Protein 4PY2 (pdb70)

Structure (mmCIF, N/CA/C/O backbone):
data_4PY2
#
_entry.id   4PY2
#
_cell.length_a   45.010
_cell.length_b   99.480
_cell.length_c   104.000
_cell.angle_alpha   110.470
_cell.angle_beta   87.240
_cell.angle_gamma   99.990
#
_symmetry.space_group_name_H-M   'P 1'
#
loop_
_entity.id
_entity.type
_entity.pdbx_description
1 polymer 'Methionine--tRNA ligase'
2 non-polymer 1-{3-[(3,5-dichlorobenzyl)amino]propyl}-3-thiophen-3-ylurea
3 non-polymer 1,2-ETHANEDIOL
4 water water
#
loop_
_atom_site.group_PDB
_atom_site.id
_atom_site.type_symbol
_atom_site.label_atom_id
_atom_site.label_alt_id
_atom_site.label_comp_id
_atom_site.label_asym_id
_atom_site.label_entity_id
_atom_site.label_seq_id
_atom_site.pdbx_PDB_ins_code
_atom_site.Cartn_x
_atom_site.Cartn_y
_atom_site.Cartn_z
_atom_site.occupancy
_atom_site.B_iso_or_equiv
_atom_site.auth_seq_id
_atom_site.auth_comp_id
_atom_site.auth_asym_id
_atom_site.auth_atom_id
_atom_site.pdbx_PDB_model_num
ATOM 1 N N . ARG A 1 24 ? 6.665 30.237 22.555 1.00 55.17 3 ARG A N 1
ATOM 2 C CA . ARG A 1 24 ? 5.934 30.116 21.260 1.00 55.27 3 ARG A CA 1
ATOM 3 C C . ARG A 1 24 ? 6.883 29.836 20.069 1.00 51.97 3 ARG A C 1
ATOM 4 O O . ARG A 1 24 ? 6.615 28.935 19.258 1.00 49.41 3 ARG A O 1
ATOM 12 N N . GLU A 1 25 ? 7.967 30.600 19.963 1.00 45.70 4 GLU A N 1
ATOM 13 C CA . GLU A 1 25 ? 8.962 30.381 18.908 1.00 44.21 4 GLU A CA 1
ATOM 14 C C . GLU A 1 25 ? 9.723 29.035 19.109 1.00 40.12 4 GLU A C 1
ATOM 15 O O . GLU A 1 25 ? 10.169 28.709 20.210 1.00 33.57 4 GLU A O 1
ATOM 21 N N . LYS A 1 26 ? 9.815 28.253 18.040 1.00 36.84 5 LYS A N 1
ATOM 22 C CA . LYS A 1 26 ? 10.362 26.902 18.093 1.00 37.05 5 LYS A CA 1
ATOM 23 C C . LYS A 1 26 ? 11.882 26.875 17.951 1.00 33.52 5 LYS A C 1
ATOM 24 O O . LYS A 1 26 ? 12.455 27.636 17.222 1.00 33.02 5 LYS A O 1
ATOM 30 N N . TYR A 1 27 ? 12.516 25.979 18.687 1.00 31.98 6 TYR A N 1
ATOM 31 C CA . TYR A 1 27 ? 13.973 25.855 18.713 1.00 30.96 6 TYR A CA 1
ATOM 32 C C . TYR A 1 27 ? 14.343 24.374 18.789 1.00 29.52 6 TYR A C 1
ATOM 33 O O . TYR A 1 27 ? 13.957 23.691 19.730 1.00 30.23 6 TYR A O 1
ATOM 42 N N . TYR A 1 28 ? 15.039 23.886 17.776 1.00 27.82 7 TYR A N 1
ATOM 43 C CA . TYR A 1 28 ? 15.388 22.473 17.673 1.00 27.22 7 TYR A CA 1
ATOM 44 C C . TYR A 1 28 ? 16.902 22.363 17.645 1.00 27.17 7 TYR A C 1
ATOM 45 O O . TYR A 1 28 ? 17.562 22.941 16.775 1.00 25.58 7 TYR A O 1
ATOM 54 N N . ILE A 1 29 ? 17.435 21.608 18.604 1.00 26.35 8 ILE A N 1
ATOM 55 C CA . ILE A 1 29 ? 18.847 21.405 18.740 1.00 26.30 8 ILE A CA 1
ATOM 56 C C . ILE A 1 29 ? 19.150 19.908 18.945 1.00 26.99 8 ILE A C 1
ATOM 57 O O . ILE A 1 29 ? 18.356 19.170 19.552 1.00 25.96 8 ILE A O 1
ATOM 62 N N . THR A 1 30 ? 20.290 19.468 18.413 1.00 26.78 9 THR A N 1
ATOM 63 C CA . THR A 1 30 ? 20.643 18.070 18.384 1.00 27.04 9 THR A CA 1
ATOM 64 C C . THR A 1 30 ? 22.098 17.890 18.742 1.00 26.72 9 THR A C 1
ATOM 65 O O . THR A 1 30 ? 22.893 18.798 18.520 1.00 26.36 9 THR A O 1
ATOM 69 N N . THR A 1 31 ? 22.448 16.695 19.247 1.00 26.46 10 THR A N 1
ATOM 70 C CA . THR A 1 31 ? 23.824 16.201 19.237 1.00 27.21 10 THR A CA 1
ATOM 71 C C . THR A 1 31 ? 23.984 15.222 18.104 1.00 28.60 10 THR A C 1
ATOM 72 O O . THR A 1 31 ? 23.021 14.648 17.630 1.00 30.22 10 THR A O 1
ATOM 76 N N . ALA A 1 32 ? 25.220 15.003 17.685 1.00 30.88 11 ALA A N 1
ATOM 77 C CA . ALA A 1 32 ? 25.515 13.872 16.833 1.00 31.55 11 ALA A CA 1
ATOM 78 C C . ALA A 1 32 ? 25.165 12.629 17.632 1.00 32.99 11 ALA A C 1
ATOM 79 O O . ALA A 1 32 ? 25.164 12.644 18.872 1.00 32.31 11 ALA A O 1
ATOM 81 N N . ILE A 1 33 ? 24.872 11.561 16.914 1.00 32.10 12 ILE A N 1
ATOM 82 C CA . ILE A 1 33 ? 24.577 10.286 17.539 1.00 34.41 12 ILE A CA 1
ATOM 83 C C . ILE A 1 33 ? 25.864 9.478 17.747 1.00 32.94 12 ILE A C 1
ATOM 84 O O . ILE A 1 33 ? 26.756 9.447 16.902 1.00 33.00 12 ILE A O 1
ATOM 89 N N . ALA A 1 34 ? 25.935 8.853 18.901 1.00 34.59 13 ALA A N 1
ATOM 90 C CA . ALA A 1 34 ? 27.122 8.132 19.353 1.00 35.97 13 ALA A CA 1
ATOM 91 C C . ALA A 1 34 ? 27.164 6.700 18.783 1.00 36.57 13 ALA A C 1
ATOM 92 O O . ALA A 1 34 ? 26.111 6.077 18.545 1.00 34.56 13 ALA A O 1
ATOM 94 N N . TYR A 1 35 ? 28.374 6.180 18.562 1.00 37.82 14 TYR A N 1
ATOM 95 C CA . TYR A 1 35 ? 28.564 4.801 18.092 1.00 36.20 14 TYR A CA 1
ATOM 96 C C . TYR A 1 35 ? 28.806 3.887 19.275 1.00 35.27 14 TYR A C 1
ATOM 97 O O . TYR A 1 35 ? 29.848 3.939 19.873 1.00 35.20 14 TYR A O 1
ATOM 106 N N . PRO A 1 36 ? 27.843 3.018 19.605 1.00 37.05 15 PRO A N 1
ATOM 107 C CA . PRO A 1 36 ? 27.956 2.236 20.835 1.00 39.97 15 PRO A CA 1
ATOM 108 C C . PRO A 1 36 ? 28.673 0.863 20.721 1.00 41.94 15 PRO A C 1
ATOM 109 O O . PRO A 1 36 ? 28.159 -0.174 21.220 1.00 40.50 15 PRO A O 1
ATOM 113 N N . ASN A 1 37 ? 29.822 0.845 20.046 1.00 44.01 16 ASN A N 1
ATOM 114 C CA . ASN A 1 37 ? 30.654 -0.359 20.020 1.00 49.73 16 ASN A CA 1
ATOM 115 C C . ASN A 1 37 ? 31.729 -0.251 21.106 1.00 50.27 16 ASN A C 1
ATOM 116 O O . ASN A 1 37 ? 32.841 -0.730 20.943 1.00 54.43 16 ASN A O 1
ATOM 121 N N . GLY A 1 38 ? 31.376 0.361 22.223 1.00 48.21 17 GLY A N 1
ATOM 122 C CA . GLY A 1 38 ? 32.271 0.490 23.353 1.00 46.11 17 GLY A CA 1
ATOM 123 C C . GLY A 1 38 ? 31.525 1.179 24.463 1.00 44.57 17 GLY A C 1
ATOM 124 O O . GLY A 1 38 ? 30.285 1.255 24.431 1.00 43.50 17 GLY A O 1
ATOM 125 N N . LYS A 1 39 ? 32.279 1.685 25.426 1.00 42.06 18 LYS A N 1
ATOM 126 C CA . LYS A 1 39 ? 31.726 2.396 26.572 1.00 43.79 18 LYS A CA 1
ATOM 127 C C . LYS A 1 39 ? 31.614 3.901 26.268 1.00 44.13 18 LYS A C 1
ATOM 128 O O . LYS A 1 39 ? 32.360 4.443 25.451 1.00 42.75 18 LYS A O 1
ATOM 130 N N . PRO A 1 40 ? 30.702 4.598 26.956 1.00 45.86 19 PRO A N 1
ATOM 131 C CA . PRO A 1 40 ? 30.718 6.037 26.853 1.00 46.14 19 PRO A CA 1
ATOM 132 C C . PRO A 1 40 ? 32.039 6.609 27.360 1.00 46.19 19 PRO A C 1
ATOM 133 O O . PRO A 1 40 ? 32.571 6.119 28.343 1.00 46.48 19 PRO A O 1
ATOM 137 N N A HIS A 1 41 ? 32.548 7.625 26.671 0.50 45.26 20 HIS A N 1
ATOM 138 N N B HIS A 1 41 ? 32.570 7.608 26.651 0.50 45.42 20 HIS A N 1
ATOM 139 C CA A HIS A 1 41 ? 33.753 8.332 27.045 0.50 43.16 20 HIS A CA 1
ATOM 140 C CA B HIS A 1 41 ? 33.771 8.334 27.057 0.50 43.32 20 HIS A CA 1
ATOM 141 C C A HIS A 1 41 ? 33.460 9.829 27.261 0.50 43.82 20 HIS A C 1
ATOM 142 C C B HIS A 1 41 ? 33.469 9.833 27.249 0.50 43.95 20 HIS A C 1
ATOM 143 O O A HIS A 1 41 ? 32.333 10.300 27.023 0.50 41.32 20 HIS A O 1
ATOM 144 O O B HIS A 1 41 ? 32.336 10.299 27.020 0.50 41.43 20 HIS A O 1
ATOM 157 N N . ILE A 1 42 ? 34.490 10.569 27.681 1.00 42.93 21 ILE A N 1
ATOM 158 C CA . ILE A 1 42 ? 34.355 11.974 28.075 1.00 43.19 21 ILE A CA 1
ATOM 159 C C . ILE A 1 42 ? 33.911 12.871 26.917 1.00 39.36 21 ILE A C 1
ATOM 160 O O . ILE A 1 42 ? 33.210 13.841 27.130 1.00 39.01 21 ILE A O 1
ATOM 165 N N . GLY A 1 43 ? 34.323 12.527 25.706 1.00 38.45 22 GLY A N 1
ATOM 166 C CA . GLY A 1 43 ? 33.868 13.205 24.479 1.00 37.16 22 GLY A CA 1
ATOM 167 C C . GLY A 1 43 ? 32.351 13.209 24.293 1.00 36.01 22 GLY A C 1
ATOM 168 O O . GLY A 1 43 ? 31.748 14.240 24.057 1.00 34.74 22 GLY A O 1
ATOM 169 N N . HIS A 1 44 ? 31.741 12.040 24.433 1.00 36.19 23 HIS A N 1
ATOM 170 C CA . HIS A 1 44 ? 30.283 11.922 24.416 1.00 35.86 23 HIS A CA 1
ATOM 171 C C . HIS A 1 44 ? 29.617 12.790 25.497 1.00 34.92 23 HIS A C 1
ATOM 172 O O . HIS A 1 44 ? 28.606 13.429 25.230 1.00 34.55 23 HIS A O 1
ATOM 179 N N . ALA A 1 45 ? 30.162 12.773 26.709 1.00 34.45 24 ALA A N 1
ATOM 180 C CA . ALA A 1 45 ? 29.569 13.512 27.819 1.00 34.91 24 ALA A CA 1
ATOM 181 C C . ALA A 1 45 ? 29.669 14.998 27.583 1.00 35.14 24 ALA A C 1
ATOM 182 O O . ALA A 1 45 ? 28.729 15.748 27.869 1.00 32.23 24 ALA A O 1
ATOM 184 N N . TYR A 1 46 ? 30.822 15.421 27.068 1.00 33.09 25 TYR A N 1
ATOM 185 C CA . TYR A 1 46 ? 31.078 16.839 26.833 1.00 32.77 25 TYR A CA 1
ATOM 186 C C . TYR A 1 46 ? 30.077 17.372 25.831 1.00 31.36 25 TYR A C 1
ATOM 187 O O . TYR A 1 46 ? 29.447 18.384 26.059 1.00 33.91 25 TYR A O 1
ATOM 196 N N . GLU A 1 47 ? 29.924 16.683 24.715 1.00 30.62 26 GLU A N 1
ATOM 197 C CA . GLU A 1 47 ? 28.973 17.099 23.692 1.00 30.82 26 GLU A CA 1
ATOM 198 C C . GLU A 1 47 ? 27.555 17.180 24.240 1.00 29.79 26 GLU A C 1
ATOM 199 O O . GLU A 1 47 ? 26.828 18.138 23.938 1.00 30.14 26 GLU A O 1
ATOM 205 N N . LEU A 1 48 ? 27.146 16.170 25.009 1.00 28.61 27 LEU A N 1
ATOM 206 C CA . LEU A 1 48 ? 25.782 16.138 25.547 1.00 28.80 27 LEU A CA 1
ATOM 207 C C . LEU A 1 48 ? 25.543 17.258 26.593 1.00 29.92 27 LEU A C 1
ATOM 208 O O . LEU A 1 48 ? 24.487 17.910 26.583 1.00 26.92 27 LEU A O 1
ATOM 213 N N . ILE A 1 49 ? 26.515 17.456 27.497 1.00 29.26 28 ILE A N 1
ATOM 214 C CA . ILE A 1 49 ? 26.442 18.534 28.501 1.00 29.41 28 ILE A CA 1
ATOM 215 C C . ILE A 1 49 ? 26.271 19.897 27.818 1.00 29.79 28 ILE A C 1
ATOM 216 O O . ILE A 1 49 ? 25.355 20.662 28.152 1.00 29.52 28 ILE A O 1
ATOM 221 N N . ALA A 1 50 ? 27.152 20.192 26.879 1.00 29.42 29 ALA A N 1
ATOM 222 C CA . ALA A 1 50 ? 27.112 21.460 26.177 1.00 29.32 29 ALA A CA 1
ATOM 223 C C . ALA A 1 50 ? 25.790 21.667 25.462 1.00 29.05 29 ALA A C 1
ATOM 224 O O . ALA A 1 50 ? 25.194 22.738 25.561 1.00 30.75 29 ALA A O 1
ATOM 226 N N . THR A 1 51 ? 25.319 20.649 24.758 1.00 28.19 30 THR A N 1
ATOM 227 C CA . THR A 1 51 ? 24.068 20.771 24.032 1.00 28.14 30 THR A CA 1
ATOM 228 C C . THR A 1 51 ? 22.880 20.874 25.019 1.00 28.58 30 THR A C 1
ATOM 229 O O . THR A 1 51 ? 21.930 21.622 24.753 1.00 28.78 30 THR A O 1
ATOM 233 N N . ASP A 1 52 ? 22.932 20.141 26.137 1.00 27.48 31 ASP A N 1
ATOM 234 C CA . ASP A 1 52 ? 21.909 20.242 27.181 1.00 27.80 31 ASP A CA 1
ATOM 235 C C . ASP A 1 52 ? 21.810 21.675 27.714 1.00 28.22 31 ASP A C 1
ATOM 236 O O . ASP A 1 52 ? 20.712 22.217 27.857 1.00 24.67 31 ASP A O 1
ATOM 241 N N . ALA A 1 53 ? 22.959 22.293 27.958 1.00 27.59 32 ALA A N 1
ATOM 242 C CA . ALA A 1 53 ? 22.960 23.652 28.481 1.00 27.93 32 ALA A CA 1
ATOM 243 C C . ALA A 1 53 ? 22.328 24.612 27.464 1.00 27.70 32 ALA A C 1
ATOM 244 O O . ALA A 1 53 ? 21.606 25.541 27.838 1.00 27.79 32 ALA A O 1
ATOM 246 N N . MET A 1 54 ? 22.576 24.372 26.181 1.00 27.39 33 MET A N 1
ATOM 247 C CA . MET A 1 54 ? 22.022 25.237 25.147 1.00 26.85 33 MET A CA 1
ATOM 248 C C . MET A 1 54 ? 20.490 25.077 25.045 1.00 26.49 33 MET A C 1
ATOM 249 O O . MET A 1 54 ? 19.770 26.080 24.915 1.00 25.28 33 MET A O 1
ATOM 254 N N . ALA A 1 55 ? 20.011 23.839 25.155 1.00 24.96 34 ALA A N 1
ATOM 255 C CA . ALA A 1 55 ? 18.604 23.541 25.152 1.00 25.58 34 ALA A CA 1
ATOM 256 C C . ALA A 1 55 ? 17.918 24.207 26.330 1.00 26.19 34 ALA A C 1
ATOM 257 O O . ALA A 1 55 ? 16.905 24.881 26.152 1.00 24.94 34 ALA A O 1
ATOM 259 N N . ARG A 1 56 ? 18.466 24.023 27.523 1.00 26.66 35 ARG A N 1
ATOM 260 C CA . ARG A 1 56 ? 17.847 24.580 28.758 1.00 26.56 35 ARG A CA 1
ATOM 261 C C . ARG A 1 56 ? 17.835 26.111 28.712 1.00 26.90 35 ARG A C 1
ATOM 262 O O . ARG A 1 56 ? 16.866 26.763 29.099 1.00 27.46 35 ARG A O 1
ATOM 270 N N . PHE A 1 57 ? 18.896 26.683 28.185 1.00 25.83 36 PHE A N 1
ATOM 271 C CA . PHE A 1 57 ? 18.958 28.112 28.047 1.00 27.00 36 PHE A CA 1
ATOM 272 C C . PHE A 1 57 ? 17.774 28.644 27.208 1.00 26.54 36 PHE A C 1
ATOM 273 O O . PHE A 1 57 ? 17.111 29.623 27.596 1.00 26.55 36 PHE A O 1
ATOM 281 N N . GLN A 1 58 ? 17.512 28.035 26.068 1.00 26.55 37 GLN A N 1
ATOM 282 C CA . GLN A 1 58 ? 16.416 28.495 25.225 1.00 27.70 37 GLN A CA 1
ATOM 283 C C . GLN A 1 58 ? 15.026 28.235 25.833 1.00 27.04 37 GLN A C 1
ATOM 284 O O . GLN A 1 58 ? 14.152 29.077 25.683 1.00 25.60 37 GLN A O 1
ATOM 290 N N . ARG A 1 59 ? 14.842 27.145 26.572 1.00 27.25 38 ARG A N 1
ATOM 291 C CA . ARG A 1 59 ? 13.583 26.963 27.324 1.00 27.35 38 ARG A CA 1
ATOM 292 C C . ARG A 1 59 ? 13.358 28.140 28.306 1.00 27.00 38 ARG A C 1
ATOM 293 O O . ARG A 1 59 ? 12.268 28.719 28.397 1.00 26.16 38 ARG A O 1
ATOM 301 N N . LEU A 1 60 ? 14.390 28.489 29.040 1.00 26.49 39 LEU A N 1
ATOM 302 C CA . LEU A 1 60 ? 14.297 29.537 30.047 1.00 27.79 39 LEU A CA 1
ATOM 303 C C . LEU A 1 60 ? 14.156 30.918 29.383 1.00 27.62 39 LEU A C 1
ATOM 304 O O . LEU A 1 60 ? 13.708 31.885 30.000 1.00 26.73 39 LEU A O 1
ATOM 309 N N . ASN A 1 61 ? 14.534 30.988 28.113 1.00 28.02 40 ASN A N 1
ATOM 310 C CA . ASN A 1 61 ? 14.466 32.216 27.345 1.00 28.81 40 ASN A CA 1
ATOM 311 C C . ASN A 1 61 ? 13.145 32.307 26.612 1.00 29.18 40 ASN A C 1
ATOM 312 O O . ASN A 1 61 ? 12.977 33.164 25.770 1.00 29.78 40 ASN A O 1
ATOM 317 N N . GLY A 1 62 ? 12.217 31.394 26.898 1.00 30.19 41 GLY A N 1
ATOM 318 C CA . GLY A 1 62 ? 10.852 31.493 26.396 1.00 31.51 41 GLY A CA 1
ATOM 319 C C . GLY A 1 62 ? 10.596 30.780 25.072 1.00 32.48 41 GLY A C 1
ATOM 320 O O . GLY A 1 62 ? 9.552 30.994 24.454 1.00 30.95 41 GLY A O 1
ATOM 321 N N . MET A 1 63 ? 11.505 29.899 24.653 1.00 33.37 42 MET A N 1
ATOM 322 C CA A MET A 1 63 ? 11.342 29.165 23.398 0.50 33.44 42 MET A CA 1
ATOM 323 C CA B MET A 1 63 ? 11.343 29.166 23.397 0.50 33.26 42 MET A CA 1
ATOM 324 C C . MET A 1 63 ? 10.693 27.814 23.627 1.00 32.54 42 MET A C 1
ATOM 325 O O . MET A 1 63 ? 10.776 27.251 24.705 1.00 32.95 42 MET A O 1
ATOM 334 N N . ASP A 1 64 ? 10.071 27.300 22.579 1.00 32.10 43 ASP A N 1
ATOM 335 C CA . ASP A 1 64 ? 9.499 25.975 22.547 1.00 32.26 43 ASP A CA 1
ATOM 336 C C . ASP A 1 64 ? 10.599 25.078 21.971 1.00 31.14 43 ASP A C 1
ATOM 337 O O . ASP A 1 64 ? 10.860 25.088 20.775 1.00 30.26 43 ASP A O 1
ATOM 342 N N . VAL A 1 65 ? 11.247 24.316 22.846 1.00 30.44 44 VAL A N 1
ATOM 343 C CA . VAL A 1 65 ? 12.482 23.607 22.533 1.00 29.66 44 VAL A CA 1
ATOM 344 C C . VAL A 1 65 ? 12.229 22.122 22.317 1.00 28.66 44 VAL A C 1
ATOM 345 O O . VAL A 1 65 ? 11.488 21.486 23.054 1.00 26.63 44 VAL A O 1
ATOM 349 N N . TYR A 1 66 ? 12.886 21.570 21.304 1.00 29.31 45 TYR A N 1
ATOM 350 C CA . TYR A 1 66 ? 13.008 20.114 21.163 1.00 28.75 45 TYR A CA 1
ATOM 351 C C . TYR A 1 66 ? 14.490 19.831 21.073 1.00 27.57 45 TYR A C 1
ATOM 352 O O . TYR A 1 66 ? 15.200 20.485 20.324 1.00 26.16 45 TYR A O 1
ATOM 361 N N . PHE A 1 67 ? 14.941 18.879 21.869 1.00 27.76 46 PHE A N 1
ATOM 362 C CA . PHE A 1 67 ? 16.357 18.563 22.030 1.00 27.35 46 PHE A CA 1
ATOM 363 C C . PHE A 1 67 ? 16.536 17.044 21.875 1.00 27.80 46 PHE A C 1
ATOM 364 O O . PHE A 1 67 ? 15.941 16.263 22.623 1.00 28.27 46 PHE A O 1
ATOM 372 N N . LEU A 1 68 ? 17.363 16.651 20.896 1.00 28.73 47 LEU A N 1
ATOM 373 C CA . LEU A 1 68 ? 17.618 15.251 20.550 1.00 28.59 47 LEU A CA 1
ATOM 374 C C . LEU A 1 68 ? 19.048 14.817 20.807 1.00 29.35 47 LEU A C 1
ATOM 375 O O . LEU A 1 68 ? 20.013 15.594 20.662 1.00 27.71 47 LEU A O 1
ATOM 380 N N . THR A 1 69 ? 19.170 13.552 21.181 1.00 29.21 48 THR A N 1
ATOM 381 C CA . THR A 1 69 ? 20.441 12.836 21.145 1.00 30.30 48 THR A CA 1
ATOM 382 C C . THR A 1 69 ? 20.159 11.355 20.852 1.00 30.68 48 THR A C 1
ATOM 383 O O . THR A 1 69 ? 18.991 10.964 20.774 1.00 31.68 48 THR A O 1
ATOM 387 N N . GLY A 1 70 ? 21.196 10.536 20.674 1.00 30.30 49 GLY A N 1
ATOM 388 C CA . GLY A 1 70 ? 20.947 9.117 20.383 1.00 31.35 49 GLY A CA 1
ATOM 389 C C . GLY A 1 70 ? 22.150 8.315 19.930 1.00 32.02 49 GLY A C 1
ATOM 390 O O . GLY A 1 70 ? 23.279 8.740 20.143 1.00 28.00 49 GLY A O 1
ATOM 391 N N . THR A 1 71 ? 21.891 7.153 19.307 1.00 31.87 50 THR A N 1
ATOM 392 C CA . THR A 1 71 ? 22.961 6.254 18.872 1.00 32.54 50 THR A CA 1
ATOM 393 C C . THR A 1 71 ? 22.815 5.725 17.443 1.00 32.86 50 THR A C 1
ATOM 394 O O . THR A 1 71 ? 21.703 5.471 16.942 1.00 32.18 50 THR A O 1
ATOM 398 N N . ASP A 1 72 ? 23.979 5.583 16.818 1.00 33.61 51 ASP A N 1
ATOM 399 C CA . ASP A 1 72 ? 24.195 5.086 15.466 1.00 33.78 51 ASP A CA 1
ATOM 400 C C . ASP A 1 72 ? 24.620 3.626 15.658 1.00 35.22 51 ASP A C 1
ATOM 401 O O . ASP A 1 72 ? 25.724 3.377 16.128 1.00 36.06 51 ASP A O 1
ATOM 406 N N . GLU A 1 73 ? 23.741 2.676 15.336 1.00 34.12 52 GLU A N 1
ATOM 407 C CA . GLU A 1 73 ? 23.907 1.273 15.753 1.00 35.02 52 GLU A CA 1
ATOM 408 C C . GLU A 1 73 ? 24.244 0.246 14.653 1.00 35.55 52 GLU A C 1
ATOM 409 O O . GLU A 1 73 ? 24.599 -0.876 14.979 1.00 35.84 52 GLU A O 1
ATOM 415 N N . HIS A 1 74 ? 24.165 0.627 13.379 1.00 33.70 53 HIS A N 1
ATOM 416 C CA . HIS A 1 74 ? 24.473 -0.289 12.282 1.00 35.91 53 HIS A CA 1
ATOM 417 C C . HIS A 1 74 ? 25.988 -0.362 11.959 1.00 36.78 53 HIS A C 1
ATOM 418 O O . HIS A 1 74 ? 26.796 0.341 12.562 1.00 35.83 53 HIS A O 1
ATOM 425 N N . GLY A 1 75 ? 26.341 -1.226 11.005 1.00 35.86 54 GLY A N 1
ATOM 426 C CA . GLY A 1 75 ? 27.680 -1.259 10.414 1.00 36.81 54 GLY A CA 1
ATOM 427 C C . GLY A 1 75 ? 28.456 -2.524 10.737 1.00 38.95 54 GLY A C 1
ATOM 428 O O . GLY A 1 75 ? 28.087 -3.300 11.629 1.00 37.06 54 GLY A O 1
ATOM 429 N N . ILE A 1 76 ? 29.533 -2.731 9.999 1.00 40.35 55 ILE A N 1
ATOM 430 C CA . ILE A 1 76 ? 30.301 -3.975 10.105 1.00 44.78 55 ILE A CA 1
ATOM 431 C C . ILE A 1 76 ? 30.998 -4.117 11.466 1.00 44.38 55 ILE A C 1
ATOM 432 O O . ILE A 1 76 ? 31.052 -5.208 12.020 1.00 46.54 55 ILE A O 1
ATOM 437 N N . LYS A 1 77 ? 31.494 -3.027 12.027 1.00 43.30 56 LYS A N 1
ATOM 438 C CA . LYS A 1 77 ? 32.089 -3.095 13.370 1.00 44.36 56 LYS A CA 1
ATOM 439 C C . LYS A 1 77 ? 31.085 -3.586 14.419 1.00 46.35 56 LYS A C 1
ATOM 440 O O . LYS A 1 77 ? 31.463 -4.368 15.282 1.00 46.04 56 LYS A O 1
ATOM 442 N N . MET A 1 78 ? 29.825 -3.130 14.376 1.00 43.31 57 MET A N 1
ATOM 443 C CA . MET A 1 78 ? 28.836 -3.631 15.343 1.00 42.82 57 MET A CA 1
ATOM 444 C C . MET A 1 78 ? 28.529 -5.128 15.103 1.00 42.14 57 MET A C 1
ATOM 445 O O . MET A 1 78 ? 28.404 -5.901 16.052 1.00 37.39 57 MET A O 1
ATOM 450 N N . LEU A 1 79 ? 28.411 -5.525 13.830 1.00 42.14 58 LEU A N 1
ATOM 451 C CA . LEU A 1 79 ? 28.239 -6.936 13.464 1.00 44.64 58 LEU A CA 1
ATOM 452 C C . LEU A 1 79 ? 29.413 -7.819 13.993 1.00 43.40 58 LEU A C 1
ATOM 453 O O . LEU A 1 79 ? 29.184 -8.874 14.569 1.00 42.30 58 LEU A O 1
ATOM 458 N N . GLN A 1 80 ? 30.647 -7.357 13.806 1.00 42.97 59 GLN A N 1
ATOM 459 C CA . GLN A 1 80 ? 31.831 -8.062 14.281 1.00 45.82 59 GLN A CA 1
ATOM 460 C C . GLN A 1 80 ? 31.851 -8.200 15.816 1.00 44.96 59 GLN A C 1
ATOM 461 O O . GLN A 1 80 ? 32.072 -9.316 16.323 1.00 44.45 59 GLN A O 1
ATOM 467 N N . SER A 1 81 ? 31.604 -7.107 16.552 1.00 40.51 60 SER A N 1
ATOM 468 C CA . SER A 1 81 ? 31.536 -7.198 18.004 1.00 42.24 60 SER A CA 1
ATOM 469 C C . SER A 1 81 ? 30.448 -8.191 18.436 1.00 45.26 60 SER A C 1
ATOM 470 O O . SER A 1 81 ? 30.654 -8.950 19.381 1.00 45.30 60 SER A O 1
ATOM 473 N N . ALA A 1 82 ? 29.300 -8.176 17.754 1.00 43.62 61 ALA A N 1
ATOM 474 C CA . ALA A 1 82 ? 28.183 -9.050 18.129 1.00 44.23 61 ALA A CA 1
ATOM 475 C C . ALA A 1 82 ? 28.542 -10.549 17.991 1.00 47.24 61 ALA A C 1
ATOM 476 O O . ALA A 1 82 ? 28.218 -11.344 18.874 1.00 43.26 61 ALA A O 1
ATOM 478 N N . ARG A 1 83 ? 29.247 -10.892 16.901 1.00 48.28 62 ARG A N 1
ATOM 479 C CA . ARG A 1 83 ? 29.739 -12.256 16.646 1.00 49.95 62 ARG A CA 1
ATOM 480 C C . ARG A 1 83 ? 30.765 -12.689 17.716 1.00 51.35 62 ARG A C 1
ATOM 481 O O . ARG A 1 83 ? 30.625 -13.768 18.295 1.00 53.94 62 ARG A O 1
ATOM 483 N N . LYS A 1 84 ? 31.749 -11.836 18.013 1.00 49.53 63 LYS A N 1
ATOM 484 C CA . LYS A 1 84 ? 32.705 -12.093 19.096 1.00 51.42 63 LYS A CA 1
ATOM 485 C C . LYS A 1 84 ? 32.015 -12.441 20.432 1.00 51.22 63 LYS A C 1
ATOM 486 O O . LYS A 1 84 ? 32.523 -13.264 21.210 1.00 51.09 63 LYS A O 1
ATOM 488 N N . GLU A 1 85 ? 30.884 -11.793 20.705 1.00 48.17 64 GLU A N 1
ATOM 489 C CA . GLU A 1 85 ? 30.147 -12.000 21.960 1.00 47.90 64 GLU A CA 1
ATOM 490 C C . GLU A 1 85 ? 29.058 -13.096 21.861 1.00 47.82 64 GLU A C 1
ATOM 491 O O . GLU A 1 85 ? 28.431 -13.388 22.869 1.00 49.64 64 GLU A O 1
ATOM 493 N N . GLY A 1 86 ? 28.830 -13.689 20.679 1.00 44.31 65 GLY A N 1
ATOM 494 C CA . GLY A 1 86 ? 27.845 -14.760 20.521 1.00 43.92 65 GLY A CA 1
ATOM 495 C C . GLY A 1 86 ? 26.378 -14.339 20.660 1.00 45.42 65 GLY A C 1
ATOM 496 O O . GLY A 1 86 ? 25.541 -15.149 21.138 1.00 42.76 65 GLY A O 1
ATOM 497 N N . ILE A 1 87 ? 26.071 -13.092 20.245 1.00 42.89 66 ILE A N 1
ATOM 498 C CA . ILE A 1 87 ? 24.707 -12.538 20.260 1.00 41.73 66 ILE A CA 1
ATOM 499 C C . ILE A 1 87 ? 24.405 -11.763 18.972 1.00 40.57 66 ILE A C 1
ATOM 500 O O . ILE A 1 87 ? 25.310 -11.434 18.199 1.00 39.41 66 ILE A O 1
ATOM 505 N N . THR A 1 88 ? 23.126 -11.483 18.717 1.00 39.25 67 THR A N 1
ATOM 506 C CA . THR A 1 88 ? 22.741 -10.791 17.476 1.00 37.98 67 THR A CA 1
ATOM 507 C C . THR A 1 88 ? 23.212 -9.327 17.554 1.00 37.68 67 THR A C 1
ATOM 508 O O . THR A 1 88 ? 23.372 -8.777 18.651 1.00 39.59 67 THR A O 1
ATOM 512 N N . PRO A 1 89 ? 23.426 -8.669 16.391 1.00 40.56 68 PRO A N 1
ATOM 513 C CA . PRO A 1 89 ? 23.746 -7.217 16.399 1.00 39.83 68 PRO A CA 1
ATOM 514 C C . PRO A 1 89 ? 22.713 -6.347 17.153 1.00 40.06 68 PRO A C 1
ATOM 515 O O . PRO A 1 89 ? 23.110 -5.474 17.904 1.00 38.67 68 PRO A O 1
ATOM 519 N N . ARG A 1 90 ? 21.412 -6.616 16.941 1.00 40.82 69 ARG A N 1
ATOM 520 C CA . ARG A 1 90 ? 20.307 -5.883 17.605 1.00 41.34 69 ARG A CA 1
ATOM 521 C C . ARG A 1 90 ? 20.399 -6.057 19.124 1.00 43.00 69 ARG A C 1
ATOM 522 O O . ARG A 1 90 ? 20.290 -5.095 19.872 1.00 39.21 69 ARG A O 1
ATOM 530 N N . ASP A 1 91 ? 20.648 -7.287 19.569 1.00 44.70 70 ASP A N 1
ATOM 531 C CA . ASP A 1 91 ? 20.859 -7.546 20.987 1.00 44.00 70 ASP A CA 1
ATOM 532 C C . ASP A 1 91 ? 22.072 -6.772 21.519 1.00 40.43 70 ASP A C 1
ATOM 533 O O . ASP A 1 91 ? 21.982 -6.152 22.581 1.00 38.47 70 ASP A O 1
ATOM 538 N N . LEU A 1 92 ? 23.210 -6.838 20.824 1.00 38.64 71 LEU A N 1
ATOM 539 C CA . LEU A 1 92 ? 24.389 -6.080 21.267 1.00 38.46 71 LEU A CA 1
ATOM 540 C C . LEU A 1 92 ? 24.083 -4.579 21.340 1.00 40.36 71 LEU A C 1
ATOM 541 O O . LEU A 1 92 ? 24.458 -3.902 22.308 1.00 45.53 71 LEU A O 1
ATOM 546 N N . ALA A 1 93 ? 23.427 -4.055 20.315 1.00 38.98 72 ALA A N 1
ATOM 547 C CA . ALA A 1 93 ? 23.041 -2.654 20.343 1.00 41.76 72 ALA A CA 1
ATOM 548 C C . ALA A 1 93 ? 22.165 -2.323 21.578 1.00 42.41 72 ALA A C 1
ATOM 549 O O . ALA A 1 93 ? 22.455 -1.354 22.291 1.00 42.15 72 ALA A O 1
ATOM 551 N N . ASP A 1 94 ? 21.128 -3.133 21.838 1.00 42.22 73 ASP A N 1
ATOM 552 C CA . ASP A 1 94 ? 20.292 -2.929 23.024 1.00 43.89 73 ASP A CA 1
ATOM 553 C C . ASP A 1 94 ? 21.154 -2.855 24.276 1.00 45.50 73 ASP A C 1
ATOM 554 O O . ASP A 1 94 ? 21.018 -1.931 25.078 1.00 43.87 73 ASP A O 1
ATOM 559 N N . ARG A 1 95 ? 22.068 -3.805 24.428 1.00 46.51 74 ARG A N 1
ATOM 560 C CA . ARG A 1 95 ? 22.943 -3.850 25.615 1.00 48.13 74 ARG A CA 1
ATOM 561 C C . ARG A 1 95 ? 23.867 -2.617 25.729 1.00 45.44 74 ARG A C 1
ATOM 562 O O . ARG A 1 95 ? 23.929 -1.978 26.783 1.00 46.61 74 ARG A O 1
ATOM 564 N N . ASN A 1 96 ? 24.584 -2.265 24.662 1.00 44.58 75 ASN A N 1
ATOM 565 C CA . ASN A 1 96 ? 25.586 -1.157 24.757 1.00 43.34 75 ASN A CA 1
ATOM 566 C C . ASN A 1 96 ? 24.969 0.247 24.792 1.00 43.43 75 ASN A C 1
ATOM 567 O O . ASN A 1 96 ? 25.440 1.131 25.520 1.00 43.51 75 ASN A O 1
ATOM 572 N N . THR A 1 97 ? 23.908 0.445 24.006 1.00 42.40 76 THR A N 1
ATOM 573 C CA . THR A 1 97 ? 23.213 1.716 24.027 1.00 41.05 76 THR A CA 1
ATOM 574 C C . THR A 1 97 ? 22.696 2.014 25.447 1.00 42.12 76 THR A C 1
ATOM 575 O O . THR A 1 97 ? 22.675 3.164 25.847 1.00 40.14 76 THR A O 1
ATOM 579 N N . SER A 1 98 ? 22.315 0.993 26.220 1.00 41.92 77 SER A N 1
ATOM 580 C CA . SER A 1 98 ? 21.758 1.246 27.555 1.00 43.38 77 SER A CA 1
ATOM 581 C C . SER A 1 98 ? 22.752 1.987 28.459 1.00 40.42 77 SER A C 1
ATOM 582 O O . SER A 1 98 ? 22.336 2.741 29.314 1.00 40.33 77 SER A O 1
ATOM 585 N N . ALA A 1 99 ? 24.056 1.796 28.261 1.00 40.06 78 ALA A N 1
ATOM 586 C CA . ALA A 1 99 ? 25.052 2.575 29.020 1.00 39.02 78 ALA A CA 1
ATOM 587 C C . ALA A 1 99 ? 25.098 4.066 28.581 1.00 38.29 78 ALA A C 1
ATOM 588 O O . ALA A 1 99 ? 25.372 4.956 29.397 1.00 36.00 78 ALA A O 1
ATOM 590 N N . PHE A 1 100 ? 24.868 4.309 27.292 1.00 36.46 79 PHE A N 1
ATOM 591 C CA . PHE A 1 100 ? 24.740 5.659 26.758 1.00 36.03 79 PHE A CA 1
ATOM 592 C C . PHE A 1 100 ? 23.483 6.369 27.267 1.00 36.59 79 PHE A C 1
ATOM 593 O O . PHE A 1 100 ? 23.543 7.536 27.623 1.00 35.05 79 PHE A O 1
ATOM 601 N N . ARG A 1 101 ? 22.365 5.645 27.345 1.00 39.26 80 ARG A N 1
ATOM 602 C CA . ARG A 1 101 ? 21.154 6.170 27.980 1.00 40.56 80 ARG A CA 1
ATOM 603 C C . ARG A 1 101 ? 21.415 6.464 29.462 1.00 40.35 80 ARG A C 1
ATOM 604 O O . ARG A 1 101 ? 20.964 7.487 29.979 1.00 35.35 80 ARG A O 1
ATOM 612 N N . ARG A 1 102 ? 22.129 5.560 30.147 1.00 40.27 81 ARG A N 1
ATOM 613 C CA . ARG A 1 102 ? 22.509 5.801 31.545 1.00 43.76 81 ARG A CA 1
ATOM 614 C C . ARG A 1 102 ? 23.388 7.059 31.669 1.00 40.54 81 ARG A C 1
ATOM 615 O O . ARG A 1 102 ? 23.209 7.855 32.574 1.00 40.76 81 ARG A O 1
ATOM 623 N N . MET A 1 103 ? 24.335 7.219 30.760 1.00 37.59 82 MET A N 1
ATOM 624 C CA . MET A 1 103 ? 25.146 8.419 30.751 1.00 37.42 82 MET A CA 1
ATOM 625 C C . MET A 1 103 ? 24.260 9.677 30.655 1.00 35.70 82 MET A C 1
ATOM 626 O O . MET A 1 103 ? 24.461 10.617 31.383 1.00 34.04 82 MET A O 1
ATOM 631 N N . ALA A 1 104 ? 23.294 9.693 29.742 1.00 35.31 83 ALA A N 1
ATOM 632 C CA . ALA A 1 104 ? 22.407 10.863 29.608 1.00 34.31 83 ALA A CA 1
ATOM 633 C C . ALA A 1 104 ? 21.700 11.164 30.930 1.00 35.12 83 ALA A C 1
ATOM 634 O O . ALA A 1 104 ? 21.652 12.314 31.361 1.00 36.15 83 ALA A O 1
ATOM 636 N N . GLU A 1 105 ? 21.165 10.130 31.573 1.00 36.18 84 GLU A N 1
ATOM 637 C CA . GLU A 1 105 ? 20.555 10.282 32.903 1.00 37.83 84 GLU A CA 1
ATOM 638 C C . GLU A 1 105 ? 21.520 10.854 33.955 1.00 38.36 84 GLU A C 1
ATOM 639 O O . GLU A 1 105 ? 21.183 11.802 34.658 1.00 36.42 84 GLU A O 1
ATOM 641 N N . VAL A 1 106 ? 22.706 10.260 34.066 1.00 37.62 85 VAL A N 1
ATOM 642 C CA . VAL A 1 106 ? 23.678 10.674 35.090 1.00 38.77 85 VAL A CA 1
ATOM 643 C C . VAL A 1 106 ? 24.144 12.107 34.866 1.00 37.04 85 VAL A C 1
ATOM 644 O O . VAL A 1 106 ? 24.475 12.812 35.822 1.00 35.71 85 VAL A O 1
ATOM 648 N N . LEU A 1 107 ? 24.141 12.548 33.605 1.00 36.25 86 LEU A N 1
ATOM 649 C CA . LEU A 1 107 ? 24.522 13.940 33.265 1.00 34.36 86 LEU A CA 1
ATOM 650 C C . LEU A 1 107 ? 23.369 14.943 33.355 1.00 32.83 86 LEU A C 1
ATOM 651 O O . LEU A 1 107 ? 23.563 16.119 33.087 1.00 32.33 86 LEU A O 1
ATOM 656 N N . ASN A 1 108 ? 22.188 14.481 33.773 1.00 33.22 87 ASN A N 1
ATOM 657 C CA . ASN A 1 108 ? 20.993 15.339 33.915 1.00 32.79 87 ASN A CA 1
ATOM 658 C C . ASN A 1 108 ? 20.604 16.003 32.581 1.00 32.10 87 ASN A C 1
ATOM 659 O O . ASN A 1 108 ? 20.266 17.197 32.507 1.00 30.98 87 ASN A O 1
ATOM 664 N N . SER A 1 109 ? 20.616 15.184 31.532 1.00 31.26 88 SER A N 1
ATOM 665 C CA . SER A 1 109 ? 20.235 15.621 30.199 1.00 31.21 88 SER A CA 1
ATOM 666 C C . SER A 1 109 ? 18.718 15.768 30.072 1.00 30.88 88 SER A C 1
ATOM 667 O O . SER A 1 109 ? 17.960 14.877 30.431 1.00 29.92 88 SER A O 1
ATOM 670 N N . SER A 1 110 ? 18.295 16.896 29.526 1.00 29.97 89 SER A N 1
ATOM 671 C CA . SER A 1 110 ? 16.882 17.215 29.309 1.00 29.04 89 SER A CA 1
ATOM 672 C C . SER A 1 110 ? 16.421 16.868 27.911 1.00 29.13 89 SER A C 1
ATOM 673 O O . SER A 1 110 ? 15.448 17.449 27.423 1.00 29.43 89 SER A O 1
ATOM 676 N N . ASN A 1 111 ? 17.103 15.964 27.221 1.00 28.37 90 ASN A N 1
ATOM 677 C CA . ASN A 1 111 ? 16.659 15.616 25.872 1.00 29.12 90 ASN A CA 1
ATOM 678 C C . ASN A 1 111 ? 15.200 15.127 25.846 1.00 30.85 90 ASN A C 1
ATOM 679 O O . ASN A 1 111 ? 14.757 14.403 26.726 1.00 30.77 90 ASN A O 1
ATOM 684 N N . ASP A 1 112 ? 14.461 15.552 24.830 1.00 30.88 91 ASP A N 1
ATOM 685 C CA . ASP A 1 112 ? 13.048 15.251 24.747 1.00 31.56 91 ASP A CA 1
ATOM 686 C C . ASP A 1 112 ? 12.789 13.894 24.138 1.00 31.39 91 ASP A C 1
ATOM 687 O O . ASP A 1 112 ? 11.681 13.405 24.236 1.00 29.40 91 ASP A O 1
ATOM 692 N N . ASP A 1 113 ? 13.783 13.311 23.466 1.00 30.79 92 ASP A N 1
ATOM 693 C CA . ASP A 1 113 ? 13.633 12.010 22.828 1.00 30.98 92 ASP A CA 1
ATOM 694 C C . ASP A 1 113 ? 15.015 11.409 22.721 1.00 31.80 92 ASP A C 1
ATOM 695 O O . ASP A 1 113 ? 16.016 12.112 22.933 1.00 31.51 92 ASP A O 1
ATOM 700 N N . TYR A 1 114 ? 15.084 10.119 22.411 1.00 31.68 93 TYR A N 1
ATOM 701 C CA . TYR A 1 114 ? 16.364 9.415 22.283 1.00 30.01 93 TYR A CA 1
ATOM 702 C C . TYR A 1 114 ? 16.224 8.538 21.049 1.00 30.25 93 TYR A C 1
ATOM 703 O O . TYR A 1 114 ? 15.341 7.678 21.007 1.00 29.07 93 TYR A O 1
ATOM 712 N N . ILE A 1 115 ? 17.026 8.798 20.020 1.00 29.18 94 ILE A N 1
ATOM 713 C CA . ILE A 1 115 ? 16.881 8.108 18.748 1.00 30.19 94 ILE A CA 1
ATOM 714 C C . ILE A 1 115 ? 17.930 6.996 18.618 1.00 30.96 94 ILE A C 1
ATOM 715 O O . ILE A 1 115 ? 19.085 7.206 18.917 1.00 33.53 94 ILE A O 1
ATOM 720 N N . ARG A 1 116 ? 17.491 5.806 18.221 1.00 31.08 95 ARG A N 1
ATOM 721 C CA . ARG A 1 116 ? 18.367 4.680 17.993 1.00 31.13 95 ARG A CA 1
ATOM 722 C C . ARG A 1 116 ? 18.113 4.280 16.550 1.00 30.98 95 ARG A C 1
ATOM 723 O O . ARG A 1 116 ? 16.954 4.046 16.167 1.00 30.84 95 ARG A O 1
ATOM 731 N N . THR A 1 117 ? 19.180 4.186 15.753 1.00 31.11 96 THR A N 1
ATOM 732 C CA . THR A 1 117 ? 19.021 3.913 14.327 1.00 32.39 96 THR A CA 1
ATOM 733 C C . THR A 1 117 ? 18.495 2.514 14.063 1.00 33.63 96 THR A C 1
ATOM 734 O O . THR A 1 117 ? 18.101 2.217 12.930 1.00 32.34 96 THR A O 1
ATOM 738 N N . SER A 1 118 ? 18.484 1.661 15.088 1.00 33.79 97 SER A N 1
ATOM 739 C CA . SER A 1 118 ? 17.860 0.315 14.986 1.00 35.14 97 SER A CA 1
ATOM 740 C C . SER A 1 118 ? 16.351 0.324 15.078 1.00 33.92 97 SER A C 1
ATOM 741 O O . SER A 1 118 ? 15.741 -0.695 14.841 1.00 32.24 97 SER A O 1
ATOM 744 N N . GLU A 1 119 ? 15.741 1.458 15.412 1.00 35.49 98 GLU A N 1
ATOM 745 C CA . GLU A 1 119 ? 14.292 1.527 15.538 1.00 37.12 98 GLU A CA 1
ATOM 746 C C . GLU A 1 119 ? 13.629 1.568 14.172 1.00 36.51 98 GLU A C 1
ATOM 747 O O . GLU A 1 119 ? 14.162 2.145 13.207 1.00 35.04 98 GLU A O 1
ATOM 753 N N . GLU A 1 120 ? 12.468 0.929 14.106 1.00 34.55 99 GLU A N 1
ATOM 754 C CA . GLU A 1 120 ? 11.653 0.903 12.912 1.00 36.22 99 GLU A CA 1
ATOM 755 C C . GLU A 1 120 ? 11.372 2.318 12.347 1.00 31.80 99 GLU A C 1
ATOM 756 O O . GLU A 1 120 ? 11.386 2.504 11.131 1.00 28.55 99 GLU A O 1
ATOM 762 N N . ARG A 1 121 ? 11.075 3.284 13.204 1.00 30.12 100 ARG A N 1
ATOM 763 C CA . ARG A 1 121 ? 10.758 4.624 12.711 1.00 30.06 100 ARG A CA 1
ATOM 764 C C . ARG A 1 121 ? 11.955 5.180 11.911 1.00 30.31 100 ARG A C 1
ATOM 765 O O . ARG A 1 121 ? 11.750 5.907 10.951 1.00 27.47 100 ARG A O 1
ATOM 773 N N . HIS A 1 122 ? 13.182 4.785 12.277 1.00 29.83 101 HIS A N 1
ATOM 774 C CA . HIS A 1 122 ? 14.385 5.227 11.546 1.00 29.98 101 HIS A CA 1
ATOM 775 C C . HIS A 1 122 ? 14.587 4.504 10.226 1.00 28.87 101 HIS A C 1
ATOM 776 O O . HIS A 1 122 ? 15.009 5.094 9.198 1.00 29.56 101 HIS A O 1
ATOM 783 N N . TYR A 1 123 ? 14.259 3.233 10.239 1.00 30.38 102 TYR A N 1
ATOM 784 C CA . TYR A 1 123 ? 14.279 2.410 9.033 1.00 33.09 102 TYR A CA 1
ATOM 785 C C . TYR A 1 123 ? 13.323 3.062 7.993 1.00 31.67 102 TYR A C 1
ATOM 786 O O . TYR A 1 123 ? 13.705 3.269 6.825 1.00 30.58 102 TYR A O 1
ATOM 795 N N . LYS A 1 124 ? 12.108 3.407 8.422 1.00 32.16 103 LYS A N 1
ATOM 796 C CA . LYS A 1 124 ? 11.110 4.050 7.558 1.00 34.19 103 LYS A CA 1
ATOM 797 C C . LYS A 1 124 ? 11.579 5.421 7.049 1.00 29.39 103 LYS A C 1
ATOM 798 O O . LYS A 1 124 ? 11.423 5.737 5.876 1.00 27.30 103 LYS A O 1
ATOM 804 N N . ALA A 1 125 ? 12.139 6.228 7.939 1.00 26.66 104 ALA A N 1
ATOM 805 C CA . ALA A 1 125 ? 12.595 7.569 7.547 1.00 27.83 104 ALA A CA 1
ATOM 806 C C . ALA A 1 125 ? 13.755 7.496 6.527 1.00 26.15 104 ALA A C 1
ATOM 807 O O . ALA A 1 125 ? 13.770 8.245 5.552 1.00 24.44 104 ALA A O 1
ATOM 809 N N . SER A 1 126 ? 14.694 6.581 6.747 1.00 26.31 105 SER A N 1
ATOM 810 C CA . SER A 1 126 ? 15.857 6.460 5.861 1.00 27.41 105 SER A CA 1
ATOM 811 C C . SER A 1 126 ? 15.420 5.956 4.483 1.00 27.74 105 SER A C 1
ATOM 812 O O . SER A 1 126 ? 15.907 6.446 3.462 1.00 30.23 105 SER A O 1
ATOM 815 N N . GLN A 1 127 ? 14.496 5.011 4.443 1.00 27.36 106 GLN A N 1
ATOM 816 C CA . GLN A 1 127 ? 14.006 4.517 3.160 1.00 29.00 106 GLN A CA 1
ATOM 817 C C . GLN A 1 127 ? 13.186 5.604 2.448 1.00 27.78 106 GLN A C 1
ATOM 818 O O . GLN A 1 127 ? 13.314 5.763 1.233 1.00 28.36 106 GLN A O 1
ATOM 824 N N . ALA A 1 128 ? 12.450 6.414 3.201 1.00 26.78 107 ALA A N 1
ATOM 825 C CA . ALA A 1 128 ? 11.741 7.573 2.581 1.00 27.61 107 ALA A CA 1
ATOM 826 C C . ALA A 1 128 ? 12.658 8.669 2.027 1.00 26.32 107 ALA A C 1
ATOM 827 O O . ALA A 1 128 ? 12.481 9.096 0.889 1.00 26.49 107 ALA A O 1
ATOM 829 N N . ILE A 1 129 ? 13.660 9.101 2.782 1.00 27.06 108 ILE A N 1
ATOM 830 C CA . ILE A 1 129 ? 14.611 10.079 2.225 1.00 26.12 108 ILE A CA 1
ATOM 831 C C . ILE A 1 129 ? 15.413 9.518 1.048 1.00 25.34 108 ILE A C 1
ATOM 832 O O . ILE A 1 129 ? 15.624 10.222 0.068 1.00 24.52 108 ILE A O 1
ATOM 837 N N . TRP A 1 130 ? 15.838 8.259 1.124 1.00 26.36 109 TRP A N 1
ATOM 838 C CA . TRP A 1 130 ? 16.468 7.579 -0.043 1.00 26.84 109 TRP A CA 1
ATOM 839 C C . TRP A 1 130 ? 15.597 7.665 -1.304 1.00 27.77 109 TRP A C 1
ATOM 840 O O . TRP A 1 130 ? 16.078 8.038 -2.379 1.00 27.25 109 TRP A O 1
ATOM 851 N N . GLN A 1 131 ? 14.307 7.357 -1.162 1.00 28.00 110 GLN A N 1
ATOM 852 C CA . GLN A 1 131 ? 13.397 7.378 -2.301 1.00 29.07 110 GLN A CA 1
ATOM 853 C C . GLN A 1 131 ? 13.139 8.804 -2.800 1.00 28.61 110 GLN A C 1
ATOM 854 O O . GLN A 1 131 ? 12.959 9.027 -4.006 1.00 26.32 110 GLN A O 1
ATOM 860 N N . ALA A 1 132 ? 13.124 9.763 -1.883 1.00 27.25 111 ALA A N 1
ATOM 861 C CA . ALA A 1 132 ? 13.008 11.175 -2.278 1.00 27.41 111 ALA A CA 1
ATOM 862 C C . ALA A 1 132 ? 14.245 11.627 -3.108 1.00 26.55 111 ALA A C 1
ATOM 863 O O . ALA A 1 132 ? 14.109 12.304 -4.117 1.00 27.01 111 ALA A O 1
ATOM 865 N N . MET A 1 133 ? 15.427 11.166 -2.748 1.00 27.12 112 MET A N 1
ATOM 866 C CA . MET A 1 133 ? 16.620 11.486 -3.535 1.00 27.25 112 MET A CA 1
ATOM 867 C C . MET A 1 133 ? 16.613 10.733 -4.898 1.00 28.71 112 MET A C 1
ATOM 868 O O . MET A 1 133 ? 17.028 11.282 -5.920 1.00 27.26 112 MET A O 1
ATOM 873 N N . VAL A 1 134 ? 16.116 9.493 -4.917 1.00 29.44 113 VAL A N 1
ATOM 874 C CA . VAL A 1 134 ? 15.960 8.755 -6.183 1.00 29.58 113 VAL A CA 1
ATOM 875 C C . VAL A 1 134 ? 15.023 9.545 -7.098 1.00 30.10 113 VAL A C 1
ATOM 876 O O . VAL A 1 134 ? 15.328 9.759 -8.271 1.00 29.76 113 VAL A O 1
ATOM 880 N N . ALA A 1 135 ? 13.889 10.005 -6.564 1.00 30.13 114 ALA A N 1
ATOM 881 C CA . ALA A 1 135 ? 12.905 10.763 -7.374 1.00 30.96 114 ALA A CA 1
ATOM 882 C C . ALA A 1 135 ? 13.466 12.087 -7.864 1.00 30.93 114 ALA A C 1
ATOM 883 O O . ALA A 1 135 ? 13.061 12.567 -8.913 1.00 32.12 114 ALA A O 1
ATOM 885 N N . ASN A 1 136 ? 14.392 12.685 -7.127 1.00 30.34 115 ASN A N 1
ATOM 886 C CA . ASN A 1 136 ? 15.058 13.886 -7.633 1.00 31.60 115 ASN A CA 1
ATOM 887 C C . ASN A 1 136 ? 16.158 13.612 -8.689 1.00 31.74 115 ASN A C 1
ATOM 888 O O . ASN A 1 136 ? 16.732 14.546 -9.210 1.00 32.47 115 ASN A O 1
ATOM 893 N N . GLY A 1 137 ? 16.399 12.344 -9.037 1.00 32.10 116 GLY A N 1
ATOM 894 C CA . GLY A 1 137 ? 17.426 11.971 -10.018 1.00 31.15 116 GLY A CA 1
ATOM 895 C C . GLY A 1 137 ? 18.831 11.886 -9.442 1.00 29.92 116 GLY A C 1
ATOM 896 O O . GLY A 1 137 ? 19.782 11.857 -10.196 1.00 29.35 116 GLY A O 1
ATOM 897 N N . ASP A 1 138 ? 18.970 11.812 -8.121 1.00 27.77 117 ASP A N 1
ATOM 898 C CA . ASP A 1 138 ? 20.291 11.950 -7.492 1.00 28.98 117 ASP A CA 1
ATOM 899 C C . ASP A 1 138 ? 20.983 10.661 -7.037 1.00 29.60 117 ASP A C 1
ATOM 900 O O . ASP A 1 138 ? 22.037 10.711 -6.395 1.00 28.14 117 ASP A O 1
ATOM 905 N N . ILE A 1 139 ? 20.394 9.517 -7.342 1.00 29.98 118 ILE A N 1
ATOM 906 C CA . ILE A 1 139 ? 20.966 8.258 -6.905 1.00 31.85 118 ILE A CA 1
ATOM 907 C C . ILE A 1 139 ? 21.044 7.283 -8.084 1.00 32.27 118 ILE A C 1
ATOM 908 O O . ILE A 1 139 ? 20.094 7.145 -8.830 1.00 31.57 118 ILE A O 1
ATOM 913 N N . TYR A 1 140 ? 22.195 6.634 -8.250 1.00 32.17 119 TYR A N 1
ATOM 914 C CA . TYR A 1 140 ? 22.362 5.649 -9.312 1.00 32.98 119 TYR A CA 1
ATOM 915 C C . TYR A 1 140 ? 23.207 4.482 -8.838 1.00 34.01 119 TYR A C 1
ATOM 916 O O . TYR A 1 140 ? 23.909 4.580 -7.828 1.00 34.24 119 TYR A O 1
ATOM 925 N N . LYS A 1 141 ? 23.139 3.385 -9.584 1.00 36.11 120 LYS A N 1
ATOM 926 C CA . LYS A 1 141 ? 23.932 2.193 -9.299 1.00 37.32 120 LYS A CA 1
ATOM 927 C C . LYS A 1 141 ? 25.205 2.199 -10.138 1.00 37.85 120 LYS A C 1
ATOM 928 O O . LYS A 1 141 ? 25.159 2.491 -11.329 1.00 37.20 120 LYS A O 1
ATOM 934 N N . GLY A 1 142 ? 26.336 1.904 -9.496 1.00 38.02 121 GLY A N 1
ATOM 935 C CA . GLY A 1 142 ? 27.625 1.859 -10.170 1.00 37.96 121 GLY A CA 1
ATOM 936 C C . GLY A 1 142 ? 28.639 1.034 -9.418 1.00 38.99 121 GLY A C 1
ATOM 937 O O . GLY A 1 142 ? 28.296 0.076 -8.749 1.00 39.07 121 GLY A O 1
ATOM 938 N N . GLY A 1 143 ? 29.896 1.442 -9.520 1.00 42.91 122 GLY A N 1
ATOM 939 C CA . GLY A 1 143 ? 31.053 0.646 -9.098 1.00 42.72 122 GLY A CA 1
ATOM 940 C C . GLY A 1 143 ? 31.925 1.626 -8.324 1.00 42.18 122 GLY A C 1
ATOM 941 O O . GLY A 1 143 ? 32.209 2.707 -8.801 1.00 40.71 122 GLY A O 1
ATOM 942 N N . TYR A 1 144 ? 32.239 1.261 -7.089 1.00 42.99 123 TYR A N 1
ATOM 943 C CA . TYR A 1 144 ? 33.131 1.953 -6.182 1.00 49.19 123 TYR A CA 1
ATOM 944 C C . TYR A 1 144 ? 34.431 1.210 -6.481 1.00 51.90 123 TYR A C 1
ATOM 945 O O . TYR A 1 144 ? 34.525 0.040 -6.154 1.00 51.44 123 TYR A O 1
ATOM 954 N N . ALA A 1 145 ? 35.378 1.868 -7.153 1.00 51.19 124 ALA A N 1
ATOM 955 C CA . ALA A 1 145 ? 36.545 1.207 -7.779 1.00 50.76 124 ALA A CA 1
ATOM 956 C C . ALA A 1 145 ? 37.774 2.107 -7.654 1.00 48.56 124 ALA A C 1
ATOM 957 O O . ALA A 1 145 ? 37.669 3.335 -7.862 1.00 45.14 124 ALA A O 1
ATOM 959 N N . GLY A 1 146 ? 38.933 1.528 -7.328 1.00 41.05 125 GLY A N 1
ATOM 960 C CA . GLY A 1 146 ? 40.146 2.338 -7.225 1.00 37.84 125 GLY A CA 1
ATOM 961 C C . GLY A 1 146 ? 41.345 1.590 -6.703 1.00 36.02 125 GLY A C 1
ATOM 962 O O . GLY A 1 146 ? 41.227 0.433 -6.334 1.00 36.55 125 GLY A O 1
ATOM 963 N N . TRP A 1 147 ? 42.505 2.249 -6.718 1.00 35.38 126 TRP A N 1
ATOM 964 C CA . TRP A 1 147 ? 43.754 1.696 -6.178 1.00 34.92 126 TRP A CA 1
ATOM 965 C C . TRP A 1 147 ? 43.732 1.870 -4.685 1.00 34.55 126 TRP A C 1
ATOM 966 O O . TRP A 1 147 ? 43.562 2.985 -4.184 1.00 38.01 126 TRP A O 1
ATOM 977 N N . TYR A 1 148 ? 43.842 0.766 -3.980 1.00 34.00 127 TYR A N 1
ATOM 978 C CA . TYR A 1 148 ? 43.684 0.770 -2.545 1.00 37.12 127 TYR A CA 1
ATOM 979 C C . TYR A 1 148 ? 44.917 0.150 -1.873 1.00 35.28 127 TYR A C 1
ATOM 980 O O . TYR A 1 148 ? 45.414 -0.862 -2.339 1.00 33.84 127 TYR A O 1
ATOM 989 N N . SER A 1 149 ? 45.393 0.786 -0.804 1.00 36.18 128 SER A N 1
ATOM 990 C CA . SER A 1 149 ? 46.509 0.273 -0.013 1.00 37.35 128 SER A CA 1
ATOM 991 C C . SER A 1 149 ? 45.975 -0.265 1.291 1.00 39.46 128 SER A C 1
ATOM 992 O O . SER A 1 149 ? 45.474 0.515 2.115 1.00 37.64 128 SER A O 1
ATOM 995 N N . VAL A 1 150 ? 46.061 -1.589 1.466 1.00 39.97 129 VAL A N 1
ATOM 996 C CA . VAL A 1 150 ? 45.599 -2.208 2.693 1.00 46.04 129 VAL A CA 1
ATOM 997 C C . VAL A 1 150 ? 46.419 -1.700 3.868 1.00 47.20 129 VAL A C 1
ATOM 998 O O . VAL A 1 150 ? 45.879 -1.519 4.953 1.00 46.94 129 VAL A O 1
ATOM 1002 N N . ARG A 1 151 ? 47.713 -1.436 3.641 1.00 46.95 130 ARG A N 1
ATOM 1003 C CA . ARG A 1 151 ? 48.581 -0.973 4.719 1.00 47.71 130 ARG A CA 1
ATOM 1004 C C . ARG A 1 151 ? 48.288 0.461 5.137 1.00 46.22 130 ARG A C 1
ATOM 1005 O O . ARG A 1 151 ? 48.379 0.775 6.315 1.00 49.75 130 ARG A O 1
ATOM 1013 N N . ASP A 1 152 ? 47.973 1.327 4.172 1.00 43.94 131 ASP A N 1
ATOM 1014 C CA . ASP A 1 152 ? 47.639 2.727 4.456 1.00 44.27 131 ASP A CA 1
ATOM 1015 C C . ASP A 1 152 ? 46.167 2.896 4.835 1.00 45.79 131 ASP A C 1
ATOM 1016 O O . ASP A 1 152 ? 45.783 3.902 5.440 1.00 44.22 131 ASP A O 1
ATOM 1021 N N . GLU A 1 153 ? 45.342 1.944 4.396 1.00 47.93 132 GLU A N 1
ATOM 1022 C CA . GLU A 1 153 ? 43.867 2.046 4.474 1.00 48.78 132 GLU A CA 1
ATOM 1023 C C . GLU A 1 153 ? 43.368 3.294 3.745 1.00 46.36 132 GLU A C 1
ATOM 1024 O O . GLU A 1 153 ? 42.574 4.061 4.275 1.00 46.43 132 GLU A O 1
ATOM 1030 N N . ALA A 1 154 ? 43.840 3.475 2.509 1.00 42.91 133 ALA A N 1
ATOM 1031 C CA . ALA A 1 154 ? 43.491 4.637 1.702 1.00 40.54 133 ALA A CA 1
ATOM 1032 C C . ALA A 1 154 ? 43.447 4.294 0.234 1.00 39.01 133 ALA A C 1
ATOM 1033 O O . ALA A 1 154 ? 44.171 3.395 -0.233 1.00 35.79 133 ALA A O 1
ATOM 1035 N N . TYR A 1 155 ? 42.598 5.033 -0.483 1.00 40.14 134 TYR A N 1
ATOM 1036 C CA . TYR A 1 155 ? 42.448 4.937 -1.928 1.00 40.98 134 TYR A CA 1
ATOM 1037 C C . TYR A 1 155 ? 43.276 6.036 -2.549 1.00 40.51 134 TYR A C 1
ATOM 1038 O O . TYR A 1 155 ? 43.446 7.103 -1.960 1.00 39.71 134 TYR A O 1
ATOM 1047 N N . TYR A 1 156 ? 43.798 5.768 -3.737 1.00 38.96 135 TYR A N 1
ATOM 1048 C CA . TYR A 1 156 ? 44.603 6.750 -4.453 1.00 38.06 135 TYR A CA 1
ATOM 1049 C C . TYR A 1 156 ? 44.176 6.771 -5.901 1.00 38.44 135 TYR A C 1
ATOM 1050 O O . TYR A 1 156 ? 43.797 5.726 -6.449 1.00 37.40 135 TYR A O 1
ATOM 1059 N N . GLY A 1 157 ? 44.264 7.951 -6.518 1.00 37.83 136 GLY A N 1
ATOM 1060 C CA . GLY A 1 157 ? 44.248 8.066 -7.981 1.00 38.25 136 GLY A CA 1
ATOM 1061 C C . GLY A 1 157 ? 45.415 7.312 -8.620 1.00 38.96 136 GLY A C 1
ATOM 1062 O O . GLY A 1 157 ? 46.499 7.250 -8.056 1.00 36.48 136 GLY A O 1
ATOM 1063 N N . GLU A 1 158 ? 45.195 6.757 -9.806 1.00 40.76 137 GLU A N 1
ATOM 1064 C CA . GLU A 1 158 ? 46.247 6.101 -10.584 1.00 44.00 137 GLU A CA 1
ATOM 1065 C C . GLU A 1 158 ? 47.487 6.968 -10.763 1.00 45.43 137 GLU A C 1
ATOM 1066 O O . GLU A 1 158 ? 48.622 6.457 -10.744 1.00 44.07 137 GLU A O 1
ATOM 1072 N N . GLU A 1 159 ? 47.270 8.272 -10.919 1.00 44.94 138 GLU A N 1
ATOM 1073 C CA . GLU A 1 159 ? 48.360 9.239 -11.111 1.00 45.77 138 GLU A CA 1
ATOM 1074 C C . GLU A 1 159 ? 49.281 9.346 -9.891 1.00 44.34 138 GLU A C 1
ATOM 1075 O O . GLU A 1 159 ? 50.422 9.779 -10.037 1.00 43.35 138 GLU A O 1
ATOM 1077 N N . GLU A 1 160 ? 48.765 9.005 -8.700 1.00 42.62 139 GLU A N 1
ATOM 1078 C CA . GLU A 1 160 ? 49.568 8.932 -7.476 1.00 41.61 139 GLU A CA 1
ATOM 1079 C C . GLU A 1 160 ? 50.296 7.577 -7.296 1.00 41.06 139 GLU A C 1
ATOM 1080 O O . GLU A 1 160 ? 50.842 7.311 -6.221 1.00 41.06 139 GLU A O 1
ATOM 1086 N N . THR A 1 161 ? 50.297 6.718 -8.308 1.00 39.18 140 THR A N 1
ATOM 1087 C CA . THR A 1 161 ? 50.868 5.382 -8.151 1.00 39.33 140 THR A CA 1
ATOM 1088 C C . THR A 1 161 ? 51.915 5.101 -9.216 1.00 39.27 140 THR A C 1
ATOM 1089 O O . THR A 1 161 ? 51.938 5.749 -10.248 1.00 37.03 140 THR A O 1
ATOM 1093 N N . GLU A 1 162 ? 52.757 4.096 -8.953 1.00 40.91 141 GLU A N 1
ATOM 1094 C CA . GLU A 1 162 ? 53.884 3.743 -9.809 1.00 42.83 141 GLU A CA 1
ATOM 1095 C C . GLU A 1 162 ? 54.234 2.263 -9.634 1.00 41.69 141 GLU A C 1
ATOM 1096 O O . GLU A 1 162 ? 54.374 1.812 -8.513 1.00 37.43 141 GLU A O 1
ATOM 1102 N N . VAL A 1 163 ? 54.391 1.540 -10.744 1.00 41.45 142 VAL A N 1
ATOM 1103 C CA . VAL A 1 163 ? 54.888 0.180 -10.711 1.00 42.80 142 VAL A CA 1
ATOM 1104 C C . VAL A 1 163 ? 56.400 0.218 -10.454 1.00 44.45 142 VAL A C 1
ATOM 1105 O O . VAL A 1 163 ? 57.133 0.959 -11.114 1.00 46.87 142 VAL A O 1
ATOM 1109 N N . ARG A 1 164 ? 56.870 -0.565 -9.490 1.00 44.10 143 ARG A N 1
ATOM 1110 C CA . ARG A 1 164 ? 58.296 -0.534 -9.151 1.00 45.60 143 ARG A CA 1
ATOM 1111 C C . ARG A 1 164 ? 59.008 -1.834 -9.581 1.00 45.84 143 ARG A C 1
ATOM 1112 O O . ARG A 1 164 ? 58.394 -2.673 -10.269 1.00 44.51 143 ARG A O 1
ATOM 1120 N N . ALA A 1 165 ? 60.295 -1.977 -9.209 1.00 45.19 144 ALA A N 1
ATOM 1121 C CA . ALA A 1 165 ? 61.184 -3.019 -9.772 1.00 47.32 144 ALA A CA 1
ATOM 1122 C C . ALA A 1 165 ? 60.640 -4.441 -9.596 1.00 47.11 144 ALA A C 1
ATOM 1123 O O . ALA A 1 165 ? 60.773 -5.275 -10.486 1.00 48.93 144 ALA A O 1
ATOM 1125 N N . ASP A 1 166 ? 60.010 -4.686 -8.450 1.00 44.65 145 ASP A N 1
ATOM 1126 C CA . ASP A 1 166 ? 59.473 -5.997 -8.115 1.00 43.24 145 ASP A CA 1
ATOM 1127 C C . ASP A 1 166 ? 58.174 -6.305 -8.887 1.00 43.36 145 ASP A C 1
ATOM 1128 O O . ASP A 1 166 ? 57.640 -7.397 -8.740 1.00 42.77 145 ASP A O 1
ATOM 1133 N N . GLY A 1 167 ? 57.679 -5.368 -9.713 1.00 42.10 146 GLY A N 1
ATOM 1134 C CA . GLY A 1 167 ? 56.424 -5.579 -10.459 1.00 42.75 146 GLY A CA 1
ATOM 1135 C C . GLY A 1 167 ? 55.152 -5.193 -9.719 1.00 42.04 146 GLY A C 1
ATOM 1136 O O . GLY A 1 167 ? 54.059 -5.223 -10.295 1.00 40.86 146 GLY A O 1
ATOM 1137 N N . VAL A 1 168 ? 55.302 -4.808 -8.451 1.00 40.06 147 VAL A N 1
ATOM 1138 C CA . VAL A 1 168 ? 54.189 -4.395 -7.629 1.00 38.54 147 VAL A CA 1
ATOM 1139 C C . VAL A 1 168 ? 53.945 -2.891 -7.849 1.00 38.79 147 VAL A C 1
ATOM 1140 O O . VAL A 1 168 ? 54.890 -2.103 -7.988 1.00 36.70 147 VAL A O 1
ATOM 1144 N N . ARG A 1 169 ? 52.665 -2.499 -7.847 1.00 38.06 148 ARG A N 1
ATOM 1145 C CA . ARG A 1 169 ? 52.296 -1.086 -7.932 1.00 37.22 148 ARG A CA 1
ATOM 1146 C C . ARG A 1 169 ? 52.259 -0.478 -6.517 1.00 35.43 148 ARG A C 1
ATOM 1147 O O . ARG A 1 169 ? 51.717 -1.084 -5.604 1.00 34.28 148 ARG A O 1
ATOM 1155 N N . TYR A 1 170 ? 52.866 0.704 -6.348 1.00 34.64 149 TYR A N 1
ATOM 1156 C CA . TYR A 1 170 ? 52.935 1.376 -5.051 1.00 33.44 149 TYR A CA 1
ATOM 1157 C C . TYR A 1 170 ? 52.260 2.735 -5.078 1.00 33.82 149 TYR A C 1
ATOM 1158 O O . TYR A 1 170 ? 52.254 3.424 -6.113 1.00 32.83 149 TYR A O 1
ATOM 1167 N N . GLY A 1 171 ? 51.641 3.085 -3.944 1.00 33.10 150 GLY A N 1
ATOM 1168 C CA . GLY A 1 171 ? 51.024 4.390 -3.760 1.00 34.12 150 GLY A CA 1
ATOM 1169 C C . GLY A 1 171 ? 52.037 5.365 -3.189 1.00 34.19 150 GLY A C 1
ATOM 1170 O O . GLY A 1 171 ? 53.183 4.985 -2.922 1.00 33.23 150 GLY A O 1
ATOM 1171 N N . PRO A 1 172 ? 51.615 6.622 -2.995 1.00 34.20 151 PRO A N 1
ATOM 1172 C CA . PRO A 1 172 ? 52.554 7.681 -2.625 1.00 35.25 151 PRO A CA 1
ATOM 1173 C C . PRO A 1 172 ? 53.145 7.562 -1.207 1.00 34.91 151 PRO A C 1
ATOM 1174 O O . PRO A 1 172 ? 54.054 8.296 -0.897 1.00 34.63 151 PRO A O 1
ATOM 1178 N N . GLN A 1 173 ? 52.651 6.659 -0.362 1.00 34.10 152 GLN A N 1
ATOM 1179 C CA . GLN A 1 173 ? 53.284 6.437 0.950 1.00 34.77 152 GLN A CA 1
ATOM 1180 C C . GLN A 1 173 ? 54.266 5.254 0.953 1.00 35.00 152 GLN A C 1
ATOM 1181 O O . GLN A 1 173 ? 54.723 4.800 2.026 1.00 33.25 152 GLN A O 1
ATOM 1187 N N . GLY A 1 174 ? 54.590 4.763 -0.250 1.00 33.47 153 GLY A N 1
ATOM 1188 C CA . GLY A 1 174 ? 55.573 3.704 -0.410 1.00 34.07 153 GLY A CA 1
ATOM 1189 C C . GLY A 1 174 ? 55.112 2.307 -0.015 1.00 33.57 153 GLY A C 1
ATOM 1190 O O . GLY A 1 174 ? 55.949 1.428 0.220 1.00 33.99 153 GLY A O 1
ATOM 1191 N N . THR A 1 175 ? 53.795 2.111 0.055 1.00 33.11 154 THR A N 1
ATOM 1192 C CA . THR A 1 175 ? 53.186 0.790 0.288 1.00 33.68 154 THR A CA 1
ATOM 1193 C C . THR A 1 175 ? 52.369 0.327 -0.921 1.00 32.75 154 THR A C 1
ATOM 1194 O O . THR A 1 175 ? 51.885 1.169 -1.711 1.00 31.63 154 THR A O 1
ATOM 1198 N N . PRO A 1 176 ? 52.225 -1.000 -1.073 1.00 31.87 155 PRO A N 1
ATOM 1199 C CA . PRO A 1 176 ? 51.517 -1.510 -2.245 1.00 33.31 155 PRO A CA 1
ATOM 1200 C C . PRO A 1 176 ? 50.043 -1.065 -2.352 1.00 33.81 155 PRO A C 1
ATOM 1201 O O . PRO A 1 176 ? 49.355 -0.855 -1.348 1.00 32.75 155 PRO A O 1
ATOM 1205 N N . VAL A 1 177 ? 49.592 -0.927 -3.590 1.00 35.68 156 VAL A N 1
ATOM 1206 C CA . VAL A 1 177 ? 48.185 -0.726 -3.860 1.00 38.88 156 VAL A CA 1
ATOM 1207 C C . VAL A 1 177 ? 47.698 -1.794 -4.827 1.00 41.83 156 VAL A C 1
ATOM 1208 O O . VAL A 1 177 ? 48.467 -2.414 -5.562 1.00 41.75 156 VAL A O 1
ATOM 1212 N N . GLU A 1 178 ? 46.397 -2.011 -4.803 1.00 43.85 157 GLU A N 1
ATOM 1213 C CA . GLU A 1 178 ? 45.779 -2.970 -5.697 1.00 45.79 157 GLU A CA 1
ATOM 1214 C C . GLU A 1 178 ? 44.406 -2.477 -6.076 1.00 44.28 157 GLU A C 1
ATOM 1215 O O . GLU A 1 178 ? 43.763 -1.774 -5.276 1.00 38.50 157 GLU A O 1
ATOM 1221 N N . TRP A 1 179 ? 43.958 -2.893 -7.265 1.00 44.75 158 TRP A N 1
ATOM 1222 C CA . TRP A 1 179 ? 42.639 -2.510 -7.745 1.00 45.96 158 TRP A CA 1
ATOM 1223 C C . TRP A 1 179 ? 41.575 -3.283 -6.994 1.00 46.11 158 TRP A C 1
ATOM 1224 O O . TRP A 1 179 ? 41.634 -4.508 -6.878 1.00 50.62 158 TRP A O 1
ATOM 1235 N N . VAL A 1 180 ? 40.630 -2.549 -6.439 1.00 43.68 159 VAL A N 1
ATOM 1236 C CA . VAL A 1 180 ? 39.478 -3.169 -5.795 1.00 45.28 159 VAL A CA 1
ATOM 1237 C C . VAL A 1 180 ? 38.204 -2.484 -6.298 1.00 42.70 159 VAL A C 1
ATOM 1238 O O . VAL A 1 180 ? 38.206 -1.310 -6.647 1.00 38.82 159 VAL A O 1
ATOM 1242 N N . GLU A 1 181 ? 37.118 -3.243 -6.290 1.00 43.56 160 GLU A N 1
ATOM 1243 C CA . GLU A 1 181 ? 35.922 -2.868 -7.004 1.00 43.98 160 GLU A CA 1
ATOM 1244 C C . GLU A 1 181 ? 34.760 -3.576 -6.364 1.00 43.86 160 GLU A C 1
ATOM 1245 O O . GLU A 1 181 ? 34.806 -4.777 -6.191 1.00 42.45 160 GLU A O 1
ATOM 1251 N N . GLU A 1 182 ? 33.741 -2.823 -5.958 1.00 38.08 161 GLU A N 1
ATOM 1252 C CA . GLU A 1 182 ? 32.540 -3.358 -5.350 1.00 37.81 161 GLU A CA 1
ATOM 1253 C C . GLU A 1 182 ? 31.373 -2.592 -5.959 1.00 37.08 161 GLU A C 1
ATOM 1254 O O . GLU A 1 182 ? 31.516 -1.447 -6.374 1.00 35.18 161 GLU A O 1
ATOM 1256 N N . GLU A 1 183 ? 30.240 -3.254 -6.053 1.00 35.64 162 GLU A N 1
ATOM 1257 C CA . GLU A 1 183 ? 29.026 -2.644 -6.491 1.00 38.21 162 GLU A CA 1
ATOM 1258 C C . GLU A 1 183 ? 28.591 -1.668 -5.389 1.00 35.45 162 GLU A C 1
ATOM 1259 O O . GLU A 1 183 ? 28.813 -1.939 -4.202 1.00 34.55 162 GLU A O 1
ATOM 1265 N N . SER A 1 184 ? 28.051 -0.511 -5.779 1.00 33.35 163 SER A N 1
ATOM 1266 C CA . SER A 1 184 ? 27.606 0.512 -4.817 1.00 32.35 163 SER A CA 1
ATOM 1267 C C . SER A 1 184 ? 26.620 1.459 -5.476 1.00 33.39 163 SER A C 1
ATOM 1268 O O . SER A 1 184 ? 26.806 1.836 -6.636 1.00 32.81 163 SER A O 1
ATOM 1271 N N . TYR A 1 185 ? 25.608 1.879 -4.706 1.00 32.11 164 TYR A N 1
ATOM 1272 C CA . TYR A 1 185 ? 24.835 3.057 -5.059 1.00 30.63 164 TYR A CA 1
ATOM 1273 C C . TYR A 1 185 ? 25.624 4.332 -4.752 1.00 31.47 164 TYR A C 1
ATOM 1274 O O . TYR A 1 185 ? 26.451 4.352 -3.851 1.00 32.82 164 TYR A O 1
ATOM 1283 N N . PHE A 1 186 ? 25.366 5.379 -5.531 1.00 31.02 165 PHE A N 1
ATOM 1284 C CA . PHE A 1 186 ? 26.015 6.666 -5.379 1.00 31.46 165 PHE A CA 1
ATOM 1285 C C . PHE A 1 186 ? 24.988 7.777 -5.316 1.00 30.51 165 PHE A C 1
ATOM 1286 O O . PHE A 1 186 ? 23.949 7.705 -5.965 1.00 31.60 165 PHE A O 1
ATOM 1294 N N . PHE A 1 187 ? 25.275 8.767 -4.491 1.00 31.11 166 PHE A N 1
ATOM 1295 C CA . PHE A 1 187 ? 24.570 10.048 -4.496 1.00 29.83 166 PHE A CA 1
ATOM 1296 C C . PHE A 1 187 ? 25.354 11.008 -5.393 1.00 30.79 166 PHE A C 1
ATOM 1297 O O . PHE A 1 187 ? 26.599 11.110 -5.278 1.00 32.96 166 PHE A O 1
ATOM 1305 N N . ARG A 1 188 ? 24.640 11.733 -6.253 1.00 29.75 167 ARG A N 1
ATOM 1306 C CA . ARG A 1 188 ? 25.252 12.713 -7.149 1.00 30.26 167 ARG A CA 1
ATOM 1307 C C . ARG A 1 188 ? 25.716 13.993 -6.428 1.00 31.98 167 ARG A C 1
ATOM 1308 O O . ARG A 1 188 ? 25.277 15.118 -6.730 1.00 31.44 167 ARG A O 1
ATOM 1316 N N . LEU A 1 189 ? 26.676 13.845 -5.521 1.00 32.20 168 LEU A N 1
ATOM 1317 C CA . LEU A 1 189 ? 27.191 15.000 -4.773 1.00 31.82 168 LEU A CA 1
ATOM 1318 C C . LEU A 1 189 ? 27.828 16.026 -5.704 1.00 33.80 168 LEU A C 1
ATOM 1319 O O . LEU A 1 189 ? 27.799 17.235 -5.417 1.00 32.52 168 LEU A O 1
ATOM 1324 N N . SER A 1 190 ? 28.400 15.547 -6.822 1.00 33.66 169 SER A N 1
ATOM 1325 C CA . SER A 1 190 ? 29.025 16.438 -7.801 1.00 35.63 169 SER A CA 1
ATOM 1326 C C . SER A 1 190 ? 28.039 17.482 -8.342 1.00 35.49 169 SER A C 1
ATOM 1327 O O . SER A 1 190 ? 28.448 18.508 -8.812 1.00 37.89 169 SER A O 1
ATOM 1330 N N . ALA A 1 191 ? 26.741 17.199 -8.305 1.00 35.45 170 ALA A N 1
ATOM 1331 C CA . ALA A 1 191 ? 25.738 18.163 -8.761 1.00 34.77 170 ALA A CA 1
ATOM 1332 C C . ALA A 1 191 ? 25.481 19.274 -7.747 1.00 35.69 170 ALA A C 1
ATOM 1333 O O . ALA A 1 191 ? 24.740 20.188 -8.058 1.00 34.96 170 ALA A O 1
ATOM 1335 N N . TYR A 1 192 ? 26.079 19.202 -6.547 1.00 34.74 171 TYR A N 1
ATOM 1336 C CA . TYR A 1 192 ? 25.763 20.158 -5.476 1.00 34.90 171 TYR A CA 1
ATOM 1337 C C . TYR A 1 192 ? 26.884 21.125 -5.105 1.00 35.78 171 TYR A C 1
ATOM 1338 O O . TYR A 1 192 ? 26.726 21.922 -4.181 1.00 37.19 171 TYR A O 1
ATOM 1347 N N . GLN A 1 193 ? 27.974 21.132 -5.867 1.00 36.93 172 GLN A N 1
ATOM 1348 C CA . GLN A 1 193 ? 29.092 22.038 -5.578 1.00 39.66 172 GLN A CA 1
ATOM 1349 C C . GLN A 1 193 ? 28.659 23.507 -5.525 1.00 40.21 172 GLN A C 1
ATOM 1350 O O . GLN A 1 193 ? 28.939 24.204 -4.556 1.00 41.12 172 GLN A O 1
ATOM 1356 N N . ASP A 1 194 ? 28.006 23.978 -6.581 1.00 41.58 173 ASP A N 1
ATOM 1357 C CA . ASP A 1 194 ? 27.608 25.398 -6.666 1.00 42.12 173 ASP A CA 1
ATOM 1358 C C . ASP A 1 194 ? 26.526 25.762 -5.676 1.00 41.92 173 ASP A C 1
ATOM 1359 O O . ASP A 1 194 ? 26.577 26.845 -5.093 1.00 41.35 173 ASP A O 1
ATOM 1364 N N . LYS A 1 195 ? 25.545 24.874 -5.496 1.00 40.52 174 LYS A N 1
ATOM 1365 C CA . LYS A 1 195 ? 24.499 25.118 -4.519 1.00 40.96 174 LYS A CA 1
ATOM 1366 C C . LYS A 1 195 ? 25.047 25.220 -3.104 1.00 38.82 174 LYS A C 1
ATOM 1367 O O . LYS A 1 195 ? 24.608 26.062 -2.330 1.00 37.07 174 LYS A O 1
ATOM 1373 N N . LEU A 1 196 ? 26.043 24.400 -2.780 1.00 38.19 175 LEU A N 1
ATOM 1374 C CA . LEU A 1 196 ? 26.681 24.466 -1.464 1.00 36.77 175 LEU A CA 1
ATOM 1375 C C . LEU A 1 196 ? 27.487 25.735 -1.289 1.00 38.62 175 LEU A C 1
ATOM 1376 O O . LEU A 1 196 ? 27.395 26.371 -0.244 1.00 38.43 175 LEU A O 1
ATOM 1381 N N . LEU A 1 197 ? 28.279 26.122 -2.293 1.00 40.61 176 LEU A N 1
ATOM 1382 C CA . LEU A 1 197 ? 29.020 27.389 -2.207 1.00 42.06 176 LEU A CA 1
ATOM 1383 C C . LEU A 1 197 ? 28.060 28.566 -2.042 1.00 43.85 176 LEU A C 1
ATOM 1384 O O . LEU A 1 197 ? 28.313 29.459 -1.229 1.00 44.15 176 LEU A O 1
ATOM 1389 N N . ASP A 1 198 ? 26.952 28.558 -2.785 1.00 46.52 177 ASP A N 1
ATOM 1390 C CA . ASP A 1 198 ? 25.892 29.569 -2.599 1.00 49.17 177 ASP A CA 1
ATOM 1391 C C . ASP A 1 198 ? 25.376 29.585 -1.176 1.00 47.05 177 ASP A C 1
ATOM 1392 O O . ASP A 1 198 ? 25.201 30.650 -0.592 1.00 50.93 177 ASP A O 1
ATOM 1397 N N . LEU A 1 199 ? 25.119 28.402 -0.624 1.00 44.22 178 LEU A N 1
ATOM 1398 C CA . LEU A 1 199 ? 24.687 28.287 0.774 1.00 42.56 178 LEU A CA 1
ATOM 1399 C C . LEU A 1 199 ? 25.671 28.955 1.750 1.00 42.02 178 LEU A C 1
ATOM 1400 O O . LEU A 1 199 ? 25.261 29.730 2.604 1.00 38.68 178 LEU A O 1
ATOM 1405 N N . TYR A 1 200 ? 26.966 28.661 1.616 1.00 44.00 179 TYR A N 1
ATOM 1406 C CA . TYR A 1 200 ? 27.960 29.214 2.551 1.00 43.36 179 TYR A CA 1
ATOM 1407 C C . TYR A 1 200 ? 28.037 30.734 2.404 1.00 43.20 179 TYR A C 1
ATOM 1408 O O . TYR A 1 200 ? 28.149 31.451 3.399 1.00 40.24 179 TYR A O 1
ATOM 1417 N N . GLU A 1 201 ? 27.929 31.217 1.170 1.00 47.21 180 GLU A N 1
ATOM 1418 C CA . GLU A 1 201 ? 27.954 32.666 0.909 1.00 49.69 180 GLU A CA 1
ATOM 1419 C C . GLU A 1 201 ? 26.718 33.353 1.490 1.00 51.69 180 GLU A C 1
ATOM 1420 O O . GLU A 1 201 ? 26.853 34.409 2.069 1.00 55.44 180 GLU A O 1
ATOM 1422 N N . ASN A 1 202 ? 25.531 32.774 1.329 1.00 50.66 181 ASN A N 1
ATOM 1423 C CA . ASN A 1 202 ? 24.299 33.405 1.832 1.00 52.22 181 ASN A CA 1
ATOM 1424 C C . ASN A 1 202 ? 23.980 33.168 3.313 1.00 50.45 181 ASN A C 1
ATOM 1425 O O . ASN A 1 202 ? 23.128 33.843 3.882 1.00 46.38 181 ASN A O 1
ATOM 1430 N N . ASN A 1 203 ? 24.610 32.177 3.921 1.00 48.98 182 ASN A N 1
ATOM 1431 C CA . ASN A 1 203 ? 24.463 31.975 5.354 1.00 46.10 182 ASN A CA 1
ATOM 1432 C C . ASN A 1 203 ? 25.860 31.835 5.929 1.00 45.77 182 ASN A C 1
ATOM 1433 O O . ASN A 1 203 ? 26.368 30.725 6.073 1.00 46.76 182 ASN A O 1
ATOM 1438 N N . PRO A 1 204 ? 26.503 32.971 6.242 1.00 46.74 183 PRO A N 1
ATOM 1439 C CA . PRO A 1 204 ? 27.842 32.977 6.841 1.00 47.17 183 PRO A CA 1
ATOM 1440 C C . PRO A 1 204 ? 27.945 32.185 8.139 1.00 44.08 183 PRO A C 1
ATOM 1441 O O . PRO A 1 204 ? 29.027 31.696 8.458 1.00 49.44 183 PRO A O 1
ATOM 1445 N N . GLY A 1 205 ? 26.853 32.057 8.885 1.00 41.26 184 GLY A N 1
ATOM 1446 C CA . GLY A 1 205 ? 26.873 31.271 10.127 1.00 39.68 184 GLY A CA 1
ATOM 1447 C C . GLY A 1 205 ? 26.510 29.795 9.964 1.00 37.25 184 GLY A C 1
ATOM 1448 O O . GLY A 1 205 ? 26.277 29.105 10.942 1.00 38.06 184 GLY A O 1
ATOM 1449 N N . PHE A 1 206 ? 26.458 29.292 8.734 1.00 36.37 185 PHE A N 1
ATOM 1450 C CA . PHE A 1 206 ? 25.947 27.951 8.502 1.00 34.01 185 PHE A CA 1
ATOM 1451 C C . PHE A 1 206 ? 26.818 26.885 9.146 1.00 34.29 185 PHE A C 1
ATOM 1452 O O . PHE A 1 206 ? 26.310 25.892 9.665 1.00 33.00 185 PHE A O 1
ATOM 1460 N N . ILE A 1 207 ? 28.130 27.094 9.119 1.00 36.61 186 ILE A N 1
ATOM 1461 C CA . ILE A 1 207 ? 29.112 26.159 9.706 1.00 36.53 186 ILE A CA 1
ATOM 1462 C C . ILE A 1 207 ? 30.116 26.962 10.524 1.00 37.34 186 ILE A C 1
ATOM 1463 O O . ILE A 1 207 ? 30.824 27.816 9.979 1.00 37.86 186 ILE A O 1
ATOM 1468 N N . MET A 1 208 ? 30.161 26.700 11.832 1.00 36.31 187 MET A N 1
ATOM 1469 C CA . MET A 1 208 ? 31.021 27.431 12.751 1.00 37.16 187 MET A CA 1
ATOM 1470 C C . MET A 1 208 ? 31.779 26.457 13.649 1.00 36.04 187 MET A C 1
ATOM 1471 O O . MET A 1 208 ? 31.358 25.326 13.796 1.00 35.11 187 MET A O 1
ATOM 1476 N N . PRO A 1 209 ? 32.891 26.892 14.273 1.00 35.75 188 PRO A N 1
ATOM 1477 C CA . PRO A 1 209 ? 33.509 28.239 14.198 1.00 37.38 188 PRO A CA 1
ATOM 1478 C C . PRO A 1 209 ? 34.192 28.517 12.866 1.00 37.23 188 PRO A C 1
ATOM 1479 O O . PRO A 1 209 ? 34.234 27.652 12.002 1.00 38.10 188 PRO A O 1
ATOM 1483 N N . ALA A 1 210 ? 34.706 29.732 12.732 1.00 38.92 189 ALA A N 1
ATOM 1484 C CA . ALA A 1 210 ? 35.247 30.257 11.487 1.00 41.17 189 ALA A CA 1
ATOM 1485 C C . ALA A 1 210 ? 36.244 29.321 10.806 1.00 43.86 189 ALA A C 1
ATOM 1486 O O . ALA A 1 210 ? 36.171 29.130 9.592 1.00 45.63 189 ALA A O 1
ATOM 1488 N N . GLU A 1 211 ? 37.153 28.718 11.573 1.00 43.93 190 GLU A N 1
ATOM 1489 C CA . GLU A 1 211 ? 38.156 27.813 10.983 1.00 44.74 190 GLU A CA 1
ATOM 1490 C C . GLU A 1 211 ? 37.498 26.588 10.294 1.00 44.39 190 GLU A C 1
ATOM 1491 O O . GLU A 1 211 ? 37.992 26.130 9.254 1.00 45.21 190 GLU A O 1
ATOM 1493 N N . ARG A 1 212 ? 36.381 26.092 10.839 1.00 42.45 191 ARG A N 1
ATOM 1494 C CA . ARG A 1 212 ? 35.658 24.974 10.220 1.00 42.24 191 ARG A CA 1
ATOM 1495 C C . ARG A 1 212 ? 35.082 25.417 8.884 1.00 41.31 191 ARG A C 1
ATOM 1496 O O . ARG A 1 212 ? 35.163 24.675 7.896 1.00 39.14 191 ARG A O 1
ATOM 1504 N N . ARG A 1 213 ? 34.507 26.620 8.862 1.00 39.68 192 ARG A N 1
ATOM 1505 C CA . ARG A 1 213 ? 33.993 27.211 7.624 1.00 42.53 192 ARG A CA 1
ATOM 1506 C C . ARG A 1 213 ? 35.046 27.268 6.517 1.00 41.48 192 ARG A C 1
ATOM 1507 O O . ARG A 1 213 ? 34.794 26.863 5.383 1.00 41.16 192 ARG A O 1
ATOM 1515 N N . ASN A 1 214 ? 36.229 27.766 6.848 1.00 43.52 193 ASN A N 1
ATOM 1516 C CA . ASN A 1 214 ? 37.325 27.879 5.843 1.00 45.62 193 ASN A CA 1
ATOM 1517 C C . ASN A 1 214 ? 37.739 26.523 5.287 1.00 44.52 193 ASN A C 1
ATOM 1518 O O . ASN A 1 214 ? 37.920 26.375 4.083 1.00 46.90 193 ASN A O 1
ATOM 1523 N N . GLU A 1 215 ? 37.806 25.515 6.152 1.00 44.43 194 GLU A N 1
ATOM 1524 C CA . GLU A 1 215 ? 38.082 24.147 5.728 1.00 45.28 194 GLU A CA 1
ATOM 1525 C C . GLU A 1 215 ? 36.999 23.603 4.808 1.00 44.18 194 GLU A C 1
ATOM 1526 O O . GLU A 1 215 ? 37.285 22.931 3.803 1.00 47.19 194 GLU A O 1
ATOM 1532 N N . ILE A 1 216 ? 35.739 23.860 5.155 1.00 42.48 195 ILE A N 1
ATOM 1533 C CA . ILE A 1 216 ? 34.618 23.387 4.340 1.00 38.55 195 ILE A CA 1
ATOM 1534 C C . ILE A 1 216 ? 34.589 24.086 2.979 1.00 39.09 195 ILE A C 1
ATOM 1535 O O . ILE A 1 216 ? 34.444 23.418 1.941 1.00 39.40 195 ILE A O 1
ATOM 1540 N N . VAL A 1 217 ? 34.690 25.414 2.966 1.00 38.50 196 VAL A N 1
ATOM 1541 C CA . VAL A 1 217 ? 34.609 26.155 1.706 1.00 41.29 196 VAL A CA 1
ATOM 1542 C C . VAL A 1 217 ? 35.727 25.719 0.751 1.00 41.61 196 VAL A C 1
ATOM 1543 O O . VAL A 1 217 ? 35.469 25.468 -0.429 1.00 41.56 196 VAL A O 1
ATOM 1547 N N . SER A 1 218 ? 36.948 25.588 1.270 1.00 43.32 197 SER A N 1
ATOM 1548 C CA . SER A 1 218 ? 38.084 25.146 0.446 1.00 44.98 197 SER A CA 1
ATOM 1549 C C . SER A 1 218 ? 37.875 23.738 -0.079 1.00 43.92 197 SER A C 1
ATOM 1550 O O . SER A 1 218 ? 38.208 23.449 -1.224 1.00 44.09 197 SER A O 1
ATOM 1553 N N . PHE A 1 219 ? 37.348 22.858 0.768 1.00 42.03 198 PHE A N 1
ATOM 1554 C CA . PHE A 1 219 ? 37.021 21.509 0.339 1.00 43.35 198 PHE A CA 1
ATOM 1555 C C . PHE A 1 219 ? 36.042 21.513 -0.843 1.00 42.25 198 PHE A C 1
ATOM 1556 O O . PHE A 1 219 ? 36.312 20.912 -1.864 1.00 42.31 198 PHE A O 1
ATOM 1564 N N . VAL A 1 220 ? 34.927 22.220 -0.713 1.00 40.64 199 VAL A N 1
ATOM 1565 C CA . VAL A 1 220 ? 33.931 22.221 -1.768 1.00 40.62 199 VAL A CA 1
ATOM 1566 C C . VAL A 1 220 ? 34.475 22.894 -3.026 1.00 41.75 199 VAL A C 1
ATOM 1567 O O . VAL A 1 220 ? 34.238 22.408 -4.129 1.00 40.49 199 VAL A O 1
ATOM 1571 N N . LYS A 1 221 ? 35.191 24.011 -2.862 1.00 43.63 200 LYS A N 1
ATOM 1572 C CA . LYS A 1 221 ? 35.820 24.699 -3.995 1.00 44.47 200 LYS A CA 1
ATOM 1573 C C . LYS A 1 221 ? 36.778 23.801 -4.792 1.00 46.40 200 LYS A C 1
ATOM 1574 O O . LYS A 1 221 ? 36.854 23.911 -6.015 1.00 47.39 200 LYS A O 1
ATOM 1576 N N . SER A 1 222 ? 37.457 22.878 -4.114 1.00 47.65 201 SER A N 1
ATOM 1577 C CA . SER A 1 222 ? 38.350 21.925 -4.774 1.00 51.67 201 SER A CA 1
ATOM 1578 C C . SER A 1 222 ? 37.642 20.911 -5.684 1.00 51.76 201 SER A C 1
ATOM 1579 O O . SER A 1 222 ? 38.306 20.181 -6.435 1.00 52.26 201 SER A O 1
ATOM 1582 N N . GLY A 1 223 ? 36.318 20.811 -5.576 1.00 50.08 202 GLY A N 1
ATOM 1583 C CA . GLY A 1 223 ? 35.544 19.941 -6.456 1.00 47.55 202 GLY A CA 1
ATOM 1584 C C . GLY A 1 223 ? 35.025 18.724 -5.709 1.00 45.52 202 GLY A C 1
ATOM 1585 O O . GLY A 1 223 ? 35.762 18.093 -4.950 1.00 45.88 202 GLY A O 1
ATOM 1586 N N . LEU A 1 224 ? 33.755 18.399 -5.916 1.00 41.10 203 LEU A N 1
ATOM 1587 C CA . LEU A 1 224 ? 33.134 17.286 -5.209 1.00 38.61 203 LEU A CA 1
ATOM 1588 C C . LEU A 1 224 ? 32.923 16.110 -6.126 1.00 37.36 203 LEU A C 1
ATOM 1589 O O . LEU A 1 224 ? 32.447 16.294 -7.236 1.00 40.23 203 LEU A O 1
ATOM 1594 N N . LYS A 1 225 ? 33.207 14.902 -5.640 1.00 37.63 204 LYS A N 1
ATOM 1595 C CA . LYS A 1 225 ? 32.958 13.658 -6.391 1.00 37.34 204 LYS A CA 1
ATOM 1596 C C . LYS A 1 225 ? 31.697 13.018 -5.861 1.00 36.30 204 LYS A C 1
ATOM 1597 O O . LYS A 1 225 ? 31.293 13.274 -4.720 1.00 37.86 204 LYS A O 1
ATOM 1599 N N . ASP A 1 226 ? 31.070 12.190 -6.676 1.00 34.83 205 ASP A N 1
ATOM 1600 C CA . ASP A 1 226 ? 29.873 11.459 -6.236 1.00 35.27 205 ASP A CA 1
ATOM 1601 C C . ASP A 1 226 ? 30.253 10.552 -5.072 1.00 34.30 205 ASP A C 1
ATOM 1602 O O . ASP A 1 226 ? 31.403 10.106 -4.947 1.00 32.66 205 ASP A O 1
ATOM 1607 N N . LEU A 1 227 ? 29.262 10.265 -4.248 1.00 32.68 206 LEU A N 1
ATOM 1608 C CA . LEU A 1 227 ? 29.475 9.675 -2.936 1.00 32.98 206 LEU A CA 1
ATOM 1609 C C . LEU A 1 227 ? 28.857 8.272 -2.842 1.00 32.14 206 LEU A C 1
ATOM 1610 O O . LEU A 1 227 ? 27.638 8.103 -2.985 1.00 32.52 206 LEU A O 1
ATOM 1615 N N . SER A 1 228 ? 29.686 7.286 -2.515 1.00 31.66 207 SER A N 1
ATOM 1616 C CA . SER A 1 228 ? 29.226 5.917 -2.273 1.00 32.33 207 SER A CA 1
ATOM 1617 C C . SER A 1 228 ? 28.329 5.883 -1.024 1.00 31.66 207 SER A C 1
ATOM 1618 O O . SER A 1 228 ? 28.763 6.285 0.061 1.00 32.66 207 SER A O 1
ATOM 1621 N N . ILE A 1 229 ? 27.108 5.374 -1.179 1.00 30.37 208 ILE A N 1
ATOM 1622 C CA . ILE A 1 229 ? 26.119 5.364 -0.096 1.00 30.57 208 ILE A CA 1
ATOM 1623 C C . ILE A 1 229 ? 25.528 4.012 0.264 1.00 30.10 208 ILE A C 1
ATOM 1624 O O . ILE A 1 229 ? 24.615 3.977 1.083 1.00 30.86 208 ILE A O 1
ATOM 1629 N N . SER A 1 230 ? 26.028 2.918 -0.328 1.00 29.73 209 SER A N 1
ATOM 1630 C CA . SER A 1 230 ? 25.578 1.581 0.026 1.00 29.93 209 SER A CA 1
ATOM 1631 C C . SER A 1 230 ? 26.734 0.585 0.142 1.00 30.04 209 SER A C 1
ATOM 1632 O O . SER A 1 230 ? 27.837 0.855 -0.302 1.00 30.96 209 SER A O 1
ATOM 1635 N N . ARG A 1 231 ? 26.464 -0.533 0.807 1.00 30.36 210 ARG A N 1
ATOM 1636 C CA . ARG A 1 231 ? 27.421 -1.626 0.980 1.00 32.68 210 ARG A CA 1
ATOM 1637 C C . ARG A 1 231 ? 26.712 -2.950 0.725 1.00 33.62 210 ARG A C 1
ATOM 1638 O O . ARG A 1 231 ? 25.509 -3.103 1.034 1.00 32.80 210 ARG A O 1
ATOM 1646 N N . THR A 1 232 ? 27.453 -3.888 0.152 1.00 33.65 211 THR A N 1
ATOM 1647 C CA . THR A 1 232 ? 26.969 -5.250 -0.103 1.00 37.83 211 THR A CA 1
ATOM 1648 C C . THR A 1 232 ? 27.624 -6.285 0.811 1.00 39.74 211 THR A C 1
ATOM 1649 O O . THR A 1 232 ? 27.284 -7.456 0.753 1.00 37.39 211 THR A O 1
ATOM 1653 N N . THR A 1 233 ? 28.531 -5.827 1.669 1.00 44.72 212 THR A N 1
ATOM 1654 C CA . THR A 1 233 ? 29.405 -6.704 2.442 1.00 51.43 212 THR A CA 1
ATOM 1655 C C . THR A 1 233 ? 28.857 -7.159 3.814 1.00 51.52 212 THR A C 1
ATOM 1656 O O . THR A 1 233 ? 29.474 -7.970 4.477 1.00 56.46 212 THR A O 1
ATOM 1660 N N . PHE A 1 234 ? 27.724 -6.631 4.242 1.00 46.63 213 PHE A N 1
ATOM 1661 C CA . PHE A 1 234 ? 27.110 -7.044 5.499 1.00 43.67 213 PHE A CA 1
ATOM 1662 C C . PHE A 1 234 ? 25.651 -6.660 5.419 1.00 43.38 213 PHE A C 1
ATOM 1663 O O . PHE A 1 234 ? 25.289 -5.831 4.582 1.00 41.99 213 PHE A O 1
ATOM 1671 N N . ASP A 1 235 ? 24.818 -7.292 6.240 1.00 41.57 214 ASP A N 1
ATOM 1672 C CA . ASP A 1 235 ? 23.394 -7.069 6.210 1.00 42.74 214 ASP A CA 1
ATOM 1673 C C . ASP A 1 235 ? 22.854 -6.342 7.452 1.00 40.75 214 ASP A C 1
ATOM 1674 O O . ASP A 1 235 ? 21.656 -6.147 7.579 1.00 41.41 214 ASP A O 1
ATOM 1679 N N . TRP A 1 236 ? 23.733 -5.957 8.365 1.00 39.45 215 TRP A N 1
ATOM 1680 C CA . TRP A 1 236 ? 23.348 -5.172 9.538 1.00 38.14 215 TRP A CA 1
ATOM 1681 C C . TRP A 1 236 ? 23.324 -3.674 9.168 1.00 37.21 215 TRP A C 1
ATOM 1682 O O . TRP A 1 236 ? 24.302 -2.923 9.337 1.00 34.70 215 TRP A O 1
ATOM 1693 N N . GLY A 1 237 ? 22.174 -3.282 8.630 1.00 37.01 216 GLY A N 1
ATOM 1694 C CA . GLY A 1 237 ? 21.945 -1.949 8.118 1.00 35.70 216 GLY A CA 1
ATOM 1695 C C . GLY A 1 237 ? 20.557 -1.938 7.513 1.00 34.61 216 GLY A C 1
ATOM 1696 O O . GLY A 1 237 ? 19.873 -2.943 7.514 1.00 32.30 216 GLY A O 1
ATOM 1697 N N . ILE A 1 238 ? 20.159 -0.801 6.977 1.00 32.50 217 ILE A N 1
ATOM 1698 C CA . ILE A 1 238 ? 18.850 -0.640 6.415 1.00 31.70 217 ILE A CA 1
ATOM 1699 C C . ILE A 1 238 ? 18.915 -1.012 4.937 1.00 30.40 217 ILE A C 1
ATOM 1700 O O . ILE A 1 238 ? 19.705 -0.449 4.210 1.00 30.33 217 ILE A O 1
ATOM 1705 N N . PRO A 1 239 ? 18.090 -1.962 4.497 1.00 29.70 218 PRO A N 1
ATOM 1706 C CA . PRO A 1 239 ? 18.092 -2.323 3.081 1.00 30.77 218 PRO A CA 1
ATOM 1707 C C . PRO A 1 239 ? 17.801 -1.139 2.165 1.00 30.89 218 PRO A C 1
ATOM 1708 O O . PRO A 1 239 ? 16.966 -0.272 2.496 1.00 28.66 218 PRO A O 1
ATOM 1712 N N . VAL A 1 240 ? 18.516 -1.106 1.044 1.00 30.49 219 VAL A N 1
ATOM 1713 C CA . VAL A 1 240 ? 18.227 -0.191 -0.026 1.00 30.90 219 VAL A CA 1
ATOM 1714 C C . VAL A 1 240 ? 16.881 -0.601 -0.641 1.00 30.70 219 VAL A C 1
ATOM 1715 O O . VAL A 1 240 ? 16.699 -1.740 -1.039 1.00 31.10 219 VAL A O 1
ATOM 1719 N N . PRO A 1 241 ? 15.921 0.336 -0.697 1.00 30.74 220 PRO A N 1
ATOM 1720 C CA . PRO A 1 241 ? 14.656 0.021 -1.350 1.00 31.46 220 PRO A CA 1
ATOM 1721 C C . PRO A 1 241 ? 14.869 -0.407 -2.811 1.00 32.16 220 PRO A C 1
ATOM 1722 O O . PRO A 1 241 ? 15.520 0.312 -3.564 1.00 32.95 220 PRO A O 1
ATOM 1726 N N . GLY A 1 242 ? 14.323 -1.550 -3.194 1.00 31.05 221 GLY A N 1
ATOM 1727 C CA . GLY A 1 242 ? 14.448 -2.004 -4.571 1.00 33.81 221 GLY A CA 1
ATOM 1728 C C . GLY A 1 242 ? 15.695 -2.833 -4.845 1.00 34.09 221 GLY A C 1
ATOM 1729 O O . GLY A 1 242 ? 15.832 -3.352 -5.939 1.00 34.11 221 GLY A O 1
ATOM 1730 N N . ASP A 1 243 ? 16.559 -3.022 -3.843 1.00 33.72 222 ASP A N 1
ATOM 1731 C CA . ASP A 1 243 ? 17.790 -3.784 -4.035 1.00 33.96 222 ASP A CA 1
ATOM 1732 C C . ASP A 1 243 ? 18.357 -4.180 -2.668 1.00 34.98 222 ASP A C 1
ATOM 1733 O O . ASP A 1 243 ? 19.350 -3.632 -2.215 1.00 33.76 222 ASP A O 1
ATOM 1738 N N . GLU A 1 244 ? 17.734 -5.157 -2.028 1.00 36.97 223 GLU A N 1
ATOM 1739 C CA . GLU A 1 244 ? 18.033 -5.419 -0.627 1.00 40.90 223 GLU A CA 1
ATOM 1740 C C . GLU A 1 244 ? 19.310 -6.221 -0.360 1.00 39.79 223 GLU A C 1
ATOM 1741 O O . GLU A 1 244 ? 19.698 -6.363 0.797 1.00 42.95 223 GLU A O 1
ATOM 1747 N N . LYS A 1 245 ? 19.985 -6.696 -1.403 1.00 36.66 224 LYS A N 1
ATOM 1748 C CA . LYS A 1 245 ? 21.397 -7.113 -1.248 1.00 37.54 224 LYS A CA 1
ATOM 1749 C C . LYS A 1 245 ? 22.313 -5.934 -0.851 1.00 35.09 224 LYS A C 1
ATOM 1750 O O . LYS A 1 245 ? 23.448 -6.146 -0.482 1.00 37.99 224 LYS A O 1
ATOM 1752 N N . HIS A 1 246 ? 21.868 -4.692 -1.055 1.00 32.28 225 HIS A N 1
ATOM 1753 C CA . HIS A 1 246 ? 22.596 -3.532 -0.549 1.00 31.99 225 HIS A CA 1
ATOM 1754 C C . HIS A 1 246 ? 21.963 -3.032 0.743 1.00 32.59 225 HIS A C 1
ATOM 1755 O O . HIS A 1 246 ? 20.716 -3.021 0.868 1.00 32.77 225 HIS A O 1
ATOM 1762 N N . VAL A 1 247 ? 22.803 -2.624 1.694 1.00 32.15 226 VAL A N 1
ATOM 1763 C CA . VAL A 1 247 ? 22.348 -1.818 2.825 1.00 32.73 226 VAL A CA 1
ATOM 1764 C C . VAL A 1 247 ? 22.950 -0.414 2.760 1.00 33.58 226 VAL A C 1
ATOM 1765 O O . VAL A 1 247 ? 23.999 -0.195 2.146 1.00 33.14 226 VAL A O 1
ATOM 1769 N N . MET A 1 248 ? 22.265 0.530 3.393 1.00 31.91 227 MET A N 1
ATOM 1770 C CA . MET A 1 248 ? 22.743 1.907 3.457 1.00 31.12 227 MET A CA 1
ATOM 1771 C C . MET A 1 248 ? 24.003 2.008 4.290 1.00 30.39 227 MET A C 1
ATOM 1772 O O . MET A 1 248 ? 24.111 1.420 5.359 1.00 28.17 227 MET A O 1
ATOM 1777 N N . TYR A 1 249 ? 24.949 2.769 3.765 1.00 30.66 228 TYR A N 1
ATOM 1778 C CA . TYR A 1 249 ? 26.168 3.053 4.453 1.00 31.38 228 TYR A CA 1
ATOM 1779 C C . TYR A 1 249 ? 25.891 4.187 5.437 1.00 31.91 228 TYR A C 1
ATOM 1780 O O . TYR A 1 249 ? 24.782 4.721 5.475 1.00 31.45 228 TYR A O 1
ATOM 1789 N N . VAL A 1 250 ? 26.880 4.535 6.250 1.00 31.71 229 VAL A N 1
ATOM 1790 C CA . VAL A 1 250 ? 26.703 5.465 7.340 1.00 30.92 229 VAL A CA 1
ATOM 1791 C C . VAL A 1 250 ? 26.078 6.837 6.951 1.00 31.12 229 VAL A C 1
ATOM 1792 O O . VAL A 1 250 ? 25.358 7.423 7.754 1.00 30.34 229 VAL A O 1
ATOM 1796 N N . TRP A 1 251 ? 26.315 7.336 5.739 1.00 30.93 230 TRP A N 1
ATOM 1797 C CA . TRP A 1 251 ? 25.992 8.748 5.434 1.00 30.62 230 TRP A CA 1
ATOM 1798 C C . TRP A 1 251 ? 24.508 9.023 5.523 1.00 29.74 230 TRP A C 1
ATOM 1799 O O . TRP A 1 251 ? 24.081 9.848 6.313 1.00 30.68 230 TRP A O 1
ATOM 1810 N N . VAL A 1 252 ? 23.713 8.290 4.760 1.00 29.77 231 VAL A N 1
ATOM 1811 C CA . VAL A 1 252 ? 22.263 8.480 4.767 1.00 29.17 231 VAL A CA 1
ATOM 1812 C C . VAL A 1 252 ? 21.655 7.987 6.078 1.00 30.54 231 VAL A C 1
ATOM 1813 O O . VAL A 1 252 ? 20.770 8.642 6.652 1.00 29.01 231 VAL A O 1
ATOM 1817 N N . ASP A 1 253 ? 22.119 6.823 6.545 1.00 30.81 232 ASP A N 1
ATOM 1818 C CA . ASP A 1 253 ? 21.577 6.186 7.772 1.00 30.83 232 ASP A CA 1
ATOM 1819 C C . ASP A 1 253 ? 21.746 7.112 8.997 1.00 29.06 232 ASP A C 1
ATOM 1820 O O . ASP A 1 253 ? 20.766 7.534 9.608 1.00 30.34 232 ASP A O 1
ATOM 1825 N N . ALA A 1 254 ? 22.964 7.462 9.343 1.00 27.98 233 ALA A N 1
ATOM 1826 C CA . ALA A 1 254 ? 23.173 8.231 10.559 1.00 27.28 233 ALA A CA 1
ATOM 1827 C C . ALA A 1 254 ? 22.610 9.660 10.458 1.00 28.00 233 ALA A C 1
ATOM 1828 O O . ALA A 1 254 ? 22.002 10.114 11.399 1.00 28.44 233 ALA A O 1
ATOM 1830 N N . LEU A 1 255 ? 22.812 10.362 9.341 1.00 27.77 234 LEU A N 1
ATOM 1831 C CA . LEU A 1 255 ? 22.394 11.765 9.261 1.00 27.43 234 LEU A CA 1
ATOM 1832 C C . LEU A 1 255 ? 20.876 11.924 9.330 1.00 27.37 234 LEU A C 1
ATOM 1833 O O . LEU A 1 255 ? 20.363 12.930 9.886 1.00 29.00 234 LEU A O 1
ATOM 1838 N N . THR A 1 256 ? 20.155 10.932 8.812 1.00 25.46 235 THR A N 1
ATOM 1839 C CA . THR A 1 256 ? 18.707 10.982 8.800 1.00 26.52 235 THR A CA 1
ATOM 1840 C C . THR A 1 256 ? 18.081 11.002 10.222 1.00 26.13 235 THR A C 1
ATOM 1841 O O . THR A 1 256 ? 16.928 11.390 10.378 1.00 25.89 235 THR A O 1
ATOM 1845 N N . ASN A 1 257 ? 18.832 10.621 11.257 1.00 25.61 236 ASN A N 1
ATOM 1846 C CA . ASN A 1 257 ? 18.251 10.577 12.613 1.00 25.57 236 ASN A CA 1
ATOM 1847 C C . ASN A 1 257 ? 17.537 11.883 12.986 1.00 26.16 236 ASN A C 1
ATOM 1848 O O . ASN A 1 257 ? 16.493 11.884 13.651 1.00 25.94 236 ASN A O 1
ATOM 1853 N N . TYR A 1 258 ? 18.136 12.999 12.570 1.00 26.51 237 TYR A N 1
ATOM 1854 C CA . TYR A 1 258 ? 17.657 14.323 12.920 1.00 26.53 237 TYR A CA 1
ATOM 1855 C C . TYR A 1 258 ? 16.249 14.586 12.417 1.00 27.66 237 TYR A C 1
ATOM 1856 O O . TYR A 1 258 ? 15.528 15.358 13.041 1.00 29.92 237 TYR A O 1
ATOM 1865 N N . ILE A 1 259 ? 15.855 13.967 11.298 1.00 26.66 238 ILE A N 1
ATOM 1866 C CA . ILE A 1 259 ? 14.466 14.078 10.837 1.00 27.57 238 ILE A CA 1
ATOM 1867 C C . ILE A 1 259 ? 13.568 12.907 11.271 1.00 28.28 238 ILE A C 1
ATOM 1868 O O . ILE A 1 259 ? 12.364 13.083 11.405 1.00 30.11 238 ILE A O 1
ATOM 1873 N N . THR A 1 260 ? 14.139 11.724 11.477 1.00 28.59 239 THR A N 1
ATOM 1874 C CA . THR A 1 260 ? 13.373 10.589 12.013 1.00 29.13 239 THR A CA 1
ATOM 1875 C C . THR A 1 260 ? 12.681 10.999 13.291 1.00 28.91 239 THR A C 1
ATOM 1876 O O . THR A 1 260 ? 11.507 10.677 13.499 1.00 28.39 239 THR A O 1
ATOM 1880 N N . ALA A 1 261 ? 13.396 11.719 14.146 1.00 27.20 240 ALA A N 1
ATOM 1881 C CA . ALA A 1 261 ? 12.852 12.085 15.443 1.00 28.45 240 ALA A CA 1
ATOM 1882 C C . ALA A 1 261 ? 11.658 13.045 15.365 1.00 28.19 240 ALA A C 1
ATOM 1883 O O . ALA A 1 261 ? 10.959 13.237 16.348 1.00 28.46 240 ALA A O 1
ATOM 1885 N N . LEU A 1 262 ? 11.439 13.665 14.209 1.00 27.91 241 LEU A N 1
ATOM 1886 C CA . LEU A 1 262 ? 10.323 14.574 14.061 1.00 28.10 241 LEU A CA 1
ATOM 1887 C C . LEU A 1 262 ? 9.179 13.930 13.305 1.00 28.46 241 LEU A C 1
ATOM 1888 O O . LEU A 1 262 ? 8.213 14.609 12.992 1.00 28.40 241 LEU A O 1
ATOM 1893 N N . GLY A 1 263 ? 9.286 12.624 13.019 1.00 28.50 242 GLY A N 1
ATOM 1894 C CA . GLY A 1 263 ? 8.210 11.880 12.410 1.00 28.23 242 GLY A CA 1
ATOM 1895 C C . GLY A 1 263 ? 8.302 11.772 10.893 1.00 27.76 242 GLY A C 1
ATOM 1896 O O . GLY A 1 263 ? 7.378 11.285 10.281 1.00 27.84 242 GLY A O 1
ATOM 1897 N N . TYR A 1 264 ? 9.409 12.204 10.294 1.00 26.96 243 TYR A N 1
ATOM 1898 C CA . TYR A 1 264 ? 9.624 12.056 8.857 1.00 26.89 243 TYR A CA 1
ATOM 1899 C C . TYR A 1 264 ? 9.453 10.585 8.492 1.00 27.08 243 TYR A C 1
ATOM 1900 O O . TYR A 1 264 ? 9.967 9.746 9.193 1.00 28.23 243 TYR A O 1
ATOM 1909 N N . PRO A 1 265 ? 8.782 10.267 7.385 1.00 26.88 244 PRO A N 1
ATOM 1910 C CA . PRO A 1 265 ? 8.273 11.122 6.302 1.00 28.33 244 PRO A CA 1
ATOM 1911 C C . PRO A 1 265 ? 6.891 11.745 6.500 1.00 29.67 244 PRO A C 1
ATOM 1912 O O . PRO A 1 265 ? 6.375 12.395 5.567 1.00 29.84 244 PRO A O 1
ATOM 1916 N N . ASP A 1 266 ? 6.284 11.565 7.662 1.00 30.18 245 ASP A N 1
ATOM 1917 C CA . ASP A 1 266 ? 4.955 12.151 7.887 1.00 31.67 245 ASP A CA 1
ATOM 1918 C C . ASP A 1 266 ? 5.064 13.644 8.246 1.00 31.94 245 ASP A C 1
ATOM 1919 O O . ASP A 1 266 ? 5.196 14.012 9.411 1.00 30.64 245 ASP A O 1
ATOM 1924 N N . THR A 1 267 ? 4.958 14.502 7.232 1.00 33.32 246 THR A N 1
ATOM 1925 C CA . THR A 1 267 ? 5.071 15.938 7.428 1.00 35.61 246 THR A CA 1
ATOM 1926 C C . THR A 1 267 ? 3.862 16.577 8.136 1.00 36.26 246 THR A C 1
ATOM 1927 O O . THR A 1 267 ? 3.889 17.783 8.420 1.00 35.22 246 THR A O 1
ATOM 1931 N N . THR A 1 268 ? 2.811 15.797 8.433 1.00 36.49 247 THR A N 1
ATOM 1932 C CA . THR A 1 268 ? 1.692 16.297 9.257 1.00 36.27 247 THR A CA 1
ATOM 1933 C C . THR A 1 268 ? 1.908 16.047 10.749 1.00 35.93 247 THR A C 1
ATOM 1934 O O . THR A 1 268 ? 1.134 16.527 11.564 1.00 36.49 247 THR A O 1
ATOM 1938 N N . ASP A 1 269 ? 2.960 15.313 11.115 1.00 34.32 248 ASP A N 1
ATOM 1939 C CA . ASP A 1 269 ? 3.273 15.101 12.527 1.00 33.50 248 ASP A CA 1
ATOM 1940 C C . ASP A 1 269 ? 3.477 16.480 13.193 1.00 34.28 248 ASP A C 1
ATOM 1941 O O . ASP A 1 269 ? 4.099 17.393 12.608 1.00 33.05 248 ASP A O 1
ATOM 1946 N N . GLU A 1 270 ? 2.986 16.614 14.422 1.00 35.19 249 GLU A N 1
ATOM 1947 C CA . GLU A 1 270 ? 3.091 17.856 15.195 1.00 35.53 249 GLU A CA 1
ATOM 1948 C C . GLU A 1 270 ? 4.555 18.243 15.375 1.00 35.27 249 GLU A C 1
ATOM 1949 O O . GLU A 1 270 ? 4.889 19.422 15.424 1.00 37.88 249 GLU A O 1
ATOM 1951 N N . ARG A 1 271 ? 5.411 17.254 15.538 1.00 33.33 250 ARG A N 1
ATOM 1952 C CA . ARG A 1 271 ? 6.832 17.527 15.730 1.00 34.23 250 ARG A CA 1
ATOM 1953 C C . ARG A 1 271 ? 7.495 18.104 14.463 1.00 31.60 250 ARG A C 1
ATOM 1954 O O . ARG A 1 271 ? 8.544 18.720 14.538 1.00 32.34 250 ARG A O 1
ATOM 1962 N N . TRP A 1 272 ? 6.904 17.888 13.298 1.00 30.64 251 TRP A N 1
ATOM 1963 C CA . TRP A 1 272 ? 7.568 18.253 12.056 1.00 29.54 251 TRP A CA 1
ATOM 1964 C C . TRP A 1 272 ? 7.799 19.767 11.915 1.00 30.40 251 TRP A C 1
ATOM 1965 O O . TRP A 1 272 ? 8.754 20.176 11.232 1.00 32.27 251 TRP A O 1
ATOM 1976 N N . ALA A 1 273 ? 6.991 20.588 12.603 1.00 29.50 252 ALA A N 1
ATOM 1977 C CA . ALA A 1 273 ? 7.224 22.050 12.679 1.00 30.27 252 ALA A CA 1
ATOM 1978 C C . ALA A 1 273 ? 8.557 22.462 13.305 1.00 29.44 252 ALA A C 1
ATOM 1979 O O . ALA A 1 273 ? 9.000 23.589 13.094 1.00 32.31 252 ALA A O 1
ATOM 1981 N N . TYR A 1 274 ? 9.225 21.573 14.032 1.00 29.45 253 TYR A N 1
ATOM 1982 C CA . TYR A 1 274 ? 10.604 21.837 14.495 1.00 29.98 253 TYR A CA 1
ATOM 1983 C C . TYR A 1 274 ? 11.673 21.847 13.394 1.00 30.21 253 TYR A C 1
ATOM 1984 O O . TYR A 1 274 ? 12.760 22.396 13.612 1.00 29.40 253 TYR A O 1
ATOM 1993 N N . TRP A 1 275 ? 11.395 21.246 12.243 1.00 28.78 254 TRP A N 1
ATOM 1994 C CA . TRP A 1 275 ? 12.376 21.238 11.161 1.00 30.05 254 TRP A CA 1
ATOM 1995 C C . TRP A 1 275 ? 12.264 22.569 10.423 1.00 30.17 254 TRP A C 1
ATOM 1996 O O . TRP A 1 275 ? 11.160 22.992 10.131 1.00 34.52 254 TRP A O 1
ATOM 2007 N N . PRO A 1 276 ? 13.391 23.214 10.076 1.00 29.35 255 PRO A N 1
ATOM 2008 C CA . PRO A 1 276 ? 14.776 22.793 10.179 1.00 28.52 255 PRO A CA 1
ATOM 2009 C C . PRO A 1 276 ? 15.430 23.048 11.532 1.00 28.71 255 PRO A C 1
ATOM 2010 O O . PRO A 1 276 ? 15.101 24.010 12.199 1.00 28.25 255 PRO A O 1
ATOM 2014 N N . ALA A 1 277 ? 16.373 22.188 11.923 1.00 28.22 256 ALA A N 1
ATOM 2015 C CA . ALA A 1 277 ? 17.117 22.394 13.153 1.00 28.17 256 ALA A CA 1
ATOM 2016 C C . ALA A 1 277 ? 17.734 23.793 13.189 1.00 29.68 256 ALA A C 1
ATOM 2017 O O . ALA A 1 277 ? 18.242 24.316 12.172 1.00 29.98 256 ALA A O 1
ATOM 2019 N N . ASN A 1 278 ? 17.684 24.370 14.382 1.00 29.24 257 ASN A N 1
ATOM 2020 C CA . ASN A 1 278 ? 18.365 25.609 14.684 1.00 29.66 257 ASN A CA 1
ATOM 2021 C C . ASN A 1 278 ? 19.861 25.400 14.881 1.00 29.74 257 ASN A C 1
ATOM 2022 O O . ASN A 1 278 ? 20.682 26.261 14.507 1.00 30.59 257 ASN A O 1
ATOM 2027 N N . ALA A 1 279 ? 20.241 24.269 15.449 1.00 29.48 258 ALA A N 1
ATOM 2028 C CA . ALA A 1 279 ? 21.653 23.967 15.581 1.00 30.70 258 ALA A CA 1
ATOM 2029 C C . ALA A 1 279 ? 21.887 22.465 15.670 1.00 32.32 258 ALA A C 1
ATOM 2030 O O . ALA A 1 279 ? 21.222 21.773 16.461 1.00 30.73 258 ALA A O 1
ATOM 2032 N N . HIS A 1 280 ? 22.818 21.972 14.848 1.00 30.77 259 HIS A N 1
ATOM 2033 C CA . HIS A 1 280 ? 23.408 20.641 15.052 1.00 28.82 259 HIS A CA 1
ATOM 2034 C C . HIS A 1 280 ? 24.750 20.844 15.747 1.00 27.74 259 HIS A C 1
ATOM 2035 O O . HIS A 1 280 ? 25.664 21.486 15.217 1.00 28.02 259 HIS A O 1
ATOM 2042 N N . ILE A 1 281 ? 24.875 20.297 16.934 1.00 27.42 260 ILE A N 1
ATOM 2043 C CA . ILE A 1 281 ? 26.133 20.320 17.649 1.00 27.53 260 ILE A CA 1
ATOM 2044 C C . ILE A 1 281 ? 26.914 19.029 17.366 1.00 28.69 260 ILE A C 1
ATOM 2045 O O . ILE A 1 281 ? 26.397 17.914 17.568 1.00 28.96 260 ILE A O 1
ATOM 2050 N N . ILE A 1 282 ? 28.161 19.188 16.922 1.00 29.47 261 ILE A N 1
ATOM 2051 C CA . ILE A 1 282 ? 28.973 18.064 16.484 1.00 31.04 261 ILE A CA 1
ATOM 2052 C C . ILE A 1 282 ? 30.428 18.232 16.896 1.00 32.58 261 ILE A C 1
ATOM 2053 O O . ILE A 1 282 ? 30.842 19.302 17.302 1.00 33.00 261 ILE A O 1
ATOM 2058 N N . GLY A 1 283 ? 31.190 17.151 16.779 1.00 32.93 262 GLY A N 1
ATOM 2059 C CA . GLY A 1 283 ? 32.620 17.235 16.878 1.00 32.94 262 GLY A CA 1
ATOM 2060 C C . GLY A 1 283 ? 33.198 17.657 15.542 1.00 33.23 262 GLY A C 1
ATOM 2061 O O . GLY A 1 283 ? 32.688 17.377 14.456 1.00 32.19 262 GLY A O 1
ATOM 2062 N N . LYS A 1 284 ? 34.363 18.241 15.631 1.00 35.92 263 LYS A N 1
ATOM 2063 C CA . LYS A 1 284 ? 35.125 18.700 14.503 1.00 37.76 263 LYS A CA 1
ATOM 2064 C C . LYS A 1 284 ? 35.468 17.636 13.432 1.00 37.45 263 LYS A C 1
ATOM 2065 O O . LYS A 1 284 ? 35.501 17.925 12.228 1.00 35.11 263 LYS A O 1
ATOM 2071 N N . ASP A 1 285 ? 35.666 16.404 13.869 1.00 38.24 264 ASP A N 1
ATOM 2072 C CA . ASP A 1 285 ? 35.979 15.298 12.964 1.00 39.83 264 ASP A CA 1
ATOM 2073 C C . ASP A 1 285 ? 34.846 14.945 12.002 1.00 38.42 264 ASP A C 1
ATOM 2074 O O . ASP A 1 285 ? 35.079 14.297 11.020 1.00 38.34 264 ASP A O 1
ATOM 2079 N N . ILE A 1 286 ? 33.617 15.367 12.280 1.00 37.75 265 ILE A N 1
ATOM 2080 C CA . ILE A 1 286 ? 32.497 15.019 11.407 1.00 36.54 265 ILE A CA 1
ATOM 2081 C C . ILE A 1 286 ? 31.871 16.252 10.741 1.00 35.64 265 ILE A C 1
ATOM 2082 O O . ILE A 1 286 ? 30.760 16.176 10.209 1.00 35.06 265 ILE A O 1
ATOM 2087 N N . SER A 1 287 ? 32.625 17.350 10.705 1.00 36.10 266 SER A N 1
ATOM 2088 C CA . SER A 1 287 ? 32.164 18.604 10.110 1.00 37.77 266 SER A CA 1
ATOM 2089 C C . SER A 1 287 ? 31.769 18.499 8.645 1.00 36.22 266 SER A C 1
ATOM 2090 O O . SER A 1 287 ? 30.748 19.050 8.234 1.00 37.93 266 SER A O 1
ATOM 2093 N N . ARG A 1 288 ? 32.586 17.806 7.861 1.00 35.69 267 ARG A N 1
ATOM 2094 C CA . ARG A 1 288 ? 32.331 17.661 6.442 1.00 36.51 267 ARG A CA 1
ATOM 2095 C C . ARG A 1 288 ? 31.000 16.951 6.189 1.00 35.44 267 ARG A C 1
ATOM 2096 O O . ARG A 1 288 ? 30.290 17.272 5.236 1.00 34.76 267 ARG A O 1
ATOM 2104 N N . PHE A 1 289 ? 30.673 15.982 7.044 1.00 33.68 268 PHE A N 1
ATOM 2105 C CA . PHE A 1 289 ? 29.497 15.153 6.840 1.00 33.69 268 PHE A CA 1
ATOM 2106 C C . PHE A 1 289 ? 28.216 15.976 7.093 1.00 33.94 268 PHE A C 1
ATOM 2107 O O . PHE A 1 289 ? 27.240 15.829 6.354 1.00 32.01 268 PHE A O 1
ATOM 2115 N N . HIS A 1 290 ? 28.264 16.881 8.078 1.00 32.12 269 HIS A N 1
ATOM 2116 C CA . HIS A 1 290 ? 27.117 17.739 8.396 1.00 31.43 269 HIS A CA 1
ATOM 2117 C C . HIS A 1 290 ? 27.017 19.018 7.540 1.00 30.14 269 HIS A C 1
ATOM 2118 O O . HIS A 1 290 ? 25.928 19.535 7.370 1.00 29.35 269 HIS A O 1
ATOM 2125 N N . ALA A 1 291 ? 28.140 19.516 7.007 1.00 29.44 270 ALA A N 1
ATOM 2126 C CA . ALA A 1 291 ? 28.141 20.777 6.277 1.00 29.51 270 ALA A CA 1
ATOM 2127 C C . ALA A 1 291 ? 28.269 20.648 4.757 1.00 30.20 270 ALA A C 1
ATOM 2128 O O . ALA A 1 291 ? 28.097 21.655 4.026 1.00 29.20 270 ALA A O 1
ATOM 2130 N N . VAL A 1 292 ? 28.514 19.423 4.279 1.00 30.39 271 VAL A N 1
ATOM 2131 C CA . VAL A 1 292 ? 28.557 19.123 2.840 1.00 30.45 271 VAL A CA 1
ATOM 2132 C C . VAL A 1 292 ? 27.513 18.063 2.475 1.00 30.68 271 VAL A C 1
ATOM 2133 O O . VAL A 1 292 ? 26.612 18.335 1.680 1.00 29.52 271 VAL A O 1
ATOM 2137 N N . TYR A 1 293 ? 27.638 16.854 3.049 1.00 30.23 272 TYR A N 1
ATOM 2138 C CA . TYR A 1 293 ? 26.794 15.751 2.654 1.00 28.74 272 TYR A CA 1
ATOM 2139 C C . TYR A 1 293 ? 25.339 15.976 3.091 1.00 27.45 272 TYR A C 1
ATOM 2140 O O . TYR A 1 293 ? 24.416 15.858 2.277 1.00 26.71 272 TYR A O 1
ATOM 2149 N N . TRP A 1 294 ? 25.130 16.305 4.364 1.00 26.35 273 TRP A N 1
ATOM 2150 C CA . TRP A 1 294 ? 23.755 16.477 4.892 1.00 26.88 273 TRP A CA 1
ATOM 2151 C C . TRP A 1 294 ? 22.949 17.565 4.125 1.00 26.97 273 TRP A C 1
ATOM 2152 O O . TRP A 1 294 ? 21.859 17.287 3.653 1.00 27.99 273 TRP A O 1
ATOM 2163 N N . PRO A 1 295 ? 23.498 18.779 3.972 1.00 27.04 274 PRO A N 1
ATOM 2164 C CA . PRO A 1 295 ? 22.712 19.757 3.212 1.00 28.80 274 PRO A CA 1
ATOM 2165 C C . PRO A 1 295 ? 22.427 19.335 1.775 1.00 28.74 274 PRO A C 1
ATOM 2166 O O . PRO A 1 295 ? 21.381 19.691 1.242 1.00 29.94 274 PRO A O 1
ATOM 2170 N N . ALA A 1 296 ? 23.341 18.595 1.149 1.00 29.66 275 ALA A N 1
ATOM 2171 C CA . ALA A 1 296 ? 23.106 18.143 -0.225 1.00 30.51 275 ALA A CA 1
ATOM 2172 C C . ALA A 1 296 ? 21.961 17.155 -0.247 1.00 28.99 275 ALA A C 1
ATOM 2173 O O . ALA A 1 296 ? 21.083 17.254 -1.098 1.00 31.38 275 ALA A O 1
ATOM 2175 N N . PHE A 1 297 ? 21.966 16.204 0.683 1.00 29.01 276 PHE A N 1
ATOM 2176 C CA . PHE A 1 297 ? 20.872 15.247 0.791 1.00 28.59 276 PHE A CA 1
ATOM 2177 C C . PHE A 1 297 ? 19.523 15.951 0.997 1.00 28.88 276 PHE A C 1
ATOM 2178 O O . PHE A 1 297 ? 18.505 15.572 0.403 1.00 25.76 276 PHE A O 1
ATOM 2186 N N . LEU A 1 298 ? 19.520 16.953 1.879 1.00 28.56 277 LEU A N 1
ATOM 2187 C CA . LEU A 1 298 ? 18.298 17.725 2.155 1.00 28.99 277 LEU A CA 1
ATOM 2188 C C . LEU A 1 298 ? 17.774 18.455 0.926 1.00 29.53 277 LEU A C 1
ATOM 2189 O O . LEU A 1 298 ? 16.569 18.424 0.657 1.00 31.59 277 LEU A O 1
ATOM 2194 N N . MET A 1 299 ? 18.670 19.110 0.203 1.00 29.63 278 MET A N 1
ATOM 2195 C CA . MET A 1 299 ? 18.319 19.820 -1.038 1.00 30.79 278 MET A CA 1
ATOM 2196 C C . MET A 1 299 ? 17.692 18.844 -2.022 1.00 30.71 278 MET A C 1
ATOM 2197 O O . MET A 1 299 ? 16.647 19.129 -2.592 1.00 30.84 278 MET A O 1
ATOM 2202 N N . SER A 1 300 ? 18.316 17.677 -2.170 1.00 28.46 279 SER A N 1
ATOM 2203 C CA . SER A 1 300 ? 17.840 16.650 -3.061 1.00 28.98 279 SER A CA 1
ATOM 2204 C C . SER A 1 300 ? 16.425 16.246 -2.683 1.00 30.60 279 SER A C 1
ATOM 2205 O O . SER A 1 300 ? 15.567 16.118 -3.553 1.00 30.11 279 SER A O 1
ATOM 2208 N N . ALA A 1 301 ? 16.209 16.041 -1.388 1.00 29.02 280 ALA A N 1
ATOM 2209 C CA . ALA A 1 301 ? 14.942 15.533 -0.867 1.00 28.99 280 ALA A CA 1
ATOM 2210 C C . ALA A 1 301 ? 13.889 16.618 -0.702 1.00 29.38 280 ALA A C 1
ATOM 2211 O O . ALA A 1 301 ? 12.821 16.335 -0.178 1.00 28.71 280 ALA A O 1
ATOM 2213 N N . GLN A 1 302 ? 14.204 17.852 -1.124 1.00 30.05 281 GLN A N 1
ATOM 2214 C CA . GLN A 1 302 ? 13.264 18.980 -1.109 1.00 30.71 281 GLN A CA 1
ATOM 2215 C C . GLN A 1 302 ? 12.941 19.456 0.302 1.00 29.58 281 GLN A C 1
ATOM 2216 O O . GLN A 1 302 ? 11.813 19.822 0.584 1.00 29.55 281 GLN A O 1
ATOM 2222 N N . LEU A 1 303 ? 13.929 19.450 1.187 1.00 29.70 282 LEU A N 1
ATOM 2223 C CA . LEU A 1 303 ? 13.724 19.859 2.578 1.00 31.03 282 LEU A CA 1
ATOM 2224 C C . LEU A 1 303 ? 14.560 21.095 2.910 1.00 30.80 282 LEU A C 1
ATOM 2225 O O . LEU A 1 303 ? 15.638 21.267 2.365 1.00 31.86 282 LEU A O 1
ATOM 2230 N N . PRO A 1 304 ? 14.075 21.949 3.821 1.00 31.09 283 PRO A N 1
ATOM 2231 C CA . PRO A 1 304 ? 14.899 23.081 4.248 1.00 30.90 283 PRO A CA 1
ATOM 2232 C C . PRO A 1 304 ? 16.117 22.639 5.042 1.00 30.86 283 PRO A C 1
ATOM 2233 O O . PRO A 1 304 ? 16.146 21.524 5.583 1.00 30.42 283 PRO A O 1
ATOM 2237 N N . LEU A 1 305 ? 17.082 23.546 5.132 1.00 29.62 284 LEU A N 1
ATOM 2238 C CA . LEU A 1 305 ? 18.391 23.286 5.682 1.00 31.12 284 LEU A CA 1
ATOM 2239 C C . LEU A 1 305 ? 18.519 23.762 7.120 1.00 29.86 284 LEU A C 1
ATOM 2240 O O . LEU A 1 305 ? 17.897 24.744 7.514 1.00 30.27 284 LEU A O 1
ATOM 2245 N N . PRO A 1 306 ? 19.345 23.081 7.915 1.00 28.83 285 PRO A N 1
ATOM 2246 C CA . PRO A 1 306 ? 19.533 23.571 9.270 1.00 29.24 285 PRO A CA 1
ATOM 2247 C C . PRO A 1 306 ? 20.137 24.961 9.256 1.00 30.63 285 PRO A C 1
ATOM 2248 O O . PRO A 1 306 ? 20.809 25.331 8.288 1.00 31.64 285 PRO A O 1
ATOM 2252 N N . LYS A 1 307 ? 19.880 25.741 10.297 1.00 32.58 286 LYS A N 1
ATOM 2253 C CA . LYS A 1 307 ? 20.373 27.127 10.357 1.00 34.94 286 LYS A CA 1
ATOM 2254 C C . LYS A 1 307 ? 21.854 27.176 10.757 1.00 35.66 286 LYS A C 1
ATOM 2255 O O . LYS A 1 307 ? 22.574 28.052 10.305 1.00 34.24 286 LYS A O 1
ATOM 2257 N N . ARG A 1 308 ? 22.308 26.218 11.566 1.00 33.81 287 ARG A N 1
ATOM 2258 C CA . ARG A 1 308 ? 23.699 26.200 11.980 1.00 34.15 287 ARG A CA 1
ATOM 2259 C C . ARG A 1 308 ? 24.194 24.813 12.361 1.00 33.12 287 ARG A C 1
ATOM 2260 O O . ARG A 1 308 ? 23.468 24.038 12.966 1.00 33.28 287 ARG A O 1
ATOM 2268 N N . VAL A 1 309 ? 25.443 24.536 11.983 1.00 33.60 288 VAL A N 1
ATOM 2269 C CA . VAL A 1 309 ? 26.207 23.376 12.425 1.00 33.04 288 VAL A CA 1
ATOM 2270 C C . VAL A 1 309 ? 27.379 23.957 13.205 1.00 34.08 288 VAL A C 1
ATOM 2271 O O . VAL A 1 309 ? 28.136 24.776 12.674 1.00 35.69 288 VAL A O 1
ATOM 2275 N N . PHE A 1 310 ? 27.506 23.583 14.476 1.00 32.70 289 PHE A N 1
ATOM 2276 C CA . PHE A 1 310 ? 28.596 24.068 15.289 1.00 30.76 289 PHE A CA 1
ATOM 2277 C C . PHE A 1 310 ? 29.440 22.896 15.759 1.00 30.75 289 PHE A C 1
ATOM 2278 O O . PHE A 1 310 ? 28.948 21.978 16.433 1.00 30.31 289 PHE A O 1
ATOM 2286 N N . ALA A 1 311 ? 30.730 22.980 15.457 1.00 31.61 290 ALA A N 1
ATOM 2287 C CA . ALA A 1 311 ? 31.689 21.942 15.783 1.00 34.24 290 ALA A CA 1
ATOM 2288 C C . ALA A 1 311 ? 32.540 22.333 16.991 1.00 35.06 290 ALA A C 1
ATOM 2289 O O . ALA A 1 311 ? 33.249 23.336 16.963 1.00 34.43 290 ALA A O 1
ATOM 2291 N N . HIS A 1 312 ? 32.466 21.523 18.041 1.00 34.75 291 HIS A N 1
ATOM 2292 C CA . HIS A 1 312 ? 33.314 21.712 19.211 1.00 34.78 291 HIS A CA 1
ATOM 2293 C C . HIS A 1 312 ? 34.609 20.958 19.021 1.00 35.97 291 HIS A C 1
ATOM 2294 O O . HIS A 1 312 ? 34.768 20.187 18.059 1.00 37.03 291 HIS A O 1
ATOM 2301 N N . GLY A 1 313 ? 35.531 21.177 19.947 1.00 36.02 292 GLY A N 1
ATOM 2302 C CA . GLY A 1 313 ? 36.864 20.568 19.887 1.00 37.73 292 GLY A CA 1
ATOM 2303 C C . GLY A 1 313 ? 36.914 19.305 20.719 1.00 38.91 292 GLY A C 1
ATOM 2304 O O . GLY A 1 313 ? 35.891 18.816 21.177 1.00 35.90 292 GLY A O 1
ATOM 2305 N N . PHE A 1 314 ? 38.125 18.795 20.926 1.00 43.16 293 PHE A N 1
ATOM 2306 C CA . PHE A 1 314 ? 38.349 17.561 21.669 1.00 45.83 293 PHE A CA 1
ATOM 2307 C C . PHE A 1 314 ? 39.036 17.854 23.002 1.00 45.49 293 PHE A C 1
ATOM 2308 O O . PHE A 1 314 ? 39.745 18.850 23.148 1.00 42.86 293 PHE A O 1
ATOM 2316 N N . LEU A 1 315 ? 38.812 16.971 23.971 1.00 46.04 294 LEU A N 1
ATOM 2317 C CA . LEU A 1 315 ? 39.398 17.092 25.305 1.00 47.89 294 LEU A CA 1
ATOM 2318 C C . LEU A 1 315 ? 40.505 16.050 25.516 1.00 48.49 294 LEU A C 1
ATOM 2319 O O . LEU A 1 315 ? 40.380 14.914 25.069 1.00 45.23 294 LEU A O 1
ATOM 2324 N N . PHE A 1 316 ? 41.590 16.463 26.170 1.00 50.46 295 PHE A N 1
ATOM 2325 C CA . PHE A 1 316 ? 42.731 15.572 26.450 1.00 55.88 295 PHE A CA 1
ATOM 2326 C C . PHE A 1 316 ? 43.070 15.574 27.954 1.00 56.63 295 PHE A C 1
ATOM 2327 O O . PHE A 1 316 ? 43.162 16.638 28.560 1.00 53.40 295 PHE A O 1
ATOM 2335 N N . ASN A 1 317 ? 43.236 14.390 28.544 1.00 58.96 296 ASN A N 1
ATOM 2336 C CA . ASN A 1 317 ? 43.704 14.252 29.938 1.00 62.35 296 ASN A CA 1
ATOM 2337 C C . ASN A 1 317 ? 45.196 14.628 30.021 1.00 65.47 296 ASN A C 1
ATOM 2338 O O . ASN A 1 317 ? 46.068 13.851 29.628 1.00 64.25 296 ASN A O 1
ATOM 2340 N N . ARG A 1 318 ? 45.465 15.828 30.529 1.00 67.08 297 ARG A N 1
ATOM 2341 C CA . ARG A 1 318 ? 46.772 16.471 30.379 1.00 66.98 297 ARG A CA 1
ATOM 2342 C C . ARG A 1 318 ? 46.746 17.819 31.101 1.00 70.64 297 ARG A C 1
ATOM 2343 O O . ARG A 1 318 ? 47.594 18.107 31.950 1.00 76.42 297 ARG A O 1
ATOM 2345 N N . ILE A 1 330 ? 39.178 10.142 31.620 1.00 62.06 309 ILE A N 1
ATOM 2346 C CA . ILE A 1 330 ? 38.910 8.733 31.411 1.00 60.72 309 ILE A CA 1
ATOM 2347 C C . ILE A 1 330 ? 37.398 8.451 31.205 1.00 58.42 309 ILE A C 1
ATOM 2348 O O . ILE A 1 330 ? 36.847 8.712 30.120 1.00 66.17 309 ILE A O 1
ATOM 2350 N N . ASP A 1 331 ? 36.738 7.940 32.250 1.00 55.54 310 ASP A N 1
ATOM 2351 C CA . ASP A 1 331 ? 35.323 7.480 32.231 1.00 53.66 310 ASP A CA 1
ATOM 2352 C C . ASP A 1 331 ? 34.356 8.535 32.831 1.00 48.73 310 ASP A C 1
ATOM 2353 O O . ASP A 1 331 ? 34.475 8.888 33.998 1.00 47.05 310 ASP A O 1
ATOM 2358 N N . PRO A 1 332 ? 33.377 9.024 32.041 1.00 47.28 311 PRO A N 1
ATOM 2359 C CA . PRO A 1 332 ? 32.519 10.104 32.577 1.00 45.26 311 PRO A CA 1
ATOM 2360 C C . PRO A 1 332 ? 31.797 9.750 33.875 1.00 43.36 311 PRO A C 1
ATOM 2361 O O . PRO A 1 332 ? 31.612 10.623 34.698 1.00 43.45 311 PRO A O 1
ATOM 2365 N N . PHE A 1 333 ? 31.393 8.489 34.060 1.00 44.23 312 PHE A N 1
ATOM 2366 C CA . PHE A 1 333 ? 30.720 8.090 35.309 1.00 42.48 312 PHE A CA 1
ATOM 2367 C C . PHE A 1 333 ? 31.650 8.297 36.502 1.00 42.58 312 PHE A C 1
ATOM 2368 O O . PHE A 1 333 ? 31.222 8.776 37.548 1.00 40.81 312 PHE A O 1
ATOM 2376 N N . GLU A 1 334 ? 32.922 7.938 36.331 1.00 43.37 313 GLU A N 1
ATOM 2377 C CA . GLU A 1 334 ? 33.937 8.087 37.394 1.00 44.40 313 GLU A CA 1
ATOM 2378 C C . GLU A 1 334 ? 34.157 9.561 37.686 1.00 42.85 313 GLU A C 1
ATOM 2379 O O . GLU A 1 334 ? 34.235 9.965 38.852 1.00 44.31 313 GLU A O 1
ATOM 2381 N N . LEU A 1 335 ? 34.244 10.368 36.634 1.00 42.61 314 LEU A N 1
ATOM 2382 C CA . LEU A 1 335 ? 34.466 11.806 36.822 1.00 43.20 314 LEU A CA 1
ATOM 2383 C C . LEU A 1 335 ? 33.321 12.447 37.586 1.00 40.22 314 LEU A C 1
ATOM 2384 O O . LEU A 1 335 ? 33.557 13.232 38.492 1.00 40.65 314 LEU A O 1
ATOM 2389 N N . VAL A 1 336 ? 32.081 12.097 37.237 1.00 40.40 315 VAL A N 1
ATOM 2390 C CA . VAL A 1 336 ? 30.902 12.634 37.953 1.00 39.87 315 VAL A CA 1
ATOM 2391 C C . VAL A 1 336 ? 30.923 12.225 39.431 1.00 40.87 315 VAL A C 1
ATOM 2392 O O . VAL A 1 336 ? 30.677 13.060 40.305 1.00 40.30 315 VAL A O 1
ATOM 2396 N N . GLU A 1 337 ? 31.229 10.954 39.699 1.00 41.61 316 GLU A N 1
ATOM 2397 C CA . GLU A 1 337 ? 31.294 10.443 41.072 1.00 43.97 316 GLU A CA 1
ATOM 2398 C C . GLU A 1 337 ? 32.346 11.207 41.876 1.00 43.19 316 GLU A C 1
ATOM 2399 O O . GLU A 1 337 ? 32.096 11.591 42.998 1.00 42.65 316 GLU A O 1
ATOM 2401 N N . ARG A 1 338 ? 33.526 11.384 41.291 1.00 44.36 317 ARG A N 1
ATOM 2402 C CA . ARG A 1 338 ? 34.640 12.020 41.969 1.00 44.02 317 ARG A CA 1
ATOM 2403 C C . ARG A 1 338 ? 34.419 13.505 42.213 1.00 44.07 317 ARG A C 1
ATOM 2404 O O . ARG A 1 338 ? 34.694 13.988 43.308 1.00 43.62 317 ARG A O 1
ATOM 2406 N N . TYR A 1 339 ? 33.939 14.252 41.212 1.00 43.94 318 TYR A N 1
ATOM 2407 C CA . TYR A 1 339 ? 33.897 15.735 41.331 1.00 41.52 318 TYR A CA 1
ATOM 2408 C C . TYR A 1 339 ? 32.522 16.302 41.601 1.00 38.42 318 TYR A C 1
ATOM 2409 O O . TYR A 1 339 ? 32.418 17.420 42.063 1.00 39.27 318 TYR A O 1
ATOM 2418 N N . GLY A 1 340 ? 31.469 15.523 41.350 1.00 37.21 319 GLY A N 1
ATOM 2419 C CA . GLY A 1 340 ? 30.085 16.023 41.347 1.00 35.11 319 GLY A CA 1
ATOM 2420 C C . GLY A 1 340 ? 29.688 16.478 39.949 1.00 34.88 319 GLY A C 1
ATOM 2421 O O . GLY A 1 340 ? 30.521 17.022 39.207 1.00 35.08 319 GLY A O 1
ATOM 2422 N N . LEU A 1 341 ? 28.434 16.222 39.573 1.00 33.66 320 LEU A N 1
ATOM 2423 C CA . LEU A 1 341 ? 27.954 16.507 38.213 1.00 33.34 320 LEU A CA 1
ATOM 2424 C C . LEU A 1 341 ? 28.131 17.983 37.813 1.00 33.27 320 LEU A C 1
ATOM 2425 O O . LEU A 1 341 ? 28.771 18.295 36.808 1.00 33.81 320 LEU A O 1
ATOM 2430 N N . ASP A 1 342 ? 27.576 18.884 38.609 1.00 33.74 321 ASP A N 1
ATOM 2431 C CA . ASP A 1 342 ? 27.574 20.303 38.283 1.00 33.02 321 ASP A CA 1
ATOM 2432 C C . ASP A 1 342 ? 28.979 20.907 38.266 1.00 33.61 321 ASP A C 1
ATOM 2433 O O . ASP A 1 342 ? 29.283 21.795 37.450 1.00 32.80 321 ASP A O 1
ATOM 2438 N N . GLN A 1 343 ? 29.858 20.375 39.106 1.00 33.92 322 GLN A N 1
ATOM 2439 C CA . GLN A 1 343 ? 31.267 20.775 39.086 1.00 32.50 322 GLN A CA 1
ATOM 2440 C C . GLN A 1 343 ? 31.911 20.419 37.735 1.00 32.27 322 GLN A C 1
ATOM 2441 O O . GLN A 1 343 ? 32.625 21.216 37.130 1.00 33.33 322 GLN A O 1
ATOM 2447 N N . LEU A 1 344 ? 31.641 19.220 37.248 1.00 34.06 323 LEU A N 1
ATOM 2448 C CA . LEU A 1 344 ? 32.186 18.795 35.962 1.00 34.44 323 LEU A CA 1
ATOM 2449 C C . LEU A 1 344 ? 31.566 19.615 34.820 1.00 32.59 323 LEU A C 1
ATOM 2450 O O . LEU A 1 344 ? 32.279 20.080 33.915 1.00 30.69 323 LEU A O 1
ATOM 2455 N N . ARG A 1 345 ? 30.245 19.773 34.870 1.00 31.55 324 ARG A N 1
ATOM 2456 C CA . ARG A 1 345 ? 29.514 20.503 33.825 1.00 31.65 324 ARG A CA 1
ATOM 2457 C C . ARG A 1 345 ? 30.086 21.903 33.705 1.00 31.87 324 ARG A C 1
ATOM 2458 O O . ARG A 1 345 ? 30.439 22.348 32.610 1.00 30.98 324 ARG A O 1
ATOM 2466 N N . TYR A 1 346 ? 30.216 22.568 34.852 1.00 33.06 325 TYR A N 1
ATOM 2467 C CA . TYR A 1 346 ? 30.763 23.908 34.885 1.00 32.17 325 TYR A CA 1
ATOM 2468 C C . TYR A 1 346 ? 32.194 23.922 34.397 1.00 32.81 325 TYR A C 1
ATOM 2469 O O . TYR A 1 346 ? 32.567 24.774 33.586 1.00 33.33 325 TYR A O 1
ATOM 2478 N N . PHE A 1 347 ? 33.027 23.005 34.888 1.00 32.51 326 PHE A N 1
ATOM 2479 C CA . PHE A 1 347 ? 34.418 23.014 34.449 1.00 32.78 326 PHE A CA 1
ATOM 2480 C C . PHE A 1 347 ? 34.517 22.931 32.917 1.00 33.56 326 PHE A C 1
ATOM 2481 O O . PHE A 1 347 ? 35.179 23.744 32.279 1.00 31.95 326 PHE A O 1
ATOM 2489 N N . LEU A 1 348 ? 33.853 21.948 32.324 1.00 34.29 327 LEU A N 1
ATOM 2490 C CA . LEU A 1 348 ? 33.993 21.738 30.880 1.00 37.40 327 LEU A CA 1
ATOM 2491 C C . LEU A 1 348 ? 33.527 22.957 30.055 1.00 39.04 327 LEU A C 1
ATOM 2492 O O . LEU A 1 348 ? 34.172 23.327 29.068 1.00 40.75 327 LEU A O 1
ATOM 2497 N N . MET A 1 349 ? 32.454 23.607 30.493 1.00 35.31 328 MET A N 1
ATOM 2498 C CA . MET A 1 349 ? 31.895 24.728 29.734 1.00 35.10 328 MET A CA 1
ATOM 2499 C C . MET A 1 349 ? 32.595 26.061 29.998 1.00 35.19 328 MET A C 1
ATOM 2500 O O . MET A 1 349 ? 32.524 26.978 29.173 1.00 34.30 328 MET A O 1
ATOM 2505 N N . ARG A 1 350 ? 33.233 26.196 31.153 1.00 36.62 329 ARG A N 1
ATOM 2506 C CA . ARG A 1 350 ? 33.884 27.455 31.508 1.00 39.41 329 ARG A CA 1
ATOM 2507 C C . ARG A 1 350 ? 35.339 27.501 31.018 1.00 41.31 329 ARG A C 1
ATOM 2508 O O . ARG A 1 350 ? 35.798 28.557 30.589 1.00 41.23 329 ARG A O 1
ATOM 2516 N N . GLU A 1 351 ? 36.041 26.373 31.125 1.00 40.56 330 GLU A N 1
ATOM 2517 C CA . GLU A 1 351 ? 37.492 26.317 30.969 1.00 47.63 330 GLU A CA 1
ATOM 2518 C C . GLU A 1 351 ? 37.908 26.241 29.508 1.00 48.93 330 GLU A C 1
ATOM 2519 O O . GLU A 1 351 ? 38.975 26.701 29.151 1.00 50.88 330 GLU A O 1
ATOM 2525 N N . VAL A 1 352 ? 37.113 25.584 28.675 1.00 47.35 331 VAL A N 1
ATOM 2526 C CA . VAL A 1 352 ? 37.470 25.386 27.270 1.00 47.73 331 VAL A CA 1
ATOM 2527 C C . VAL A 1 352 ? 36.588 26.274 26.401 1.00 44.94 331 VAL A C 1
ATOM 2528 O O . VAL A 1 352 ? 35.375 26.099 26.395 1.00 46.53 331 VAL A O 1
ATOM 2532 N N . PRO A 1 353 ? 37.175 27.242 25.682 1.00 41.43 332 PRO A N 1
ATOM 2533 C CA . PRO A 1 353 ? 36.331 28.015 24.772 1.00 40.03 332 PRO A CA 1
ATOM 2534 C C . PRO A 1 353 ? 35.631 27.072 23.781 1.00 40.36 332 PRO A C 1
ATOM 2535 O O . PRO A 1 353 ? 36.309 26.265 23.123 1.00 35.04 332 PRO A O 1
ATOM 2539 N N . PHE A 1 354 ? 34.293 27.139 23.696 1.00 36.92 333 PHE A N 1
ATOM 2540 C CA . PHE A 1 354 ? 33.555 26.151 22.901 1.00 36.58 333 PHE A CA 1
ATOM 2541 C C . PHE A 1 354 ? 33.925 26.293 21.415 1.00 36.30 333 PHE A C 1
ATOM 2542 O O . PHE A 1 354 ? 33.728 27.343 20.826 1.00 35.58 333 PHE A O 1
ATOM 2550 N N . GLY A 1 355 ? 34.442 25.203 20.830 1.00 37.50 334 GLY A N 1
ATOM 2551 C CA . GLY A 1 355 ? 34.954 25.224 19.470 1.00 37.43 334 GLY A CA 1
ATOM 2552 C C . GLY A 1 355 ? 36.433 24.854 19.422 1.00 39.64 334 GLY A C 1
ATOM 2553 O O . GLY A 1 355 ? 36.914 24.359 18.398 1.00 37.60 334 GLY A O 1
ATOM 2554 N N . GLN A 1 356 ? 37.147 25.089 20.523 1.00 39.33 335 GLN A N 1
ATOM 2555 C CA . GLN A 1 356 ? 38.569 24.770 20.608 1.00 41.39 335 GLN A CA 1
ATOM 2556 C C . GLN A 1 356 ? 38.793 23.450 21.324 1.00 43.60 335 GLN A C 1
ATOM 2557 O O . GLN A 1 356 ? 37.960 22.985 22.121 1.00 42.08 335 GLN A O 1
ATOM 2563 N N . ASP A 1 357 ? 39.960 22.869 21.070 1.00 43.99 336 ASP A N 1
ATOM 2564 C CA . ASP A 1 357 ? 40.468 21.777 21.876 1.00 46.11 336 ASP A CA 1
ATOM 2565 C C . ASP A 1 357 ? 40.813 22.335 23.260 1.00 44.62 336 ASP A C 1
ATOM 2566 O O . ASP A 1 357 ? 41.050 23.523 23.423 1.00 43.75 336 ASP A O 1
ATOM 2571 N N . GLY A 1 358 ? 40.831 21.455 24.246 1.00 45.08 337 GLY A N 1
ATOM 2572 C CA . GLY A 1 358 ? 41.289 21.807 25.571 1.00 46.23 337 GLY A CA 1
ATOM 2573 C C . GLY A 1 358 ? 41.796 20.600 26.356 1.00 48.43 337 GLY A C 1
ATOM 2574 O O . GLY A 1 358 ? 41.781 19.442 25.870 1.00 47.23 337 GLY A O 1
ATOM 2575 N N . SER A 1 359 ? 42.146 20.869 27.609 1.00 51.15 338 SER A N 1
ATOM 2576 C CA . SER A 1 359 ? 42.649 19.838 28.517 1.00 54.67 338 SER A CA 1
ATOM 2577 C C . SER A 1 359 ? 42.010 19.967 29.898 1.00 54.73 338 SER A C 1
ATOM 2578 O O . SER A 1 359 ? 41.618 21.054 30.329 1.00 57.55 338 SER A O 1
ATOM 2581 N N . TYR A 1 360 ? 41.835 18.820 30.543 1.00 54.46 339 TYR A N 1
ATOM 2582 C CA . TYR A 1 360 ? 41.376 18.756 31.909 1.00 52.65 339 TYR A CA 1
ATOM 2583 C C . TYR A 1 360 ? 42.416 17.945 32.685 1.00 52.83 339 TYR A C 1
ATOM 2584 O O . TYR A 1 360 ? 43.187 17.164 32.124 1.00 52.93 339 TYR A O 1
ATOM 2593 N N . SER A 1 361 ? 42.413 18.136 33.986 1.00 51.56 340 SER A N 1
ATOM 2594 C CA . SER A 1 361 ? 43.301 17.426 34.873 1.00 50.20 340 SER A CA 1
ATOM 2595 C C . SER A 1 361 ? 42.669 17.517 36.242 1.00 50.75 340 SER A C 1
ATOM 2596 O O . SER A 1 361 ? 41.823 18.408 36.500 1.00 44.94 340 SER A O 1
ATOM 2599 N N . HIS A 1 362 ? 43.074 16.605 37.117 1.00 49.48 341 HIS A N 1
ATOM 2600 C CA . HIS A 1 362 ? 42.608 16.618 38.491 1.00 49.86 341 HIS A CA 1
ATOM 2601 C C . HIS A 1 362 ? 42.761 17.994 39.118 1.00 47.21 341 HIS A C 1
ATOM 2602 O O . HIS A 1 362 ? 41.787 18.558 39.653 1.00 45.94 341 HIS A O 1
ATOM 2609 N N . GLU A 1 363 ? 43.983 18.527 39.037 1.00 44.91 342 GLU A N 1
ATOM 2610 C CA . GLU A 1 363 ? 44.342 19.817 39.652 1.00 45.49 342 GLU A CA 1
ATOM 2611 C C . GLU A 1 363 ? 43.499 20.971 39.108 1.00 44.96 342 GLU A C 1
ATOM 2612 O O . GLU A 1 363 ? 42.971 21.770 39.877 1.00 42.03 342 GLU A O 1
ATOM 2614 N N . ALA A 1 364 ? 43.354 21.037 37.788 1.00 45.43 343 ALA A N 1
ATOM 2615 C CA . ALA A 1 364 ? 42.606 22.121 37.159 1.00 44.88 343 ALA A CA 1
ATOM 2616 C C . ALA A 1 364 ? 41.135 22.078 37.567 1.00 42.63 343 ALA A C 1
ATOM 2617 O O . ALA A 1 364 ? 40.560 23.104 37.925 1.00 42.83 343 ALA A O 1
ATOM 2619 N N . ILE A 1 365 ? 40.529 20.897 37.544 1.00 41.38 344 ILE A N 1
ATOM 2620 C CA . ILE A 1 365 ? 39.132 20.754 37.946 1.00 40.23 344 ILE A CA 1
ATOM 2621 C C . ILE A 1 365 ? 38.896 21.159 39.410 1.00 40.12 344 ILE A C 1
ATOM 2622 O O . ILE A 1 365 ? 37.969 21.934 39.729 1.00 36.99 344 ILE A O 1
ATOM 2627 N N . VAL A 1 366 ? 39.716 20.607 40.301 1.00 41.14 345 VAL A N 1
ATOM 2628 C CA . VAL A 1 366 ? 39.598 20.894 41.738 1.00 41.79 345 VAL A CA 1
ATOM 2629 C C . VAL A 1 366 ? 39.726 22.380 41.996 1.00 40.90 345 VAL A C 1
ATOM 2630 O O . VAL A 1 366 ? 38.888 22.956 42.674 1.00 39.53 345 VAL A O 1
ATOM 2634 N N . ASN A 1 367 ? 40.762 22.996 41.443 1.00 42.06 346 ASN A N 1
ATOM 2635 C CA . ASN A 1 367 ? 41.053 24.403 41.722 1.00 43.67 346 ASN A CA 1
ATOM 2636 C C . ASN A 1 367 ? 40.027 25.349 41.118 1.00 42.39 346 ASN A C 1
ATOM 2637 O O . ASN A 1 367 ? 39.585 26.283 41.780 1.00 42.25 346 ASN A O 1
ATOM 2642 N N . ARG A 1 368 ? 39.656 25.118 39.866 1.00 42.17 347 ARG A N 1
ATOM 2643 C CA . ARG A 1 368 ? 38.652 25.955 39.223 1.00 44.27 347 ARG A CA 1
ATOM 2644 C C . ARG A 1 368 ? 37.308 25.867 39.916 1.00 41.78 347 ARG A C 1
ATOM 2645 O O . ARG A 1 368 ? 36.653 26.884 40.119 1.00 39.68 347 ARG A O 1
ATOM 2653 N N . THR A 1 369 ? 36.876 24.652 40.233 1.00 37.95 348 THR A N 1
ATOM 2654 C CA . THR A 1 369 ? 35.556 24.492 40.850 1.00 37.25 348 THR A CA 1
ATOM 2655 C C . THR A 1 369 ? 35.537 24.919 42.325 1.00 36.83 348 THR A C 1
ATOM 2656 O O . THR A 1 369 ? 34.549 25.515 42.788 1.00 34.28 348 THR A O 1
ATOM 2660 N N . ASN A 1 370 ? 36.627 24.662 43.052 1.00 37.76 349 ASN A N 1
ATOM 2661 C CA . ASN A 1 370 ? 36.768 25.238 44.409 1.00 37.84 349 ASN A CA 1
ATOM 2662 C C . ASN A 1 370 ? 36.703 26.770 44.380 1.00 36.60 349 ASN A C 1
ATOM 2663 O O . ASN A 1 370 ? 36.000 27.359 45.188 1.00 39.38 349 ASN A O 1
ATOM 2668 N N . ALA A 1 371 ? 37.422 27.409 43.454 1.00 34.90 350 ALA A N 1
ATOM 2669 C CA . ALA A 1 371 ? 37.463 28.880 43.412 1.00 33.70 350 ALA A CA 1
ATOM 2670 C C . ALA A 1 371 ? 36.113 29.514 42.992 1.00 32.62 350 ALA A C 1
ATOM 2671 O O . ALA A 1 371 ? 35.594 30.374 43.694 1.00 31.05 350 ALA A O 1
ATOM 2673 N N . ASP A 1 372 ? 35.552 29.085 41.859 1.00 31.48 351 ASP A N 1
ATOM 2674 C CA . ASP A 1 372 ? 34.374 29.740 41.312 1.00 30.51 351 ASP A CA 1
ATOM 2675 C C . ASP A 1 372 ? 33.090 29.279 41.999 1.00 30.84 351 ASP A C 1
ATOM 2676 O O . ASP A 1 372 ? 32.204 30.081 42.207 1.00 30.46 351 ASP A O 1
ATOM 2681 N N . LEU A 1 373 ? 32.952 27.974 42.265 1.00 31.16 352 LEU A N 1
ATOM 2682 C CA . LEU A 1 373 ? 31.708 27.419 42.764 1.00 31.64 352 LEU A CA 1
ATOM 2683 C C . LEU A 1 373 ? 31.651 27.385 44.281 1.00 32.60 352 LEU A C 1
ATOM 2684 O O . LEU A 1 373 ? 30.772 28.005 44.874 1.00 31.73 352 LEU A O 1
ATOM 2689 N N . ALA A 1 374 ? 32.574 26.685 44.928 1.00 34.05 353 ALA A N 1
ATOM 2690 C CA . ALA A 1 374 ? 32.502 26.555 46.397 1.00 35.89 353 ALA A CA 1
ATOM 2691 C C . ALA A 1 374 ? 32.811 27.864 47.110 1.00 35.16 353 ALA A C 1
ATOM 2692 O O . ALA A 1 374 ? 32.138 28.224 48.076 1.00 35.40 353 ALA A O 1
ATOM 2694 N N . ASN A 1 375 ? 33.821 28.577 46.639 1.00 36.42 354 ASN A N 1
ATOM 2695 C CA . ASN A 1 375 ? 34.128 29.856 47.241 1.00 37.26 354 ASN A CA 1
ATOM 2696 C C . ASN A 1 375 ? 33.262 30.989 46.741 1.00 36.78 354 ASN A C 1
ATOM 2697 O O . ASN A 1 375 ? 32.378 31.434 47.449 1.00 35.81 354 ASN A O 1
ATOM 2702 N N . ASP A 1 376 ? 33.506 31.451 45.518 1.00 37.49 355 ASP A N 1
ATOM 2703 C CA . ASP A 1 376 ? 32.832 32.655 45.008 1.00 35.69 355 ASP A CA 1
ATOM 2704 C C . ASP A 1 376 ? 31.323 32.590 45.096 1.00 32.96 355 ASP A C 1
ATOM 2705 O O . ASP A 1 376 ? 30.710 33.441 45.694 1.00 33.69 355 ASP A O 1
ATOM 2710 N N . LEU A 1 377 ? 30.703 31.615 44.461 1.00 31.19 356 LEU A N 1
ATOM 2711 C CA . LEU A 1 377 ? 29.248 31.558 44.460 1.00 31.63 356 LEU A CA 1
ATOM 2712 C C . LEU A 1 377 ? 28.709 30.984 45.752 1.00 31.09 356 LEU A C 1
ATOM 2713 O O . LEU A 1 377 ? 27.940 31.620 46.456 1.00 36.25 356 LEU A O 1
ATOM 2718 N N . GLY A 1 378 ? 29.117 29.772 46.060 1.00 31.58 357 GLY A N 1
ATOM 2719 C CA . GLY A 1 378 ? 28.635 29.063 47.241 1.00 31.03 357 GLY A CA 1
ATOM 2720 C C . GLY A 1 378 ? 28.836 29.747 48.573 1.00 30.16 357 GLY A C 1
ATOM 2721 O O . GLY A 1 378 ? 27.906 29.836 49.374 1.00 29.82 357 GLY A O 1
ATOM 2722 N N . ASN A 1 379 ? 30.028 30.267 48.815 1.00 32.35 358 ASN A N 1
ATOM 2723 C CA . ASN A 1 379 ? 30.256 30.946 50.084 1.00 33.35 358 ASN A CA 1
ATOM 2724 C C . ASN A 1 379 ? 29.657 32.356 50.119 1.00 31.88 358 ASN A C 1
ATOM 2725 O O . ASN A 1 379 ? 29.379 32.880 51.201 1.00 32.81 358 ASN A O 1
ATOM 2730 N N . LEU A 1 380 ? 29.413 32.986 48.964 1.00 31.36 359 LEU A N 1
ATOM 2731 C CA . LEU A 1 380 ? 28.723 34.280 48.985 1.00 30.26 359 LEU A CA 1
ATOM 2732 C C . LEU A 1 380 ? 27.297 34.019 49.503 1.00 29.53 359 LEU A C 1
ATOM 2733 O O . LEU A 1 380 ? 26.801 34.755 50.357 1.00 26.74 359 LEU A O 1
ATOM 2738 N N . ALA A 1 381 ? 26.645 32.989 48.957 1.00 28.01 360 ALA A N 1
ATOM 2739 C CA . ALA A 1 381 ? 25.294 32.640 49.389 1.00 27.42 360 ALA A CA 1
ATOM 2740 C C . ALA A 1 381 ? 25.286 32.256 50.866 1.00 27.97 360 ALA A C 1
ATOM 2741 O O . ALA A 1 381 ? 24.491 32.777 51.624 1.00 27.17 360 ALA A O 1
ATOM 2743 N N . GLN A 1 382 ? 26.210 31.399 51.286 1.00 29.98 361 GLN A N 1
ATOM 2744 C CA . GLN A 1 382 ? 26.250 30.973 52.701 1.00 31.80 361 GLN A CA 1
ATOM 2745 C C . GLN A 1 382 ? 26.483 32.139 53.682 1.00 32.11 361 GLN A C 1
ATOM 2746 O O . GLN A 1 382 ? 25.767 32.264 54.674 1.00 32.92 361 GLN A O 1
ATOM 2752 N N . ARG A 1 383 ? 27.425 33.027 53.388 1.00 32.62 362 ARG A N 1
ATOM 2753 C CA . ARG A 1 383 ? 27.672 34.155 54.296 1.00 32.99 362 ARG A CA 1
ATOM 2754 C C . ARG A 1 383 ? 26.452 35.084 54.365 1.00 32.33 362 ARG A C 1
ATOM 2755 O O . ARG A 1 383 ? 26.022 35.452 55.469 1.00 32.47 362 ARG A O 1
ATOM 2763 N N . SER A 1 384 ? 25.878 35.455 53.211 1.00 29.02 363 SER A N 1
ATOM 2764 C CA . SER A 1 384 ? 24.819 36.457 53.195 1.00 28.37 363 SER A CA 1
ATOM 2765 C C . SER A 1 384 ? 23.580 35.857 53.802 1.00 27.89 363 SER A C 1
ATOM 2766 O O . SER A 1 384 ? 22.935 36.492 54.625 1.00 27.56 363 SER A O 1
ATOM 2769 N N . LEU A 1 385 ? 23.233 34.638 53.392 1.00 27.51 364 LEU A N 1
ATOM 2770 C CA . LEU A 1 385 ? 21.981 34.047 53.840 1.00 28.67 364 LEU A CA 1
ATOM 2771 C C . LEU A 1 385 ? 22.018 33.615 55.313 1.00 29.35 364 LEU A C 1
ATOM 2772 O O . LEU A 1 385 ? 20.986 33.612 55.984 1.00 28.34 364 LEU A O 1
ATOM 2777 N N . SER A 1 386 ? 23.194 33.280 55.841 1.00 30.83 365 SER A N 1
ATOM 2778 C CA . SER A 1 386 ? 23.257 32.994 57.279 1.00 32.82 365 SER A CA 1
ATOM 2779 C C . SER A 1 386 ? 23.115 34.294 58.106 1.00 32.04 365 SER A C 1
ATOM 2780 O O . SER A 1 386 ? 22.509 34.277 59.193 1.00 31.12 365 SER A O 1
ATOM 2783 N N . MET A 1 387 ? 23.638 35.410 57.594 1.00 31.22 366 MET A N 1
ATOM 2784 C CA . MET A 1 387 ? 23.388 36.710 58.213 1.00 31.74 366 MET A CA 1
ATOM 2785 C C . MET A 1 387 ? 21.913 37.100 58.203 1.00 32.12 366 MET A C 1
ATOM 2786 O O . MET A 1 387 ? 21.408 37.720 59.153 1.00 33.17 366 MET A O 1
ATOM 2791 N N . ILE A 1 388 ? 21.208 36.749 57.140 1.00 31.74 367 ILE A N 1
ATOM 2792 C CA . ILE A 1 388 ? 19.760 36.977 57.125 1.00 31.59 367 ILE A CA 1
ATOM 2793 C C . ILE A 1 388 ? 19.073 36.096 58.186 1.00 30.98 367 ILE A C 1
ATOM 2794 O O . ILE A 1 388 ? 18.161 36.537 58.867 1.00 31.39 367 ILE A O 1
ATOM 2799 N N . ALA A 1 389 ? 19.464 34.832 58.258 1.00 31.60 368 ALA A N 1
ATOM 2800 C CA . ALA A 1 389 ? 18.946 33.902 59.256 1.00 33.02 368 ALA A CA 1
ATOM 2801 C C . ALA A 1 389 ? 19.194 34.424 60.670 1.00 36.22 368 ALA A C 1
ATOM 2802 O O . ALA A 1 389 ? 18.260 34.497 61.487 1.00 36.18 368 ALA A O 1
ATOM 2804 N N . LYS A 1 390 ? 20.440 34.803 60.943 1.00 36.87 369 LYS A N 1
ATOM 2805 C CA . LYS A 1 390 ? 20.854 35.171 62.298 1.00 39.75 369 LYS A CA 1
ATOM 2806 C C . LYS A 1 390 ? 20.378 36.540 62.701 1.00 38.54 369 LYS A C 1
ATOM 2807 O O . LYS A 1 390 ? 20.069 36.757 63.852 1.00 37.75 369 LYS A O 1
ATOM 2813 N N . ASN A 1 391 ? 20.404 37.489 61.778 1.00 38.03 370 ASN A N 1
ATOM 2814 C CA . ASN A 1 391 ? 20.181 38.897 62.133 1.00 38.26 370 ASN A CA 1
ATOM 2815 C C . ASN A 1 391 ? 18.887 39.505 61.626 1.00 37.28 370 ASN A C 1
ATOM 2816 O O . ASN A 1 391 ? 18.517 40.587 62.048 1.00 37.24 370 ASN A O 1
ATOM 2821 N N . CYS A 1 392 ? 18.233 38.857 60.679 1.00 36.60 371 CYS A N 1
ATOM 2822 C CA . CYS A 1 392 ? 17.031 39.419 60.105 1.00 37.78 371 CYS A CA 1
ATOM 2823 C C . CYS A 1 392 ? 15.850 38.469 60.284 1.00 38.63 371 CYS A C 1
ATOM 2824 O O . CYS A 1 392 ? 14.912 38.502 59.496 1.00 36.32 371 CYS A O 1
ATOM 2827 N N . GLU A 1 393 ? 15.903 37.635 61.321 1.00 40.49 372 GLU A N 1
ATOM 2828 C CA . GLU A 1 393 ? 14.794 36.732 61.669 1.00 43.92 372 GLU A CA 1
ATOM 2829 C C . GLU A 1 393 ? 14.435 35.739 60.550 1.00 40.69 372 GLU A C 1
ATOM 2830 O O . GLU A 1 393 ? 13.310 35.277 60.473 1.00 40.94 372 GLU A O 1
ATOM 2836 N N . GLY A 1 394 ? 15.399 35.403 59.699 1.00 39.18 373 GLY A N 1
ATOM 2837 C CA . GLY A 1 394 ? 15.160 34.484 58.604 1.00 37.16 373 GLY A CA 1
ATOM 2838 C C . GLY A 1 394 ? 14.252 35.022 57.521 1.00 34.96 373 GLY A C 1
ATOM 2839 O O . GLY A 1 394 ? 13.649 34.248 56.793 1.00 34.02 373 GLY A O 1
ATOM 2840 N N . LYS A 1 395 ? 14.151 36.347 57.411 1.00 33.88 374 LYS A N 1
ATOM 2841 C CA . LYS A 1 395 ? 13.277 36.998 56.429 1.00 33.73 374 LYS A CA 1
ATOM 2842 C C . LYS A 1 395 ? 14.095 37.920 55.544 1.00 31.71 374 LYS A C 1
ATOM 2843 O O . LYS A 1 395 ? 14.965 38.657 56.028 1.00 30.64 374 LYS A O 1
ATOM 2849 N N . VAL A 1 396 ? 13.788 37.928 54.255 1.00 29.58 375 VAL A N 1
ATOM 2850 C CA . VAL A 1 396 ? 14.408 38.906 53.350 1.00 28.95 375 VAL A CA 1
ATOM 2851 C C . VAL A 1 396 ? 14.212 40.311 53.925 1.00 27.80 375 VAL A C 1
ATOM 2852 O O . VAL A 1 396 ? 13.109 40.679 54.235 1.00 27.93 375 VAL A O 1
ATOM 2856 N N . PRO A 1 397 ? 15.292 41.078 54.114 1.00 29.54 376 PRO A N 1
ATOM 2857 C CA . PRO A 1 397 ? 15.107 42.420 54.702 1.00 30.64 376 PRO A CA 1
ATOM 2858 C C . PRO A 1 397 ? 14.456 43.367 53.737 1.00 30.63 376 PRO A C 1
ATOM 2859 O O . PRO A 1 397 ? 14.469 43.127 52.527 1.00 29.21 376 PRO A O 1
ATOM 2863 N N . GLN A 1 398 ? 13.888 44.425 54.294 1.00 30.88 377 GLN A N 1
ATOM 2864 C CA . GLN A 1 398 ? 13.187 45.446 53.554 1.00 32.62 377 GLN A CA 1
ATOM 2865 C C . GLN A 1 398 ? 14.215 46.481 53.085 1.00 30.66 377 GLN A C 1
ATOM 2866 O O . GLN A 1 398 ? 14.791 47.171 53.910 1.00 31.81 377 GLN A O 1
ATOM 2872 N N . PRO A 1 399 ? 14.499 46.556 51.771 1.00 27.68 378 PRO A N 1
ATOM 2873 C CA . PRO A 1 399 ? 15.533 47.490 51.298 1.00 27.57 378 PRO A CA 1
ATOM 2874 C C . PRO A 1 399 ? 15.117 48.954 51.370 1.00 27.69 378 PRO A C 1
ATOM 2875 O O . PRO A 1 399 ? 13.998 49.294 50.965 1.00 27.66 378 PRO A O 1
ATOM 2879 N N . GLY A 1 400 ? 16.014 49.807 51.842 1.00 27.04 379 GLY A N 1
ATOM 2880 C CA . GLY A 1 400 ? 15.863 51.253 51.703 1.00 28.38 379 GLY A CA 1
ATOM 2881 C C . GLY A 1 400 ? 16.358 51.768 50.339 1.00 29.05 379 GLY A C 1
ATOM 2882 O O . GLY A 1 400 ? 16.322 51.041 49.341 1.00 29.32 379 GLY A O 1
ATOM 2883 N N . ALA A 1 401 ? 16.806 53.026 50.310 1.00 28.81 380 ALA A N 1
ATOM 2884 C CA . ALA A 1 401 ? 17.420 53.635 49.144 1.00 28.55 380 ALA A CA 1
ATOM 2885 C C . ALA A 1 401 ? 18.679 52.883 48.724 1.00 28.25 380 ALA A C 1
ATOM 2886 O O . ALA A 1 401 ? 19.469 52.440 49.562 1.00 27.69 380 ALA A O 1
ATOM 2888 N N . PHE A 1 402 ? 18.858 52.740 47.418 1.00 27.28 381 PHE A N 1
ATOM 2889 C CA . PHE A 1 402 ? 20.060 52.119 46.899 1.00 27.16 381 PHE A CA 1
ATOM 2890 C C . PHE A 1 402 ? 21.164 53.176 46.706 1.00 27.33 381 PHE A C 1
ATOM 2891 O O . PHE A 1 402 ? 20.953 54.227 46.108 1.00 26.21 381 PHE A O 1
ATOM 2899 N N . SER A 1 403 ? 22.343 52.879 47.233 1.00 26.58 382 SER A N 1
ATOM 2900 C CA . SER A 1 403 ? 23.533 53.707 46.994 1.00 27.04 382 SER A CA 1
ATOM 2901 C C . SER A 1 403 ? 24.008 53.488 45.537 1.00 28.00 382 SER A C 1
ATOM 2902 O O . SER A 1 403 ? 23.507 52.617 44.824 1.00 25.20 382 SER A O 1
ATOM 2905 N N . GLU A 1 404 ? 25.056 54.204 45.162 1.00 29.70 383 GLU A N 1
ATOM 2906 C CA . GLU A 1 404 ? 25.690 54.013 43.864 1.00 32.56 383 GLU A CA 1
ATOM 2907 C C . GLU A 1 404 ? 26.257 52.599 43.704 1.00 30.10 383 GLU A C 1
ATOM 2908 O O . GLU A 1 404 ? 26.109 51.979 42.655 1.00 29.78 383 GLU A O 1
ATOM 2914 N N . ALA A 1 405 ? 26.932 52.103 44.739 1.00 28.56 384 ALA A N 1
ATOM 2915 C CA . ALA A 1 405 ? 27.462 50.747 44.728 1.00 27.77 384 ALA A CA 1
ATOM 2916 C C . ALA A 1 405 ? 26.362 49.700 44.615 1.00 27.12 384 ALA A C 1
ATOM 2917 O O . ALA A 1 405 ? 26.513 48.735 43.853 1.00 25.83 384 ALA A O 1
ATOM 2919 N N . ASP A 1 406 ? 25.241 49.904 45.334 1.00 27.17 385 ASP A N 1
ATOM 2920 C CA . ASP A 1 406 ? 24.096 49.002 45.234 1.00 26.42 385 ASP A CA 1
ATOM 2921 C C . ASP A 1 406 ? 23.606 48.936 43.775 1.00 26.96 385 ASP A C 1
ATOM 2922 O O . ASP A 1 406 ? 23.440 47.841 43.213 1.00 27.59 385 ASP A O 1
ATOM 2927 N N . LYS A 1 407 ? 23.397 50.092 43.156 1.00 28.16 386 LYS A N 1
ATOM 2928 C CA . LYS A 1 407 ? 22.892 50.147 41.769 1.00 29.58 386 LYS A CA 1
ATOM 2929 C C . LYS A 1 407 ? 23.822 49.485 40.763 1.00 28.46 386 LYS A C 1
ATOM 2930 O O . LYS A 1 407 ? 23.389 48.788 39.883 1.00 30.14 386 LYS A O 1
ATOM 2936 N N . ALA A 1 408 ? 25.111 49.741 40.894 1.00 29.07 387 ALA A N 1
ATOM 2937 C CA . ALA A 1 408 ? 26.098 49.208 39.989 1.00 28.47 387 ALA A CA 1
ATOM 2938 C C . ALA A 1 408 ? 26.037 47.692 39.952 1.00 28.47 387 ALA A C 1
ATOM 2939 O O . ALA A 1 408 ? 26.034 47.114 38.874 1.00 27.27 387 ALA A O 1
ATOM 2941 N N . ILE A 1 409 ? 25.976 47.036 41.116 1.00 27.64 388 ILE A N 1
ATOM 2942 C CA . ILE A 1 409 ? 25.974 45.573 41.106 1.00 27.76 388 ILE A CA 1
ATOM 2943 C C . ILE A 1 409 ? 24.653 45.011 40.585 1.00 26.79 388 ILE A C 1
ATOM 2944 O O . ILE A 1 409 ? 24.650 44.030 39.811 1.00 26.75 388 ILE A O 1
ATOM 2949 N N . LEU A 1 410 ? 23.546 45.639 40.954 1.00 25.80 389 LEU A N 1
ATOM 2950 C CA . LEU A 1 410 ? 22.242 45.250 40.411 1.00 25.99 389 LEU A CA 1
ATOM 2951 C C . LEU A 1 410 ? 22.240 45.335 38.885 1.00 26.39 389 LEU A C 1
ATOM 2952 O O . LEU A 1 410 ? 21.887 44.375 38.182 1.00 27.09 389 LEU A O 1
ATOM 2957 N N . ASP A 1 411 ? 22.668 46.472 38.365 1.00 27.48 390 ASP A N 1
ATOM 2958 C CA . ASP A 1 411 ? 22.735 46.686 36.897 1.00 28.42 390 ASP A CA 1
ATOM 2959 C C . ASP A 1 411 ? 23.727 45.752 36.221 1.00 28.33 390 ASP A C 1
ATOM 2960 O O . ASP A 1 411 ? 23.460 45.278 35.117 1.00 28.40 390 ASP A O 1
ATOM 2965 N N . GLN A 1 412 ? 24.848 45.456 36.874 1.00 27.58 391 GLN A N 1
ATOM 2966 C CA . GLN A 1 412 ? 25.777 44.481 36.300 1.00 29.20 391 GLN A CA 1
ATOM 2967 C C . GLN A 1 412 ? 25.101 43.124 36.123 1.00 28.20 391 GLN A C 1
ATOM 2968 O O . GLN A 1 412 ? 25.302 42.455 35.088 1.00 27.90 391 GLN A O 1
ATOM 2974 N N . ALA A 1 413 ? 24.310 42.707 37.107 1.00 26.63 392 ALA A N 1
ATOM 2975 C CA . ALA A 1 413 ? 23.586 41.422 37.027 1.00 26.62 392 ALA A CA 1
ATOM 2976 C C . ALA A 1 413 ? 22.608 41.368 35.860 1.00 27.29 392 ALA A C 1
ATOM 2977 O O . ALA A 1 413 ? 22.530 40.366 35.147 1.00 25.82 392 ALA A O 1
ATOM 2979 N N . ASP A 1 414 ? 21.877 42.457 35.662 1.00 28.33 393 ASP A N 1
ATOM 2980 C CA . ASP A 1 414 ? 20.938 42.570 34.549 1.00 30.18 393 ASP A CA 1
ATOM 2981 C C . ASP A 1 414 ? 21.649 42.480 33.228 1.00 31.28 393 ASP A C 1
ATOM 2982 O O . ASP A 1 414 ? 21.213 41.775 32.332 1.00 31.04 393 ASP A O 1
ATOM 2987 N N . ALA A 1 415 ? 22.747 43.208 33.105 1.00 31.82 394 ALA A N 1
ATOM 2988 C CA . ALA A 1 415 ? 23.467 43.258 31.847 1.00 32.28 394 ALA A CA 1
ATOM 2989 C C . ALA A 1 415 ? 24.088 41.899 31.512 1.00 31.87 394 ALA A C 1
ATOM 2990 O O . ALA A 1 415 ? 24.227 41.553 30.337 1.00 32.30 394 ALA A O 1
ATOM 2992 N N . ALA A 1 416 ? 24.420 41.091 32.517 1.00 31.34 395 ALA A N 1
ATOM 2993 C CA . ALA A 1 416 ? 24.953 39.741 32.236 1.00 30.95 395 ALA A CA 1
ATOM 2994 C C . ALA A 1 416 ? 23.968 38.831 31.505 1.00 30.87 395 ALA A C 1
ATOM 2995 O O . ALA A 1 416 ? 24.376 37.989 30.700 1.00 29.85 395 ALA A O 1
ATOM 2997 N N . LEU A 1 417 ? 22.668 39.033 31.750 1.00 30.63 396 LEU A N 1
ATOM 2998 C CA . LEU A 1 417 ? 21.636 38.282 31.072 1.00 30.61 396 LEU A CA 1
ATOM 2999 C C . LEU A 1 417 ? 21.693 38.553 29.576 1.00 31.96 396 LEU A C 1
ATOM 3000 O O . LEU A 1 417 ? 21.612 37.618 28.769 1.00 30.99 396 LEU A O 1
ATOM 3005 N N . GLU A 1 418 ? 21.825 39.835 29.207 1.00 33.45 397 GLU A N 1
ATOM 3006 C CA . GLU A 1 418 ? 21.907 40.208 27.788 1.00 33.98 397 GLU A CA 1
ATOM 3007 C C . GLU A 1 418 ? 23.178 39.696 27.129 1.00 31.26 397 GLU A C 1
ATOM 3008 O O . GLU A 1 418 ? 23.126 39.197 26.012 1.00 29.22 397 GLU A O 1
ATOM 3014 N N . THR A 1 419 ? 24.308 39.850 27.813 1.00 30.30 398 THR A N 1
ATOM 3015 C CA . THR A 1 419 ? 25.579 39.302 27.322 1.00 31.68 398 THR A CA 1
ATOM 3016 C C . THR A 1 419 ? 25.478 37.781 27.164 1.00 31.74 398 THR A C 1
ATOM 3017 O O . THR A 1 419 ? 25.902 37.217 26.140 1.00 34.29 398 THR A O 1
ATOM 3021 N N . ALA A 1 420 ? 24.860 37.114 28.137 1.00 30.56 399 ALA A N 1
ATOM 3022 C CA . ALA A 1 420 ? 24.672 35.669 28.028 1.00 29.24 399 ALA A CA 1
ATOM 3023 C C . ALA A 1 420 ? 23.835 35.283 26.800 1.00 29.55 399 ALA A C 1
ATOM 3024 O O . ALA A 1 420 ? 24.203 34.353 26.090 1.00 29.88 399 ALA A O 1
ATOM 3026 N N . ARG A 1 421 ? 22.738 35.995 26.549 1.00 29.18 400 ARG A N 1
ATOM 3027 C CA . ARG A 1 421 ? 21.906 35.725 25.378 1.00 30.74 400 ARG A CA 1
ATOM 3028 C C . ARG A 1 421 ? 22.657 35.824 24.048 1.00 30.86 400 ARG A C 1
ATOM 3029 O O . ARG A 1 421 ? 22.544 34.927 23.199 1.00 30.02 400 ARG A O 1
ATOM 3037 N N . LYS A 1 422 ? 23.409 36.911 23.876 1.00 31.01 401 LYS A N 1
ATOM 3038 C CA . LYS A 1 422 ? 24.207 37.133 22.661 1.00 31.64 401 LYS A CA 1
ATOM 3039 C C . LYS A 1 422 ? 25.267 36.062 22.506 1.00 31.40 401 LYS A C 1
ATOM 3040 O O . LYS A 1 422 ? 25.441 35.501 21.428 1.00 32.59 401 LYS A O 1
ATOM 3042 N N . ALA A 1 423 ? 25.959 35.745 23.598 1.00 31.18 402 ALA A N 1
ATOM 3043 C CA . ALA A 1 423 ? 26.964 34.709 23.571 1.00 29.95 402 ALA A CA 1
ATOM 3044 C C . ALA A 1 423 ? 26.362 33.365 23.169 1.00 30.41 402 ALA A C 1
ATOM 3045 O O . ALA A 1 423 ? 26.936 32.649 22.331 1.00 31.07 402 ALA A O 1
ATOM 3047 N N . MET A 1 424 ? 25.211 33.014 23.746 1.00 30.23 403 MET A N 1
ATOM 3048 C CA . MET A 1 424 ? 24.590 31.732 23.447 1.00 31.05 403 MET A CA 1
ATOM 3049 C C . MET A 1 424 ? 24.096 31.641 22.006 1.00 32.83 403 MET A C 1
ATOM 3050 O O . MET A 1 424 ? 24.044 30.550 21.464 1.00 34.96 403 MET A O 1
ATOM 3055 N N . ASP A 1 425 ? 23.760 32.764 21.375 1.00 35.27 404 ASP A N 1
ATOM 3056 C CA . ASP A 1 425 ? 23.377 32.762 19.939 1.00 35.89 404 ASP A CA 1
ATOM 3057 C C . ASP A 1 425 ? 24.542 32.284 19.074 1.00 35.37 404 ASP A C 1
ATOM 3058 O O . ASP A 1 425 ? 24.320 31.805 17.968 1.00 33.12 404 ASP A O 1
ATOM 3063 N N . ASP A 1 426 ? 25.775 32.479 19.562 1.00 34.81 405 ASP A N 1
ATOM 3064 C CA . ASP A 1 426 ? 27.006 32.054 18.871 1.00 36.70 405 ASP A CA 1
ATOM 3065 C C . ASP A 1 426 ? 27.643 30.819 19.502 1.00 36.27 405 ASP A C 1
ATOM 3066 O O . ASP A 1 426 ? 28.811 30.544 19.263 1.00 36.63 405 ASP A O 1
ATOM 3071 N N . GLN A 1 427 ? 26.881 30.076 20.300 1.00 34.50 406 GLN A N 1
ATOM 3072 C CA . GLN A 1 427 ? 27.395 28.901 21.001 1.00 34.24 406 GLN A CA 1
ATOM 3073 C C . GLN A 1 427 ? 28.654 29.165 21.859 1.00 32.30 406 GLN A C 1
ATOM 3074 O O . GLN A 1 427 ? 29.428 28.239 22.142 1.00 30.49 406 GLN A O 1
ATOM 3080 N N . ALA A 1 428 ? 28.817 30.403 22.325 1.00 32.36 407 ALA A N 1
ATOM 3081 C CA . ALA A 1 428 ? 29.961 30.769 23.163 1.00 34.10 407 ALA A CA 1
ATOM 3082 C C . ALA A 1 428 ? 29.654 30.612 24.664 1.00 33.35 407 ALA A C 1
ATOM 3083 O O . ALA A 1 428 ? 29.544 31.593 25.416 1.00 32.94 407 ALA A O 1
ATOM 3085 N N . LEU A 1 429 ? 29.541 29.347 25.069 1.00 34.16 408 LEU A N 1
ATOM 3086 C CA . LEU A 1 429 ? 29.192 28.949 26.444 1.00 35.33 408 LEU A CA 1
ATOM 3087 C C . LEU A 1 429 ? 30.114 29.565 27.505 1.00 35.15 408 LEU A C 1
ATOM 3088 O O . LEU A 1 429 ? 29.653 30.029 28.557 1.00 31.26 408 LEU A O 1
ATOM 3093 N N . HIS A 1 430 ? 31.422 29.499 27.250 1.00 34.40 409 HIS A N 1
ATOM 3094 C CA . HIS A 1 430 ? 32.422 30.095 28.135 1.00 35.19 409 HIS A CA 1
ATOM 3095 C C . HIS A 1 430 ? 32.190 31.589 28.354 1.00 33.78 409 HIS A C 1
ATOM 3096 O O . HIS A 1 430 ? 32.474 32.086 29.423 1.00 32.89 409 HIS A O 1
ATOM 3103 N N . LEU A 1 431 ? 31.716 32.299 27.335 1.00 33.60 410 LEU A N 1
ATOM 3104 C CA . LEU A 1 431 ? 31.513 33.729 27.450 1.00 34.92 410 LEU A CA 1
ATOM 3105 C C . LEU A 1 431 ? 30.220 34.008 28.246 1.00 33.66 410 LEU A C 1
ATOM 3106 O O . LEU A 1 431 ? 30.169 34.961 28.989 1.00 35.49 410 LEU A O 1
ATOM 3111 N N . ALA A 1 432 ? 29.187 33.174 28.088 1.00 31.79 411 ALA A N 1
ATOM 3112 C CA . ALA A 1 432 ? 27.987 33.296 28.891 1.00 29.66 411 ALA A CA 1
ATOM 3113 C C . ALA A 1 432 ? 28.320 33.072 30.350 1.00 30.29 411 ALA A C 1
ATOM 3114 O O . ALA A 1 432 ? 27.993 33.911 31.200 1.00 28.93 411 ALA A O 1
ATOM 3116 N N . LEU A 1 433 ? 29.010 31.967 30.644 1.00 31.39 412 LEU A N 1
ATOM 3117 C CA . LEU A 1 433 ? 29.422 31.681 32.014 1.00 32.19 412 LEU A CA 1
ATOM 3118 C C . LEU A 1 433 ? 30.377 32.727 32.553 1.00 32.99 412 LEU A C 1
ATOM 3119 O O . LEU A 1 433 ? 30.267 33.139 33.715 1.00 33.51 412 LEU A O 1
ATOM 3124 N N . GLY A 1 434 ? 31.310 33.174 31.726 1.00 32.71 413 GLY A N 1
ATOM 3125 C CA . GLY A 1 434 ? 32.249 34.213 32.170 1.00 33.26 413 GLY A CA 1
ATOM 3126 C C . GLY A 1 434 ? 31.541 35.487 32.592 1.00 31.50 413 GLY A C 1
ATOM 3127 O O . GLY A 1 434 ? 31.881 36.083 33.604 1.00 30.94 413 GLY A O 1
ATOM 3128 N N . ALA A 1 435 ? 30.533 35.888 31.827 1.00 29.99 414 ALA A N 1
ATOM 3129 C CA . ALA A 1 435 ? 29.777 37.099 32.157 1.00 31.30 414 ALA A CA 1
ATOM 3130 C C . ALA A 1 435 ? 29.075 36.920 33.507 1.00 30.42 414 ALA A C 1
ATOM 3131 O O . ALA A 1 435 ? 29.077 37.805 34.360 1.00 31.18 414 ALA A O 1
ATOM 3133 N N . ILE A 1 436 ? 28.465 35.764 33.687 1.00 29.31 415 ILE A N 1
ATOM 3134 C CA . ILE A 1 436 ? 27.686 35.511 34.884 1.00 29.41 415 ILE A CA 1
ATOM 3135 C C . ILE A 1 436 ? 28.604 35.448 36.099 1.00 29.32 415 ILE A C 1
ATOM 3136 O O . ILE A 1 436 ? 28.293 36.031 37.147 1.00 28.10 415 ILE A O 1
ATOM 3141 N N . PHE A 1 437 ? 29.718 34.731 35.971 1.00 28.73 416 PHE A N 1
ATOM 3142 C CA . PHE A 1 437 ? 30.631 34.608 37.112 1.00 29.99 416 PHE A CA 1
ATOM 3143 C C . PHE A 1 437 ? 31.440 35.877 37.398 1.00 29.71 416 PHE A C 1
ATOM 3144 O O . PHE A 1 437 ? 31.855 36.075 38.533 1.00 31.00 416 PHE A O 1
ATOM 3152 N N . ALA A 1 438 ? 31.591 36.765 36.415 1.00 29.16 417 ALA A N 1
ATOM 3153 C CA . ALA A 1 438 ? 32.144 38.118 36.716 1.00 30.50 417 ALA A CA 1
ATOM 3154 C C . ALA A 1 438 ? 31.175 38.888 37.654 1.00 29.59 417 ALA A C 1
ATOM 3155 O O . ALA A 1 438 ? 31.633 39.629 38.489 1.00 31.36 417 ALA A O 1
ATOM 3157 N N . VAL A 1 439 ? 29.861 38.652 37.551 1.00 28.94 418 VAL A N 1
ATOM 3158 C CA . VAL A 1 439 ? 28.890 39.283 38.473 1.00 28.15 418 VAL A CA 1
ATOM 3159 C C . VAL A 1 439 ? 29.101 38.746 39.887 1.00 27.64 418 VAL A C 1
ATOM 3160 O O . VAL A 1 439 ? 29.137 39.508 40.872 1.00 27.54 418 VAL A O 1
ATOM 3164 N N . VAL A 1 440 ? 29.290 37.435 39.979 1.00 27.10 419 VAL A N 1
ATOM 3165 C CA . VAL A 1 440 ? 29.551 36.795 41.261 1.00 27.42 419 VAL A CA 1
ATOM 3166 C C . VAL A 1 440 ? 30.836 37.350 41.882 1.00 28.59 419 VAL A C 1
ATOM 3167 O O . VAL A 1 440 ? 30.853 37.725 43.060 1.00 28.98 419 VAL A O 1
ATOM 3171 N N . ALA A 1 441 ? 31.914 37.389 41.119 1.00 28.76 420 ALA A N 1
ATOM 3172 C CA . ALA A 1 441 ? 33.179 37.954 41.646 1.00 30.04 420 ALA A CA 1
ATOM 3173 C C . ALA A 1 441 ? 32.973 39.383 42.157 1.00 29.93 420 ALA A C 1
ATOM 3174 O O . ALA A 1 441 ? 33.415 39.731 43.266 1.00 29.95 420 ALA A O 1
ATOM 3176 N N . GLU A 1 442 ? 32.312 40.211 41.357 1.00 28.78 421 GLU A N 1
ATOM 3177 C CA . GLU A 1 442 ? 32.064 41.600 41.746 1.00 29.02 421 GLU A CA 1
ATOM 3178 C C . GLU A 1 442 ? 31.125 41.689 42.983 1.00 27.77 421 GLU A C 1
ATOM 3179 O O . GLU A 1 442 ? 31.314 42.546 43.847 1.00 27.53 421 GLU A O 1
ATOM 3185 N N . ALA A 1 443 ? 30.147 40.787 43.076 1.00 26.59 422 ALA A N 1
ATOM 3186 C CA . ALA A 1 443 ? 29.248 40.778 44.228 1.00 27.47 422 ALA A CA 1
ATOM 3187 C C . ALA A 1 443 ? 29.986 40.442 45.511 1.00 28.31 422 ALA A C 1
ATOM 3188 O O . ALA A 1 443 ? 29.669 41.007 46.550 1.00 28.04 422 ALA A O 1
ATOM 3190 N N . ASN A 1 444 ? 30.976 39.548 45.440 1.00 27.97 423 ASN A N 1
ATOM 3191 C CA . ASN A 1 444 ? 31.876 39.319 46.599 1.00 30.69 423 ASN A CA 1
ATOM 3192 C C . ASN A 1 444 ? 32.629 40.574 47.024 1.00 29.81 423 ASN A C 1
ATOM 3193 O O . ASN A 1 444 ? 32.698 40.871 48.200 1.00 29.55 423 ASN A O 1
ATOM 3198 N N . ARG A 1 445 ? 33.207 41.293 46.065 1.00 32.00 424 ARG A N 1
ATOM 3199 C CA . ARG A 1 445 ? 33.863 42.556 46.367 1.00 34.25 424 ARG A CA 1
ATOM 3200 C C . ARG A 1 445 ? 32.884 43.527 46.996 1.00 33.55 424 ARG A C 1
ATOM 3201 O O . ARG A 1 445 ? 33.209 44.142 48.008 1.00 35.81 424 ARG A O 1
ATOM 3209 N N . TYR A 1 446 ? 31.686 43.634 46.414 1.00 31.08 425 TYR A N 1
ATOM 3210 C CA . TYR A 1 446 ? 30.646 44.502 46.934 1.00 29.88 425 TYR A CA 1
ATOM 3211 C C . TYR A 1 446 ? 30.329 44.143 48.400 1.00 31.01 425 TYR A C 1
ATOM 3212 O O . TYR A 1 446 ? 30.346 45.002 49.274 1.00 28.15 425 TYR A O 1
ATOM 3221 N N . PHE A 1 447 ? 30.017 42.871 48.645 1.00 31.08 426 PHE A N 1
ATOM 3222 C CA . PHE A 1 447 ? 29.674 42.405 50.006 1.00 32.45 426 PHE A CA 1
ATOM 3223 C C . PHE A 1 447 ? 30.795 42.688 51.044 1.00 32.84 426 PHE A C 1
ATOM 3224 O O . PHE A 1 447 ? 30.556 43.325 52.078 1.00 33.15 426 PHE A O 1
ATOM 3232 N N . ALA A 1 448 ? 32.017 42.269 50.727 1.00 33.68 427 ALA A N 1
ATOM 3233 C CA . ALA A 1 448 ? 33.148 42.552 51.600 1.00 35.13 427 ALA A CA 1
ATOM 3234 C C . ALA A 1 448 ? 33.352 44.069 51.826 1.00 35.16 427 ALA A C 1
ATOM 3235 O O . ALA A 1 448 ? 33.601 44.502 52.950 1.00 36.31 427 ALA A O 1
ATOM 3237 N N . GLY A 1 449 ? 33.219 44.880 50.780 1.00 33.24 428 GLY A N 1
ATOM 3238 C CA . GLY A 1 449 ? 33.411 46.320 50.919 1.00 32.84 428 GLY A CA 1
ATOM 3239 C C . GLY A 1 449 ? 32.352 46.978 51.789 1.00 33.56 428 GLY A C 1
ATOM 3240 O O . GLY A 1 449 ? 32.635 47.969 52.460 1.00 33.94 428 GLY A O 1
ATOM 3241 N N . GLN A 1 450 ? 31.114 46.474 51.746 1.00 31.46 429 GLN A N 1
ATOM 3242 C CA . GLN A 1 450 ? 30.035 47.053 52.551 1.00 31.76 429 GLN A CA 1
ATOM 3243 C C . GLN A 1 450 ? 30.126 46.673 54.046 1.00 33.42 429 GLN A C 1
ATOM 3244 O O . GLN A 1 450 ? 29.594 47.391 54.887 1.00 33.04 429 GLN A O 1
ATOM 3250 N N . GLU A 1 451 ? 30.788 45.561 54.378 1.00 33.46 430 GLU A N 1
ATOM 3251 C CA . GLU A 1 451 ? 30.971 45.176 55.778 1.00 35.91 430 GLU A CA 1
ATOM 3252 C C . GLU A 1 451 ? 29.674 45.171 56.570 1.00 34.47 430 GLU A C 1
ATOM 3253 O O . GLU A 1 451 ? 29.557 45.843 57.594 1.00 35.91 430 GLU A O 1
ATOM 3259 N N . PRO A 1 452 ? 28.681 44.430 56.106 1.00 34.05 431 PRO A N 1
ATOM 3260 C CA . PRO A 1 452 ? 27.357 44.567 56.754 1.00 34.79 431 PRO A CA 1
ATOM 3261 C C . PRO A 1 452 ? 27.332 44.114 58.228 1.00 35.77 431 PRO A C 1
ATOM 3262 O O . PRO A 1 452 ? 26.521 44.604 58.999 1.00 35.24 431 PRO A O 1
ATOM 3266 N N . TRP A 1 453 ? 28.229 43.203 58.605 1.00 35.83 432 TRP A N 1
ATOM 3267 C CA . TRP A 1 453 ? 28.418 42.824 60.010 1.00 38.44 432 TRP A CA 1
ATOM 3268 C C . TRP A 1 453 ? 28.671 44.049 60.910 1.00 38.39 432 TRP A C 1
ATOM 3269 O O . TRP A 1 453 ? 28.102 44.150 61.997 1.00 38.53 432 TRP A O 1
ATOM 3280 N N . ALA A 1 454 ? 29.487 44.982 60.433 1.00 37.73 433 ALA A N 1
ATOM 3281 C CA . ALA A 1 454 ? 29.791 46.205 61.176 1.00 38.22 433 ALA A CA 1
ATOM 3282 C C . ALA A 1 454 ? 28.596 47.142 61.282 1.00 39.34 433 ALA A C 1
ATOM 3283 O O . ALA A 1 454 ? 28.517 47.955 62.191 1.00 43.00 433 ALA A O 1
ATOM 3285 N N . LEU A 1 455 ? 27.683 47.059 60.326 1.00 40.49 434 LEU A N 1
ATOM 3286 C CA . LEU A 1 455 ? 26.505 47.926 60.295 1.00 41.53 434 LEU A CA 1
ATOM 3287 C C . LEU A 1 455 ? 25.416 47.416 61.230 1.00 42.11 434 LEU A C 1
ATOM 3288 O O . LEU A 1 455 ? 24.515 48.162 61.578 1.00 39.52 434 LEU A O 1
ATOM 3293 N N A ARG A 1 456 ? 25.497 46.142 61.613 0.50 43.27 435 ARG A N 1
ATOM 3294 N N B ARG A 1 456 ? 25.495 46.144 61.612 0.50 43.67 435 ARG A N 1
ATOM 3295 C CA A ARG A 1 456 ? 24.507 45.538 62.500 0.50 44.88 435 ARG A CA 1
ATOM 3296 C CA B ARG A 1 456 ? 24.506 45.540 62.499 0.50 45.61 435 ARG A CA 1
ATOM 3297 C C A ARG A 1 456 ? 24.267 46.388 63.738 0.50 48.28 435 ARG A C 1
ATOM 3298 C C B ARG A 1 456 ? 24.267 46.388 63.738 0.50 48.73 435 ARG A C 1
ATOM 3299 O O A ARG A 1 456 ? 23.131 46.531 64.183 0.50 48.54 435 ARG A O 1
ATOM 3300 O O B ARG A 1 456 ? 23.131 46.531 64.183 0.50 48.95 435 ARG A O 1
ATOM 3315 N N . LYS A 1 457 ? 25.345 46.950 64.276 1.00 51.92 436 LYS A N 1
ATOM 3316 C CA . LYS A 1 457 ? 25.282 47.808 65.458 1.00 58.17 436 LYS A CA 1
ATOM 3317 C C . LYS A 1 457 ? 24.885 49.239 65.075 1.00 56.66 436 LYS A C 1
ATOM 3318 O O . LYS A 1 457 ? 23.844 49.749 65.505 1.00 59.09 436 LYS A O 1
ATOM 3320 N N . THR A 1 458 ? 25.704 49.852 64.229 1.00 55.82 437 THR A N 1
ATOM 3321 C CA . THR A 1 458 ? 25.553 51.270 63.881 1.00 53.81 437 THR A CA 1
ATOM 3322 C C . THR A 1 458 ? 24.295 51.598 63.032 1.00 51.57 437 THR A C 1
ATOM 3323 O O . THR A 1 458 ? 23.609 52.577 63.298 1.00 50.65 437 THR A O 1
ATOM 3327 N N . ASP A 1 459 ? 23.973 50.772 62.032 1.00 47.87 438 ASP A N 1
ATOM 3328 C CA . ASP A 1 459 ? 22.891 51.104 61.089 1.00 43.64 438 ASP A CA 1
ATOM 3329 C C . ASP A 1 459 ? 22.222 49.830 60.555 1.00 42.76 438 ASP A C 1
ATOM 3330 O O . ASP A 1 459 ? 22.527 49.369 59.446 1.00 37.77 438 ASP A O 1
ATOM 3335 N N . PRO A 1 460 ? 21.340 49.233 61.373 1.00 40.71 439 PRO A N 1
ATOM 3336 C CA . PRO A 1 460 ? 20.717 47.957 61.035 1.00 38.96 439 PRO A CA 1
ATOM 3337 C C . PRO A 1 460 ? 19.901 47.991 59.726 1.00 36.23 439 PRO A C 1
ATOM 3338 O O . PRO A 1 460 ? 19.918 47.020 58.971 1.00 32.90 439 PRO A O 1
ATOM 3342 N N . ALA A 1 461 ? 19.184 49.084 59.495 1.00 33.77 440 ALA A N 1
ATOM 3343 C CA . ALA A 1 461 ? 18.431 49.266 58.266 1.00 32.77 440 ALA A CA 1
ATOM 3344 C C . ALA A 1 461 ? 19.352 49.246 57.014 1.00 31.56 440 ALA A C 1
ATOM 3345 O O . ALA A 1 461 ? 19.007 48.621 56.002 1.00 30.41 440 ALA A O 1
ATOM 3347 N N . ARG A 1 462 ? 20.526 49.883 57.101 1.00 29.29 441 ARG A N 1
ATOM 3348 C CA . ARG A 1 462 ? 21.498 49.824 56.014 1.00 29.71 441 ARG A CA 1
ATOM 3349 C C . ARG A 1 462 ? 22.070 48.415 55.838 1.00 30.20 441 ARG A C 1
ATOM 3350 O O . ARG A 1 462 ? 22.227 47.951 54.713 1.00 29.83 441 ARG A O 1
ATOM 3358 N N . MET A 1 463 ? 22.337 47.722 56.936 1.00 31.10 442 MET A N 1
ATOM 3359 C CA . MET A 1 463 ? 22.727 46.325 56.861 1.00 31.32 442 MET A CA 1
ATOM 3360 C C . MET A 1 463 ? 21.687 45.525 56.084 1.00 31.00 442 MET A C 1
ATOM 3361 O O . MET A 1 463 ? 22.040 44.694 55.231 1.00 31.07 442 MET A O 1
ATOM 3366 N N . GLY A 1 464 ? 20.416 45.755 56.418 1.00 30.67 443 GLY A N 1
ATOM 3367 C CA . GLY A 1 464 ? 19.303 45.086 55.761 1.00 29.76 443 GLY A CA 1
ATOM 3368 C C . GLY A 1 464 ? 19.340 45.325 54.256 1.00 28.26 443 GLY A C 1
ATOM 3369 O O . GLY A 1 464 ? 19.184 44.387 53.463 1.00 26.81 443 GLY A O 1
ATOM 3370 N N . THR A 1 465 ? 19.607 46.563 53.857 1.00 27.40 444 THR A N 1
ATOM 3371 C CA . THR A 1 465 ? 19.605 46.910 52.413 1.00 26.39 444 THR A CA 1
ATOM 3372 C C . THR A 1 465 ? 20.751 46.234 51.649 1.00 26.26 444 THR A C 1
ATOM 3373 O O . THR A 1 465 ? 20.524 45.706 50.567 1.00 26.12 444 THR A O 1
ATOM 3377 N N . VAL A 1 466 ? 21.949 46.217 52.231 1.00 25.33 445 VAL A N 1
ATOM 3378 C CA . VAL A 1 466 ? 23.098 45.460 51.678 1.00 25.60 445 VAL A CA 1
ATOM 3379 C C . VAL A 1 466 ? 22.789 43.960 51.554 1.00 26.46 445 VAL A C 1
ATOM 3380 O O . VAL A 1 466 ? 23.124 43.323 50.528 1.00 27.02 445 VAL A O 1
ATOM 3384 N N . LEU A 1 467 ? 22.191 43.380 52.594 1.00 25.98 446 LEU A N 1
ATOM 3385 C CA . LEU A 1 467 ? 21.829 41.986 52.543 1.00 25.68 446 LEU A CA 1
ATOM 3386 C C . LEU A 1 467 ? 20.760 41.695 51.468 1.00 25.06 446 LEU A C 1
ATOM 3387 O O . LEU A 1 467 ? 20.838 40.652 50.775 1.00 24.67 446 LEU A O 1
ATOM 3392 N N . TYR A 1 468 ? 19.773 42.585 51.345 1.00 23.87 447 TYR A N 1
ATOM 3393 C CA . TYR A 1 468 ? 18.773 42.504 50.294 1.00 22.82 447 TYR A CA 1
ATOM 3394 C C . TYR A 1 468 ? 19.436 42.501 48.916 1.00 22.73 447 TYR A C 1
ATOM 3395 O O . TYR A 1 468 ? 19.160 41.615 48.092 1.00 22.16 447 TYR A O 1
ATOM 3404 N N . VAL A 1 469 ? 20.345 43.447 48.694 1.00 23.53 448 VAL A N 1
ATOM 3405 C CA . VAL A 1 469 ? 21.058 43.574 47.405 1.00 23.57 448 VAL A CA 1
ATOM 3406 C C . VAL A 1 469 ? 21.839 42.322 47.082 1.00 23.99 448 VAL A C 1
ATOM 3407 O O . VAL A 1 469 ? 21.751 41.790 45.953 1.00 23.94 448 VAL A O 1
ATOM 3411 N N . THR A 1 470 ? 22.572 41.810 48.071 1.00 25.74 449 THR A N 1
ATOM 3412 C CA . THR A 1 470 ? 23.359 40.564 47.879 1.00 25.30 449 THR A CA 1
ATOM 3413 C C . THR A 1 470 ? 22.432 39.378 47.513 1.00 25.09 449 THR A C 1
ATOM 3414 O O . THR A 1 470 ? 22.702 38.644 46.553 1.00 24.67 449 THR A O 1
ATOM 3418 N N . ALA A 1 471 ? 21.317 39.222 48.226 1.00 24.73 450 ALA A N 1
ATOM 3419 C CA . ALA A 1 471 ? 20.385 38.140 47.941 1.00 24.71 450 ALA A CA 1
ATOM 3420 C C . ALA A 1 471 ? 19.738 38.274 46.582 1.00 23.98 450 ALA A C 1
ATOM 3421 O O . ALA A 1 471 ? 19.531 37.281 45.885 1.00 23.68 450 ALA A O 1
ATOM 3423 N N . GLU A 1 472 ? 19.418 39.503 46.207 1.00 23.81 451 GLU A N 1
ATOM 3424 C CA . GLU A 1 472 ? 18.735 39.775 44.942 1.00 24.34 451 GLU A CA 1
ATOM 3425 C C . GLU A 1 472 ? 19.679 39.538 43.771 1.00 24.68 451 GLU A C 1
ATOM 3426 O O . GLU A 1 472 ? 19.295 38.966 42.750 1.00 24.75 451 GLU A O 1
ATOM 3432 N N . VAL A 1 473 ? 20.936 39.945 43.931 1.00 25.04 452 VAL A N 1
ATOM 3433 C CA . VAL A 1 473 ? 21.946 39.606 42.928 1.00 24.62 452 VAL A CA 1
ATOM 3434 C C . VAL A 1 473 ? 22.053 38.059 42.793 1.00 23.98 452 VAL A C 1
ATOM 3435 O O . VAL A 1 473 ? 22.098 37.522 41.671 1.00 24.72 452 VAL A O 1
ATOM 3439 N N . LEU A 1 474 ? 22.014 37.362 43.924 1.00 24.10 453 LEU A N 1
ATOM 3440 C CA . LEU A 1 474 ? 22.088 35.892 43.945 1.00 23.91 453 LEU A CA 1
ATOM 3441 C C . LEU A 1 474 ? 20.905 35.270 43.256 1.00 23.77 453 LEU A C 1
ATOM 3442 O O . LEU A 1 474 ? 21.066 34.257 42.589 1.00 24.34 453 LEU A O 1
ATOM 3447 N N . ARG A 1 475 ? 19.727 35.869 43.404 1.00 22.91 454 ARG A N 1
ATOM 3448 C CA . ARG A 1 475 ? 18.542 35.386 42.709 1.00 23.66 454 ARG A CA 1
ATOM 3449 C C . ARG A 1 475 ? 18.723 35.493 41.204 1.00 24.25 454 ARG A C 1
ATOM 3450 O O . ARG A 1 475 ? 18.445 34.545 40.462 1.00 24.01 454 ARG A O 1
ATOM 3458 N N . ARG A 1 476 ? 19.221 36.637 40.756 1.00 24.72 455 ARG A N 1
ATOM 3459 C CA . ARG A 1 476 ? 19.422 36.848 39.319 1.00 24.65 455 ARG A CA 1
ATOM 3460 C C . ARG A 1 476 ? 20.472 35.871 38.772 1.00 24.55 455 ARG A C 1
ATOM 3461 O O . ARG A 1 476 ? 20.291 35.287 37.689 1.00 24.49 455 ARG A O 1
ATOM 3469 N N . VAL A 1 477 ? 21.578 35.723 39.505 1.00 24.62 456 VAL A N 1
ATOM 3470 C CA . VAL A 1 477 ? 22.634 34.796 39.106 1.00 25.41 456 VAL A CA 1
ATOM 3471 C C . VAL A 1 477 ? 22.094 33.352 39.100 1.00 25.48 456 VAL A C 1
ATOM 3472 O O . VAL A 1 477 ? 22.299 32.613 38.141 1.00 25.99 456 VAL A O 1
ATOM 3476 N N . GLY A 1 478 ? 21.346 32.996 40.140 1.00 24.89 457 GLY A N 1
ATOM 3477 C CA . GLY A 1 478 ? 20.747 31.683 40.246 1.00 25.50 457 GLY A CA 1
ATOM 3478 C C . GLY A 1 478 ? 19.899 31.320 39.051 1.00 25.63 457 GLY A C 1
ATOM 3479 O O . GLY A 1 478 ? 20.004 30.216 38.504 1.00 26.59 457 GLY A O 1
ATOM 3480 N N . ILE A 1 479 ? 19.038 32.237 38.645 1.00 25.42 458 ILE A N 1
ATOM 3481 C CA . ILE A 1 479 ? 18.232 32.019 37.446 1.00 25.77 458 ILE A CA 1
ATOM 3482 C C . ILE A 1 479 ? 19.081 31.819 36.200 1.00 25.51 458 ILE A C 1
ATOM 3483 O O . ILE A 1 479 ? 18.823 30.932 35.396 1.00 26.42 458 ILE A O 1
ATOM 3488 N N . MET A 1 480 ? 20.113 32.639 36.062 1.00 27.71 459 MET A N 1
ATOM 3489 C CA . MET A 1 480 ? 20.972 32.647 34.879 1.00 28.16 459 MET A CA 1
ATOM 3490 C C . MET A 1 480 ? 21.860 31.416 34.753 1.00 28.23 459 MET A C 1
ATOM 3491 O O . MET A 1 480 ? 22.159 31.007 33.627 1.00 29.58 459 MET A O 1
ATOM 3496 N N . VAL A 1 481 ? 22.258 30.804 35.863 1.00 27.20 460 VAL A N 1
ATOM 3497 C CA . VAL A 1 481 ? 23.084 29.590 35.795 1.00 27.77 460 VAL A CA 1
ATOM 3498 C C . VAL A 1 481 ? 22.300 28.273 35.730 1.00 26.98 460 VAL A C 1
ATOM 3499 O O . VAL A 1 481 ? 22.919 27.218 35.581 1.00 27.48 460 VAL A O 1
ATOM 3503 N N . GLN A 1 482 ? 20.970 28.304 35.847 1.00 25.21 461 GLN A N 1
ATOM 3504 C CA . GLN A 1 482 ? 20.194 27.086 35.752 1.00 26.04 461 GLN A CA 1
ATOM 3505 C C . GLN A 1 482 ? 20.588 26.164 34.580 1.00 26.72 461 GLN A C 1
ATOM 3506 O O . GLN A 1 482 ? 20.657 24.978 34.774 1.00 29.81 461 GLN A O 1
ATOM 3512 N N . PRO A 1 483 ? 20.802 26.689 33.367 1.00 27.31 462 PRO A N 1
ATOM 3513 C CA . PRO A 1 483 ? 21.070 25.774 32.264 1.00 28.75 462 PRO A CA 1
ATOM 3514 C C . PRO A 1 483 ? 22.401 25.065 32.358 1.00 29.69 462 PRO A C 1
ATOM 3515 O O . PRO A 1 483 ? 22.542 23.963 31.838 1.00 31.10 462 PRO A O 1
ATOM 3519 N N . PHE A 1 484 ? 23.349 25.678 33.053 1.00 29.22 463 PHE A N 1
ATOM 3520 C CA . PHE A 1 484 ? 24.716 25.187 33.119 1.00 30.35 463 PHE A CA 1
ATOM 3521 C C . PHE A 1 484 ? 24.919 24.224 34.269 1.00 31.21 463 PHE A C 1
ATOM 3522 O O . PHE A 1 484 ? 25.605 23.208 34.106 1.00 30.78 463 PHE A O 1
ATOM 3530 N N . ILE A 1 485 ? 24.289 24.518 35.416 1.00 31.36 464 ILE A N 1
ATOM 3531 C CA . ILE A 1 485 ? 24.408 23.699 36.626 1.00 30.90 464 ILE A CA 1
ATOM 3532 C C . ILE A 1 485 ? 23.033 23.500 37.304 1.00 32.18 464 ILE A C 1
ATOM 3533 O O . ILE A 1 485 ? 22.785 24.058 38.375 1.00 32.77 464 ILE A O 1
ATOM 3538 N N . PRO A 1 486 ? 22.140 22.692 36.691 1.00 31.56 465 PRO A N 1
ATOM 3539 C CA . PRO A 1 486 ? 20.710 22.804 37.019 1.00 31.71 465 PRO A CA 1
ATOM 3540 C C . PRO A 1 486 ? 20.343 22.478 38.458 1.00 31.89 465 PRO A C 1
ATOM 3541 O O . PRO A 1 486 ? 19.605 23.237 39.084 1.00 29.64 465 PRO A O 1
ATOM 3545 N N . GLN A 1 487 ? 20.852 21.366 38.981 1.00 32.17 466 GLN A N 1
ATOM 3546 C CA . GLN A 1 487 ? 20.501 20.973 40.347 1.00 33.47 466 GLN A CA 1
ATOM 3547 C C . GLN A 1 487 ? 20.997 21.951 41.398 1.00 31.39 466 GLN A C 1
ATOM 3548 O O . GLN A 1 487 ? 20.280 22.247 42.353 1.00 30.82 466 GLN A O 1
ATOM 3554 N N . SER A 1 488 ? 22.220 22.437 41.230 1.00 31.72 467 SER A N 1
ATOM 3555 C CA . SER A 1 488 ? 22.787 23.376 42.173 1.00 32.49 467 SER A CA 1
ATOM 3556 C C . SER A 1 488 ? 22.070 24.732 42.092 1.00 32.80 467 SER A C 1
ATOM 3557 O O . SER A 1 488 ? 21.781 25.332 43.133 1.00 34.13 467 SER A O 1
ATOM 3560 N N . ALA A 1 489 ? 21.749 25.195 40.876 1.00 31.01 468 ALA A N 1
ATOM 3561 C CA . ALA A 1 489 ? 20.990 26.448 40.698 1.00 29.25 468 ALA A CA 1
ATOM 3562 C C . ALA A 1 489 ? 19.625 26.346 41.370 1.00 30.36 468 ALA A C 1
ATOM 3563 O O . ALA A 1 489 ? 19.156 27.284 42.041 1.00 29.74 468 ALA A O 1
ATOM 3565 N N . GLU A 1 490 ? 18.989 25.198 41.180 1.00 29.85 469 GLU A N 1
ATOM 3566 C CA . GLU A 1 490 ? 17.699 24.945 41.790 1.00 32.18 469 GLU A CA 1
ATOM 3567 C C . GLU A 1 490 ? 17.757 25.051 43.331 1.00 30.76 469 GLU A C 1
ATOM 3568 O O . GLU A 1 490 ? 16.855 25.620 43.939 1.00 28.71 469 GLU A O 1
ATOM 3574 N N . LYS A 1 491 ? 18.785 24.445 43.938 1.00 29.94 470 LYS A N 1
ATOM 3575 C CA . LYS A 1 491 ? 18.947 24.483 45.399 1.00 30.28 470 LYS A CA 1
ATOM 3576 C C . LYS A 1 491 ? 19.188 25.913 45.847 1.00 30.09 470 LYS A C 1
ATOM 3577 O O . LYS A 1 491 ? 18.653 26.332 46.869 1.00 31.82 470 LYS A O 1
ATOM 3579 N N . LEU A 1 492 ? 20.002 26.661 45.100 1.00 29.18 471 LEU A N 1
ATOM 3580 C CA . LEU A 1 492 ? 20.246 28.059 45.425 1.00 29.29 471 LEU A CA 1
ATOM 3581 C C . LEU A 1 492 ? 18.943 28.870 45.398 1.00 29.10 471 LEU A C 1
ATOM 3582 O O . LEU A 1 492 ? 18.676 29.636 46.330 1.00 28.41 471 LEU A O 1
ATOM 3587 N N . LEU A 1 493 ? 18.142 28.698 44.350 1.00 27.17 472 LEU A N 1
ATOM 3588 C CA . LEU A 1 493 ? 16.875 29.381 44.269 1.00 27.50 472 LEU A CA 1
ATOM 3589 C C . LEU A 1 493 ? 15.886 28.917 45.364 1.00 30.04 472 LEU A C 1
ATOM 3590 O O . LEU A 1 493 ? 15.081 29.741 45.847 1.00 29.46 472 LEU A O 1
ATOM 3595 N N . ASP A 1 494 ? 15.936 27.622 45.745 1.00 30.06 473 ASP A N 1
ATOM 3596 C CA . ASP A 1 494 ? 15.096 27.111 46.836 1.00 30.77 473 ASP A CA 1
ATOM 3597 C C . ASP A 1 494 ? 15.454 27.826 48.150 1.00 31.72 473 ASP A C 1
ATOM 3598 O O . ASP A 1 494 ? 14.557 28.228 48.890 1.00 33.41 473 ASP A O 1
ATOM 3603 N N . ILE A 1 495 ? 16.746 28.008 48.449 1.00 29.87 474 ILE A N 1
ATOM 3604 C CA . ILE A 1 495 ? 17.092 28.711 49.697 1.00 30.43 474 ILE A CA 1
ATOM 3605 C C . ILE A 1 495 ? 16.852 30.233 49.635 1.00 29.02 474 ILE A C 1
ATOM 3606 O O . ILE A 1 495 ? 16.960 30.912 50.652 1.00 28.30 474 ILE A O 1
ATOM 3611 N N . LEU A 1 496 ? 16.531 30.751 48.456 1.00 27.83 475 LEU A N 1
ATOM 3612 C CA . LEU A 1 496 ? 16.068 32.134 48.309 1.00 27.93 475 LEU A CA 1
ATOM 3613 C C . LEU A 1 496 ? 14.539 32.194 48.270 1.00 28.17 475 LEU A C 1
ATOM 3614 O O . LEU A 1 496 ? 13.970 33.263 48.027 1.00 28.18 475 LEU A O 1
ATOM 3619 N N . ALA A 1 497 ? 13.882 31.058 48.524 1.00 28.02 476 ALA A N 1
ATOM 3620 C CA . ALA A 1 497 ? 12.394 30.949 48.482 1.00 28.47 476 ALA A CA 1
ATOM 3621 C C . ALA A 1 497 ? 11.780 31.484 47.198 1.00 27.94 476 ALA A C 1
ATOM 3622 O O . ALA A 1 497 ? 10.755 32.115 47.222 1.00 29.43 476 ALA A O 1
ATOM 3624 N N . VAL A 1 498 ? 12.413 31.218 46.063 1.00 27.80 477 VAL A N 1
ATOM 3625 C CA . VAL A 1 498 ? 11.879 31.684 44.782 1.00 28.09 477 VAL A CA 1
ATOM 3626 C C . VAL A 1 498 ? 10.850 30.681 44.315 1.00 29.03 477 VAL A C 1
ATOM 3627 O O . VAL A 1 498 ? 11.166 29.494 44.205 1.00 31.13 477 VAL A O 1
ATOM 3631 N N . PRO A 1 499 ? 9.611 31.121 44.051 1.00 30.31 478 PRO A N 1
ATOM 3632 C CA . PRO A 1 499 ? 8.609 30.141 43.600 1.00 31.68 478 PRO A CA 1
ATOM 3633 C C . PRO A 1 499 ? 9.025 29.449 42.298 1.00 32.52 478 PRO A C 1
ATOM 3634 O O . PRO A 1 499 ? 9.766 30.026 41.486 1.00 30.69 478 PRO A O 1
ATOM 3638 N N . ALA A 1 500 ? 8.537 28.240 42.100 1.00 32.97 479 ALA A N 1
ATOM 3639 C CA . ALA A 1 500 ? 8.904 27.436 40.943 1.00 34.11 479 ALA A CA 1
ATOM 3640 C C . ALA A 1 500 ? 8.478 28.091 39.638 1.00 32.29 479 ALA A C 1
ATOM 3641 O O . ALA A 1 500 ? 9.163 27.934 38.623 1.00 33.87 479 ALA A O 1
ATOM 3643 N N . ASP A 1 501 ? 7.409 28.876 39.667 1.00 31.46 480 ASP A N 1
ATOM 3644 C CA . ASP A 1 501 ? 6.936 29.577 38.475 1.00 32.99 480 ASP A CA 1
ATOM 3645 C C . ASP A 1 501 ? 7.515 30.984 38.294 1.00 32.39 480 ASP A C 1
ATOM 3646 O O . ASP A 1 501 ? 7.014 31.760 37.472 1.00 32.74 480 ASP A O 1
ATOM 3651 N N . LYS A 1 502 ? 8.574 31.311 39.022 1.00 31.84 481 LYS A N 1
ATOM 3652 C CA . LYS A 1 502 ? 9.292 32.579 38.842 1.00 30.85 481 LYS A CA 1
ATOM 3653 C C . LYS A 1 502 ? 10.770 32.362 38.522 1.00 28.60 481 LYS A C 1
ATOM 3654 O O . LYS A 1 502 ? 11.640 33.036 39.051 1.00 27.39 481 LYS A O 1
ATOM 3660 N N . ARG A 1 503 ? 11.049 31.410 37.653 1.00 29.46 482 ARG A N 1
ATOM 3661 C CA . ARG A 1 503 ? 12.419 31.012 37.388 1.00 29.64 482 ARG A CA 1
ATOM 3662 C C . ARG A 1 503 ? 12.801 31.070 35.890 1.00 29.77 482 ARG A C 1
ATOM 3663 O O . ARG A 1 503 ? 13.821 30.503 35.483 1.00 30.01 482 ARG A O 1
ATOM 3671 N N . GLN A 1 504 ? 12.007 31.781 35.093 1.00 29.18 483 GLN A N 1
ATOM 3672 C CA . GLN A 1 504 ? 12.333 32.032 33.688 1.00 28.87 483 GLN A CA 1
ATOM 3673 C C . GLN A 1 504 ? 13.273 33.238 33.613 1.00 27.70 483 GLN A C 1
ATOM 3674 O O . GLN A 1 504 ? 13.406 34.016 34.573 1.00 26.03 483 GLN A O 1
ATOM 3680 N N . PHE A 1 505 ? 13.947 33.406 32.482 1.00 27.77 484 PHE A N 1
ATOM 3681 C CA . PHE A 1 505 ? 14.860 34.557 32.327 1.00 26.53 484 PHE A CA 1
ATOM 3682 C C . PHE A 1 505 ? 14.069 35.897 32.413 1.00 26.91 484 PHE A C 1
ATOM 3683 O O . PHE A 1 505 ? 14.585 36.898 32.910 1.00 26.63 484 PHE A O 1
ATOM 3691 N N . ALA A 1 506 ? 12.805 35.903 31.980 1.00 26.45 485 ALA A N 1
ATOM 3692 C CA . ALA A 1 506 ? 11.963 37.087 32.118 1.00 27.28 485 ALA A CA 1
ATOM 3693 C C . ALA A 1 506 ? 11.812 37.509 33.615 1.00 27.37 485 ALA A C 1
ATOM 3694 O O . ALA A 1 506 ? 11.574 38.676 33.915 1.00 28.86 485 ALA A O 1
ATOM 3696 N N . ASP A 1 507 ? 11.937 36.565 34.541 1.00 26.15 486 ASP A N 1
ATOM 3697 C CA . ASP A 1 507 ? 11.846 36.885 35.967 1.00 26.68 486 ASP A CA 1
ATOM 3698 C C . ASP A 1 507 ? 13.049 37.615 36.554 1.00 26.42 486 ASP A C 1
ATOM 3699 O O . ASP A 1 507 ? 12.934 38.227 37.627 1.00 26.81 486 ASP A O 1
ATOM 3704 N N . VAL A 1 508 ? 14.187 37.546 35.864 1.00 25.64 487 VAL A N 1
ATOM 3705 C CA . VAL A 1 508 ? 15.361 38.259 36.283 1.00 26.14 487 VAL A CA 1
ATOM 3706 C C . VAL A 1 508 ? 15.000 39.729 36.448 1.00 26.89 487 VAL A C 1
ATOM 3707 O O . VAL A 1 508 ? 15.283 40.290 37.471 1.00 25.39 487 VAL A O 1
ATOM 3711 N N . LEU A 1 509 ? 14.352 40.321 35.443 1.00 30.02 488 LEU A N 1
ATOM 3712 C CA . LEU A 1 509 ? 13.920 41.737 35.493 1.00 32.65 488 LEU A CA 1
ATOM 3713 C C . LEU A 1 509 ? 12.585 41.986 36.199 1.00 32.20 488 LEU A C 1
ATOM 3714 O O . LEU A 1 509 ? 12.391 43.031 36.830 1.00 31.95 488 LEU A O 1
ATOM 3719 N N . ALA A 1 510 ? 11.645 41.063 36.057 1.00 31.34 489 ALA A N 1
ATOM 3720 C CA . ALA A 1 510 ? 10.282 41.329 36.486 1.00 30.82 489 ALA A CA 1
ATOM 3721 C C . ALA A 1 510 ? 9.961 40.921 37.932 1.00 31.47 489 ALA A C 1
ATOM 3722 O O . ALA A 1 510 ? 8.968 41.381 38.452 1.00 31.42 489 ALA A O 1
ATOM 3724 N N . SER A 1 511 ? 10.783 40.075 38.577 1.00 30.43 490 SER A N 1
ATOM 3725 C CA . SER A 1 511 ? 10.356 39.399 39.804 1.00 30.03 490 SER A CA 1
ATOM 3726 C C . SER A 1 511 ? 11.365 39.468 40.941 1.00 28.75 490 SER A C 1
ATOM 3727 O O . SER A 1 511 ? 11.868 38.462 41.403 1.00 28.42 490 SER A O 1
ATOM 3730 N N . PRO A 1 512 ? 11.670 40.672 41.402 1.00 26.80 491 PRO A N 1
ATOM 3731 C CA . PRO A 1 512 ? 12.647 40.757 42.456 1.00 26.77 491 PRO A CA 1
ATOM 3732 C C . PRO A 1 512 ? 12.172 40.190 43.787 1.00 25.66 491 PRO A C 1
ATOM 3733 O O . PRO A 1 512 ? 10.998 40.088 44.012 1.00 25.69 491 PRO A O 1
ATOM 3737 N N . LEU A 1 513 ? 13.109 39.792 44.635 1.00 25.71 492 LEU A N 1
ATOM 3738 C CA . LEU A 1 513 ? 12.790 39.378 46.004 1.00 26.88 492 LEU A CA 1
ATOM 3739 C C . LEU A 1 513 ? 11.948 40.435 46.741 1.00 27.29 492 LEU A C 1
ATOM 3740 O O . LEU A 1 513 ? 12.164 41.638 46.615 1.00 25.66 492 LEU A O 1
ATOM 3745 N N . ALA A 1 514 ? 10.967 39.953 47.494 1.00 29.26 493 ALA A N 1
ATOM 3746 C CA . ALA A 1 514 ? 10.076 40.801 48.255 1.00 29.72 493 ALA A CA 1
ATOM 3747 C C . ALA A 1 514 ? 10.533 40.791 49.711 1.00 30.61 493 ALA A C 1
ATOM 3748 O O . ALA A 1 514 ? 10.720 39.716 50.303 1.00 30.59 493 ALA A O 1
ATOM 3750 N N . GLY A 1 515 ? 10.733 41.981 50.282 1.00 29.96 494 GLY A N 1
ATOM 3751 C CA . GLY A 1 515 ? 11.026 42.100 51.694 1.00 29.37 494 GLY A CA 1
ATOM 3752 C C . GLY A 1 515 ? 9.972 41.381 52.510 1.00 29.30 494 GLY A C 1
ATOM 3753 O O . GLY A 1 515 ? 8.808 41.367 52.136 1.00 26.69 494 GLY A O 1
ATOM 3754 N N . GLY A 1 516 ? 10.383 40.771 53.621 1.00 30.01 495 GLY A N 1
ATOM 3755 C CA . GLY A 1 516 ? 9.444 40.029 54.474 1.00 30.87 495 GLY A CA 1
ATOM 3756 C C . GLY A 1 516 ? 9.288 38.550 54.142 1.00 32.62 495 GLY A C 1
ATOM 3757 O O . GLY A 1 516 ? 8.736 37.801 54.932 1.00 34.26 495 GLY A O 1
ATOM 3758 N N . THR A 1 517 ? 9.815 38.094 53.012 1.00 32.37 496 THR A N 1
ATOM 3759 C CA . THR A 1 517 ? 9.716 36.696 52.648 1.00 33.26 496 THR A CA 1
ATOM 3760 C C . THR A 1 517 ? 10.562 35.789 53.558 1.00 32.76 496 THR A C 1
ATOM 3761 O O . THR A 1 517 ? 11.750 36.046 53.729 1.00 31.58 496 THR A O 1
ATOM 3765 N N . ASP A 1 518 ? 9.943 34.726 54.115 1.00 32.67 497 ASP A N 1
ATOM 3766 C CA . ASP A 1 518 ? 10.649 33.736 54.937 1.00 33.52 497 ASP A CA 1
ATOM 3767 C C . ASP A 1 518 ? 11.567 32.913 54.078 1.00 32.04 497 ASP A C 1
ATOM 3768 O O . ASP A 1 518 ? 11.151 32.397 53.029 1.00 31.15 497 ASP A O 1
ATOM 3773 N N . LEU A 1 519 ? 12.812 32.812 54.511 1.00 30.29 498 LEU A N 1
ATOM 3774 C CA . LEU A 1 519 ? 13.792 31.949 53.867 1.00 31.92 498 LEU A CA 1
ATOM 3775 C C . LEU A 1 519 ? 14.141 30.737 54.728 1.00 33.66 498 LEU A C 1
ATOM 3776 O O . LEU A 1 519 ? 14.312 30.877 55.944 1.00 32.80 498 LEU A O 1
ATOM 3781 N N . PRO A 1 520 ? 14.289 29.561 54.097 1.00 35.06 499 PRO A N 1
ATOM 3782 C CA . PRO A 1 520 ? 14.705 28.409 54.880 1.00 37.53 499 PRO A CA 1
ATOM 3783 C C . PRO A 1 520 ? 16.143 28.536 55.338 1.00 37.77 499 PRO A C 1
ATOM 3784 O O . PRO A 1 520 ? 16.905 29.367 54.809 1.00 37.60 499 PRO A O 1
ATOM 3788 N N . ALA A 1 521 ? 16.509 27.737 56.329 1.00 38.37 500 ALA A N 1
ATOM 3789 C CA . ALA A 1 521 ? 17.874 27.765 56.865 1.00 38.86 500 ALA A CA 1
ATOM 3790 C C . ALA A 1 521 ? 18.787 27.398 55.719 1.00 37.50 500 ALA A C 1
ATOM 3791 O O . ALA A 1 521 ? 18.494 26.470 54.968 1.00 41.50 500 ALA A O 1
ATOM 3793 N N . PRO A 1 522 ? 19.843 28.167 55.510 1.00 35.49 501 PRO A N 1
ATOM 3794 C CA . PRO A 1 522 ? 20.670 27.890 54.334 1.00 35.60 501 PRO A CA 1
ATOM 3795 C C . PRO A 1 522 ? 21.646 26.706 54.523 1.00 37.62 501 PRO A C 1
ATOM 3796 O O . PRO A 1 522 ? 22.105 26.456 55.642 1.00 36.53 501 PRO A O 1
ATOM 3800 N N . GLN A 1 523 ? 21.957 26.007 53.432 1.00 39.23 502 GLN A N 1
ATOM 3801 C CA . GLN A 1 523 ? 23.011 24.974 53.442 1.00 43.05 502 GLN A CA 1
ATOM 3802 C C . GLN A 1 523 ? 23.933 25.257 52.266 1.00 42.06 502 GLN A C 1
ATOM 3803 O O . GLN A 1 523 ? 23.478 25.814 51.264 1.00 41.23 502 GLN A O 1
ATOM 3805 N N . PRO A 1 524 ? 25.238 24.928 52.393 1.00 41.99 503 PRO A N 1
ATOM 3806 C CA . PRO A 1 524 ? 26.154 25.127 51.277 1.00 39.31 503 PRO A CA 1
ATOM 3807 C C . PRO A 1 524 ? 25.692 24.419 49.999 1.00 39.02 503 PRO A C 1
ATOM 3808 O O . PRO A 1 524 ? 25.333 23.245 50.028 1.00 41.01 503 PRO A O 1
ATOM 3812 N N . VAL A 1 525 ? 25.653 25.145 48.895 1.00 37.45 504 VAL A N 1
ATOM 3813 C CA . VAL A 1 525 ? 25.267 24.562 47.625 1.00 38.32 504 VAL A CA 1
ATOM 3814 C C . VAL A 1 525 ? 26.439 23.788 46.972 1.00 38.19 504 VAL A C 1
ATOM 3815 O O . VAL A 1 525 ? 26.221 22.765 46.320 1.00 37.94 504 VAL A O 1
ATOM 3819 N N . PHE A 1 526 ? 27.666 24.260 47.177 1.00 38.31 505 PHE A N 1
ATOM 3820 C CA . PHE A 1 526 ? 28.864 23.665 46.585 1.00 39.21 505 PHE A CA 1
ATOM 3821 C C . PHE A 1 526 ? 29.922 23.467 47.652 1.00 40.93 505 PHE A C 1
ATOM 3822 O O . PHE A 1 526 ? 30.688 24.379 47.928 1.00 39.39 505 PHE A O 1
ATOM 3830 N N . PRO A 1 527 ? 30.024 22.263 48.220 1.00 43.09 506 PRO A N 1
ATOM 3831 C CA . PRO A 1 527 ? 31.091 22.050 49.213 1.00 44.78 506 PRO A CA 1
ATOM 3832 C C . PRO A 1 527 ? 32.448 21.986 48.538 1.00 44.55 506 PRO A C 1
ATOM 3833 O O . PRO A 1 527 ? 32.516 21.582 47.390 1.00 45.62 506 PRO A O 1
ATOM 3837 N N . ARG A 1 528 ? 33.506 22.397 49.237 1.00 45.26 507 ARG A N 1
ATOM 3838 C CA . ARG A 1 528 ? 34.870 22.262 48.720 1.00 47.52 507 ARG A CA 1
ATOM 3839 C C . ARG A 1 528 ? 35.228 20.797 48.492 1.00 48.06 507 ARG A C 1
ATOM 3840 O O . ARG A 1 528 ? 34.716 19.920 49.172 1.00 48.59 507 ARG A O 1
ATOM 3848 N N . TYR A 1 529 ? 36.087 20.537 47.508 1.00 48.92 508 TYR A N 1
ATOM 3849 C CA . TYR A 1 529 ? 36.629 19.205 47.280 1.00 47.12 508 TYR A CA 1
ATOM 3850 C C . TYR A 1 529 ? 37.677 18.929 48.369 1.00 48.17 508 TYR A C 1
ATOM 3851 O O . TYR A 1 529 ? 38.601 19.734 48.530 1.00 47.27 508 TYR A O 1
ATOM 3860 N N . ARG B 1 24 ? 6.797 -44.427 11.630 1.00 53.80 3 ARG B N 1
ATOM 3861 C CA . ARG B 1 24 ? 7.289 -45.720 12.186 1.00 56.40 3 ARG B CA 1
ATOM 3862 C C . ARG B 1 24 ? 8.543 -45.550 13.066 1.00 52.21 3 ARG B C 1
ATOM 3863 O O . ARG B 1 24 ? 8.608 -46.111 14.161 1.00 52.49 3 ARG B O 1
ATOM 3871 N N . GLU B 1 25 ? 9.533 -44.808 12.581 1.00 46.89 4 GLU B N 1
ATOM 3872 C CA . GLU B 1 25 ? 10.743 -44.538 13.368 1.00 44.80 4 GLU B CA 1
ATOM 3873 C C . GLU B 1 25 ? 10.421 -43.644 14.605 1.00 39.35 4 GLU B C 1
ATOM 3874 O O . GLU B 1 25 ? 9.717 -42.627 14.503 1.00 34.50 4 GLU B O 1
ATOM 3880 N N . LYS B 1 26 ? 10.906 -44.063 15.767 1.00 34.83 5 LYS B N 1
ATOM 3881 C CA . LYS B 1 26 ? 10.587 -43.421 17.047 1.00 35.53 5 LYS B CA 1
ATOM 3882 C C . LYS B 1 26 ? 11.480 -42.220 17.383 1.00 32.04 5 LYS B C 1
ATOM 3883 O O . LYS B 1 26 ? 12.648 -42.210 17.072 1.00 33.35 5 LYS B O 1
ATOM 3889 N N . TYR B 1 27 ? 10.879 -41.184 17.966 1.00 30.89 6 TYR B N 1
ATOM 3890 C CA . TYR B 1 27 ? 11.571 -39.950 18.300 1.00 29.61 6 TYR B CA 1
ATOM 3891 C C . TYR B 1 27 ? 11.068 -39.468 19.644 1.00 28.57 6 TYR B C 1
ATOM 3892 O O . TYR B 1 27 ? 9.883 -39.184 19.807 1.00 31.16 6 TYR B O 1
ATOM 3901 N N . TYR B 1 28 ? 11.964 -39.386 20.621 1.00 26.92 7 TYR B N 1
ATOM 3902 C CA . TYR B 1 28 ? 11.606 -38.960 21.986 1.00 23.79 7 TYR B CA 1
ATOM 3903 C C . TYR B 1 28 ? 12.378 -37.692 22.353 1.00 23.44 7 TYR B C 1
ATOM 3904 O O . TYR B 1 28 ? 13.614 -37.669 22.280 1.00 22.30 7 TYR B O 1
ATOM 3913 N N . ILE B 1 29 ? 11.639 -36.651 22.728 1.00 21.97 8 ILE B N 1
ATOM 3914 C CA . ILE B 1 29 ? 12.199 -35.360 23.061 1.00 21.75 8 ILE B CA 1
ATOM 3915 C C . ILE B 1 29 ? 11.538 -34.820 24.344 1.00 21.47 8 ILE B C 1
ATOM 3916 O O . ILE B 1 29 ? 10.374 -35.118 24.631 1.00 20.41 8 ILE B O 1
ATOM 3921 N N . THR B 1 30 ? 12.338 -34.122 25.157 1.00 21.34 9 THR B N 1
ATOM 3922 C CA . THR B 1 30 ? 11.969 -33.724 26.489 1.00 20.79 9 THR B CA 1
ATOM 3923 C C . THR B 1 30 ? 12.430 -32.300 26.714 1.00 21.49 9 THR B C 1
ATOM 3924 O O . THR B 1 30 ? 13.379 -31.854 26.104 1.00 20.60 9 THR B O 1
ATOM 3928 N N . THR B 1 31 ? 11.754 -31.609 27.619 1.00 22.05 10 THR B N 1
ATOM 3929 C CA . THR B 1 31 ? 12.270 -30.425 28.278 1.00 22.25 10 THR B CA 1
ATOM 3930 C C . THR B 1 31 ? 12.738 -30.824 29.666 1.00 23.02 10 THR B C 1
ATOM 3931 O O . THR B 1 31 ? 12.310 -31.797 30.220 1.00 24.70 10 THR B O 1
ATOM 3935 N N . ALA B 1 32 ? 13.594 -30.013 30.239 1.00 23.98 11 ALA B N 1
ATOM 3936 C CA . ALA B 1 32 ? 13.863 -30.104 31.655 1.00 23.85 11 ALA B CA 1
ATOM 3937 C C . ALA B 1 32 ? 12.552 -29.821 32.374 1.00 25.10 11 ALA B C 1
ATOM 3938 O O . ALA B 1 32 ? 11.660 -29.138 31.832 1.00 23.09 11 ALA B O 1
ATOM 3940 N N . ILE B 1 33 ? 12.450 -30.350 33.582 1.00 24.30 12 ILE B N 1
ATOM 3941 C CA . ILE B 1 33 ? 11.288 -30.106 34.403 1.00 24.56 12 ILE B CA 1
ATOM 3942 C C . ILE B 1 33 ? 11.477 -28.833 35.232 1.00 23.65 12 ILE B C 1
ATOM 3943 O O . ILE B 1 33 ? 12.562 -28.543 35.735 1.00 23.52 12 ILE B O 1
ATOM 3948 N N . ALA B 1 34 ? 10.395 -28.075 35.338 1.00 23.93 13 ALA B N 1
ATOM 3949 C CA . ALA B 1 34 ? 10.400 -26.764 35.958 1.00 23.79 13 ALA B CA 1
ATOM 3950 C C . ALA B 1 34 ? 10.251 -26.887 37.463 1.00 23.75 13 ALA B C 1
ATOM 3951 O O . ALA B 1 34 ? 9.592 -27.814 37.961 1.00 23.78 13 ALA B O 1
ATOM 3953 N N . TYR B 1 35 ? 10.814 -25.935 38.197 1.00 23.95 14 TYR B N 1
ATOM 3954 C CA . TYR B 1 35 ? 10.665 -25.891 39.657 1.00 24.76 14 TYR B CA 1
ATOM 3955 C C . TYR B 1 35 ? 9.564 -24.918 40.030 1.00 25.42 14 TYR B C 1
ATOM 3956 O O . TYR B 1 35 ? 9.734 -23.714 39.894 1.00 24.78 14 TYR B O 1
ATOM 3965 N N . PRO B 1 36 ? 8.435 -25.423 40.537 1.00 27.03 15 PRO B N 1
ATOM 3966 C CA . PRO B 1 36 ? 7.296 -24.562 40.718 1.00 28.78 15 PRO B CA 1
ATOM 3967 C C . PRO B 1 36 ? 7.207 -23.875 42.114 1.00 30.98 15 PRO B C 1
ATOM 3968 O O . PRO B 1 36 ? 6.129 -23.895 42.758 1.00 29.35 15 PRO B O 1
ATOM 3972 N N . ASN B 1 37 ? 8.301 -23.275 42.577 1.00 32.32 16 ASN B N 1
ATOM 3973 C CA . ASN B 1 37 ? 8.255 -22.452 43.798 1.00 37.12 16 ASN B CA 1
ATOM 3974 C C . ASN B 1 37 ? 8.003 -20.979 43.478 1.00 36.28 16 ASN B C 1
ATOM 3975 O O . ASN B 1 37 ? 8.507 -20.104 44.139 1.00 41.78 16 ASN B O 1
ATOM 3980 N N . GLY B 1 38 ? 7.283 -20.721 42.407 1.00 37.00 17 GLY B N 1
ATOM 3981 C CA . GLY B 1 38 ? 6.957 -19.353 41.968 1.00 35.83 17 GLY B CA 1
ATOM 3982 C C . GLY B 1 38 ? 6.059 -19.464 40.760 1.00 33.25 17 GLY B C 1
ATOM 3983 O O . GLY B 1 38 ? 5.502 -20.529 40.496 1.00 34.63 17 GLY B O 1
ATOM 3984 N N . LYS B 1 39 ? 5.971 -18.391 40.009 1.00 30.98 18 LYS B N 1
ATOM 3985 C CA . LYS B 1 39 ? 5.155 -18.329 38.819 1.00 30.35 18 LYS B CA 1
ATOM 3986 C C . LYS B 1 39 ? 5.948 -18.761 37.573 1.00 28.24 18 LYS B C 1
ATOM 3987 O O . LYS B 1 39 ? 7.155 -18.612 37.521 1.00 27.31 18 LYS B O 1
ATOM 3989 N N . PRO B 1 40 ? 5.265 -19.282 36.555 1.00 26.51 19 PRO B N 1
ATOM 3990 C CA . PRO B 1 40 ? 5.960 -19.444 35.290 1.00 26.97 19 PRO B CA 1
ATOM 3991 C C . PRO B 1 40 ? 6.533 -18.120 34.790 1.00 28.56 19 PRO B C 1
ATOM 3992 O O . PRO B 1 40 ? 5.854 -17.093 34.863 1.00 28.40 19 PRO B O 1
ATOM 3996 N N . HIS B 1 41 ? 7.758 -18.157 34.269 1.00 29.79 20 HIS B N 1
ATOM 3997 C CA . HIS B 1 41 ? 8.386 -17.035 33.613 1.00 30.34 20 HIS B CA 1
ATOM 3998 C C . HIS B 1 41 ? 8.710 -17.359 32.133 1.00 29.44 20 HIS B C 1
ATOM 3999 O O . HIS B 1 41 ? 8.459 -18.468 31.633 1.00 26.35 20 HIS B O 1
ATOM 4006 N N . ILE B 1 42 ? 9.239 -16.358 31.436 1.00 29.81 21 ILE B N 1
ATOM 4007 C CA . ILE B 1 42 ? 9.450 -16.379 29.991 1.00 29.43 21 ILE B CA 1
ATOM 4008 C C . ILE B 1 42 ? 10.462 -17.460 29.619 1.00 29.29 21 ILE B C 1
ATOM 4009 O O . ILE B 1 42 ? 10.372 -18.040 28.554 1.00 28.44 21 ILE B O 1
ATOM 4014 N N . GLY B 1 43 ? 11.406 -17.745 30.521 1.00 28.89 22 GLY B N 1
ATOM 4015 C CA . GLY B 1 43 ? 12.377 -18.837 30.338 1.00 27.64 22 GLY B CA 1
ATOM 4016 C C . GLY B 1 43 ? 11.739 -20.203 30.177 1.00 26.58 22 GLY B C 1
ATOM 4017 O O . GLY B 1 43 ? 12.054 -20.958 29.250 1.00 26.08 22 GLY B O 1
ATOM 4018 N N . HIS B 1 44 ? 10.835 -20.528 31.086 1.00 25.95 23 HIS B N 1
ATOM 4019 C CA . HIS B 1 44 ? 10.022 -21.748 30.970 1.00 24.61 23 HIS B CA 1
ATOM 4020 C C . HIS B 1 44 ? 9.247 -21.818 29.639 1.00 24.31 23 HIS B C 1
ATOM 4021 O O . HIS B 1 44 ? 9.207 -22.868 28.996 1.00 23.52 23 HIS B O 1
ATOM 4028 N N . ALA B 1 45 ? 8.606 -20.725 29.240 1.00 23.33 24 ALA B N 1
ATOM 4029 C CA . ALA B 1 45 ? 7.809 -20.719 28.016 1.00 22.94 24 ALA B CA 1
ATOM 4030 C C . ALA B 1 45 ? 8.689 -20.914 26.790 1.00 22.97 24 ALA B C 1
ATOM 4031 O O . ALA B 1 45 ? 8.317 -21.599 25.854 1.00 23.44 24 ALA B O 1
ATOM 4033 N N . TYR B 1 46 ? 9.858 -20.267 26.801 1.00 23.95 25 TYR B N 1
ATOM 4034 C CA . TYR B 1 46 ? 10.776 -20.315 25.696 1.00 23.21 25 TYR B CA 1
ATOM 4035 C C . TYR B 1 46 ? 11.226 -21.749 25.469 1.00 23.11 25 TYR B C 1
ATOM 4036 O O . TYR B 1 46 ? 11.167 -22.252 24.353 1.00 23.36 25 TYR B O 1
ATOM 4045 N N . GLU B 1 47 ? 11.679 -22.407 26.535 1.00 22.38 26 GLU B N 1
ATOM 4046 C CA . GLU B 1 47 ? 12.098 -23.799 26.437 1.00 21.92 26 GLU B CA 1
ATOM 4047 C C . GLU B 1 47 ? 10.988 -24.696 25.912 1.00 21.70 26 GLU B C 1
ATOM 4048 O O . GLU B 1 47 ? 11.237 -25.563 25.057 1.00 21.43 26 GLU B O 1
ATOM 4054 N N . LEU B 1 48 ? 9.772 -24.512 26.421 1.00 22.22 27 LEU B N 1
ATOM 4055 C CA . LEU B 1 48 ? 8.631 -25.356 26.015 1.00 22.22 27 LEU B CA 1
ATOM 4056 C C . LEU B 1 48 ? 8.218 -25.111 24.543 1.00 22.29 27 LEU B C 1
ATOM 4057 O O . LEU B 1 48 ? 7.967 -26.058 23.806 1.00 21.92 27 LEU B O 1
ATOM 4062 N N . ILE B 1 49 ? 8.179 -23.838 24.132 1.00 22.63 28 ILE B N 1
ATOM 4063 C CA . ILE B 1 49 ? 7.860 -23.473 22.734 1.00 23.39 28 ILE B CA 1
ATOM 4064 C C . ILE B 1 49 ? 8.848 -24.105 21.769 1.00 23.49 28 ILE B C 1
ATOM 4065 O O . ILE B 1 49 ? 8.446 -24.788 20.810 1.00 22.64 28 ILE B O 1
ATOM 4070 N N . ALA B 1 50 ? 10.145 -23.916 22.053 1.00 23.68 29 ALA B N 1
ATOM 4071 C CA . ALA B 1 50 ? 11.188 -24.475 21.196 1.00 23.20 29 ALA B CA 1
ATOM 4072 C C . ALA B 1 50 ? 11.072 -25.986 21.090 1.00 22.96 29 ALA B C 1
ATOM 4073 O O . ALA B 1 50 ? 11.148 -26.535 19.991 1.00 23.52 29 ALA B O 1
ATOM 4075 N N . THR B 1 51 ? 10.879 -26.662 22.215 1.00 21.98 30 THR B N 1
ATOM 4076 C CA . THR B 1 51 ? 10.828 -28.100 22.214 1.00 21.91 30 THR B CA 1
ATOM 4077 C C . THR B 1 51 ? 9.536 -28.587 21.550 1.00 22.73 30 THR B C 1
ATOM 4078 O O . THR B 1 51 ? 9.551 -29.584 20.828 1.00 20.88 30 THR B O 1
ATOM 4082 N N . ASP B 1 52 ? 8.425 -27.880 21.788 1.00 23.04 31 ASP B N 1
ATOM 4083 C CA . ASP B 1 52 ? 7.172 -28.177 21.068 1.00 23.98 31 ASP B CA 1
ATOM 4084 C C . ASP B 1 52 ? 7.339 -28.114 19.539 1.00 23.38 31 ASP B C 1
ATOM 4085 O O . ASP B 1 52 ? 6.902 -28.990 18.820 1.00 23.10 31 ASP B O 1
ATOM 4090 N N . ALA B 1 53 ? 8.004 -27.078 19.062 1.00 23.53 32 ALA B N 1
ATOM 4091 C CA . ALA B 1 53 ? 8.225 -26.941 17.623 1.00 24.04 32 ALA B CA 1
ATOM 4092 C C . ALA B 1 53 ? 9.048 -28.105 17.095 1.00 23.78 32 ALA B C 1
ATOM 4093 O O . ALA B 1 53 ? 8.815 -28.585 15.982 1.00 24.54 32 ALA B O 1
ATOM 4095 N N . MET B 1 54 ? 10.024 -28.544 17.876 1.00 24.09 33 MET B N 1
ATOM 4096 C CA . MET B 1 54 ? 10.862 -29.658 17.430 1.00 24.57 33 MET B CA 1
ATOM 4097 C C . MET B 1 54 ? 10.046 -30.961 17.386 1.00 23.86 33 MET B C 1
ATOM 4098 O O . MET B 1 54 ? 10.185 -31.750 16.448 1.00 23.42 33 MET B O 1
ATOM 4103 N N . ALA B 1 55 ? 9.204 -31.171 18.388 1.00 22.50 34 ALA B N 1
ATOM 4104 C CA . ALA B 1 55 ? 8.328 -32.353 18.427 1.00 23.60 34 ALA B CA 1
ATOM 4105 C C . ALA B 1 55 ? 7.410 -32.346 17.235 1.00 24.50 34 ALA B C 1
ATOM 4106 O O . ALA B 1 55 ? 7.287 -33.372 16.548 1.00 25.28 34 ALA B O 1
ATOM 4108 N N . ARG B 1 56 ? 6.740 -31.213 16.996 1.00 24.33 35 ARG B N 1
ATOM 4109 C CA . ARG B 1 56 ? 5.760 -31.127 15.887 1.00 24.65 35 ARG B CA 1
ATOM 4110 C C . ARG B 1 56 ? 6.446 -31.336 14.526 1.00 24.32 35 ARG B C 1
ATOM 4111 O O . ARG B 1 56 ? 5.926 -31.983 13.632 1.00 24.18 35 ARG B O 1
ATOM 4119 N N . PHE B 1 57 ? 7.631 -30.787 14.391 1.00 24.75 36 PHE B N 1
ATOM 4120 C CA . PHE B 1 57 ? 8.394 -30.934 13.161 1.00 25.66 36 PHE B CA 1
ATOM 4121 C C . PHE B 1 57 ? 8.647 -32.426 12.839 1.00 26.46 36 PHE B C 1
ATOM 4122 O O . PHE B 1 57 ? 8.386 -32.886 11.724 1.00 27.82 36 PHE B O 1
ATOM 4130 N N . GLN B 1 58 ? 9.073 -33.204 13.827 1.00 26.46 37 GLN B N 1
ATOM 4131 C CA . GLN B 1 58 ? 9.283 -34.635 13.599 1.00 26.85 37 GLN B CA 1
ATOM 4132 C C . GLN B 1 58 ? 7.983 -35.423 13.364 1.00 26.68 37 GLN B C 1
ATOM 4133 O O . GLN B 1 58 ? 7.992 -36.373 12.550 1.00 27.40 37 GLN B O 1
ATOM 4139 N N . ARG B 1 59 ? 6.873 -35.052 14.003 1.00 26.27 38 ARG B N 1
ATOM 4140 C CA . ARG B 1 59 ? 5.553 -35.702 13.676 1.00 27.35 38 ARG B CA 1
ATOM 4141 C C . ARG B 1 59 ? 5.198 -35.479 12.186 1.00 27.97 38 ARG B C 1
ATOM 4142 O O . ARG B 1 59 ? 4.853 -36.412 11.458 1.00 27.28 38 ARG B O 1
ATOM 4150 N N . LEU B 1 60 ? 5.386 -34.250 11.733 1.00 27.30 39 LEU B N 1
ATOM 4151 C CA . LEU B 1 60 ? 5.084 -33.902 10.359 1.00 28.88 39 LEU B CA 1
ATOM 4152 C C . LEU B 1 60 ? 6.109 -34.515 9.391 1.00 29.89 39 LEU B C 1
ATOM 4153 O O . LEU B 1 60 ? 5.827 -34.681 8.202 1.00 31.08 39 LEU B O 1
ATOM 4158 N N . ASN B 1 61 ? 7.277 -34.880 9.916 1.00 30.07 40 ASN B N 1
ATOM 4159 C CA . ASN B 1 61 ? 8.322 -35.523 9.132 1.00 31.13 40 ASN B CA 1
ATOM 4160 C C . ASN B 1 61 ? 8.195 -37.046 9.129 1.00 31.21 40 ASN B C 1
ATOM 4161 O O . ASN B 1 61 ? 9.095 -37.740 8.698 1.00 32.29 40 ASN B O 1
ATOM 4166 N N . GLY B 1 62 ? 7.080 -37.566 9.629 1.00 32.56 41 GLY B N 1
ATOM 4167 C CA . GLY B 1 62 ? 6.768 -38.987 9.556 1.00 32.77 41 GLY B CA 1
ATOM 4168 C C . GLY B 1 62 ? 7.265 -39.844 10.716 1.00 32.57 41 GLY B C 1
ATOM 4169 O O . GLY B 1 62 ? 7.261 -41.079 10.614 1.00 29.99 41 GLY B O 1
ATOM 4170 N N A MET B 1 63 ? 7.682 -39.214 11.814 0.50 32.48 42 MET B N 1
ATOM 4171 N N B MET B 1 63 ? 7.686 -39.213 11.813 0.50 32.39 42 MET B N 1
ATOM 4172 C CA A MET B 1 63 ? 8.210 -39.956 12.971 0.50 33.51 42 MET B CA 1
ATOM 4173 C CA B MET B 1 63 ? 8.219 -39.954 12.971 0.50 33.35 42 MET B CA 1
ATOM 4174 C C A MET B 1 63 ? 7.124 -40.237 13.983 0.50 33.26 42 MET B C 1
ATOM 4175 C C B MET B 1 63 ? 7.129 -40.236 13.986 0.50 33.17 42 MET B C 1
ATOM 4176 O O A MET B 1 63 ? 6.130 -39.521 14.067 0.50 33.79 42 MET B O 1
ATOM 4177 O O B MET B 1 63 ? 6.134 -39.521 14.075 0.50 33.68 42 MET B O 1
ATOM 4186 N N . ASP B 1 64 ? 7.344 -41.279 14.771 1.00 33.11 43 ASP B N 1
ATOM 4187 C CA . ASP B 1 64 ? 6.474 -41.614 15.880 1.00 33.45 43 ASP B CA 1
ATOM 4188 C C . ASP B 1 64 ? 7.086 -40.900 17.086 1.00 29.39 43 ASP B C 1
ATOM 4189 O O . ASP B 1 64 ? 8.104 -41.345 17.617 1.00 29.99 43 ASP B O 1
ATOM 4194 N N . VAL B 1 65 ? 6.451 -39.822 17.516 1.00 26.35 44 VAL B N 1
ATOM 4195 C CA . VAL B 1 65 ? 7.018 -38.901 18.485 1.00 26.63 44 VAL B CA 1
ATOM 4196 C C . VAL B 1 65 ? 6.392 -39.061 19.864 1.00 25.91 44 VAL B C 1
ATOM 4197 O O . VAL B 1 65 ? 5.175 -39.191 20.003 1.00 26.52 44 VAL B O 1
ATOM 4201 N N . TYR B 1 66 ? 7.223 -38.984 20.885 1.00 25.38 45 TYR B N 1
ATOM 4202 C CA . TYR B 1 66 ? 6.752 -38.798 22.236 1.00 24.24 45 TYR B CA 1
ATOM 4203 C C . TYR B 1 66 ? 7.468 -37.583 22.763 1.00 23.93 45 TYR B C 1
ATOM 4204 O O . TYR B 1 66 ? 8.705 -37.472 22.616 1.00 24.69 45 TYR B O 1
ATOM 4213 N N . PHE B 1 67 ? 6.726 -36.681 23.401 1.00 22.75 46 PHE B N 1
ATOM 4214 C CA . PHE B 1 67 ? 7.239 -35.377 23.834 1.00 22.92 46 PHE B CA 1
ATOM 4215 C C . PHE B 1 67 ? 6.801 -35.120 25.280 1.00 22.74 46 PHE B C 1
ATOM 4216 O O . PHE B 1 67 ? 5.592 -35.135 25.582 1.00 23.39 46 PHE B O 1
ATOM 4224 N N . LEU B 1 68 ? 7.782 -34.913 26.158 1.00 22.25 47 LEU B N 1
ATOM 4225 C CA . LEU B 1 68 ? 7.543 -34.768 27.613 1.00 22.48 47 LEU B CA 1
ATOM 4226 C C . LEU B 1 68 ? 7.932 -33.395 28.119 1.00 21.93 47 LEU B C 1
ATOM 4227 O O . LEU B 1 68 ? 8.908 -32.766 27.634 1.00 21.66 47 LEU B O 1
ATOM 4232 N N . THR B 1 69 ? 7.175 -32.946 29.106 1.00 21.27 48 THR B N 1
ATOM 4233 C CA . THR B 1 69 ? 7.591 -31.844 29.976 1.00 21.66 48 THR B CA 1
ATOM 4234 C C . THR B 1 69 ? 6.998 -32.089 31.383 1.00 22.06 48 THR B C 1
ATOM 4235 O O . THR B 1 69 ? 6.249 -33.040 31.579 1.00 22.91 48 THR B O 1
ATOM 4239 N N . GLY B 1 70 ? 7.311 -31.246 32.353 1.00 22.54 49 GLY B N 1
ATOM 4240 C CA . GLY B 1 70 ? 6.764 -31.439 33.700 1.00 23.12 49 GLY B CA 1
ATOM 4241 C C . GLY B 1 70 ? 7.413 -30.612 34.793 1.00 23.81 49 GLY B C 1
ATOM 4242 O O . GLY B 1 70 ? 8.014 -29.585 34.506 1.00 24.11 49 GLY B O 1
ATOM 4243 N N . THR B 1 71 ? 7.246 -31.034 36.040 1.00 24.40 50 THR B N 1
ATOM 4244 C CA . THR B 1 71 ? 7.717 -30.266 37.191 1.00 25.08 50 THR B CA 1
ATOM 4245 C C . THR B 1 71 ? 8.467 -31.120 38.239 1.00 24.51 50 THR B C 1
ATOM 4246 O O . THR B 1 71 ? 8.106 -32.270 38.509 1.00 23.72 50 THR B O 1
ATOM 4250 N N . ASP B 1 72 ? 9.503 -30.493 38.800 1.00 23.51 51 ASP B N 1
ATOM 4251 C CA . ASP B 1 72 ? 10.393 -31.007 39.843 1.00 23.90 51 ASP B CA 1
ATOM 4252 C C . ASP B 1 72 ? 9.861 -30.375 41.126 1.00 24.59 51 ASP B C 1
ATOM 4253 O O . ASP B 1 72 ? 10.002 -29.161 41.316 1.00 25.76 51 ASP B O 1
ATOM 4258 N N . GLU B 1 73 ? 9.222 -31.168 41.990 1.00 24.26 52 GLU B N 1
ATOM 4259 C CA . GLU B 1 73 ? 8.410 -30.614 43.096 1.00 25.59 52 GLU B CA 1
ATOM 4260 C C . GLU B 1 73 ? 8.950 -30.803 44.515 1.00 26.28 52 GLU B C 1
ATOM 4261 O O . GLU B 1 73 ? 8.452 -30.187 45.419 1.00 25.81 52 GLU B O 1
ATOM 4267 N N . HIS B 1 74 ? 9.970 -31.642 44.687 1.00 25.73 53 HIS B N 1
ATOM 4268 C CA . HIS B 1 74 ? 10.541 -31.903 45.991 1.00 26.34 53 HIS B CA 1
ATOM 4269 C C . HIS B 1 74 ? 11.589 -30.860 46.393 1.00 25.85 53 HIS B C 1
ATOM 4270 O O . HIS B 1 74 ? 11.917 -29.940 45.635 1.00 25.46 53 HIS B O 1
ATOM 4277 N N . GLY B 1 75 ? 12.091 -31.008 47.616 1.00 26.80 54 GLY B N 1
ATOM 4278 C CA . GLY B 1 75 ? 13.254 -30.259 48.096 1.00 27.33 54 GLY B CA 1
ATOM 4279 C C . GLY B 1 75 ? 12.942 -29.265 49.207 1.00 28.61 54 GLY B C 1
ATOM 4280 O O . GLY B 1 75 ? 11.793 -28.914 49.461 1.00 27.78 54 GLY B O 1
ATOM 4281 N N . ILE B 1 76 ? 13.995 -28.755 49.820 1.00 31.11 55 ILE B N 1
ATOM 4282 C CA . ILE B 1 76 ? 13.854 -27.889 50.980 1.00 33.66 55 ILE B CA 1
ATOM 4283 C C . ILE B 1 76 ? 13.231 -26.526 50.596 1.00 34.25 55 ILE B C 1
ATOM 4284 O O . ILE B 1 76 ? 12.456 -25.986 51.352 1.00 34.71 55 ILE B O 1
ATOM 4289 N N . LYS B 1 77 ? 13.568 -25.986 49.436 1.00 34.55 56 LYS B N 1
ATOM 4290 C CA . LYS B 1 77 ? 12.941 -24.740 48.964 1.00 36.18 56 LYS B CA 1
ATOM 4291 C C . LYS B 1 77 ? 11.426 -24.844 48.846 1.00 35.31 56 LYS B C 1
ATOM 4292 O O . LYS B 1 77 ? 10.709 -23.931 49.260 1.00 34.51 56 LYS B O 1
ATOM 4298 N N . MET B 1 78 ? 10.913 -25.959 48.333 1.00 33.44 57 MET B N 1
ATOM 4299 C CA . MET B 1 78 ? 9.456 -26.146 48.295 1.00 32.26 57 MET B CA 1
ATOM 4300 C C . MET B 1 78 ? 8.869 -26.280 49.708 1.00 32.93 57 MET B C 1
ATOM 4301 O O . MET B 1 78 ? 7.793 -25.750 49.984 1.00 32.27 57 MET B O 1
ATOM 4306 N N . LEU B 1 79 ? 9.545 -27.029 50.578 1.00 33.93 58 LEU B N 1
ATOM 4307 C CA . LEU B 1 79 ? 9.140 -27.163 51.977 1.00 38.16 58 LEU B CA 1
ATOM 4308 C C . LEU B 1 79 ? 9.079 -25.787 52.694 1.00 38.52 58 LEU B C 1
ATOM 4309 O O . LEU B 1 79 ? 8.109 -25.485 53.373 1.00 38.38 58 LEU B O 1
ATOM 4314 N N . GLN B 1 80 ? 10.090 -24.961 52.476 1.00 37.70 59 GLN B N 1
ATOM 4315 C CA . GLN B 1 80 ? 10.149 -23.635 53.048 1.00 40.89 59 GLN B CA 1
ATOM 4316 C C . GLN B 1 80 ? 9.013 -22.727 52.535 1.00 41.37 59 GLN B C 1
ATOM 4317 O O . GLN B 1 80 ? 8.357 -22.063 53.336 1.00 41.74 59 GLN B O 1
ATOM 4323 N N . SER B 1 81 ? 8.774 -22.693 51.224 1.00 39.51 60 SER B N 1
ATOM 4324 C CA . SER B 1 81 ? 7.648 -21.903 50.693 1.00 40.76 60 SER B CA 1
ATOM 4325 C C . SER B 1 81 ? 6.325 -22.375 51.286 1.00 41.54 60 SER B C 1
ATOM 4326 O O . SER B 1 81 ? 5.457 -21.557 51.599 1.00 41.58 60 SER B O 1
ATOM 4329 N N . ALA B 1 82 ? 6.177 -23.691 51.428 1.00 40.25 61 ALA B N 1
ATOM 4330 C CA . ALA B 1 82 ? 4.942 -24.268 51.933 1.00 42.52 61 ALA B CA 1
ATOM 4331 C C . ALA B 1 82 ? 4.666 -23.808 53.376 1.00 48.51 61 ALA B C 1
ATOM 4332 O O . ALA B 1 82 ? 3.526 -23.508 53.711 1.00 51.10 61 ALA B O 1
ATOM 4334 N N . ARG B 1 83 ? 5.717 -23.775 54.200 1.00 50.26 62 ARG B N 1
ATOM 4335 C CA . ARG B 1 83 ? 5.642 -23.317 55.589 1.00 54.74 62 ARG B CA 1
ATOM 4336 C C . ARG B 1 83 ? 5.259 -21.846 55.677 1.00 54.66 62 ARG B C 1
ATOM 4337 O O . ARG B 1 83 ? 4.351 -21.510 56.417 1.00 52.97 62 ARG B O 1
ATOM 4345 N N . LYS B 1 84 ? 5.950 -20.992 54.911 1.00 55.25 63 LYS B N 1
ATOM 4346 C CA . LYS B 1 84 ? 5.615 -19.556 54.845 1.00 57.91 63 LYS B CA 1
ATOM 4347 C C . LYS B 1 84 ? 4.121 -19.351 54.529 1.00 61.56 63 LYS B C 1
ATOM 4348 O O . LYS B 1 84 ? 3.519 -18.402 55.005 1.00 63.06 63 LYS B O 1
ATOM 4350 N N . GLU B 1 85 ? 3.524 -20.252 53.753 1.00 61.53 64 GLU B N 1
ATOM 4351 C CA . GLU B 1 85 ? 2.108 -20.158 53.407 1.00 63.15 64 GLU B CA 1
ATOM 4352 C C . GLU B 1 85 ? 1.138 -20.971 54.277 1.00 63.86 64 GLU B C 1
ATOM 4353 O O . GLU B 1 85 ? -0.067 -20.906 54.055 1.00 62.71 64 GLU B O 1
ATOM 4359 N N . GLY B 1 86 ? 1.652 -21.733 55.243 1.00 60.51 65 GLY B N 1
ATOM 4360 C CA . GLY B 1 86 ? 0.810 -22.528 56.147 1.00 61.04 65 GLY B CA 1
ATOM 4361 C C . GLY B 1 86 ? 0.070 -23.717 55.528 1.00 59.95 65 GLY B C 1
ATOM 4362 O O . GLY B 1 86 ? -1.041 -24.055 55.966 1.00 59.72 65 GLY B O 1
ATOM 4363 N N . ILE B 1 87 ? 0.668 -24.335 54.500 1.00 52.52 66 ILE B N 1
ATOM 4364 C CA . ILE B 1 87 ? 0.076 -25.508 53.829 1.00 48.42 66 ILE B CA 1
ATOM 4365 C C . ILE B 1 87 ? 1.136 -26.588 53.628 1.00 44.25 66 ILE B C 1
ATOM 4366 O O . ILE B 1 87 ? 2.323 -26.314 53.743 1.00 41.87 66 ILE B O 1
ATOM 4371 N N . THR B 1 88 ? 0.705 -27.807 53.303 1.00 41.46 67 THR B N 1
ATOM 4372 C CA . THR B 1 88 ? 1.648 -28.914 53.083 1.00 39.42 67 THR B CA 1
ATOM 4373 C C . THR B 1 88 ? 2.445 -28.659 51.764 1.00 38.38 67 THR B C 1
ATOM 4374 O O . THR B 1 88 ? 1.955 -27.980 50.860 1.00 37.15 67 THR B O 1
ATOM 4378 N N . PRO B 1 89 ? 3.648 -29.217 51.651 1.00 35.44 68 PRO B N 1
ATOM 4379 C CA . PRO B 1 89 ? 4.407 -29.151 50.400 1.00 34.71 68 PRO B CA 1
ATOM 4380 C C . PRO B 1 89 ? 3.658 -29.689 49.181 1.00 33.73 68 PRO B C 1
ATOM 4381 O O . PRO B 1 89 ? 3.673 -29.066 48.142 1.00 30.24 68 PRO B O 1
ATOM 4385 N N . ARG B 1 90 ? 2.982 -30.828 49.329 1.00 35.21 69 ARG B N 1
ATOM 4386 C CA . ARG B 1 90 ? 2.169 -31.401 48.266 1.00 36.06 69 ARG B CA 1
ATOM 4387 C C . ARG B 1 90 ? 1.049 -30.444 47.834 1.00 35.57 69 ARG B C 1
ATOM 4388 O O . ARG B 1 90 ? 0.797 -30.290 46.654 1.00 33.11 69 ARG B O 1
ATOM 4396 N N . ASP B 1 91 ? 0.371 -29.836 48.803 1.00 36.39 70 ASP B N 1
ATOM 4397 C CA . ASP B 1 91 ? -0.675 -28.828 48.515 1.00 37.03 70 ASP B CA 1
ATOM 4398 C C . ASP B 1 91 ? -0.103 -27.650 47.746 1.00 33.98 70 ASP B C 1
ATOM 4399 O O . ASP B 1 91 ? -0.669 -27.247 46.727 1.00 33.73 70 ASP B O 1
ATOM 4404 N N . LEU B 1 92 ? 1.041 -27.131 48.202 1.00 31.63 71 LEU B N 1
ATOM 4405 C CA . LEU B 1 92 ? 1.697 -26.045 47.498 1.00 31.62 71 LEU B CA 1
ATOM 4406 C C . LEU B 1 92 ? 2.082 -26.468 46.082 1.00 30.95 71 LEU B C 1
ATOM 4407 O O . LEU B 1 92 ? 1.835 -25.729 45.125 1.00 29.24 71 LEU B O 1
ATOM 4412 N N . ALA B 1 93 ? 2.645 -27.666 45.933 1.00 30.56 72 ALA B N 1
ATOM 4413 C CA . ALA B 1 93 ? 2.978 -28.182 44.599 1.00 32.31 72 ALA B CA 1
ATOM 4414 C C . ALA B 1 93 ? 1.732 -28.253 43.682 1.00 33.12 72 ALA B C 1
ATOM 4415 O O . ALA B 1 93 ? 1.773 -27.788 42.560 1.00 31.45 72 ALA B O 1
ATOM 4417 N N . ASP B 1 94 ? 0.637 -28.828 44.180 1.00 34.33 73 ASP B N 1
ATOM 4418 C CA . ASP B 1 94 ? -0.600 -28.928 43.413 1.00 35.91 73 ASP B CA 1
ATOM 4419 C C . ASP B 1 94 ? -1.045 -27.555 42.931 1.00 34.87 73 ASP B C 1
ATOM 4420 O O . ASP B 1 94 ? -1.313 -27.371 41.758 1.00 32.65 73 ASP B O 1
ATOM 4425 N N . ARG B 1 95 ? -1.026 -26.582 43.826 1.00 34.51 74 ARG B N 1
ATOM 4426 C CA . ARG B 1 95 ? -1.391 -25.228 43.460 1.00 35.76 74 ARG B CA 1
ATOM 4427 C C . ARG B 1 95 ? -0.470 -24.596 42.414 1.00 32.57 74 ARG B C 1
ATOM 4428 O O . ARG B 1 95 ? -0.952 -24.062 41.416 1.00 33.04 74 ARG B O 1
ATOM 4436 N N . ASN B 1 96 ? 0.835 -24.614 42.663 1.00 29.84 75 ASN B N 1
ATOM 4437 C CA . ASN B 1 96 ? 1.759 -23.910 41.779 1.00 29.78 75 ASN B CA 1
ATOM 4438 C C . ASN B 1 96 ? 1.952 -24.606 40.432 1.00 28.96 75 ASN B C 1
ATOM 4439 O O . ASN B 1 96 ? 2.045 -23.944 39.397 1.00 27.38 75 ASN B O 1
ATOM 4444 N N . THR B 1 97 ? 2.034 -25.937 40.444 1.00 29.61 76 THR B N 1
ATOM 4445 C CA . THR B 1 97 ? 2.152 -26.687 39.194 1.00 28.63 76 THR B CA 1
ATOM 4446 C C . THR B 1 97 ? 0.961 -26.408 38.262 1.00 29.01 76 THR B C 1
ATOM 4447 O O . THR B 1 97 ? 1.158 -26.320 37.046 1.00 28.76 76 THR B O 1
ATOM 4451 N N . SER B 1 98 ? -0.239 -26.182 38.796 1.00 28.65 77 SER B N 1
ATOM 4452 C CA . SER B 1 98 ? -1.371 -25.934 37.928 1.00 29.98 77 SER B CA 1
ATOM 4453 C C . SER B 1 98 ? -1.168 -24.704 37.018 1.00 29.35 77 SER B C 1
ATOM 4454 O O . SER B 1 98 ? -1.701 -24.663 35.919 1.00 28.18 77 SER B O 1
ATOM 4457 N N . ALA B 1 99 ? -0.406 -23.703 37.460 1.00 29.07 78 ALA B N 1
ATOM 4458 C CA . ALA B 1 99 ? -0.116 -22.527 36.590 1.00 28.41 78 ALA B CA 1
ATOM 4459 C C . ALA B 1 99 ? 0.872 -22.893 35.481 1.00 26.86 78 ALA B C 1
ATOM 4460 O O . ALA B 1 99 ? 0.771 -22.378 34.361 1.00 26.22 78 ALA B O 1
ATOM 4462 N N . PHE B 1 100 ? 1.791 -23.816 35.782 1.00 26.31 79 PHE B N 1
ATOM 4463 C CA . PHE B 1 100 ? 2.683 -24.384 34.749 1.00 26.35 79 PHE B CA 1
ATOM 4464 C C . PHE B 1 100 ? 1.942 -25.234 33.706 1.00 25.98 79 PHE B C 1
ATOM 4465 O O . PHE B 1 100 ? 2.220 -25.144 32.503 1.00 26.20 79 PHE B O 1
ATOM 4473 N N . ARG B 1 101 ? 0.987 -26.038 34.145 1.00 28.25 80 ARG B N 1
ATOM 4474 C CA . ARG B 1 101 ? 0.103 -26.761 33.216 1.00 29.75 80 ARG B CA 1
ATOM 4475 C C . ARG B 1 101 ? -0.725 -25.782 32.370 1.00 28.75 80 ARG B C 1
ATOM 4476 O O . ARG B 1 101 ? -0.888 -25.998 31.161 1.00 26.83 80 ARG B O 1
ATOM 4484 N N A ARG B 1 102 ? -1.251 -24.733 33.000 0.50 28.75 81 ARG B N 1
ATOM 4485 N N B ARG B 1 102 ? -1.263 -24.737 33.004 0.50 28.67 81 ARG B N 1
ATOM 4486 C CA A ARG B 1 102 ? -1.961 -23.687 32.256 0.50 28.41 81 ARG B CA 1
ATOM 4487 C CA B ARG B 1 102 ? -1.987 -23.685 32.271 0.50 28.28 81 ARG B CA 1
ATOM 4488 C C A ARG B 1 102 ? -1.034 -23.043 31.230 0.50 27.45 81 ARG B C 1
ATOM 4489 C C B ARG B 1 102 ? -1.045 -23.029 31.243 0.50 27.38 81 ARG B C 1
ATOM 4490 O O A ARG B 1 102 ? -1.432 -22.803 30.098 0.50 27.40 81 ARG B O 1
ATOM 4491 O O B ARG B 1 102 ? -1.440 -22.800 30.106 0.50 27.34 81 ARG B O 1
ATOM 4506 N N . MET B 1 103 ? 0.209 -22.777 31.618 1.00 26.36 82 MET B N 1
ATOM 4507 C CA . MET B 1 103 ? 1.178 -22.261 30.669 1.00 26.04 82 MET B CA 1
ATOM 4508 C C . MET B 1 103 ? 1.348 -23.182 29.442 1.00 25.93 82 MET B C 1
ATOM 4509 O O . MET B 1 103 ? 1.291 -22.705 28.313 1.00 25.62 82 MET B O 1
ATOM 4514 N N . ALA B 1 104 ? 1.519 -24.484 29.646 1.00 25.85 83 ALA B N 1
ATOM 4515 C CA . ALA B 1 104 ? 1.632 -25.416 28.517 1.00 26.82 83 ALA B CA 1
ATOM 4516 C C . ALA B 1 104 ? 0.425 -25.320 27.591 1.00 28.55 83 ALA B C 1
ATOM 4517 O O . ALA B 1 104 ? 0.576 -25.255 26.366 1.00 28.14 83 ALA B O 1
ATOM 4519 N N . GLU B 1 105 ? -0.774 -25.305 28.167 1.00 29.61 84 GLU B N 1
ATOM 4520 C CA . GLU B 1 105 ? -1.996 -25.160 27.372 1.00 32.71 84 GLU B CA 1
ATOM 4521 C C . GLU B 1 105 ? -2.050 -23.837 26.586 1.00 32.50 84 GLU B C 1
ATOM 4522 O O . GLU B 1 105 ? -2.324 -23.841 25.386 1.00 32.30 84 GLU B O 1
ATOM 4528 N N . VAL B 1 106 ? -1.779 -22.721 27.260 1.00 30.93 85 VAL B N 1
ATOM 4529 C CA . VAL B 1 106 ? -1.834 -21.390 26.611 1.00 31.73 85 VAL B CA 1
ATOM 4530 C C . VAL B 1 106 ? -0.798 -21.264 25.483 1.00 29.78 85 VAL B C 1
ATOM 4531 O O . VAL B 1 106 ? -1.029 -20.553 24.496 1.00 27.58 85 VAL B O 1
ATOM 4535 N N . LEU B 1 107 ? 0.303 -22.020 25.596 1.00 28.16 86 LEU B N 1
ATOM 4536 C CA . LEU B 1 107 ? 1.355 -22.013 24.553 1.00 26.37 86 LEU B CA 1
ATOM 4537 C C . LEU B 1 107 ? 1.096 -23.007 23.409 1.00 26.67 86 LEU B C 1
ATOM 4538 O O . LEU B 1 107 ? 1.930 -23.125 22.501 1.00 23.77 86 LEU B O 1
ATOM 4543 N N . ASN B 1 108 ? -0.028 -23.733 23.481 1.00 24.83 87 ASN B N 1
ATOM 4544 C CA . ASN B 1 108 ? -0.372 -24.745 22.482 1.00 25.42 87 ASN B CA 1
ATOM 4545 C C . ASN B 1 108 ? 0.706 -25.841 22.392 1.00 25.43 87 ASN B C 1
ATOM 4546 O O . ASN B 1 108 ? 1.081 -26.327 21.298 1.00 26.45 87 ASN B O 1
ATOM 4551 N N . SER B 1 109 ? 1.141 -26.286 23.561 1.00 25.85 88 SER B N 1
ATOM 4552 C CA . SER B 1 109 ? 2.082 -27.396 23.653 1.00 24.88 88 SER B CA 1
ATOM 4553 C C . SER B 1 109 ? 1.437 -28.746 23.337 1.00 25.79 88 SER B C 1
ATOM 4554 O O . SER B 1 109 ? 0.382 -29.105 23.892 1.00 26.04 88 SER B O 1
ATOM 4557 N N . SER B 1 110 ? 2.115 -29.525 22.494 1.00 25.43 89 SER B N 1
ATOM 4558 C CA . SER B 1 110 ? 1.654 -30.838 22.059 1.00 24.81 89 SER B CA 1
ATOM 4559 C C . SER B 1 110 ? 2.265 -31.974 22.893 1.00 24.03 89 SER B C 1
ATOM 4560 O O . SER B 1 110 ? 2.362 -33.091 22.427 1.00 23.62 89 SER B O 1
ATOM 4563 N N . ASN B 1 111 ? 2.710 -31.693 24.104 1.00 23.59 90 ASN B N 1
ATOM 4564 C CA . ASN B 1 111 ? 3.310 -32.767 24.908 1.00 23.91 90 ASN B CA 1
ATOM 4565 C C . ASN B 1 111 ? 2.367 -33.924 25.103 1.00 24.84 90 ASN B C 1
ATOM 4566 O O . ASN B 1 111 ? 1.182 -33.729 25.294 1.00 24.80 90 ASN B O 1
ATOM 4571 N N . ASP B 1 112 ? 2.908 -35.136 25.051 1.00 26.47 91 ASP B N 1
ATOM 4572 C CA . ASP B 1 112 ? 2.103 -36.350 25.113 1.00 25.98 91 ASP B CA 1
ATOM 4573 C C . ASP B 1 112 ? 1.833 -36.775 26.534 1.00 26.19 91 ASP B C 1
ATOM 4574 O O . ASP B 1 112 ? 0.947 -37.534 26.749 1.00 25.55 91 ASP B O 1
ATOM 4579 N N . ASP B 1 113 ? 2.580 -36.249 27.517 1.00 28.60 92 ASP B N 1
ATOM 4580 C CA . ASP B 1 113 ? 2.347 -36.544 28.928 1.00 27.06 92 ASP B CA 1
ATOM 4581 C C . ASP B 1 113 ? 2.895 -35.355 29.728 1.00 27.53 92 ASP B C 1
ATOM 4582 O O . ASP B 1 113 ? 3.574 -34.493 29.163 1.00 26.95 92 ASP B O 1
ATOM 4587 N N . TYR B 1 114 ? 2.588 -35.305 31.025 1.00 25.47 93 TYR B N 1
ATOM 4588 C CA . TYR B 1 114 ? 3.060 -34.244 31.912 1.00 25.98 93 TYR B CA 1
ATOM 4589 C C . TYR B 1 114 ? 3.490 -34.910 33.219 1.00 25.10 93 TYR B C 1
ATOM 4590 O O . TYR B 1 114 ? 2.671 -35.548 33.880 1.00 25.47 93 TYR B O 1
ATOM 4599 N N . ILE B 1 115 ? 4.786 -34.836 33.541 1.00 23.96 94 ILE B N 1
ATOM 4600 C CA . ILE B 1 115 ? 5.332 -35.588 34.666 1.00 23.86 94 ILE B CA 1
ATOM 4601 C C . ILE B 1 115 ? 5.477 -34.648 35.863 1.00 24.87 94 ILE B C 1
ATOM 4602 O O . ILE B 1 115 ? 5.988 -33.562 35.723 1.00 26.04 94 ILE B O 1
ATOM 4607 N N . ARG B 1 116 ? 5.005 -35.076 37.032 1.00 25.03 95 ARG B N 1
ATOM 4608 C CA . ARG B 1 116 ? 5.185 -34.361 38.290 1.00 26.45 95 ARG B CA 1
ATOM 4609 C C . ARG B 1 116 ? 5.929 -35.322 39.202 1.00 26.57 95 ARG B C 1
ATOM 4610 O O . ARG B 1 116 ? 5.498 -36.491 39.380 1.00 26.73 95 ARG B O 1
ATOM 4618 N N . THR B 1 117 ? 7.047 -34.880 39.766 1.00 26.63 96 THR B N 1
ATOM 4619 C CA . THR B 1 117 ? 7.883 -35.787 40.558 1.00 27.19 96 THR B CA 1
ATOM 4620 C C . THR B 1 117 ? 7.187 -36.208 41.860 1.00 27.99 96 THR B C 1
ATOM 4621 O O . THR B 1 117 ? 7.672 -37.130 42.536 1.00 28.50 96 THR B O 1
ATOM 4625 N N . SER B 1 118 ? 6.086 -35.538 42.208 1.00 26.83 97 SER B N 1
ATOM 4626 C CA . SER B 1 118 ? 5.264 -35.949 43.344 1.00 27.29 97 SER B CA 1
ATOM 4627 C C . SER B 1 118 ? 4.388 -37.189 43.094 1.00 26.83 97 SER B C 1
ATOM 4628 O O . SER B 1 118 ? 3.804 -37.690 44.017 1.00 25.09 97 SER B O 1
ATOM 4631 N N . GLU B 1 119 ? 4.295 -37.664 41.851 1.00 27.57 98 GLU B N 1
ATOM 4632 C CA . GLU B 1 119 ? 3.446 -38.801 41.511 1.00 27.84 98 GLU B CA 1
ATOM 4633 C C . GLU B 1 119 ? 4.118 -40.128 41.909 1.00 28.74 98 GLU B C 1
ATOM 4634 O O . GLU B 1 119 ? 5.368 -40.271 41.868 1.00 28.39 98 GLU B O 1
ATOM 4640 N N . GLU B 1 120 ? 3.294 -41.071 42.328 1.00 28.36 99 GLU B N 1
ATOM 4641 C CA . GLU B 1 120 ? 3.731 -42.394 42.715 1.00 28.76 99 GLU B CA 1
ATOM 4642 C C . GLU B 1 120 ? 4.575 -43.080 41.640 1.00 26.67 99 GLU B C 1
ATOM 4643 O O . GLU B 1 120 ? 5.541 -43.750 41.958 1.00 24.73 99 GLU B O 1
ATOM 4649 N N . ARG B 1 121 ? 4.209 -42.932 40.374 1.00 25.48 100 ARG B N 1
ATOM 4650 C CA . ARG B 1 121 ? 4.953 -43.591 39.320 1.00 25.17 100 ARG B CA 1
ATOM 4651 C C . ARG B 1 121 ? 6.401 -43.138 39.334 1.00 25.43 100 ARG B C 1
ATOM 4652 O O . ARG B 1 121 ? 7.299 -43.921 39.013 1.00 24.34 100 ARG B O 1
ATOM 4660 N N . HIS B 1 122 ? 6.641 -41.878 39.728 1.00 25.00 101 HIS B N 1
ATOM 4661 C CA . HIS B 1 122 ? 8.005 -41.346 39.800 1.00 23.21 101 HIS B CA 1
ATOM 4662 C C . HIS B 1 122 ? 8.754 -41.843 41.018 1.00 24.18 101 HIS B C 1
ATOM 4663 O O . HIS B 1 122 ? 9.989 -42.106 40.959 1.00 22.37 101 HIS B O 1
ATOM 4670 N N . TYR B 1 123 ? 8.025 -41.999 42.119 1.00 25.03 102 TYR B N 1
ATOM 4671 C CA . TYR B 1 123 ? 8.608 -42.599 43.314 1.00 27.56 102 TYR B CA 1
ATOM 4672 C C . TYR B 1 123 ? 9.124 -43.985 42.976 1.00 27.26 102 TYR B C 1
ATOM 4673 O O . TYR B 1 123 ? 10.255 -44.313 43.320 1.00 27.07 102 TYR B O 1
ATOM 4682 N N . LYS B 1 124 ? 8.296 -44.797 42.309 1.00 26.29 103 LYS B N 1
ATOM 4683 C CA . LYS B 1 124 ? 8.690 -46.176 41.943 1.00 26.98 103 LYS B CA 1
ATOM 4684 C C . LYS B 1 124 ? 9.875 -46.202 40.960 1.00 26.84 103 LYS B C 1
ATOM 4685 O O . LYS B 1 124 ? 10.785 -46.998 41.115 1.00 26.33 103 LYS B O 1
ATOM 4687 N N . ALA B 1 125 ? 9.876 -45.321 39.964 1.00 26.98 104 ALA B N 1
ATOM 4688 C CA . ALA B 1 125 ? 10.966 -45.318 39.001 1.00 27.06 104 ALA B CA 1
ATOM 4689 C C . ALA B 1 125 ? 12.299 -44.900 39.672 1.00 26.86 104 ALA B C 1
ATOM 4690 O O . ALA B 1 125 ? 13.347 -45.487 39.404 1.00 27.38 104 ALA B O 1
ATOM 4692 N N . SER B 1 126 ? 12.259 -43.895 40.543 1.00 26.27 105 SER B N 1
ATOM 4693 C CA . SER B 1 126 ? 13.464 -43.400 41.200 1.00 24.87 105 SER B CA 1
ATOM 4694 C C . SER B 1 126 ? 14.027 -44.444 42.150 1.00 24.47 105 SER B C 1
ATOM 4695 O O . SER B 1 126 ? 15.225 -44.641 42.220 1.00 24.75 105 SER B O 1
ATOM 4698 N N . GLN B 1 127 ? 13.164 -45.113 42.891 1.00 25.14 106 GLN B N 1
ATOM 4699 C CA . GLN B 1 127 ? 13.619 -46.192 43.738 1.00 25.71 106 GLN B CA 1
ATOM 4700 C C . GLN B 1 127 ? 14.207 -47.326 42.907 1.00 24.42 106 GLN B C 1
ATOM 4701 O O . GLN B 1 127 ? 15.205 -47.945 43.317 1.00 23.92 106 GLN B O 1
ATOM 4707 N N . ALA B 1 128 ? 13.613 -47.613 41.754 1.00 24.10 107 ALA B N 1
ATOM 4708 C CA . ALA B 1 128 ? 14.155 -48.686 40.905 1.00 24.40 107 ALA B CA 1
ATOM 4709 C C . ALA B 1 128 ? 15.528 -48.339 40.335 1.00 23.13 107 ALA B C 1
ATOM 4710 O O . ALA B 1 128 ? 16.423 -49.178 40.367 1.00 22.59 107 ALA B O 1
ATOM 4712 N N . ILE B 1 129 ? 15.703 -47.129 39.800 1.00 22.29 108 ILE B N 1
ATOM 4713 C CA . ILE B 1 129 ? 17.023 -46.775 39.294 1.00 22.30 108 ILE B CA 1
ATOM 4714 C C . ILE B 1 129 ? 18.076 -46.720 40.412 1.00 21.61 108 ILE B C 1
ATOM 4715 O O . ILE B 1 129 ? 19.186 -47.154 40.216 1.00 23.37 108 ILE B O 1
ATOM 4720 N N . TRP B 1 130 ? 17.709 -46.183 41.571 1.00 22.36 109 TRP B N 1
ATOM 4721 C CA . TRP B 1 130 ? 18.573 -46.223 42.757 1.00 23.15 109 TRP B CA 1
ATOM 4722 C C . TRP B 1 130 ? 19.045 -47.660 43.073 1.00 24.13 109 TRP B C 1
ATOM 4723 O O . TRP B 1 130 ? 20.230 -47.888 43.280 1.00 23.30 109 TRP B O 1
ATOM 4734 N N A GLN B 1 131 ? 18.108 -48.609 43.091 0.50 24.92 110 GLN B N 1
ATOM 4735 N N B GLN B 1 131 ? 18.098 -48.605 43.099 0.50 23.74 110 GLN B N 1
ATOM 4736 C CA A GLN B 1 131 ? 18.426 -50.017 43.369 0.50 26.59 110 GLN B CA 1
ATOM 4737 C CA B GLN B 1 131 ? 18.389 -50.016 43.389 0.50 24.54 110 GLN B CA 1
ATOM 4738 C C A GLN B 1 131 ? 19.298 -50.647 42.289 0.50 25.29 110 GLN B C 1
ATOM 4739 C C B GLN B 1 131 ? 19.277 -50.647 42.298 0.50 24.20 110 GLN B C 1
ATOM 4740 O O A GLN B 1 131 ? 20.175 -51.464 42.583 0.50 25.39 110 GLN B O 1
ATOM 4741 O O B GLN B 1 131 ? 20.155 -51.458 42.599 0.50 24.34 110 GLN B O 1
ATOM 4752 N N . ALA B 1 132 ? 19.047 -50.277 41.040 1.00 24.05 111 ALA B N 1
ATOM 4753 C CA . ALA B 1 132 ? 19.909 -50.717 39.936 1.00 24.45 111 ALA B CA 1
ATOM 4754 C C . ALA B 1 132 ? 21.365 -50.195 40.122 1.00 23.72 111 ALA B C 1
ATOM 4755 O O . ALA B 1 132 ? 22.334 -50.925 39.919 1.00 25.42 111 ALA B O 1
ATOM 4757 N N . MET B 1 133 ? 21.522 -48.956 40.562 1.00 23.30 112 MET B N 1
ATOM 4758 C CA . MET B 1 133 ? 22.863 -48.430 40.807 1.00 22.12 112 MET B CA 1
ATOM 4759 C C . MET B 1 133 ? 23.517 -49.100 42.043 1.00 23.48 112 MET B C 1
ATOM 4760 O O . MET B 1 133 ? 24.742 -49.366 42.049 1.00 21.93 112 MET B O 1
ATOM 4765 N N . VAL B 1 134 ? 22.720 -49.398 43.069 1.00 23.83 113 VAL B N 1
ATOM 4766 C CA . VAL B 1 134 ? 23.212 -50.167 44.220 1.00 25.60 113 VAL B CA 1
ATOM 4767 C C . VAL B 1 134 ? 23.735 -51.526 43.740 1.00 27.59 113 VAL B C 1
ATOM 4768 O O . VAL B 1 134 ? 24.850 -51.914 44.082 1.00 28.27 113 VAL B O 1
ATOM 4772 N N . ALA B 1 135 ? 22.960 -52.226 42.915 1.00 27.52 114 ALA B N 1
ATOM 4773 C CA . ALA B 1 135 ? 23.384 -53.555 42.421 1.00 28.15 114 ALA B CA 1
ATOM 4774 C C . ALA B 1 135 ? 24.624 -53.484 41.533 1.00 28.31 114 ALA B C 1
ATOM 4775 O O . ALA B 1 135 ? 25.359 -54.439 41.445 1.00 27.64 114 ALA B O 1
ATOM 4777 N N . ASN B 1 136 ? 24.878 -52.350 40.885 1.00 26.96 115 ASN B N 1
ATOM 4778 C CA . ASN B 1 136 ? 26.104 -52.226 40.118 1.00 26.40 115 ASN B CA 1
ATOM 4779 C C . ASN B 1 136 ? 27.331 -51.890 40.988 1.00 25.76 115 ASN B C 1
ATOM 4780 O O . ASN B 1 136 ? 28.393 -51.764 40.470 1.00 25.38 115 ASN B O 1
ATOM 4785 N N . GLY B 1 137 ? 27.147 -51.724 42.295 1.00 26.82 116 GLY B N 1
ATOM 4786 C CA . GLY B 1 137 ? 28.207 -51.354 43.241 1.00 25.89 116 GLY B CA 1
ATOM 4787 C C . GLY B 1 137 ? 28.495 -49.849 43.314 1.00 25.51 116 GLY B C 1
ATOM 4788 O O . GLY B 1 137 ? 29.534 -49.460 43.792 1.00 24.98 116 GLY B O 1
ATOM 4789 N N . ASP B 1 138 ? 27.589 -49.003 42.825 1.00 24.01 117 ASP B N 1
ATOM 4790 C CA . ASP B 1 138 ? 27.894 -47.567 42.649 1.00 23.25 117 ASP B CA 1
ATOM 4791 C C . ASP B 1 138 ? 27.358 -46.612 43.713 1.00 22.77 117 ASP B C 1
ATOM 4792 O O . ASP B 1 138 ? 27.483 -45.396 43.578 1.00 22.73 117 ASP B O 1
ATOM 4797 N N . ILE B 1 139 ? 26.742 -47.140 44.761 1.00 23.29 118 ILE B N 1
ATOM 4798 C CA . ILE B 1 139 ? 26.190 -46.286 45.812 1.00 23.87 118 ILE B CA 1
ATOM 4799 C C . ILE B 1 139 ? 26.655 -46.768 47.188 1.00 25.10 118 ILE B C 1
ATOM 4800 O O . ILE B 1 139 ? 26.592 -47.959 47.484 1.00 27.22 118 ILE B O 1
ATOM 4805 N N . TYR B 1 140 ? 27.109 -45.854 48.029 1.00 24.92 119 TYR B N 1
ATOM 4806 C CA . TYR B 1 140 ? 27.491 -46.187 49.386 1.00 26.04 119 TYR B CA 1
ATOM 4807 C C . TYR B 1 140 ? 27.072 -45.116 50.348 1.00 27.18 119 TYR B C 1
ATOM 4808 O O . TYR B 1 140 ? 26.776 -43.984 49.959 1.00 27.21 119 TYR B O 1
ATOM 4817 N N . LYS B 1 141 ? 27.100 -45.461 51.622 1.00 29.24 120 LYS B N 1
ATOM 4818 C CA . LYS B 1 141 ? 26.781 -44.536 52.687 1.00 31.20 120 LYS B CA 1
ATOM 4819 C C . LYS B 1 141 ? 28.060 -43.928 53.230 1.00 31.56 120 LYS B C 1
ATOM 4820 O O . LYS B 1 141 ? 29.010 -44.634 53.516 1.00 30.07 120 LYS B O 1
ATOM 4826 N N . GLY B 1 142 ? 28.059 -42.598 53.383 1.00 31.50 121 GLY B N 1
ATOM 4827 C CA . GLY B 1 142 ? 29.181 -41.868 53.964 1.00 32.15 121 GLY B CA 1
ATOM 4828 C C . GLY B 1 142 ? 28.685 -40.553 54.544 1.00 32.51 121 GLY B C 1
ATOM 4829 O O . GLY B 1 142 ? 27.629 -40.479 55.155 1.00 31.82 121 GLY B O 1
ATOM 4830 N N . GLY B 1 143 ? 29.454 -39.498 54.370 1.00 36.04 1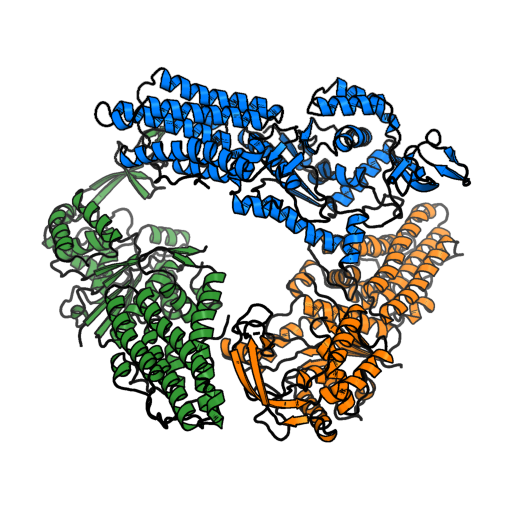22 GLY B N 1
ATOM 4831 C CA . GLY B 1 143 ? 29.079 -38.178 54.888 1.00 37.12 122 GLY B CA 1
ATOM 4832 C C . GLY B 1 143 ? 29.759 -37.088 54.104 1.00 38.91 122 GLY B C 1
ATOM 4833 O O . GLY B 1 143 ? 30.828 -37.305 53.547 1.00 39.79 122 GLY B O 1
ATOM 4834 N N . TYR B 1 144 ? 29.150 -35.913 54.067 1.00 39.76 123 TYR B N 1
ATOM 4835 C CA . TYR B 1 144 ? 29.866 -34.732 53.564 1.00 41.07 123 TYR B CA 1
ATOM 4836 C C . TYR B 1 144 ? 30.144 -33.780 54.719 1.00 44.28 123 TYR B C 1
ATOM 4837 O O . TYR B 1 144 ? 29.418 -33.729 55.727 1.00 43.37 123 TYR B O 1
ATOM 4846 N N . ALA B 1 145 ? 31.229 -33.044 54.569 1.00 48.45 124 ALA B N 1
ATOM 4847 C CA . ALA B 1 145 ? 31.576 -31.980 55.500 1.00 52.98 124 ALA B CA 1
ATOM 4848 C C . ALA B 1 145 ? 32.323 -30.921 54.718 1.00 54.02 124 ALA B C 1
ATOM 4849 O O . ALA B 1 145 ? 33.206 -31.237 53.917 1.00 55.35 124 ALA B O 1
ATOM 4851 N N . GLY B 1 146 ? 31.951 -29.664 54.916 1.00 55.49 125 GLY B N 1
ATOM 4852 C CA . GLY B 1 146 ? 32.503 -28.638 54.084 1.00 55.21 125 GLY B CA 1
ATOM 4853 C C . GLY B 1 146 ? 31.905 -27.280 54.294 1.00 55.37 125 GLY B C 1
ATOM 4854 O O . GLY B 1 146 ? 30.960 -27.091 55.048 1.00 60.44 125 GLY B O 1
ATOM 4855 N N . TRP B 1 147 ? 32.475 -26.324 53.597 1.00 56.24 126 TRP B N 1
ATOM 4856 C CA . TRP B 1 147 ? 32.063 -24.942 53.706 1.00 57.35 126 TRP B CA 1
ATOM 4857 C C . TRP B 1 147 ? 30.883 -24.685 52.768 1.00 55.00 126 TRP B C 1
ATOM 4858 O O . TRP B 1 147 ? 30.930 -25.022 51.595 1.00 56.85 126 TRP B O 1
ATOM 4869 N N . TYR B 1 148 ? 29.799 -24.138 53.299 1.00 57.18 127 TYR B N 1
ATOM 4870 C CA . TYR B 1 148 ? 28.566 -23.922 52.521 1.00 56.60 127 TYR B CA 1
ATOM 4871 C C . TYR B 1 148 ? 28.200 -22.446 52.536 1.00 59.35 127 TYR B C 1
ATOM 4872 O O . TYR B 1 148 ? 28.250 -21.828 53.589 1.00 56.91 127 TYR B O 1
ATOM 4881 N N . SER B 1 149 ? 27.822 -21.903 51.378 1.00 60.19 128 SER B N 1
ATOM 4882 C CA . SER B 1 149 ? 27.326 -20.528 51.283 1.00 67.10 128 SER B CA 1
ATOM 4883 C C . SER B 1 149 ? 25.824 -20.536 51.079 1.00 68.87 128 SER B C 1
ATOM 4884 O O . SER B 1 149 ? 25.337 -20.978 50.031 1.00 70.77 128 SER B O 1
ATOM 4887 N N . VAL B 1 150 ? 25.093 -20.042 52.073 1.00 72.64 129 VAL B N 1
ATOM 4888 C CA . VAL B 1 150 ? 23.632 -19.951 51.976 1.00 77.19 129 VAL B CA 1
ATOM 4889 C C . VAL B 1 150 ? 23.223 -19.025 50.823 1.00 82.37 129 VAL B C 1
ATOM 4890 O O . VAL B 1 150 ? 22.252 -19.299 50.121 1.00 83.47 129 VAL B O 1
ATOM 4892 N N . ARG B 1 151 ? 23.992 -17.955 50.611 1.00 86.71 130 ARG B N 1
ATOM 4893 C CA . ARG B 1 151 ? 23.683 -16.968 49.564 1.00 91.50 130 ARG B CA 1
ATOM 4894 C C . ARG B 1 151 ? 23.970 -17.497 48.143 1.00 91.21 130 ARG B C 1
ATOM 4895 O O . ARG B 1 151 ? 23.182 -17.245 47.230 1.00 94.52 130 ARG B O 1
ATOM 4897 N N . ASP B 1 152 ? 25.056 -18.263 47.975 1.00 85.88 131 ASP B N 1
ATOM 4898 C CA . ASP B 1 152 ? 25.413 -18.881 46.681 1.00 84.98 131 ASP B CA 1
ATOM 4899 C C . ASP B 1 152 ? 24.691 -20.239 46.489 1.00 83.59 131 ASP B C 1
ATOM 4900 O O . ASP B 1 152 ? 24.534 -20.699 45.354 1.00 84.65 131 ASP B O 1
ATOM 4902 N N . GLU B 1 153 ? 24.224 -20.852 47.588 1.00 80.97 132 GLU B N 1
ATOM 4903 C CA . GLU B 1 153 ? 23.644 -22.213 47.581 1.00 80.12 132 GLU B CA 1
ATOM 4904 C C . GLU B 1 153 ? 24.628 -23.243 47.001 1.00 75.68 132 GLU B C 1
ATOM 4905 O O . GLU B 1 153 ? 24.272 -24.060 46.153 1.00 74.49 132 GLU B O 1
ATOM 4907 N N . ALA B 1 154 ? 25.875 -23.185 47.479 1.00 72.65 133 ALA B N 1
ATOM 4908 C CA . ALA B 1 154 ? 26.949 -24.062 46.998 1.00 66.46 133 ALA B CA 1
ATOM 4909 C C . ALA B 1 154 ? 27.942 -24.381 48.102 1.00 60.71 133 ALA B C 1
ATOM 4910 O O . ALA B 1 154 ? 28.130 -23.588 49.031 1.00 58.93 133 ALA B O 1
ATOM 4912 N N . TYR B 1 155 ? 28.567 -25.550 47.966 1.00 57.17 134 TYR B N 1
ATOM 4913 C CA . TYR B 1 155 ? 29.601 -26.037 48.862 1.00 53.96 134 TYR B CA 1
ATOM 4914 C C . TYR B 1 155 ? 30.937 -25.732 48.238 1.00 53.94 134 TYR B C 1
ATOM 4915 O O . TYR B 1 155 ? 31.053 -25.703 47.017 1.00 60.78 134 TYR B O 1
ATOM 4924 N N . TYR B 1 156 ? 31.942 -25.484 49.064 1.00 50.64 135 TYR B N 1
ATOM 4925 C CA . TYR B 1 156 ? 33.269 -25.202 48.569 1.00 50.95 135 TYR B CA 1
ATOM 4926 C C . TYR B 1 156 ? 34.300 -25.959 49.389 1.00 50.90 135 TYR B C 1
ATOM 4927 O O . TYR B 1 156 ? 34.129 -26.140 50.597 1.00 47.13 135 TYR B O 1
ATOM 4936 N N . GLY B 1 157 ? 35.383 -26.375 48.722 1.00 54.22 136 GLY B N 1
ATOM 4937 C CA . GLY B 1 157 ? 36.609 -26.811 49.398 1.00 53.43 136 GLY B CA 1
ATOM 4938 C C . GLY B 1 157 ? 37.232 -25.656 50.181 1.00 55.70 136 GLY B C 1
ATOM 4939 O O . GLY B 1 157 ? 37.097 -24.488 49.778 1.00 57.01 136 GLY B O 1
ATOM 4940 N N . GLU B 1 158 ? 37.929 -25.957 51.281 1.00 57.72 137 GLU B N 1
ATOM 4941 C CA . GLU B 1 158 ? 38.552 -24.901 52.116 1.00 58.16 137 GLU B CA 1
ATOM 4942 C C . GLU B 1 158 ? 39.617 -24.110 51.363 1.00 58.71 137 GLU B C 1
ATOM 4943 O O . GLU B 1 158 ? 39.922 -22.987 51.735 1.00 60.01 137 GLU B O 1
ATOM 4945 N N . GLU B 1 159 ? 40.201 -24.691 50.316 1.00 58.31 138 GLU B N 1
ATOM 4946 C CA . GLU B 1 159 ? 41.130 -23.918 49.448 1.00 61.46 138 GLU B CA 1
ATOM 4947 C C . GLU B 1 159 ? 40.473 -22.800 48.574 1.00 61.56 138 GLU B C 1
ATOM 4948 O O . GLU B 1 159 ? 41.190 -21.969 47.991 1.00 61.36 138 GLU B O 1
ATOM 4954 N N . GLU B 1 160 ? 39.132 -22.819 48.459 1.00 60.35 139 GLU B N 1
ATOM 4955 C CA . GLU B 1 160 ? 38.351 -21.823 47.704 1.00 60.62 139 GLU B CA 1
ATOM 4956 C C . GLU B 1 160 ? 37.761 -20.701 48.614 1.00 60.23 139 GLU B C 1
ATOM 4957 O O . GLU B 1 160 ? 38.051 -20.591 49.828 1.00 59.03 139 GLU B O 1
ATOM 4963 N N . ARG B 1 169 ? 34.694 -16.021 57.233 1.00 86.11 148 ARG B N 1
ATOM 4964 C CA . ARG B 1 169 ? 35.023 -16.896 56.112 1.00 79.22 148 ARG B CA 1
ATOM 4965 C C . ARG B 1 169 ? 34.120 -16.608 54.912 1.00 77.86 148 ARG B C 1
ATOM 4966 O O . ARG B 1 169 ? 32.891 -16.690 55.019 1.00 78.20 148 ARG B O 1
ATOM 4968 N N . TYR B 1 170 ? 34.733 -16.253 53.782 1.00 78.09 149 TYR B N 1
ATOM 4969 C CA . TYR B 1 170 ? 34.023 -16.091 52.512 1.00 78.06 149 TYR B CA 1
ATOM 4970 C C . TYR B 1 170 ? 34.506 -17.098 51.472 1.00 74.62 149 TYR B C 1
ATOM 4971 O O . TYR B 1 170 ? 35.679 -17.502 51.458 1.00 74.21 149 TYR B O 1
ATOM 4973 N N . GLY B 1 171 ? 33.581 -17.488 50.602 1.00 73.91 150 GLY B N 1
ATOM 4974 C CA . GLY B 1 171 ? 33.871 -18.368 49.471 1.00 73.23 150 GLY B CA 1
ATOM 4975 C C . GLY B 1 171 ? 34.239 -17.581 48.230 1.00 74.76 150 GLY B C 1
ATOM 4976 O O . GLY B 1 171 ? 34.221 -16.348 48.254 1.00 78.82 150 GLY B O 1
ATOM 4977 N N . PRO B 1 172 ? 34.539 -18.283 47.124 1.00 74.52 151 PRO B N 1
ATOM 4978 C CA . PRO B 1 172 ? 35.074 -17.630 45.933 1.00 76.95 151 PRO B CA 1
ATOM 4979 C C . PRO B 1 172 ? 34.079 -16.737 45.161 1.00 82.80 151 PRO B C 1
ATOM 4980 O O . PRO B 1 172 ? 34.507 -16.019 44.267 1.00 87.22 151 PRO B O 1
ATOM 4984 N N . GLN B 1 173 ? 32.784 -16.769 45.489 1.00 84.57 152 GLN B N 1
ATOM 4985 C CA . GLN B 1 173 ? 31.807 -15.844 44.879 1.00 89.43 152 GLN B CA 1
ATOM 4986 C C . GLN B 1 173 ? 31.583 -14.590 45.744 1.00 92.89 152 GLN B C 1
ATOM 4987 O O . GLN B 1 173 ? 30.653 -13.808 45.493 1.00 99.02 152 GLN B O 1
ATOM 4989 N N . GLY B 1 174 ? 32.432 -14.402 46.758 1.00 88.27 153 GLY B N 1
ATOM 4990 C CA . GLY B 1 174 ? 32.406 -13.201 47.591 1.00 89.60 153 GLY B CA 1
ATOM 4991 C C . GLY B 1 174 ? 31.299 -13.152 48.628 1.00 90.70 153 GLY B C 1
ATOM 4992 O O . GLY B 1 174 ? 30.985 -12.076 49.136 1.00 93.86 153 GLY B O 1
ATOM 4993 N N . THR B 1 175 ? 30.698 -14.305 48.931 1.00 87.37 154 THR B N 1
ATOM 4994 C CA . THR B 1 175 ? 29.670 -14.408 49.981 1.00 88.64 154 THR B CA 1
ATOM 4995 C C . THR B 1 175 ? 30.141 -15.305 51.127 1.00 84.03 154 THR B C 1
ATOM 4996 O O . THR B 1 175 ? 30.990 -16.179 50.918 1.00 80.52 154 THR B O 1
ATOM 5000 N N . PRO B 1 176 ? 29.585 -15.097 52.337 1.00 85.59 155 PRO B N 1
ATOM 5001 C CA . PRO B 1 176 ? 29.978 -15.913 53.496 1.00 82.89 155 PRO B CA 1
ATOM 5002 C C . PRO B 1 176 ? 29.742 -17.434 53.367 1.00 75.12 155 PRO B C 1
ATOM 5003 O O . PRO B 1 176 ? 28.819 -17.880 52.669 1.00 68.61 155 PRO B O 1
ATOM 5007 N N . VAL B 1 177 ? 30.609 -18.210 54.019 1.00 71.38 156 VAL B N 1
ATOM 5008 C CA . VAL B 1 177 ? 30.440 -19.662 54.129 1.00 68.04 156 VAL B CA 1
ATOM 5009 C C . VAL B 1 177 ? 30.447 -20.090 55.592 1.00 70.33 156 VAL B C 1
ATOM 5010 O O . VAL B 1 177 ? 31.047 -19.413 56.420 1.00 73.21 156 VAL B O 1
ATOM 5014 N N . GLU B 1 178 ? 29.777 -21.214 55.873 1.00 70.18 157 GLU B N 1
ATOM 5015 C CA . GLU B 1 178 ? 29.607 -21.800 57.213 1.00 70.12 157 GLU B CA 1
ATOM 5016 C C . GLU B 1 178 ? 29.874 -23.307 57.086 1.00 65.95 157 GLU B C 1
ATOM 5017 O O . GLU B 1 178 ? 29.564 -23.915 56.053 1.00 57.14 157 GLU B O 1
ATOM 5023 N N . TRP B 1 179 ? 30.405 -23.913 58.140 1.00 65.01 158 TRP B N 1
ATOM 5024 C CA . TRP B 1 179 ? 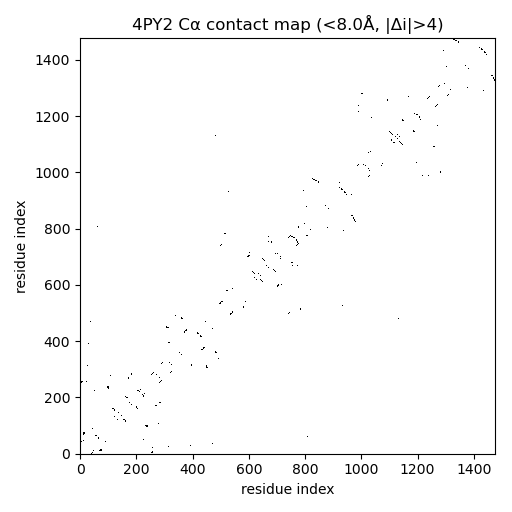30.648 -25.357 58.130 1.00 62.46 158 TRP B CA 1
ATOM 5025 C C . TRP B 1 179 ? 29.342 -26.152 58.301 1.00 58.03 158 TRP B C 1
ATOM 5026 O O . TRP B 1 179 ? 28.538 -25.859 59.170 1.00 54.66 158 TRP B O 1
ATOM 5037 N N . VAL B 1 180 ? 29.169 -27.143 57.432 1.00 54.53 159 VAL B N 1
ATOM 5038 C CA . VAL B 1 180 ? 28.028 -28.035 57.394 1.00 52.05 159 VAL B CA 1
ATOM 5039 C C . VAL B 1 180 ? 28.560 -29.471 57.376 1.00 50.69 159 VAL B C 1
ATOM 5040 O O . VAL B 1 180 ? 29.568 -29.755 56.752 1.00 49.68 159 VAL B O 1
ATOM 5044 N N . GLU B 1 181 ? 27.869 -30.379 58.056 1.00 52.81 160 GLU B N 1
ATOM 5045 C CA . GLU B 1 181 ? 28.324 -31.765 58.205 1.00 51.97 160 GLU B CA 1
ATOM 5046 C C . GLU B 1 181 ? 27.065 -32.641 58.335 1.00 50.29 160 GLU B C 1
ATOM 5047 O O . GLU B 1 181 ? 26.260 -32.408 59.213 1.00 50.12 160 GLU B O 1
ATOM 5053 N N . GLU B 1 182 ? 26.882 -33.604 57.433 1.00 46.80 161 GLU B N 1
ATOM 5054 C CA . GLU B 1 182 ? 25.709 -34.482 57.446 1.00 43.53 161 GLU B CA 1
ATOM 5055 C C . GLU B 1 182 ? 26.058 -35.845 56.839 1.00 41.49 161 GLU B C 1
ATOM 5056 O O . GLU B 1 182 ? 26.962 -35.959 56.017 1.00 42.51 161 GLU B O 1
ATOM 5062 N N . GLU B 1 183 ? 25.307 -36.862 57.230 1.00 41.71 162 GLU B N 1
ATOM 5063 C CA . GLU B 1 183 ? 25.368 -38.162 56.610 1.00 44.62 162 GLU B CA 1
ATOM 5064 C C . GLU B 1 183 ? 24.740 -38.039 55.216 1.00 42.48 162 GLU B C 1
ATOM 5065 O O . GLU B 1 183 ? 23.833 -37.236 55.016 1.00 39.16 162 GLU B O 1
ATOM 5071 N N . SER B 1 184 ? 25.241 -38.836 54.271 1.00 32.99 163 SER B N 1
ATOM 5072 C CA . SER B 1 184 ? 24.740 -38.817 52.894 1.00 31.18 163 SER B CA 1
ATOM 5073 C C . SER B 1 184 ? 25.110 -40.081 52.182 1.00 30.10 163 SER B C 1
ATOM 5074 O O . SER B 1 184 ? 26.218 -40.620 52.376 1.00 29.65 163 SER B O 1
ATOM 5077 N N . TYR B 1 185 ? 24.207 -40.553 51.334 1.00 27.48 164 TYR B N 1
ATOM 5078 C CA . TYR B 1 185 ? 24.588 -41.538 50.294 1.00 26.28 164 TYR B CA 1
ATOM 5079 C C . TYR B 1 185 ? 25.353 -40.848 49.172 1.00 25.00 164 TYR B C 1
ATOM 5080 O O . TYR B 1 185 ? 25.156 -39.667 48.923 1.00 24.43 164 TYR B O 1
ATOM 5089 N N . PHE B 1 186 ? 26.242 -41.591 48.522 1.00 23.64 165 PHE B N 1
ATOM 5090 C CA . PHE B 1 186 ? 27.050 -41.104 47.423 1.00 23.95 165 PHE B CA 1
ATOM 5091 C C . PHE B 1 186 ? 26.946 -42.045 46.239 1.00 22.79 165 PHE B C 1
ATOM 5092 O O . PHE B 1 186 ? 26.852 -43.248 46.405 1.00 22.87 165 PHE B O 1
ATOM 5100 N N . PHE B 1 187 ? 26.923 -41.469 45.054 1.00 23.20 166 PHE B N 1
ATOM 5101 C CA . PHE B 1 187 ? 27.131 -42.180 43.803 1.00 22.56 166 PHE B CA 1
ATOM 5102 C C . PHE B 1 187 ? 28.641 -42.111 43.442 1.00 22.12 166 PHE B C 1
ATOM 5103 O O . PHE B 1 187 ? 29.271 -41.044 43.531 1.00 21.45 166 PHE B O 1
ATOM 5111 N N . ARG B 1 188 ? 29.201 -43.243 43.017 1.00 21.97 167 ARG B N 1
ATOM 5112 C CA . ARG B 1 188 ? 30.623 -43.337 42.640 1.00 22.01 167 ARG B CA 1
ATOM 5113 C C . ARG B 1 188 ? 30.944 -42.697 41.280 1.00 22.41 167 ARG B C 1
ATOM 5114 O O . ARG B 1 188 ? 31.411 -43.356 40.337 1.00 21.60 167 ARG B O 1
ATOM 5122 N N . LEU B 1 189 ? 30.714 -41.392 41.187 1.00 22.42 168 LEU B N 1
ATOM 5123 C CA . LEU B 1 189 ? 30.936 -40.682 39.944 1.00 22.63 168 LEU B CA 1
ATOM 5124 C C . LEU B 1 189 ? 32.412 -40.758 39.530 1.00 23.18 168 LEU B C 1
ATOM 5125 O O . LEU B 1 189 ? 32.722 -40.761 38.320 1.00 22.62 168 LEU B O 1
ATOM 5130 N N . SER B 1 190 ? 33.301 -40.826 40.516 1.00 23.00 169 SER B N 1
ATOM 5131 C CA . SER B 1 190 ? 34.747 -40.950 40.251 1.00 24.67 169 SER B CA 1
ATOM 5132 C C . SER B 1 190 ? 35.077 -42.165 39.396 1.00 25.55 169 SER B C 1
ATOM 5133 O O . SER B 1 190 ? 36.090 -42.180 38.722 1.00 27.53 169 SER B O 1
ATOM 5136 N N . ALA B 1 191 ? 34.217 -43.183 39.401 1.00 25.88 170 ALA B N 1
ATOM 5137 C CA . ALA B 1 191 ? 34.452 -44.371 38.558 1.00 25.23 170 ALA B CA 1
ATOM 5138 C C . ALA B 1 191 ? 34.085 -44.141 37.080 1.00 25.10 170 ALA B C 1
ATOM 5139 O O . ALA B 1 191 ? 34.361 -45.006 36.276 1.00 25.62 170 ALA B O 1
ATOM 5141 N N . TYR B 1 192 ? 33.483 -42.987 36.731 1.00 24.90 171 TYR B N 1
ATOM 5142 C CA . TYR B 1 192 ? 32.963 -42.760 35.382 1.00 24.72 171 TYR B CA 1
ATOM 5143 C C . TYR B 1 192 ? 33.722 -41.720 34.548 1.00 26.20 171 TYR B C 1
ATOM 5144 O O . TYR B 1 192 ? 33.321 -41.422 33.420 1.00 25.20 171 TYR B O 1
ATOM 5153 N N . GLN B 1 193 ? 34.857 -41.226 35.043 1.00 26.50 172 GLN B N 1
ATOM 5154 C CA . GLN B 1 193 ? 35.611 -40.224 34.307 1.00 28.28 172 GLN B CA 1
ATOM 5155 C C . GLN B 1 193 ? 35.986 -40.711 32.895 1.00 28.43 172 GLN B C 1
ATOM 5156 O O . GLN B 1 193 ? 35.755 -40.009 31.912 1.00 26.59 172 GLN B O 1
ATOM 5162 N N . ASP B 1 194 ? 36.641 -41.865 32.816 1.00 28.47 173 ASP B N 1
ATOM 5163 C CA . ASP B 1 194 ? 37.123 -42.379 31.524 1.00 29.55 173 ASP B CA 1
ATOM 5164 C C . ASP B 1 194 ? 35.998 -42.764 30.598 1.00 28.25 173 ASP B C 1
ATOM 5165 O O . ASP B 1 194 ? 36.095 -42.540 29.386 1.00 27.21 173 ASP B O 1
ATOM 5170 N N . LYS B 1 195 ? 34.951 -43.383 31.152 1.00 28.44 174 LYS B N 1
ATOM 5171 C CA . LYS B 1 195 ? 33.815 -43.765 30.335 1.00 29.22 174 LYS B CA 1
ATOM 5172 C C . LYS B 1 195 ? 33.163 -42.534 29.730 1.00 27.34 174 LYS B C 1
ATOM 5173 O O . LYS B 1 195 ? 32.692 -42.579 28.600 1.00 27.20 174 LYS B O 1
ATOM 5179 N N . LEU B 1 196 ? 33.067 -41.457 30.510 1.00 26.29 175 LEU B N 1
ATOM 5180 C CA . LEU B 1 196 ? 32.427 -40.234 30.025 1.00 26.12 175 LEU B CA 1
ATOM 5181 C C . LEU B 1 196 ? 33.295 -39.584 28.957 1.00 26.58 175 LEU B C 1
ATOM 5182 O O . LEU B 1 196 ? 32.766 -39.174 27.914 1.00 27.54 175 LEU B O 1
ATOM 5187 N N . LEU B 1 197 ? 34.604 -39.518 29.169 1.00 27.20 176 LEU B N 1
ATOM 5188 C CA . LEU B 1 197 ? 35.485 -38.975 28.115 1.00 29.53 176 LEU B CA 1
ATOM 5189 C C . LEU B 1 197 ? 35.383 -39.801 26.818 1.00 28.85 176 LEU B C 1
ATOM 5190 O O . LEU B 1 197 ? 35.330 -39.235 25.735 1.00 27.88 176 LEU B O 1
ATOM 5195 N N . ASP B 1 198 ? 35.355 -41.130 26.950 1.00 30.16 177 ASP B N 1
ATOM 5196 C CA . ASP B 1 198 ? 35.101 -42.008 25.803 1.00 32.40 177 ASP B CA 1
ATOM 5197 C C . ASP B 1 198 ? 33.783 -41.666 25.116 1.00 31.69 177 ASP B C 1
ATOM 5198 O O . ASP B 1 198 ? 33.732 -41.601 23.890 1.00 31.48 177 ASP B O 1
ATOM 5203 N N . LEU B 1 199 ? 32.726 -41.462 25.896 1.00 29.48 178 LEU B N 1
ATOM 5204 C CA . LEU B 1 199 ? 31.417 -41.062 25.322 1.00 29.56 178 LEU B CA 1
ATOM 5205 C C . LEU B 1 199 ? 31.512 -39.780 24.495 1.00 28.34 178 LEU B C 1
ATOM 5206 O O . LEU B 1 199 ? 31.046 -39.734 23.369 1.00 27.79 178 LEU B O 1
ATOM 5211 N N . TYR B 1 200 ? 32.144 -38.744 25.033 1.00 28.74 179 TYR B N 1
ATOM 5212 C CA . TYR B 1 200 ? 32.233 -37.458 24.306 1.00 29.22 179 TYR B CA 1
ATOM 5213 C C . TYR B 1 200 ? 33.080 -37.620 23.032 1.00 29.94 179 TYR B C 1
ATOM 5214 O O . TYR B 1 200 ? 32.725 -37.057 21.976 1.00 28.08 179 TYR B O 1
ATOM 5223 N N . GLU B 1 201 ? 34.148 -38.423 23.117 1.00 29.90 180 GLU B N 1
ATOM 5224 C CA . GLU B 1 201 ? 35.016 -38.662 21.952 1.00 32.81 180 GLU B CA 1
ATOM 5225 C C . GLU B 1 201 ? 34.283 -39.436 20.857 1.00 33.58 180 GLU B C 1
ATOM 5226 O O . GLU B 1 201 ? 34.395 -39.082 19.699 1.00 35.27 180 GLU B O 1
ATOM 5228 N N . ASN B 1 202 ? 33.532 -40.468 21.220 1.00 35.08 181 ASN B N 1
ATOM 5229 C CA . ASN B 1 202 ? 32.808 -41.273 20.229 1.00 38.26 181 ASN B CA 1
ATOM 5230 C C . ASN B 1 202 ? 31.475 -40.697 19.739 1.00 36.99 181 ASN B C 1
ATOM 5231 O O . ASN B 1 202 ? 30.919 -41.184 18.750 1.00 33.56 181 ASN B O 1
ATOM 5236 N N . ASN B 1 203 ? 30.897 -39.758 20.491 1.00 34.18 182 ASN B N 1
ATOM 5237 C CA A ASN B 1 203 ? 29.680 -39.110 20.089 0.42 33.92 182 ASN B CA 1
ATOM 5238 C CA B ASN B 1 203 ? 29.637 -39.091 20.074 0.58 33.97 182 ASN B CA 1
ATOM 5239 C C . ASN B 1 203 ? 29.854 -37.596 20.193 1.00 33.85 182 ASN B C 1
ATOM 5240 O O . ASN B 1 203 ? 29.523 -37.008 21.208 1.00 32.72 182 ASN B O 1
ATOM 5249 N N . PRO B 1 204 ? 30.430 -36.978 19.141 1.00 33.77 183 PRO B N 1
ATOM 5250 C CA . PRO B 1 204 ? 30.721 -35.564 19.116 1.00 34.41 183 PRO B CA 1
ATOM 5251 C C . PRO B 1 204 ? 29.463 -34.719 19.289 1.00 32.78 183 PRO B C 1
ATOM 5252 O O . PRO B 1 204 ? 29.581 -33.595 19.762 1.00 35.50 183 PRO B O 1
ATOM 5256 N N . GLY B 1 205 ? 28.288 -35.233 18.923 1.00 30.01 184 GLY B N 1
ATOM 5257 C CA . GLY B 1 205 ? 27.040 -34.467 19.082 1.00 29.72 184 GLY B CA 1
ATOM 5258 C C . GLY B 1 205 ? 26.328 -34.691 20.406 1.00 29.22 184 GLY B C 1
ATOM 5259 O O . GLY B 1 205 ? 25.183 -34.292 20.566 1.00 29.85 184 GLY B O 1
ATOM 5260 N N . PHE B 1 206 ? 26.974 -35.361 21.358 1.00 27.77 185 PHE B N 1
ATOM 5261 C CA . PHE B 1 206 ? 26.284 -35.774 22.565 1.00 25.61 185 PHE B CA 1
ATOM 5262 C C . PHE B 1 206 ? 25.812 -34.558 23.383 1.00 26.43 185 PHE B C 1
ATOM 5263 O O . PHE B 1 206 ? 24.740 -34.604 23.996 1.00 26.03 185 PHE B O 1
ATOM 5271 N N . ILE B 1 207 ? 26.626 -33.505 23.436 1.00 25.92 186 ILE B N 1
ATOM 5272 C CA . ILE B 1 207 ? 26.293 -32.307 24.199 1.00 26.61 186 ILE B CA 1
ATOM 5273 C C . ILE B 1 207 ? 26.589 -31.096 23.309 1.00 28.48 186 ILE B C 1
ATOM 5274 O O . ILE B 1 207 ? 27.747 -30.896 22.890 1.00 27.19 186 ILE B O 1
ATOM 5279 N N . MET B 1 208 ? 25.541 -30.318 22.993 1.00 27.65 187 MET B N 1
ATOM 5280 C CA . MET B 1 208 ? 25.649 -29.166 22.069 1.00 28.52 187 MET B CA 1
ATOM 5281 C C . MET B 1 208 ? 24.959 -27.943 22.665 1.00 25.49 187 MET B C 1
ATOM 5282 O O . MET B 1 208 ? 24.161 -28.094 23.557 1.00 24.04 187 MET B O 1
ATOM 5287 N N . PRO B 1 209 ? 25.289 -26.731 22.193 1.00 26.18 188 PRO B N 1
ATOM 5288 C CA . PRO B 1 209 ? 26.289 -26.413 21.155 1.00 27.09 188 PRO B CA 1
ATOM 5289 C C . PRO B 1 209 ? 27.745 -26.627 21.569 1.00 27.55 188 PRO B C 1
ATOM 5290 O O . PRO B 1 209 ? 28.031 -26.943 22.720 1.00 26.38 188 PRO B O 1
ATOM 5294 N N . ALA B 1 210 ? 28.650 -26.421 20.616 1.00 28.62 189 ALA B N 1
ATOM 5295 C CA . ALA B 1 210 ? 30.073 -26.682 20.771 1.00 30.11 189 ALA B CA 1
ATOM 5296 C C . ALA B 1 210 ? 30.703 -26.110 22.050 1.00 30.53 189 ALA B C 1
ATOM 5297 O O . ALA B 1 210 ? 31.450 -26.806 22.733 1.00 28.91 189 ALA B O 1
ATOM 5299 N N . GLU B 1 211 ? 30.370 -24.876 22.402 1.00 33.35 190 GLU B N 1
ATOM 5300 C CA . GLU B 1 211 ? 30.919 -24.302 23.638 1.00 36.22 190 GLU B CA 1
ATOM 5301 C C . GLU B 1 211 ? 30.500 -25.058 24.914 1.00 33.00 190 GLU B C 1
ATOM 5302 O O . GLU B 1 211 ? 31.310 -25.163 25.862 1.00 30.31 190 GLU B O 1
ATOM 5308 N N . ARG B 1 212 ? 29.293 -25.624 24.934 1.00 29.16 191 ARG B N 1
ATOM 5309 C CA . ARG B 1 212 ? 28.874 -26.456 26.080 1.00 28.15 191 ARG B CA 1
ATOM 5310 C C . ARG B 1 212 ? 29.737 -27.714 26.177 1.00 26.91 191 ARG B C 1
ATOM 5311 O O . ARG B 1 212 ? 30.168 -28.106 27.271 1.00 24.61 191 ARG B O 1
ATOM 5319 N N . ARG B 1 213 ? 29.995 -28.328 25.033 1.00 26.58 192 ARG B N 1
ATOM 5320 C CA . ARG B 1 213 ? 30.881 -29.496 24.949 1.00 28.73 192 ARG B CA 1
ATOM 5321 C C . ARG B 1 213 ? 32.254 -29.226 25.534 1.00 28.46 192 ARG B C 1
ATOM 5322 O O . ARG B 1 213 ? 32.751 -30.005 26.350 1.00 28.01 192 ARG B O 1
ATOM 5330 N N . ASN B 1 214 ? 32.858 -28.114 25.142 1.00 29.87 193 ASN B N 1
ATOM 5331 C CA . ASN B 1 214 ? 34.198 -27.771 25.649 1.00 30.06 193 ASN B CA 1
ATOM 5332 C C . ASN B 1 214 ? 34.200 -27.625 27.154 1.00 29.95 193 ASN B C 1
ATOM 5333 O O . ASN B 1 214 ? 35.117 -28.078 27.818 1.00 28.61 193 ASN B O 1
ATOM 5338 N N . GLU B 1 215 ? 33.147 -27.010 27.705 1.00 29.97 194 GLU B N 1
ATOM 5339 C CA . GLU B 1 215 ? 33.020 -26.828 29.148 1.00 29.94 194 GLU B CA 1
ATOM 5340 C C . GLU B 1 215 ? 32.892 -28.184 29.838 1.00 30.23 194 GLU B C 1
ATOM 5341 O O . GLU B 1 215 ? 33.462 -28.402 30.912 1.00 28.07 194 GLU B O 1
ATOM 5347 N N . ILE B 1 216 ? 32.088 -29.072 29.239 1.00 28.69 195 ILE B N 1
ATOM 5348 C CA . ILE B 1 216 ? 31.870 -30.393 29.827 1.00 28.54 195 ILE B CA 1
ATOM 5349 C C . ILE B 1 216 ? 33.152 -31.244 29.782 1.00 27.98 195 ILE B C 1
ATOM 5350 O O . ILE B 1 216 ? 33.552 -31.818 30.792 1.00 26.17 195 ILE B O 1
ATOM 5355 N N . VAL B 1 217 ? 33.799 -31.294 28.623 1.00 27.33 196 VAL B N 1
ATOM 5356 C CA . VAL B 1 217 ? 35.011 -32.107 28.498 1.00 28.32 196 VAL B CA 1
ATOM 5357 C C . VAL B 1 217 ? 36.088 -31.636 29.493 1.00 28.20 196 VAL B C 1
ATOM 5358 O O . VAL B 1 217 ? 36.726 -32.442 30.155 1.00 27.38 196 VAL B O 1
ATOM 5362 N N . SER B 1 218 ? 36.271 -30.329 29.597 1.00 28.35 197 SER B N 1
ATOM 5363 C CA . SER B 1 218 ? 37.256 -29.756 30.500 1.00 29.93 197 SER B CA 1
ATOM 5364 C C . SER B 1 218 ? 36.936 -30.065 31.963 1.00 30.57 197 SER B C 1
ATOM 5365 O O . SER B 1 218 ? 37.834 -30.386 32.770 1.00 29.74 197 SER B O 1
ATOM 5368 N N . PHE B 1 219 ? 35.653 -29.973 32.302 1.00 28.20 198 PHE B N 1
ATOM 5369 C CA . PHE B 1 219 ? 35.205 -30.349 33.622 1.00 27.86 198 PHE B CA 1
ATOM 5370 C C . PHE B 1 219 ? 35.549 -31.808 33.948 1.00 27.60 198 PHE B C 1
ATOM 5371 O O . PHE B 1 219 ? 36.171 -32.086 34.972 1.00 27.29 198 PHE B O 1
ATOM 5379 N N . VAL B 1 220 ? 35.212 -32.735 33.056 1.00 26.54 199 VAL B N 1
ATOM 5380 C CA . VAL B 1 220 ? 35.463 -34.147 33.335 1.00 27.36 199 VAL B CA 1
ATOM 5381 C C . VAL B 1 220 ? 36.967 -34.443 33.360 1.00 27.91 199 VAL B C 1
ATOM 5382 O O . VAL B 1 220 ? 37.433 -35.188 34.222 1.00 27.17 199 VAL B O 1
ATOM 5386 N N . LYS B 1 221 ? 37.720 -33.850 32.437 1.00 29.62 200 LYS B N 1
ATOM 5387 C CA . LYS B 1 221 ? 39.189 -34.024 32.433 1.00 31.51 200 LYS B CA 1
ATOM 5388 C C . LYS B 1 221 ? 39.832 -33.604 33.739 1.00 31.70 200 LYS B C 1
ATOM 5389 O O . LYS B 1 221 ? 40.846 -34.185 34.137 1.00 34.33 200 LYS B O 1
ATOM 5395 N N . SER B 1 222 ? 39.296 -32.578 34.388 1.00 30.79 201 SER B N 1
ATOM 5396 C CA . SER B 1 222 ? 39.922 -32.091 35.603 1.00 34.51 201 SER B CA 1
ATOM 5397 C C . SER B 1 222 ? 39.639 -32.999 36.818 1.00 34.33 201 SER B C 1
ATOM 5398 O O . SER B 1 222 ? 40.238 -32.807 37.869 1.00 34.56 201 SER B O 1
ATOM 5401 N N . GLY B 1 223 ? 38.824 -34.046 36.638 1.00 31.98 202 GLY B N 1
ATOM 5402 C CA . GLY B 1 223 ? 38.700 -35.105 37.633 1.00 31.05 202 GLY B CA 1
ATOM 5403 C C . GLY B 1 223 ? 37.340 -35.010 38.298 1.00 30.65 202 GLY B C 1
ATOM 5404 O O . GLY B 1 223 ? 36.910 -33.920 38.679 1.00 30.66 202 GLY B O 1
ATOM 5405 N N . LEU B 1 224 ? 36.675 -36.148 38.464 1.00 27.68 203 LEU B N 1
ATOM 5406 C CA . LEU B 1 224 ? 35.351 -36.184 39.070 1.00 26.81 203 LEU B CA 1
ATOM 5407 C C . LEU B 1 224 ? 35.393 -36.780 40.468 1.00 27.42 203 LEU B C 1
ATOM 5408 O O . LEU B 1 224 ? 36.048 -37.796 40.681 1.00 27.59 203 LEU B O 1
ATOM 5413 N N . LYS B 1 225 ? 34.678 -36.168 41.412 1.00 26.99 204 LYS B N 1
ATOM 5414 C CA . LYS B 1 225 ? 34.584 -36.676 42.782 1.00 25.91 204 LYS B CA 1
ATOM 5415 C C . LYS B 1 225 ? 33.233 -37.366 42.922 1.00 25.30 204 LYS B C 1
ATOM 5416 O O . LYS B 1 225 ? 32.299 -37.081 42.151 1.00 24.69 204 LYS B O 1
ATOM 5418 N N . ASP B 1 226 ? 33.105 -38.231 43.926 1.00 23.49 205 ASP B N 1
ATOM 5419 C CA . ASP B 1 226 ? 31.861 -38.898 44.196 1.00 23.68 205 ASP B CA 1
ATOM 5420 C C . ASP B 1 226 ? 30.795 -37.857 44.585 1.00 23.96 205 ASP B C 1
ATOM 5421 O O . ASP B 1 226 ? 31.121 -36.782 45.109 1.00 24.18 205 ASP B O 1
ATOM 5426 N N . LEU B 1 227 ? 29.543 -38.183 44.283 1.00 22.89 206 LEU B N 1
ATOM 5427 C CA . LEU B 1 227 ? 28.444 -37.239 44.269 1.00 22.50 206 LEU B CA 1
ATOM 5428 C C . LEU B 1 227 ? 27.401 -37.522 45.356 1.00 22.42 206 LEU B C 1
ATOM 5429 O O . LEU B 1 227 ? 26.821 -38.609 45.411 1.00 22.75 206 LEU B O 1
ATOM 5434 N N . SER B 1 228 ? 27.154 -36.534 46.221 1.00 22.51 207 SER B N 1
ATOM 5435 C CA . SER B 1 228 ? 26.167 -36.646 47.275 1.00 22.90 207 SER B CA 1
ATOM 5436 C C . SER B 1 228 ? 24.779 -36.737 46.641 1.00 22.25 207 SER B C 1
ATOM 5437 O O . SER B 1 228 ? 24.420 -35.848 45.885 1.00 22.45 207 SER B O 1
ATOM 5440 N N . ILE B 1 229 ? 24.019 -37.781 46.971 1.00 22.00 208 ILE B N 1
ATOM 5441 C CA . ILE B 1 229 ? 22.724 -38.026 46.371 1.00 21.71 208 ILE B CA 1
ATOM 5442 C C . ILE B 1 229 ? 21.569 -38.198 47.318 1.00 22.81 208 ILE B C 1
ATOM 5443 O O . ILE B 1 229 ? 20.457 -38.502 46.861 1.00 22.77 208 ILE B O 1
ATOM 5448 N N . SER B 1 230 ? 21.764 -37.949 48.614 1.00 24.07 209 SER B N 1
ATOM 5449 C CA . SER B 1 230 ? 20.652 -38.011 49.570 1.00 25.23 209 SER B CA 1
ATOM 5450 C C . SER B 1 230 ? 20.726 -36.882 50.583 1.00 27.00 209 SER B C 1
ATOM 5451 O O . SER B 1 230 ? 21.766 -36.213 50.711 1.00 27.65 209 SER B O 1
ATOM 5454 N N . ARG B 1 231 ? 19.621 -36.677 51.306 1.00 28.00 210 ARG B N 1
ATOM 5455 C CA . ARG B 1 231 ? 19.559 -35.702 52.398 1.00 29.77 210 ARG B CA 1
ATOM 5456 C C . ARG B 1 231 ? 18.788 -36.294 53.575 1.00 31.08 210 ARG B C 1
ATOM 5457 O O . ARG B 1 231 ? 17.860 -37.084 53.392 1.00 30.10 210 ARG B O 1
ATOM 5465 N N . THR B 1 232 ? 19.208 -35.916 54.779 1.00 32.40 211 THR B N 1
ATOM 5466 C CA . THR B 1 232 ? 18.538 -36.310 56.033 1.00 34.16 211 THR B CA 1
ATOM 5467 C C . THR B 1 232 ? 17.806 -35.123 56.664 1.00 36.05 211 THR B C 1
ATOM 5468 O O . THR B 1 232 ? 17.120 -35.301 57.674 1.00 38.11 211 THR B O 1
ATOM 5472 N N . THR B 1 233 ? 17.902 -33.948 56.033 1.00 36.65 212 THR B N 1
ATOM 5473 C CA . THR B 1 233 ? 17.486 -32.667 56.617 1.00 37.84 212 THR B CA 1
ATOM 5474 C C . THR B 1 233 ? 16.028 -32.249 56.367 1.00 38.91 212 THR B C 1
ATOM 5475 O O . THR B 1 233 ? 15.579 -31.234 56.880 1.00 39.86 212 THR B O 1
ATOM 5479 N N . PHE B 1 234 ? 15.304 -33.020 55.571 1.00 36.63 213 PHE B N 1
ATOM 5480 C CA . PHE B 1 234 ? 13.915 -32.745 55.311 1.00 36.25 213 PHE B CA 1
ATOM 5481 C C . PHE B 1 234 ? 13.317 -34.046 54.791 1.00 35.53 213 PHE B C 1
ATOM 5482 O O . PHE B 1 234 ? 14.049 -34.919 54.320 1.00 35.73 213 PHE B O 1
ATOM 5490 N N . ASP B 1 235 ? 11.999 -34.174 54.875 1.00 35.27 214 ASP B N 1
ATOM 5491 C CA . ASP B 1 235 ? 11.315 -35.396 54.447 1.00 36.05 214 ASP B CA 1
ATOM 5492 C C . ASP B 1 235 ? 10.448 -35.216 53.193 1.00 33.03 214 ASP B C 1
ATOM 5493 O O . ASP B 1 235 ? 9.796 -36.164 52.754 1.00 32.92 214 ASP B O 1
ATOM 5498 N N . TRP B 1 236 ? 10.476 -34.026 52.599 1.00 30.77 215 TRP B N 1
ATOM 5499 C CA . TRP B 1 236 ? 9.779 -33.761 51.346 1.00 30.07 215 TRP B CA 1
ATOM 5500 C C . TRP B 1 236 ? 10.652 -34.213 50.154 1.00 29.83 215 TRP B C 1
ATOM 5501 O O . TRP B 1 236 ? 11.372 -33.409 49.533 1.00 27.64 215 TRP B O 1
ATOM 5512 N N . GLY B 1 237 ? 10.582 -35.518 49.886 1.00 29.79 216 GLY B N 1
ATOM 5513 C CA . GLY B 1 237 ? 11.373 -36.184 48.860 1.00 29.19 216 GLY B CA 1
ATOM 5514 C C . GLY B 1 237 ? 11.047 -37.663 48.842 1.00 28.00 216 GLY B C 1
ATOM 5515 O O . GLY B 1 237 ? 10.249 -38.118 49.613 1.00 29.39 216 GLY B O 1
ATOM 5516 N N . ILE B 1 238 ? 11.695 -38.408 47.966 1.00 27.92 217 ILE B N 1
ATOM 5517 C CA . ILE B 1 238 ? 11.486 -39.834 47.807 1.00 27.31 217 ILE B CA 1
ATOM 5518 C C . ILE B 1 238 ? 12.409 -40.555 48.762 1.00 27.38 217 ILE B C 1
ATOM 5519 O O . ILE B 1 238 ? 13.615 -40.344 48.726 1.00 26.86 217 ILE B O 1
ATOM 5524 N N . PRO B 1 239 ? 11.861 -41.450 49.590 1.00 28.75 218 PRO B N 1
ATOM 5525 C CA . PRO B 1 239 ? 12.719 -42.150 50.528 1.00 28.92 218 PRO B CA 1
ATOM 5526 C C . PRO B 1 239 ? 13.764 -43.011 49.813 1.00 28.75 218 PRO B C 1
ATOM 5527 O O . PRO B 1 239 ? 13.480 -43.615 48.788 1.00 28.35 218 PRO B O 1
ATOM 5531 N N . VAL B 1 240 ? 14.959 -43.062 50.378 1.00 29.30 219 VAL B N 1
ATOM 5532 C CA . VAL B 1 240 ? 15.966 -44.006 49.972 1.00 29.52 219 VAL B CA 1
ATOM 5533 C C . VAL B 1 240 ? 15.506 -45.430 50.354 1.00 29.27 219 VAL B C 1
ATOM 5534 O O . VAL B 1 240 ? 15.155 -45.676 51.492 1.00 28.74 219 VAL B O 1
ATOM 5538 N N . PRO B 1 241 ? 15.502 -46.360 49.394 1.00 29.38 220 PRO B N 1
ATOM 5539 C CA . PRO B 1 241 ? 15.120 -47.722 49.711 1.00 31.71 220 PRO B CA 1
ATOM 5540 C C . PRO B 1 241 ? 16.058 -48.318 50.759 1.00 33.58 220 PRO B C 1
ATOM 5541 O O . PRO B 1 241 ? 17.264 -48.261 50.592 1.00 32.05 220 PRO B O 1
ATOM 5545 N N . GLY B 1 242 ? 15.489 -48.839 51.839 1.00 36.12 221 GLY B N 1
ATOM 5546 C CA . GLY B 1 242 ? 16.273 -49.455 52.908 1.00 39.20 221 GLY B CA 1
ATOM 5547 C C . GLY B 1 242 ? 16.707 -48.493 53.996 1.00 39.66 221 GLY B C 1
ATOM 5548 O O . GLY B 1 242 ? 17.305 -48.911 54.955 1.00 39.17 221 GLY B O 1
ATOM 5549 N N . ASP B 1 243 ? 16.435 -47.193 53.841 1.00 39.31 222 ASP B N 1
ATOM 5550 C CA . ASP B 1 243 ? 16.953 -46.199 54.776 1.00 37.16 222 ASP B CA 1
ATOM 5551 C C . ASP B 1 243 ? 16.129 -44.942 54.644 1.00 39.99 222 ASP B C 1
ATOM 5552 O O . ASP B 1 243 ? 16.577 -43.931 54.118 1.00 40.26 222 ASP B O 1
ATOM 5557 N N . GLU B 1 244 ? 14.918 -44.983 55.167 1.00 45.27 223 GLU B N 1
ATOM 5558 C CA . GLU B 1 244 ? 13.970 -43.922 54.855 1.00 48.34 223 GLU B CA 1
ATOM 5559 C C . GLU B 1 244 ? 14.138 -42.653 55.693 1.00 45.95 223 GLU B C 1
ATOM 5560 O O . GLU B 1 244 ? 13.470 -41.650 55.425 1.00 48.96 223 GLU B O 1
ATOM 5566 N N . LYS B 1 245 ? 15.071 -42.672 56.644 1.00 41.01 224 LYS B N 1
ATOM 5567 C CA . LYS B 1 245 ? 15.651 -41.437 57.210 1.00 39.16 224 LYS B CA 1
ATOM 5568 C C . LYS B 1 245 ? 16.347 -40.546 56.160 1.00 37.91 224 LYS B C 1
ATOM 5569 O O . LYS B 1 245 ? 16.584 -39.362 56.398 1.00 40.43 224 LYS B O 1
ATOM 5571 N N . HIS B 1 246 ? 16.711 -41.126 55.019 1.00 33.09 225 HIS B N 1
ATOM 5572 C CA . HIS B 1 246 ? 17.212 -40.345 53.902 1.00 32.99 225 HIS B CA 1
ATOM 5573 C C . HIS B 1 246 ? 16.141 -40.180 52.844 1.00 31.18 225 HIS B C 1
ATOM 5574 O O . HIS B 1 246 ? 15.414 -41.126 52.537 1.00 30.28 225 HIS B O 1
ATOM 5581 N N . VAL B 1 247 ? 16.085 -38.988 52.256 1.00 30.12 226 VAL B N 1
ATOM 5582 C CA . VAL B 1 247 ? 15.405 -38.812 50.973 1.00 29.09 226 VAL B CA 1
ATOM 5583 C C . VAL B 1 247 ? 16.402 -38.497 49.845 1.00 28.07 226 VAL B C 1
ATOM 5584 O O . VAL B 1 247 ? 17.509 -37.996 50.076 1.00 27.77 226 VAL B O 1
ATOM 5588 N N . MET B 1 248 ? 15.985 -38.775 48.621 1.00 26.79 227 MET B N 1
ATOM 5589 C CA . MET B 1 248 ? 16.805 -38.502 47.459 1.00 25.48 227 MET B CA 1
ATOM 5590 C C . MET B 1 248 ? 16.947 -37.024 47.245 1.00 24.59 227 MET B C 1
ATOM 5591 O O . MET B 1 248 ? 15.987 -36.274 47.326 1.00 24.78 227 MET B O 1
ATOM 5596 N N . TYR B 1 249 ? 18.172 -36.620 46.951 1.00 24.36 228 TYR B N 1
ATOM 5597 C CA . TYR B 1 249 ? 18.466 -35.245 46.611 1.00 24.18 228 TYR B CA 1
ATOM 5598 C C . TYR B 1 249 ? 18.130 -35.057 45.133 1.00 23.15 228 TYR B C 1
ATOM 5599 O O . TYR B 1 249 ? 17.714 -36.004 44.448 1.00 22.65 228 TYR B O 1
ATOM 5608 N N . VAL B 1 250 ? 18.265 -33.835 44.638 1.00 23.19 229 VAL B N 1
ATOM 5609 C CA . VAL B 1 250 ? 17.771 -33.460 43.296 1.00 23.34 229 VAL B CA 1
ATOM 5610 C C . VAL B 1 250 ? 18.297 -34.324 42.127 1.00 22.42 229 VAL B C 1
ATOM 5611 O O . VAL B 1 250 ? 17.574 -34.554 41.167 1.00 22.11 229 VAL B O 1
ATOM 5615 N N . TRP B 1 251 ? 19.525 -34.841 42.218 1.00 22.98 230 TRP B N 1
ATOM 5616 C CA . TRP B 1 251 ? 20.157 -35.452 41.024 1.00 22.58 230 TRP B CA 1
ATOM 5617 C C . TRP B 1 251 ? 19.371 -36.672 40.513 1.00 21.87 230 TRP B C 1
ATOM 5618 O O . TRP B 1 251 ? 18.940 -36.694 39.368 1.00 21.29 230 TRP B O 1
ATOM 5629 N N . VAL B 1 252 ? 19.194 -37.678 41.354 1.00 21.50 231 VAL B N 1
ATOM 5630 C CA . VAL B 1 252 ? 18.504 -38.887 40.943 1.00 22.09 231 VAL B CA 1
ATOM 5631 C C . VAL B 1 252 ? 17.003 -38.613 40.753 1.00 22.95 231 VAL B C 1
ATOM 5632 O O . VAL B 1 252 ? 16.396 -39.069 39.789 1.00 23.52 231 VAL B O 1
ATOM 5636 N N . ASP B 1 253 ? 16.424 -37.819 41.654 1.00 23.22 232 ASP B N 1
ATOM 5637 C CA . ASP B 1 253 ? 14.976 -37.544 41.618 1.00 22.79 232 ASP B CA 1
ATOM 5638 C C . ASP B 1 253 ? 14.592 -36.826 40.302 1.00 22.29 232 ASP B C 1
ATOM 5639 O O . ASP B 1 253 ? 13.798 -37.341 39.522 1.00 21.91 232 ASP B O 1
ATOM 5644 N N . ALA B 1 254 ? 15.151 -35.657 40.047 1.00 21.19 233 ALA B N 1
ATOM 5645 C CA . ALA B 1 254 ? 14.726 -34.889 38.888 1.00 21.16 233 ALA B CA 1
ATOM 5646 C C . ALA B 1 254 ? 15.118 -35.549 37.560 1.00 21.91 233 ALA B C 1
ATOM 5647 O O . ALA B 1 254 ? 14.289 -35.609 36.673 1.00 23.32 233 ALA B O 1
ATOM 5649 N N . LEU B 1 255 ? 16.341 -36.086 37.430 1.00 21.50 234 LEU B N 1
ATOM 5650 C CA . LEU B 1 255 ? 16.782 -36.656 36.138 1.00 22.41 234 LEU B CA 1
ATOM 5651 C C . LEU B 1 255 ? 15.973 -37.884 35.715 1.00 23.61 234 LEU B C 1
ATOM 5652 O O . LEU B 1 255 ? 15.729 -38.116 34.529 1.00 23.64 234 LEU B O 1
ATOM 5657 N N . THR B 1 256 ? 15.529 -38.656 36.704 1.00 23.86 235 THR B N 1
ATOM 5658 C CA . THR B 1 256 ? 14.776 -39.853 36.438 1.00 22.75 235 THR B CA 1
ATOM 5659 C C . THR B 1 256 ? 13.402 -39.600 35.767 1.00 22.55 235 THR B C 1
ATOM 5660 O O . THR B 1 256 ? 12.854 -40.503 35.136 1.00 22.02 235 THR B O 1
ATOM 5664 N N . ASN B 1 257 ? 12.892 -38.374 35.801 1.00 21.94 236 ASN B N 1
ATOM 5665 C CA . ASN B 1 257 ? 11.590 -38.086 35.175 1.00 22.06 236 ASN B CA 1
ATOM 5666 C C . ASN B 1 257 ? 11.499 -38.587 33.726 1.00 22.56 236 ASN B C 1
ATOM 5667 O O . ASN B 1 257 ? 10.471 -39.121 33.293 1.00 21.26 236 ASN B O 1
ATOM 5672 N N . TYR B 1 258 ? 12.605 -38.438 32.999 1.00 22.56 237 TYR B N 1
ATOM 5673 C CA . TYR B 1 258 ? 12.666 -38.816 31.603 1.00 22.14 237 TYR B CA 1
ATOM 5674 C C . TYR B 1 258 ? 12.393 -40.285 31.352 1.00 21.88 237 TYR B C 1
ATOM 5675 O O . TYR B 1 258 ? 11.905 -40.627 30.283 1.00 21.64 237 TYR B O 1
ATOM 5684 N N . ILE B 1 259 ? 12.729 -41.158 32.298 1.00 21.88 238 ILE B N 1
ATOM 5685 C CA . ILE B 1 259 ? 12.393 -42.593 32.159 1.00 22.00 238 ILE B CA 1
ATOM 5686 C C . ILE B 1 259 ? 11.088 -42.993 32.895 1.00 22.70 238 ILE B C 1
ATOM 5687 O O . ILE B 1 259 ? 10.414 -43.917 32.460 1.00 22.90 238 ILE B O 1
ATOM 5692 N N . THR B 1 260 ? 10.739 -42.310 33.987 1.00 23.01 239 THR B N 1
ATOM 5693 C CA . THR B 1 260 ? 9.442 -42.499 34.629 1.00 23.32 239 THR B CA 1
ATOM 5694 C C . THR B 1 260 ? 8.304 -42.419 33.612 1.00 25.03 239 THR B C 1
ATOM 5695 O O . THR B 1 260 ? 7.389 -43.225 33.629 1.00 25.01 239 THR B O 1
ATOM 5699 N N . ALA B 1 261 ? 8.372 -41.437 32.724 1.00 25.57 240 ALA B N 1
ATOM 5700 C CA . ALA B 1 261 ? 7.299 -41.195 31.782 1.00 26.31 240 ALA B CA 1
ATOM 5701 C C . ALA B 1 261 ? 7.150 -42.309 30.753 1.00 25.97 240 ALA B C 1
ATOM 5702 O O . ALA B 1 261 ? 6.147 -42.372 30.065 1.00 27.04 240 ALA B O 1
ATOM 5704 N N . LEU B 1 262 ? 8.129 -43.181 30.634 1.00 26.06 241 LEU B N 1
ATOM 5705 C CA . LEU B 1 262 ? 8.041 -44.289 29.705 1.00 26.60 241 LEU B CA 1
ATOM 5706 C C . LEU B 1 262 ? 7.688 -45.601 30.400 1.00 27.47 241 LEU B C 1
ATOM 5707 O O . LEU B 1 262 ? 7.730 -46.654 29.775 1.00 28.16 241 LEU B O 1
ATOM 5712 N N . GLY B 1 263 ? 7.389 -45.538 31.694 1.00 28.38 242 GLY B N 1
ATOM 5713 C CA . GLY B 1 263 ? 6.952 -46.696 32.453 1.00 28.13 242 GLY B CA 1
ATOM 5714 C C . GLY B 1 263 ? 8.042 -47.438 33.187 1.00 28.33 242 GLY B C 1
ATOM 5715 O O . GLY B 1 263 ? 7.785 -48.511 33.700 1.00 29.92 242 GLY B O 1
ATOM 5716 N N . TYR B 1 264 ? 9.265 -46.911 33.202 1.00 28.16 243 TYR B N 1
ATOM 5717 C CA . TYR B 1 264 ? 10.373 -47.506 33.956 1.00 27.85 243 TYR B CA 1
ATOM 5718 C C . TYR B 1 264 ? 9.915 -47.712 35.390 1.00 28.23 243 TYR B C 1
ATOM 5719 O O . TYR B 1 264 ? 9.309 -46.820 35.959 1.00 29.63 243 TYR B O 1
ATOM 5728 N N . PRO B 1 265 ? 10.225 -48.869 35.995 1.00 28.09 244 PRO B N 1
ATOM 5729 C CA . PRO B 1 265 ? 11.121 -49.964 35.585 1.00 27.95 244 PRO B CA 1
ATOM 5730 C C . PRO B 1 265 ? 10.513 -51.054 34.718 1.00 29.56 244 PRO B C 1
ATOM 5731 O O . PRO B 1 265 ? 11.179 -52.057 34.471 1.00 30.65 244 PRO B O 1
ATOM 5735 N N . ASP B 1 266 ? 9.256 -50.919 34.315 1.00 29.86 245 ASP B N 1
ATOM 5736 C CA . ASP B 1 266 ? 8.621 -51.952 33.509 1.00 32.89 245 ASP B CA 1
ATOM 5737 C C . ASP B 1 266 ? 9.043 -51.850 32.037 1.00 32.77 245 ASP B C 1
ATOM 5738 O O . ASP B 1 266 ? 8.448 -51.105 31.255 1.00 32.09 245 ASP B O 1
ATOM 5743 N N . THR B 1 267 ? 10.075 -52.590 31.669 1.00 32.63 246 THR B N 1
ATOM 5744 C CA . THR B 1 267 ? 10.644 -52.495 30.339 1.00 34.87 246 THR B CA 1
ATOM 5745 C C . THR B 1 267 ? 9.772 -53.170 29.271 1.00 36.16 246 THR B C 1
ATOM 5746 O O . THR B 1 267 ? 10.112 -53.116 28.088 1.00 35.22 246 THR B O 1
ATOM 5750 N N . THR B 1 268 ? 8.651 -53.779 29.672 1.00 37.16 247 THR B N 1
ATOM 5751 C CA . THR B 1 268 ? 7.671 -54.301 28.692 1.00 37.48 247 THR B CA 1
ATOM 5752 C C . THR B 1 268 ? 6.609 -53.276 28.312 1.00 35.97 247 THR B C 1
ATOM 5753 O O . THR B 1 268 ? 5.784 -53.526 27.454 1.00 34.91 247 THR B O 1
ATOM 5757 N N . ASP B 1 269 ? 6.594 -52.130 28.986 1.00 35.87 248 ASP B N 1
ATOM 5758 C CA . ASP B 1 269 ? 5.638 -51.070 28.656 1.00 34.89 248 ASP B CA 1
ATOM 5759 C C . ASP B 1 269 ? 5.837 -50.670 27.183 1.00 34.53 248 ASP B C 1
ATOM 5760 O O . ASP B 1 269 ? 6.988 -50.570 26.728 1.00 35.94 248 ASP B O 1
ATOM 5765 N N . GLU B 1 270 ? 4.739 -50.411 26.476 1.00 34.59 249 GLU B N 1
ATOM 5766 C CA . GLU B 1 270 ? 4.765 -50.016 25.053 1.00 37.26 249 GLU B CA 1
ATOM 5767 C C . GLU B 1 270 ? 5.558 -48.713 24.862 1.00 34.57 249 GLU B C 1
ATOM 5768 O O . GLU B 1 270 ? 6.256 -48.543 23.871 1.00 32.76 249 GLU B O 1
ATOM 5774 N N . ARG B 1 271 ? 5.506 -47.829 25.856 1.00 31.31 250 ARG B N 1
ATOM 5775 C CA . ARG B 1 271 ? 6.271 -46.603 25.807 1.00 30.83 250 ARG B CA 1
ATOM 5776 C C . ARG B 1 271 ? 7.788 -46.813 25.921 1.00 29.21 250 ARG B C 1
ATOM 5777 O O . ARG B 1 271 ? 8.567 -45.953 25.522 1.00 27.68 250 ARG B O 1
ATOM 5785 N N . TRP B 1 272 ? 8.218 -47.923 26.497 1.00 29.30 251 TRP B N 1
ATOM 5786 C CA . TRP B 1 272 ? 9.636 -48.080 26.817 1.00 27.75 251 TRP B CA 1
ATOM 5787 C C . TRP B 1 272 ? 10.539 -48.108 25.574 1.00 28.35 251 TRP B C 1
ATOM 5788 O O . TRP B 1 272 ? 11.730 -47.732 25.651 1.00 26.82 251 TRP B O 1
ATOM 5799 N N . ALA B 1 273 ? 9.970 -48.478 24.417 1.00 28.56 252 ALA B N 1
ATOM 5800 C CA . ALA B 1 273 ? 10.710 -48.425 23.132 1.00 28.39 252 ALA B CA 1
ATOM 5801 C C . ALA B 1 273 ? 11.140 -47.006 22.702 1.00 27.37 252 ALA B C 1
ATOM 5802 O O . ALA B 1 273 ? 12.021 -46.879 21.864 1.00 27.76 252 ALA B O 1
ATOM 5804 N N . TYR B 1 274 ? 10.568 -45.957 23.287 1.00 26.90 253 TYR B N 1
ATOM 5805 C CA . TYR B 1 274 ? 11.071 -44.585 23.093 1.00 26.94 253 TYR B CA 1
ATOM 5806 C C . TYR B 1 274 ? 12.443 -44.282 23.710 1.00 26.77 253 TYR B C 1
ATOM 5807 O O . TYR B 1 274 ? 13.083 -43.320 23.313 1.00 26.92 253 TYR B O 1
ATOM 5816 N N . TRP B 1 275 ? 12.895 -45.094 24.665 1.00 27.24 254 TRP B N 1
ATOM 5817 C CA . TRP B 1 275 ? 14.175 -44.857 25.303 1.00 26.68 254 TRP B CA 1
ATOM 5818 C C . TRP B 1 275 ? 15.235 -45.496 24.404 1.00 28.67 254 TRP B C 1
ATOM 5819 O O . TRP B 1 275 ? 15.038 -46.617 23.967 1.00 28.99 254 TRP B O 1
ATOM 5830 N N . PRO B 1 276 ? 16.378 -44.820 24.175 1.00 27.77 255 PRO B N 1
ATOM 5831 C CA . PRO B 1 276 ? 16.865 -43.570 24.728 1.00 27.11 255 PRO B CA 1
ATOM 5832 C C . PRO B 1 276 ? 16.358 -42.306 24.029 1.00 26.59 255 PRO B C 1
ATOM 5833 O O . PRO B 1 276 ? 16.095 -42.322 22.838 1.00 25.41 255 PRO B O 1
ATOM 5837 N N . ALA B 1 277 ? 16.178 -41.224 24.789 1.00 24.64 256 ALA B N 1
ATOM 5838 C CA . ALA B 1 277 ? 15.762 -39.971 24.197 1.00 23.53 256 ALA B CA 1
ATOM 5839 C C . ALA B 1 277 ? 16.653 -39.594 23.036 1.00 24.49 256 ALA B C 1
ATOM 5840 O O . ALA B 1 277 ? 17.920 -39.786 23.064 1.00 24.20 256 ALA B O 1
ATOM 5842 N N . ASN B 1 278 ? 16.014 -39.025 22.018 1.00 24.18 257 ASN B N 1
ATOM 5843 C CA . ASN B 1 278 ? 16.716 -38.430 20.883 1.00 25.06 257 ASN B CA 1
ATOM 5844 C C . ASN B 1 278 ? 17.282 -37.048 21.222 1.00 25.42 257 ASN B C 1
ATOM 5845 O O . ASN B 1 278 ? 18.381 -36.676 20.759 1.00 25.52 257 ASN B O 1
ATOM 5850 N N . ALA B 1 279 ? 16.571 -36.295 22.059 1.00 23.63 258 ALA B N 1
ATOM 5851 C CA . ALA B 1 279 ? 17.109 -35.029 22.503 1.00 23.78 258 ALA B CA 1
ATOM 5852 C C . ALA B 1 279 ? 16.516 -34.614 23.833 1.00 22.94 258 ALA B C 1
ATOM 5853 O O . ALA B 1 279 ? 15.282 -34.681 24.030 1.00 23.06 258 ALA B O 1
ATOM 5855 N N . HIS B 1 280 ? 17.394 -34.245 24.765 1.00 20.97 259 HIS B N 1
ATOM 5856 C CA . HIS B 1 280 ? 16.994 -33.519 25.960 1.00 20.41 259 HIS B CA 1
ATOM 5857 C C . HIS B 1 280 ? 17.291 -32.042 25.696 1.00 20.65 259 HIS B C 1
ATOM 5858 O O . HIS B 1 280 ? 18.445 -31.658 25.498 1.00 22.62 259 HIS B O 1
ATOM 5865 N N . ILE B 1 281 ? 16.255 -31.225 25.708 1.00 19.32 260 ILE B N 1
ATOM 5866 C CA . ILE B 1 281 ? 16.395 -29.776 25.615 1.00 19.66 260 ILE B CA 1
ATOM 5867 C C . ILE B 1 281 ? 16.432 -29.138 27.010 1.00 19.60 260 ILE B C 1
ATOM 5868 O O . ILE B 1 281 ? 15.547 -29.370 27.850 1.00 18.69 260 ILE B O 1
ATOM 5873 N N . ILE B 1 282 ? 17.505 -28.373 27.254 1.00 20.26 261 ILE B N 1
ATOM 5874 C CA . ILE B 1 282 ? 17.769 -27.847 28.586 1.00 20.22 261 ILE B CA 1
ATOM 5875 C C . ILE B 1 282 ? 18.317 -26.441 28.492 1.00 21.45 261 ILE B C 1
ATOM 5876 O O . ILE B 1 282 ? 18.703 -25.988 27.411 1.00 22.79 261 ILE B O 1
ATOM 5881 N N . GLY B 1 283 ? 18.390 -25.771 29.642 1.00 20.97 262 GLY B N 1
ATOM 5882 C CA . GLY B 1 283 ? 19.110 -24.519 29.759 1.00 21.49 262 GLY B CA 1
ATOM 5883 C C . GLY B 1 283 ? 20.584 -24.777 30.081 1.00 22.49 262 GLY B C 1
ATOM 5884 O O . GLY B 1 283 ? 20.964 -25.822 30.634 1.00 22.68 262 GLY B O 1
ATOM 5885 N N . LYS B 1 284 ? 21.428 -23.847 29.690 1.00 23.02 263 LYS B N 1
ATOM 5886 C CA . LYS B 1 284 ? 22.853 -24.028 29.795 1.00 24.98 263 LYS B CA 1
ATOM 5887 C C . LYS B 1 284 ? 23.338 -24.112 31.243 1.00 25.05 263 LYS B C 1
ATOM 5888 O O . LYS B 1 284 ? 24.332 -24.715 31.492 1.00 24.01 263 LYS B O 1
ATOM 5894 N N . ASP B 1 285 ? 22.576 -23.587 32.200 1.00 26.00 264 ASP B N 1
ATOM 5895 C CA . ASP B 1 285 ? 22.906 -23.721 33.619 1.00 27.94 264 ASP B CA 1
ATOM 5896 C C . ASP B 1 285 ? 22.838 -25.154 34.147 1.00 27.95 264 ASP B C 1
ATOM 5897 O O . ASP B 1 285 ? 23.382 -25.429 35.174 1.00 27.24 264 ASP B O 1
ATOM 5902 N N . ILE B 1 286 ? 22.152 -26.073 33.457 1.00 25.95 265 ILE B N 1
ATOM 5903 C CA . ILE B 1 286 ? 22.031 -27.434 33.969 1.00 23.82 265 ILE B CA 1
ATOM 5904 C C . ILE B 1 286 ? 22.754 -28.444 33.094 1.00 23.42 265 ILE B C 1
ATOM 5905 O O . ILE B 1 286 ? 22.477 -29.645 33.173 1.00 22.44 265 ILE B O 1
ATOM 5910 N N . SER B 1 287 ? 23.656 -27.947 32.247 1.00 23.19 266 SER B N 1
ATOM 5911 C CA . SER B 1 287 ? 24.322 -28.798 31.272 1.00 24.77 266 SER B CA 1
ATOM 5912 C C . SER B 1 287 ? 25.173 -29.886 31.912 1.00 24.15 266 SER B C 1
ATOM 5913 O O . SER B 1 287 ? 25.144 -31.044 31.466 1.00 22.93 266 SER B O 1
ATOM 5916 N N . ARG B 1 288 ? 25.859 -29.554 32.996 1.00 24.19 267 ARG B N 1
ATOM 5917 C CA . ARG B 1 288 ? 26.674 -30.544 33.694 1.00 25.63 267 ARG B CA 1
ATOM 5918 C C . ARG B 1 288 ? 25.843 -31.714 34.210 1.00 24.34 267 ARG B C 1
ATOM 5919 O O . ARG B 1 288 ? 26.296 -32.872 34.223 1.00 24.34 267 ARG B O 1
ATOM 5927 N N . PHE B 1 289 ? 24.621 -31.428 34.645 1.00 23.62 268 PHE B N 1
ATOM 5928 C CA . PHE B 1 289 ? 23.791 -32.438 35.271 1.00 22.67 268 PHE B CA 1
ATOM 5929 C C . PHE B 1 289 ? 23.328 -33.449 34.219 1.00 21.28 268 PHE B C 1
ATOM 5930 O O . PHE B 1 289 ? 23.247 -34.644 34.515 1.00 20.33 268 PHE B O 1
ATOM 5938 N N . HIS B 1 290 ? 23.029 -32.965 33.010 1.00 20.40 269 HIS B N 1
ATOM 5939 C CA . HIS B 1 290 ? 22.521 -33.819 31.944 1.00 20.52 269 HIS B CA 1
ATOM 5940 C C . HIS B 1 290 ? 23.630 -34.533 31.167 1.00 20.92 269 HIS B C 1
ATOM 5941 O O . HIS B 1 290 ? 23.395 -35.577 30.591 1.00 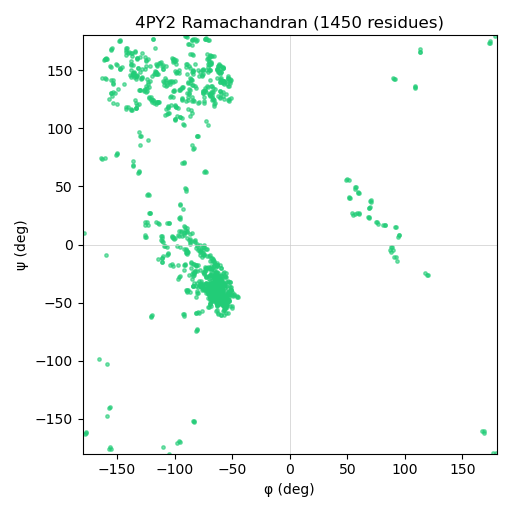20.34 269 HIS B O 1
ATOM 5948 N N . ALA B 1 291 ? 24.827 -33.947 31.121 1.00 21.74 270 ALA B N 1
ATOM 5949 C CA . ALA B 1 291 ? 25.890 -34.460 30.281 1.00 21.37 270 ALA B CA 1
ATOM 5950 C C . ALA B 1 291 ? 27.009 -35.193 31.051 1.00 21.54 270 ALA B C 1
ATOM 5951 O O . ALA B 1 291 ? 27.919 -35.786 30.430 1.00 21.01 270 ALA B O 1
ATOM 5953 N N . VAL B 1 292 ? 26.963 -35.120 32.382 1.00 21.27 271 VAL B N 1
ATOM 5954 C CA . VAL B 1 292 ? 27.915 -35.815 33.251 1.00 20.41 271 VAL B CA 1
ATOM 5955 C C . VAL B 1 292 ? 27.177 -36.767 34.181 1.00 20.43 271 VAL B C 1
ATOM 5956 O O . VAL B 1 292 ? 27.409 -37.984 34.154 1.00 20.15 271 VAL B O 1
ATOM 5960 N N . TYR B 1 293 ? 26.315 -36.238 35.031 1.00 20.34 272 TYR B N 1
ATOM 5961 C CA . TYR B 1 293 ? 25.678 -37.069 36.050 1.00 20.88 272 TYR B CA 1
ATOM 5962 C C . TYR B 1 293 ? 24.688 -38.060 35.427 1.00 20.75 272 TYR B C 1
ATOM 5963 O O . TYR B 1 293 ? 24.724 -39.248 35.738 1.00 20.79 272 TYR B O 1
ATOM 5972 N N . TRP B 1 294 ? 23.778 -37.568 34.583 1.00 20.40 273 TRP B N 1
ATOM 5973 C CA . TRP B 1 294 ? 22.756 -38.421 33.991 1.00 20.86 273 TRP B CA 1
ATOM 5974 C C . TRP B 1 294 ? 23.367 -39.611 33.207 1.00 21.18 273 TRP B C 1
ATOM 5975 O O . TRP B 1 294 ? 23.014 -40.739 33.471 1.00 23.34 273 TRP B O 1
ATOM 5986 N N . PRO B 1 295 ? 24.307 -39.364 32.279 1.00 21.72 274 PRO B N 1
ATOM 5987 C CA . PRO B 1 295 ? 24.877 -40.521 31.570 1.00 22.02 274 PRO B CA 1
ATOM 5988 C C . PRO B 1 295 ? 25.626 -41.505 32.483 1.00 22.59 274 PRO B C 1
ATOM 5989 O O . PRO B 1 295 ? 25.571 -42.699 32.234 1.00 24.30 274 PRO B O 1
ATOM 5993 N N . ALA B 1 296 ? 26.245 -41.025 33.546 1.00 21.66 275 ALA B N 1
ATOM 5994 C CA . ALA B 1 296 ? 26.893 -41.913 34.517 1.00 21.99 275 ALA B CA 1
ATOM 5995 C C . ALA B 1 296 ? 25.866 -42.776 35.240 1.00 21.30 275 ALA B C 1
ATOM 5996 O O . ALA B 1 296 ? 26.049 -43.984 35.352 1.00 21.49 275 ALA B O 1
ATOM 5998 N N . PHE B 1 297 ? 24.769 -42.168 35.708 1.00 21.23 276 PHE B N 1
ATOM 5999 C CA . PHE B 1 297 ? 23.681 -42.925 36.330 1.00 20.36 276 PHE B CA 1
ATOM 6000 C C . PHE B 1 297 ? 23.156 -44.007 35.379 1.00 20.43 276 PHE B C 1
ATOM 6001 O O . PHE B 1 297 ? 22.857 -45.127 35.792 1.00 18.95 276 PHE B O 1
ATOM 6009 N N . LEU B 1 298 ? 22.930 -43.613 34.117 1.00 20.76 277 LEU B N 1
ATOM 6010 C CA . LEU B 1 298 ? 22.386 -44.535 33.123 1.00 21.39 277 LEU B CA 1
ATOM 6011 C C . LEU B 1 298 ? 23.322 -45.707 32.899 1.00 22.95 277 LEU B C 1
ATOM 6012 O O . LEU B 1 298 ? 22.856 -46.857 32.838 1.00 22.92 277 LEU B O 1
ATOM 6017 N N . MET B 1 299 ? 24.630 -45.417 32.754 1.00 24.09 278 MET B N 1
ATOM 6018 C CA . MET B 1 299 ? 25.650 -46.462 32.584 1.00 25.91 278 MET B CA 1
ATOM 6019 C C . MET B 1 299 ? 25.607 -47.430 33.746 1.00 24.72 278 MET B C 1
ATOM 6020 O O . MET B 1 299 ? 25.567 -48.634 33.548 1.00 25.42 278 MET B O 1
ATOM 6025 N N . SER B 1 300 ? 25.553 -46.887 34.958 1.00 24.03 279 SER B N 1
ATOM 6026 C CA . SER B 1 300 ? 25.488 -47.676 36.186 1.00 24.33 279 SER B CA 1
ATOM 6027 C C . SER B 1 300 ? 24.281 -48.595 36.171 1.00 24.81 279 SER B C 1
ATOM 6028 O O . SER B 1 300 ? 24.391 -49.774 36.476 1.00 23.93 279 SER B O 1
ATOM 6031 N N . ALA B 1 301 ? 23.142 -48.039 35.774 1.00 24.54 280 ALA B N 1
ATOM 6032 C CA . ALA B 1 301 ? 21.859 -48.770 35.777 1.00 25.30 280 ALA B CA 1
ATOM 6033 C C . ALA B 1 301 ? 21.639 -49.643 34.550 1.00 25.58 280 ALA B C 1
ATOM 6034 O O . ALA B 1 301 ? 20.564 -50.245 34.424 1.00 24.27 280 ALA B O 1
ATOM 6036 N N . GLN B 1 302 ? 22.634 -49.710 33.657 1.00 26.08 281 GLN B N 1
ATOM 6037 C CA . GLN B 1 302 ? 22.624 -50.602 32.491 1.00 28.19 281 GLN B CA 1
ATOM 6038 C C . GLN B 1 302 ? 21.623 -50.159 31.443 1.00 26.98 281 GLN B C 1
ATOM 6039 O O . GLN B 1 302 ? 20.983 -50.978 30.818 1.00 27.10 281 GLN B O 1
ATOM 6045 N N . LEU B 1 303 ? 21.503 -48.859 31.240 1.00 27.38 282 LEU B N 1
ATOM 6046 C CA . LEU B 1 303 ? 20.548 -48.303 30.269 1.00 27.81 282 LEU B CA 1
ATOM 6047 C C . LEU B 1 303 ? 21.285 -47.547 29.182 1.00 27.75 282 LEU B C 1
ATOM 6048 O O . LEU B 1 303 ? 22.341 -46.978 29.433 1.00 30.36 282 LEU B O 1
ATOM 6053 N N . PRO B 1 304 ? 20.763 -47.561 27.960 1.00 28.54 283 PRO B N 1
ATOM 6054 C CA . PRO B 1 304 ? 21.391 -46.769 26.917 1.00 27.40 283 PRO B CA 1
ATOM 6055 C C . PRO B 1 304 ? 21.285 -45.268 27.216 1.00 26.93 283 PRO B C 1
ATOM 6056 O O . PRO B 1 304 ? 20.401 -44.829 27.957 1.00 27.09 283 PRO B O 1
ATOM 6060 N N . LEU B 1 305 ? 22.129 -44.508 26.540 1.00 26.97 284 LEU B N 1
ATOM 6061 C CA . LEU B 1 305 ? 22.296 -43.078 26.722 1.00 26.36 284 LEU B CA 1
ATOM 6062 C C . LEU B 1 305 ? 21.487 -42.236 25.717 1.00 26.46 284 LEU B C 1
ATOM 6063 O O . LEU B 1 305 ? 21.308 -42.631 24.565 1.00 25.95 284 LEU B O 1
ATOM 6068 N N . PRO B 1 306 ? 21.020 -41.057 26.147 1.00 25.61 285 PRO B N 1
ATOM 6069 C CA . PRO B 1 306 ? 20.391 -40.202 25.175 1.00 26.54 285 PRO B CA 1
ATOM 6070 C C . PRO B 1 306 ? 21.335 -39.874 24.015 1.00 26.68 285 PRO B C 1
ATOM 6071 O O . PRO B 1 306 ? 22.559 -39.857 24.185 1.00 25.71 285 PRO B O 1
ATOM 6075 N N . LYS B 1 307 ? 20.782 -39.623 22.850 1.00 27.06 286 LYS B N 1
ATOM 6076 C CA . LYS B 1 307 ? 21.603 -39.298 21.684 1.00 30.08 286 LYS B CA 1
ATOM 6077 C C . LYS B 1 307 ? 22.128 -37.857 21.700 1.00 27.18 286 LYS B C 1
ATOM 6078 O O . LYS B 1 307 ? 23.206 -37.586 21.202 1.00 25.42 286 LYS B O 1
ATOM 6084 N N . ARG B 1 308 ? 21.367 -36.932 22.276 1.00 26.84 287 ARG B N 1
ATOM 6085 C CA . ARG B 1 308 ? 21.807 -35.528 22.336 1.00 25.03 287 ARG B CA 1
ATOM 6086 C C . ARG B 1 308 ? 21.200 -34.781 23.500 1.00 24.68 287 ARG B C 1
ATOM 6087 O O . ARG B 1 308 ? 20.019 -34.982 23.829 1.00 22.79 287 ARG B O 1
ATOM 6095 N N . VAL B 1 309 ? 22.028 -33.920 24.115 1.00 24.25 288 VAL B N 1
ATOM 6096 C CA . VAL B 1 309 ? 21.597 -32.933 25.068 1.00 23.72 288 VAL B CA 1
ATOM 6097 C C . VAL B 1 309 ? 21.875 -31.592 24.400 1.00 23.69 288 VAL B C 1
ATOM 6098 O O . VAL B 1 309 ? 23.012 -31.329 24.009 1.00 23.85 288 VAL B O 1
ATOM 6102 N N . PHE B 1 310 ? 20.848 -30.743 24.243 1.00 22.87 289 PHE B N 1
ATOM 6103 C CA . PHE B 1 310 ? 21.038 -29.443 23.640 1.00 22.39 289 PHE B CA 1
ATOM 6104 C C . PHE B 1 310 ? 20.638 -28.346 24.602 1.00 22.72 289 PHE B C 1
ATOM 6105 O O . PHE B 1 310 ? 19.495 -28.306 25.075 1.00 23.46 289 PHE B O 1
ATOM 6113 N N . ALA B 1 311 ? 21.582 -27.426 24.833 1.00 23.23 290 ALA B N 1
ATOM 6114 C CA . ALA B 1 311 ? 21.423 -26.371 25.792 1.00 23.83 290 ALA B CA 1
ATOM 6115 C C . ALA B 1 311 ? 21.174 -25.051 25.084 1.00 25.09 290 ALA B C 1
ATOM 6116 O O . ALA B 1 311 ? 22.013 -24.559 24.326 1.00 25.79 290 ALA B O 1
ATOM 6118 N N . HIS B 1 312 ? 19.989 -24.477 25.331 1.00 25.29 291 HIS B N 1
ATOM 6119 C CA . HIS B 1 312 ? 19.655 -23.141 24.816 1.00 25.23 291 HIS B CA 1
ATOM 6120 C C . HIS B 1 312 ? 20.179 -22.092 25.770 1.00 26.05 291 HIS B C 1
ATOM 6121 O O . HIS B 1 312 ? 20.624 -22.412 26.912 1.00 27.72 291 HIS B O 1
ATOM 6128 N N . GLY B 1 313 ? 20.091 -20.840 25.331 1.00 25.72 292 GLY B N 1
ATOM 6129 C CA . GLY B 1 313 ? 20.574 -19.730 26.121 1.00 26.56 292 GLY B CA 1
ATOM 6130 C C . GLY B 1 313 ? 19.469 -19.094 26.926 1.00 27.10 292 GLY B C 1
ATOM 6131 O O . GLY B 1 313 ? 18.370 -19.619 26.986 1.00 27.50 292 GLY B O 1
ATOM 6132 N N . PHE B 1 314 ? 19.763 -17.942 27.524 1.00 29.36 293 PHE B N 1
ATOM 6133 C CA . PHE B 1 314 ? 18.794 -17.205 28.354 1.00 33.95 293 PHE B CA 1
ATOM 6134 C C . PHE B 1 314 ? 18.279 -15.928 27.660 1.00 32.39 293 PHE B C 1
ATOM 6135 O O . PHE B 1 314 ? 18.964 -15.366 26.814 1.00 29.89 293 PHE B O 1
ATOM 6143 N N . LEU B 1 315 ? 17.071 -15.499 28.025 1.00 34.31 294 LEU B N 1
ATOM 6144 C CA . LEU B 1 315 ? 16.449 -14.297 27.486 1.00 36.23 294 LEU B CA 1
ATOM 6145 C C . LEU B 1 315 ? 16.517 -13.156 28.503 1.00 40.58 294 LEU B C 1
ATOM 6146 O O . LEU B 1 315 ? 16.316 -13.368 29.675 1.00 38.86 294 LEU B O 1
ATOM 6151 N N . PHE B 1 316 ? 16.785 -11.939 28.031 1.00 46.79 295 PHE B N 1
ATOM 6152 C CA . PHE B 1 316 ? 16.814 -10.738 28.890 1.00 52.42 295 PHE B CA 1
ATOM 6153 C C . PHE B 1 316 ? 15.841 -9.639 28.409 1.00 51.90 295 PHE B C 1
ATOM 6154 O O . PHE B 1 316 ? 15.493 -9.576 27.207 1.00 58.12 295 PHE B O 1
ATOM 6162 N N . ILE B 1 330 ? 7.892 -9.817 31.487 1.00 49.29 309 ILE B N 1
ATOM 6163 C CA . ILE B 1 330 ? 8.333 -11.172 31.814 1.00 44.13 309 ILE B CA 1
ATOM 6164 C C . ILE B 1 330 ? 7.246 -12.204 32.063 1.00 42.30 309 ILE B C 1
ATOM 6165 O O . ILE B 1 330 ? 7.567 -13.381 32.145 1.00 44.75 309 ILE B O 1
ATOM 6167 N N . ASP B 1 331 ? 5.970 -11.850 32.165 1.00 40.42 310 ASP B N 1
ATOM 6168 C CA . ASP B 1 331 ? 4.973 -12.906 32.423 1.00 38.52 310 ASP B CA 1
ATOM 6169 C C . ASP B 1 331 ? 4.475 -13.492 31.086 1.00 34.45 310 ASP B C 1
ATOM 6170 O O . ASP B 1 331 ? 3.858 -12.786 30.302 1.00 31.63 310 ASP B O 1
ATOM 6175 N N . PRO B 1 332 ? 4.731 -14.789 30.825 1.00 31.14 311 PRO B N 1
ATOM 6176 C CA . PRO B 1 332 ? 4.389 -15.337 29.503 1.00 31.01 311 PRO B CA 1
ATOM 6177 C C . PRO B 1 332 ? 2.902 -15.216 29.166 1.00 30.55 311 PRO B C 1
ATOM 6178 O O . PRO B 1 332 ? 2.581 -15.004 28.007 1.00 31.26 311 PRO B O 1
ATOM 6182 N N . PHE B 1 333 ? 2.009 -15.297 30.152 1.00 30.31 312 PHE B N 1
ATOM 6183 C CA . PHE B 1 333 ? 0.572 -15.126 29.883 1.00 31.75 312 PHE B CA 1
ATOM 6184 C C . PHE B 1 333 ? 0.258 -13.725 29.358 1.00 32.18 312 PHE B C 1
ATOM 6185 O O . PHE B 1 333 ? -0.521 -13.571 28.416 1.00 30.69 312 PHE B O 1
ATOM 6193 N N . GLU B 1 334 ? 0.899 -12.716 29.942 1.00 33.68 313 GLU B N 1
ATOM 6194 C CA . GLU B 1 334 ? 0.704 -11.321 29.524 1.00 35.08 313 GLU B CA 1
ATOM 6195 C C . GLU B 1 334 ? 1.245 -11.134 28.115 1.00 33.28 313 GLU B C 1
ATOM 6196 O O . GLU B 1 334 ? 0.615 -10.492 27.286 1.00 30.96 313 GLU B O 1
ATOM 6202 N N . LEU B 1 335 ? 2.410 -11.721 27.837 1.00 33.07 314 LEU B N 1
ATOM 6203 C CA . LEU B 1 335 ? 3.001 -11.595 26.499 1.00 32.41 314 LEU B CA 1
ATOM 6204 C C . LEU B 1 335 ? 2.110 -12.193 25.423 1.00 30.78 314 LEU B C 1
ATOM 6205 O O . LEU B 1 335 ? 1.913 -11.587 24.381 1.00 29.67 314 LEU B O 1
ATOM 6210 N N . VAL B 1 336 ? 1.578 -13.390 25.672 1.00 30.02 315 VAL B N 1
ATOM 6211 C CA . VAL B 1 336 ? 0.691 -14.042 24.709 1.00 29.94 315 VAL B CA 1
ATOM 6212 C C . VAL B 1 336 ? -0.570 -13.174 24.479 1.00 31.48 315 VAL B C 1
ATOM 6213 O O . VAL B 1 336 ? -0.972 -12.983 23.333 1.00 29.01 315 VAL B O 1
ATOM 6217 N N . GLU B 1 337 ? -1.175 -12.662 25.567 1.00 32.09 316 GLU B N 1
ATOM 6218 C CA . GLU B 1 337 ? -2.382 -11.820 25.479 1.00 33.40 316 GLU B CA 1
ATOM 6219 C C . GLU B 1 337 ? -2.095 -10.560 24.656 1.00 34.66 316 GLU B C 1
ATOM 6220 O O . GLU B 1 337 ? -2.865 -10.199 23.791 1.00 34.52 316 GLU B O 1
ATOM 6222 N N . ARG B 1 338 ? -0.964 -9.913 24.914 1.00 35.80 317 ARG B N 1
ATOM 6223 C CA . ARG B 1 338 ? -0.608 -8.694 24.207 1.00 38.24 317 ARG B CA 1
ATOM 6224 C C . ARG B 1 338 ? -0.245 -8.897 22.715 1.00 37.05 317 ARG B C 1
ATOM 6225 O O . ARG B 1 338 ? -0.697 -8.134 21.878 1.00 33.89 317 ARG B O 1
ATOM 6233 N N . TYR B 1 339 ? 0.584 -9.902 22.389 1.00 35.25 318 TYR B N 1
ATOM 6234 C CA . TYR B 1 339 ? 1.120 -10.046 21.014 1.00 33.36 318 TYR B CA 1
ATOM 6235 C C . TYR B 1 339 ? 0.452 -11.116 20.155 1.00 31.60 318 TYR B C 1
ATOM 6236 O O . TYR B 1 339 ? 0.549 -11.068 18.937 1.00 32.93 318 TYR B O 1
ATOM 6245 N N . GLY B 1 340 ? -0.273 -12.032 20.787 1.00 30.75 319 GLY B N 1
ATOM 6246 C CA . GLY B 1 340 ? -0.754 -13.250 20.143 1.00 28.20 319 GLY B CA 1
ATOM 6247 C C . GLY B 1 340 ? 0.275 -14.361 20.305 1.00 26.68 319 GLY B C 1
ATOM 6248 O O . GLY B 1 340 ? 1.475 -14.128 20.237 1.00 25.48 319 GLY B O 1
ATOM 6249 N N . LEU B 1 341 ? -0.208 -15.585 20.488 1.00 27.29 320 LEU B N 1
ATOM 6250 C CA . LEU B 1 341 ? 0.644 -16.743 20.721 1.00 26.60 320 LEU B CA 1
ATOM 6251 C C . LEU B 1 341 ? 1.649 -16.973 19.590 1.00 27.15 320 LEU B C 1
ATOM 6252 O O . LEU B 1 341 ? 2.865 -17.021 19.816 1.00 27.63 320 LEU B O 1
ATOM 6257 N N . ASP B 1 342 ? 1.153 -17.122 18.373 1.00 27.26 321 ASP B N 1
ATOM 6258 C CA . ASP B 1 342 ? 2.019 -17.439 17.231 1.00 28.29 321 ASP B CA 1
ATOM 6259 C C . ASP B 1 342 ? 3.045 -16.360 16.926 1.00 28.77 321 ASP B C 1
ATOM 6260 O O . ASP B 1 342 ? 4.177 -16.638 16.508 1.00 28.32 321 ASP B O 1
ATOM 6265 N N . GLN B 1 343 ? 2.658 -15.118 17.181 1.00 29.08 322 GLN B N 1
ATOM 6266 C CA . GLN B 1 343 ? 3.586 -14.010 17.046 1.00 28.58 322 GLN B CA 1
ATOM 6267 C C . GLN B 1 343 ? 4.766 -14.171 18.022 1.00 27.62 322 GLN B C 1
ATOM 6268 O O . GLN B 1 343 ? 5.930 -13.954 17.672 1.00 27.09 322 GLN B O 1
ATOM 6274 N N . LEU B 1 344 ? 4.463 -14.531 19.258 1.00 27.02 323 LEU B N 1
ATOM 6275 C CA . LEU B 1 344 ? 5.509 -14.712 20.253 1.00 26.56 323 LEU B CA 1
ATOM 6276 C C . LEU B 1 344 ? 6.375 -15.920 19.930 1.00 25.67 323 LEU B C 1
ATOM 6277 O O . LEU B 1 344 ? 7.612 -15.840 20.005 1.00 25.87 323 LEU B O 1
ATOM 6282 N N . ARG B 1 345 ? 5.721 -17.017 19.558 1.00 23.68 324 ARG B N 1
ATOM 6283 C CA . ARG B 1 345 ? 6.401 -18.234 19.214 1.00 23.94 324 ARG B CA 1
ATOM 6284 C C . ARG B 1 345 ? 7.391 -17.962 18.111 1.00 24.20 324 ARG B C 1
ATOM 6285 O O . ARG B 1 345 ? 8.579 -18.326 18.223 1.00 22.90 324 ARG B O 1
ATOM 6293 N N . TYR B 1 346 ? 6.909 -17.296 17.059 1.00 25.37 325 TYR B N 1
ATOM 6294 C CA . TYR B 1 346 ? 7.748 -16.997 15.901 1.00 25.59 325 TYR B CA 1
ATOM 6295 C C . TYR B 1 346 ? 8.881 -16.047 16.300 1.00 25.66 325 TYR B C 1
ATOM 6296 O O . TYR B 1 346 ? 10.035 -16.287 15.966 1.00 26.55 325 TYR B O 1
ATOM 6305 N N . PHE B 1 347 ? 8.564 -14.997 17.032 1.00 24.95 326 PHE B N 1
ATOM 6306 C CA . PHE B 1 347 ? 9.619 -14.091 17.444 1.00 26.08 326 PHE B CA 1
ATOM 6307 C C . PHE B 1 347 ? 10.765 -14.826 18.201 1.00 26.03 326 PHE B C 1
ATOM 6308 O O . PHE B 1 347 ? 11.923 -14.709 17.842 1.00 25.38 326 PHE B O 1
ATOM 6316 N N . LEU B 1 348 ? 10.425 -15.602 19.213 1.00 25.47 327 LEU B N 1
ATOM 6317 C CA . LEU B 1 348 ? 11.458 -16.237 20.028 1.00 26.04 327 LEU B CA 1
ATOM 6318 C C . LEU B 1 348 ? 12.326 -17.200 19.208 1.00 26.29 327 LEU B C 1
ATOM 6319 O O . LEU B 1 348 ? 13.526 -17.245 19.405 1.00 27.87 327 LEU B O 1
ATOM 6324 N N . MET B 1 349 ? 11.722 -17.952 18.288 1.00 25.29 328 MET B N 1
ATOM 6325 C CA . MET B 1 349 ? 12.467 -18.938 17.512 1.00 25.60 328 MET B CA 1
ATOM 6326 C C . MET B 1 349 ? 13.227 -18.356 16.290 1.00 26.65 328 MET B C 1
ATOM 6327 O O . MET B 1 349 ? 14.185 -18.941 15.814 1.00 26.40 328 MET B O 1
ATOM 6332 N N . ARG B 1 350 ? 12.791 -17.216 15.794 1.00 27.59 329 ARG B N 1
ATOM 6333 C CA . ARG B 1 350 ? 13.440 -16.593 14.639 1.00 30.80 329 ARG B CA 1
ATOM 6334 C C . ARG B 1 350 ? 14.579 -15.665 15.032 1.00 30.33 329 ARG B C 1
ATOM 6335 O O . ARG B 1 350 ? 15.587 -15.607 14.354 1.00 29.85 329 ARG B O 1
ATOM 6343 N N . GLU B 1 351 ? 14.390 -14.928 16.115 1.00 31.56 330 GLU B N 1
ATOM 6344 C CA . GLU B 1 351 ? 15.273 -13.834 16.435 1.00 36.05 330 GLU B CA 1
ATOM 6345 C C . GLU B 1 351 ? 16.435 -14.172 17.323 1.00 36.27 330 GLU B C 1
ATOM 6346 O O . GLU B 1 351 ? 17.406 -13.444 17.290 1.00 36.62 330 GLU B O 1
ATOM 6352 N N . VAL B 1 352 ? 16.334 -15.258 18.095 1.00 33.78 331 VAL B N 1
ATOM 6353 C CA . VAL B 1 352 ? 17.428 -15.724 18.901 1.00 32.48 331 VAL B CA 1
ATOM 6354 C C . VAL B 1 352 ? 17.980 -17.000 18.301 1.00 31.99 331 VAL B C 1
ATOM 6355 O O . VAL B 1 352 ? 17.306 -18.012 18.269 1.00 33.49 331 VAL B O 1
ATOM 6359 N N . PRO B 1 353 ? 19.196 -16.956 17.773 1.00 31.67 332 PRO B N 1
ATOM 6360 C CA . PRO B 1 353 ? 19.787 -18.214 17.351 1.00 31.04 332 PRO B CA 1
ATOM 6361 C C . PRO B 1 353 ? 19.774 -19.248 18.486 1.00 29.19 332 PRO B C 1
ATOM 6362 O O . PRO B 1 353 ? 20.291 -18.970 19.572 1.00 29.16 332 PRO B O 1
ATOM 6366 N N . PHE B 1 354 ? 19.192 -20.422 18.261 1.00 26.59 333 PHE B N 1
ATOM 6367 C CA . PHE B 1 354 ? 18.985 -21.386 19.355 1.00 26.63 333 PHE B CA 1
ATOM 6368 C C . PHE B 1 354 ? 20.327 -21.903 19.887 1.00 26.98 333 PHE B C 1
ATOM 6369 O O . PHE B 1 354 ? 21.120 -22.494 19.145 1.00 27.66 333 PHE B O 1
ATOM 6377 N N . GLY B 1 355 ? 20.573 -21.679 21.184 1.00 27.21 334 GLY B N 1
ATOM 6378 C CA . GLY B 1 355 ? 21.882 -21.979 21.799 1.00 28.53 334 GLY B CA 1
ATOM 6379 C C . GLY B 1 355 ? 22.553 -20.716 22.342 1.00 29.47 334 GLY B C 1
ATOM 6380 O O . GLY B 1 355 ? 23.333 -20.799 23.298 1.00 30.04 334 GLY B O 1
ATOM 6381 N N . GLN B 1 356 ? 22.192 -19.556 21.785 1.00 29.67 335 GLN B N 1
ATOM 6382 C CA . GLN B 1 356 ? 22.695 -18.267 22.243 1.00 30.49 335 GLN B CA 1
ATOM 6383 C C . GLN B 1 356 ? 21.728 -17.555 23.163 1.00 29.54 335 GLN B C 1
ATOM 6384 O O . GLN B 1 356 ? 20.510 -17.826 23.175 1.00 27.97 335 GLN B O 1
ATOM 6390 N N . ASP B 1 357 ? 22.295 -16.678 23.986 1.00 29.86 336 ASP B N 1
ATOM 6391 C CA . ASP B 1 357 ? 21.511 -15.750 24.772 1.00 31.27 336 ASP B CA 1
ATOM 6392 C C . ASP B 1 357 ? 20.892 -14.762 23.780 1.00 31.06 336 ASP B C 1
ATOM 6393 O O . ASP B 1 357 ? 21.375 -14.589 22.659 1.00 31.95 336 ASP B O 1
ATOM 6398 N N . GLY B 1 358 ? 19.784 -14.164 24.178 1.00 31.23 337 GLY B N 1
ATOM 6399 C CA . GLY B 1 358 ? 19.155 -13.116 23.397 1.00 32.33 337 GLY B CA 1
ATOM 6400 C C . GLY B 1 358 ? 18.291 -12.189 24.255 1.00 33.58 337 GLY B C 1
ATOM 6401 O O . GLY B 1 358 ? 18.268 -12.289 25.488 1.00 32.45 337 GLY B O 1
ATOM 6402 N N . SER B 1 359 ? 17.590 -11.286 23.585 1.00 34.12 338 SER B N 1
ATOM 6403 C CA . SER B 1 359 ? 16.689 -10.349 24.248 1.00 36.55 338 SER B CA 1
ATOM 6404 C C . SER B 1 359 ? 15.417 -10.234 23.455 1.00 35.04 338 SER B C 1
ATOM 6405 O O . SER B 1 359 ? 15.355 -10.514 22.262 1.00 36.25 338 SER B O 1
ATOM 6408 N N . TYR B 1 360 ? 14.384 -9.803 24.146 1.00 34.58 339 TYR B N 1
ATOM 6409 C CA . TYR B 1 360 ? 13.192 -9.340 23.495 1.00 33.46 339 TYR B CA 1
ATOM 6410 C C . TYR B 1 360 ? 12.848 -7.959 24.043 1.00 31.38 339 TYR B C 1
ATOM 6411 O O . TYR B 1 360 ? 13.354 -7.520 25.066 1.00 29.12 339 TYR B O 1
ATOM 6420 N N . SER B 1 361 ? 11.970 -7.271 23.339 1.00 31.48 340 SER B N 1
ATOM 6421 C CA . SER B 1 361 ? 11.482 -5.973 23.757 1.00 32.53 340 SER B CA 1
ATOM 6422 C C . SER B 1 361 ? 10.187 -5.758 23.007 1.00 32.04 340 SER B C 1
ATOM 6423 O O . SER B 1 361 ? 9.951 -6.386 21.955 1.00 31.83 340 SER B O 1
ATOM 6426 N N . HIS B 1 362 ? 9.366 -4.855 23.513 1.00 32.13 341 HIS B N 1
ATOM 6427 C CA . HIS B 1 362 ? 8.130 -4.496 22.857 1.00 34.75 341 HIS B CA 1
ATOM 6428 C C . HIS B 1 362 ? 8.356 -4.165 21.402 1.00 36.72 341 HIS B C 1
ATOM 6429 O O . HIS B 1 362 ? 7.698 -4.724 20.507 1.00 35.09 341 HIS B O 1
ATOM 6436 N N . GLU B 1 363 ? 9.271 -3.226 21.175 1.00 39.95 342 GLU B N 1
ATOM 6437 C CA . GLU B 1 363 ? 9.575 -2.715 19.824 1.00 44.50 342 GLU B CA 1
ATOM 6438 C C . GLU B 1 363 ? 10.023 -3.854 18.880 1.00 41.16 342 GLU B C 1
ATOM 6439 O O . GLU B 1 363 ? 9.537 -3.943 17.752 1.00 40.84 342 GLU B O 1
ATOM 6445 N N . ALA B 1 364 ? 10.946 -4.701 19.339 1.00 38.62 343 ALA B N 1
ATOM 6446 C CA . ALA B 1 364 ? 11.509 -5.753 18.488 1.00 37.39 343 ALA B CA 1
ATOM 6447 C C . ALA B 1 364 ? 10.429 -6.771 18.091 1.00 37.13 343 ALA B C 1
ATOM 6448 O O . ALA B 1 364 ? 10.303 -7.131 16.932 1.00 36.39 343 ALA B O 1
ATOM 6450 N N . ILE B 1 365 ? 9.599 -7.162 19.051 1.00 35.34 344 ILE B N 1
ATOM 6451 C CA . ILE B 1 365 ? 8.479 -8.080 18.774 1.00 35.35 344 ILE B CA 1
ATOM 6452 C C . ILE B 1 365 ? 7.450 -7.516 17.793 1.00 34.33 344 ILE B C 1
ATOM 6453 O O . ILE B 1 365 ? 7.085 -8.188 16.796 1.00 35.03 344 ILE B O 1
ATOM 6458 N N . VAL B 1 366 ? 7.001 -6.294 18.054 1.00 32.79 345 VAL B N 1
ATOM 6459 C CA . VAL B 1 366 ? 6.032 -5.642 17.189 1.00 35.60 345 VAL B CA 1
ATOM 6460 C C . VAL B 1 366 ? 6.561 -5.547 15.759 1.00 37.14 345 VAL B C 1
ATOM 6461 O O . VAL B 1 366 ? 5.884 -5.934 14.811 1.00 35.56 345 VAL B O 1
ATOM 6465 N N . ASN B 1 367 ? 7.782 -5.048 15.616 1.00 40.72 346 ASN B N 1
ATOM 6466 C CA . ASN B 1 367 ? 8.350 -4.784 14.297 1.00 43.16 346 ASN B CA 1
ATOM 6467 C C . ASN B 1 367 ? 8.666 -6.046 13.516 1.00 39.94 346 ASN B C 1
ATOM 6468 O O . ASN B 1 367 ? 8.380 -6.147 12.328 1.00 38.85 346 ASN B O 1
ATOM 6473 N N . ARG B 1 368 ? 9.280 -7.008 14.185 1.00 37.58 347 ARG B N 1
ATOM 6474 C CA A ARG B 1 368 ? 9.619 -8.277 13.547 0.50 35.94 347 ARG B CA 1
ATOM 6475 C CA B ARG B 1 368 ? 9.682 -8.214 13.505 0.50 35.69 347 ARG B CA 1
ATOM 6476 C C . ARG B 1 368 ? 8.411 -9.026 13.107 1.00 34.09 347 ARG B C 1
ATOM 6477 O O . ARG B 1 368 ? 8.368 -9.577 12.017 1.00 33.28 347 ARG B O 1
ATOM 6492 N N . THR B 1 369 ? 7.406 -9.088 13.974 1.00 33.25 348 THR B N 1
ATOM 6493 C CA . THR B 1 369 ? 6.188 -9.853 13.618 1.00 33.25 348 THR B CA 1
ATOM 6494 C C . THR B 1 369 ? 5.310 -9.114 12.595 1.00 33.04 348 THR B C 1
ATOM 6495 O O . THR B 1 369 ? 4.690 -9.741 11.735 1.00 31.56 348 THR B O 1
ATOM 6499 N N . ASN B 1 370 ? 5.229 -7.794 12.714 1.00 33.58 349 ASN B N 1
ATOM 6500 C CA . ASN B 1 370 ? 4.541 -7.006 11.686 1.00 34.73 349 ASN B CA 1
ATOM 6501 C C . ASN B 1 370 ? 5.199 -7.227 10.331 1.00 34.40 349 ASN B C 1
ATOM 6502 O O . ASN B 1 370 ? 4.492 -7.408 9.345 1.00 34.57 349 ASN B O 1
ATOM 6507 N N . ALA B 1 371 ? 6.536 -7.233 10.278 1.00 32.37 350 ALA B N 1
ATOM 6508 C CA . ALA B 1 371 ? 7.230 -7.345 8.984 1.00 32.97 350 ALA B CA 1
ATOM 6509 C C . ALA B 1 371 ? 7.109 -8.737 8.358 1.00 32.40 350 ALA B C 1
ATOM 6510 O O . ALA B 1 371 ? 6.701 -8.869 7.218 1.00 36.30 350 ALA B O 1
ATOM 6512 N N . ASP B 1 372 ? 7.474 -9.771 9.103 1.00 30.10 351 ASP B N 1
ATOM 6513 C CA . ASP B 1 372 ? 7.543 -11.119 8.554 1.00 29.95 351 ASP B CA 1
ATOM 6514 C C . ASP B 1 372 ? 6.177 -11.780 8.484 1.00 30.68 351 ASP B C 1
ATOM 6515 O O . ASP B 1 372 ? 5.903 -12.485 7.522 1.00 30.30 351 ASP B O 1
ATOM 6520 N N . LEU B 1 373 ? 5.336 -11.587 9.510 1.00 30.94 352 LEU B N 1
ATOM 6521 C CA . LEU B 1 373 ? 4.065 -12.293 9.572 1.00 33.04 352 LEU B CA 1
ATOM 6522 C C . LEU B 1 373 ? 2.911 -11.507 8.922 1.00 33.80 352 LEU B C 1
ATOM 6523 O O . LEU B 1 373 ? 2.290 -12.003 8.000 1.00 31.67 352 LEU B O 1
ATOM 6528 N N . ALA B 1 374 ? 2.594 -10.325 9.433 1.00 35.01 353 ALA B N 1
ATOM 6529 C CA . ALA B 1 374 ? 1.417 -9.592 8.936 1.00 37.64 353 ALA B CA 1
ATOM 6530 C C . ALA B 1 374 ? 1.651 -9.049 7.521 1.00 39.13 353 ALA B C 1
ATOM 6531 O O . ALA B 1 374 ? 0.773 -9.166 6.682 1.00 36.18 353 ALA B O 1
ATOM 6533 N N . ASN B 1 375 ? 2.846 -8.505 7.258 1.00 39.87 354 ASN B N 1
ATOM 6534 C CA . ASN B 1 375 ? 3.188 -7.991 5.914 1.00 41.71 354 ASN B CA 1
ATOM 6535 C C . ASN B 1 375 ? 3.619 -9.115 4.936 1.00 38.20 354 ASN B C 1
ATOM 6536 O O . ASN B 1 375 ? 2.814 -9.569 4.126 1.00 39.49 354 ASN B O 1
ATOM 6541 N N . ASP B 1 376 ? 4.803 -9.684 5.099 1.00 36.95 355 ASP B N 1
ATOM 6542 C CA . ASP B 1 376 ? 5.312 -10.672 4.128 1.00 37.79 355 ASP B CA 1
ATOM 6543 C C . ASP B 1 376 ? 4.421 -11.904 3.882 1.00 34.96 355 ASP B C 1
ATOM 6544 O O . ASP B 1 376 ? 4.038 -12.173 2.752 1.00 34.62 355 ASP B O 1
ATOM 6549 N N . LEU B 1 377 ? 4.162 -12.687 4.919 1.00 31.03 356 LEU B N 1
ATOM 6550 C CA . LEU B 1 377 ? 3.367 -13.891 4.752 1.00 30.56 356 LEU B CA 1
ATOM 6551 C C . LEU B 1 377 ? 1.889 -13.556 4.617 1.00 29.55 356 LEU B C 1
ATOM 6552 O O . LEU B 1 377 ? 1.245 -13.944 3.644 1.00 31.56 356 LEU B O 1
ATOM 6557 N N . GLY B 1 378 ? 1.349 -12.869 5.611 1.00 30.45 357 GLY B N 1
ATOM 6558 C CA . GLY B 1 378 ? -0.094 -12.541 5.649 1.00 31.82 357 GLY B CA 1
ATOM 6559 C C . GLY B 1 378 ? -0.567 -11.776 4.407 1.00 32.99 357 GLY B C 1
ATOM 6560 O O . GLY B 1 378 ? -1.597 -12.123 3.820 1.00 35.87 357 GLY B O 1
ATOM 6561 N N . ASN B 1 379 ? 0.156 -10.745 3.977 1.00 33.69 358 ASN B N 1
ATOM 6562 C CA . ASN B 1 379 ? -0.261 -10.028 2.747 1.00 33.80 358 ASN B CA 1
ATOM 6563 C C . ASN B 1 379 ? 0.023 -10.807 1.457 1.00 34.46 358 ASN B C 1
ATOM 6564 O O . ASN B 1 379 ? -0.622 -10.617 0.423 1.00 31.12 358 ASN B O 1
ATOM 6569 N N . LEU B 1 380 ? 0.996 -11.690 1.472 1.00 33.67 359 LEU B N 1
ATOM 6570 C CA . LEU B 1 380 ? 1.124 -12.448 0.226 1.00 34.84 359 LEU B CA 1
ATOM 6571 C C . LEU B 1 380 ? -0.077 -13.398 0.023 1.00 30.83 359 LEU B C 1
ATOM 6572 O O . LEU B 1 380 ? -0.634 -13.537 -1.082 1.00 30.30 359 LEU B O 1
ATOM 6577 N N . ALA B 1 381 ? -0.550 -13.968 1.120 1.00 28.73 360 ALA B N 1
ATOM 6578 C CA . ALA B 1 381 ? -1.763 -14.766 1.039 1.00 30.48 360 ALA B CA 1
ATOM 6579 C C . ALA B 1 381 ? -2.959 -13.900 0.650 1.00 30.45 360 ALA B C 1
ATOM 6580 O O . ALA B 1 381 ? -3.732 -14.260 -0.223 1.00 29.48 360 ALA B O 1
ATOM 6582 N N . GLN B 1 382 ? -3.120 -12.763 1.317 1.00 33.54 361 GLN B N 1
ATOM 6583 C CA . GLN B 1 382 ? -4.283 -11.903 1.076 1.00 34.40 361 GLN B CA 1
ATOM 6584 C C . GLN B 1 382 ? -4.334 -11.409 -0.375 1.00 33.35 361 GLN B C 1
ATOM 6585 O O . GLN B 1 382 ? -5.382 -11.440 -0.978 1.00 34.58 361 GLN B O 1
ATOM 6591 N N . ARG B 1 383 ? -3.197 -10.977 -0.925 1.00 32.86 362 ARG B N 1
ATOM 6592 C CA . ARG B 1 383 ? -3.126 -10.421 -2.276 1.00 32.43 362 ARG B CA 1
ATOM 6593 C C . ARG B 1 383 ? -3.316 -11.446 -3.385 1.00 33.55 362 ARG B C 1
ATOM 6594 O O . ARG B 1 383 ? -3.866 -11.123 -4.450 1.00 34.95 362 ARG B O 1
ATOM 6602 N N . SER B 1 384 ? -2.842 -12.678 -3.175 1.00 32.15 363 SER B N 1
ATOM 6603 C CA . SER B 1 384 ? -3.068 -13.688 -4.174 1.00 30.59 363 SER B CA 1
ATOM 6604 C C . SER B 1 384 ? -4.460 -14.279 -4.044 1.00 30.51 363 SER B C 1
ATOM 6605 O O . SER B 1 384 ? -5.184 -14.378 -5.046 1.00 29.94 363 SER B O 1
ATOM 6608 N N . LEU B 1 385 ? -4.881 -14.595 -2.823 1.00 30.00 364 LEU B N 1
ATOM 6609 C CA . LEU B 1 385 ? -6.171 -15.293 -2.637 1.00 30.70 364 LEU B CA 1
ATOM 6610 C C . LEU B 1 385 ? -7.387 -14.407 -2.890 1.00 32.62 364 LEU B C 1
ATOM 6611 O O . LEU B 1 385 ? -8.450 -14.900 -3.287 1.00 32.89 364 LEU B O 1
ATOM 6616 N N . SER B 1 386 ? -7.258 -13.102 -2.692 1.00 32.69 365 SER B N 1
ATOM 6617 C CA . SER B 1 386 ? -8.404 -12.240 -3.005 1.00 33.82 365 SER B CA 1
ATOM 6618 C C . SER B 1 386 ? -8.552 -12.071 -4.520 1.00 34.36 365 SER B C 1
ATOM 6619 O O . SER B 1 386 ? -9.668 -11.975 -5.020 1.00 34.90 365 SER B O 1
ATOM 6622 N N . MET B 1 387 ? -7.431 -12.053 -5.244 1.00 34.55 366 MET B N 1
ATOM 6623 C CA . MET B 1 387 ? -7.465 -12.081 -6.698 1.00 35.56 366 MET B CA 1
ATOM 6624 C C . MET B 1 387 ? -8.097 -13.355 -7.237 1.00 34.72 366 MET B C 1
ATOM 6625 O O . MET B 1 387 ? -8.793 -13.318 -8.258 1.00 34.67 366 MET B O 1
ATOM 6630 N N . ILE B 1 388 ? -7.855 -14.479 -6.573 1.00 33.92 367 ILE B N 1
ATOM 6631 C CA . ILE B 1 388 ? -8.497 -15.737 -6.959 1.00 33.58 367 ILE B CA 1
ATOM 6632 C C . ILE B 1 388 ? -10.012 -15.657 -6.717 1.00 34.20 367 ILE B C 1
ATOM 6633 O O . ILE B 1 388 ? -10.807 -16.071 -7.560 1.00 33.96 367 ILE B O 1
ATOM 6638 N N . ALA B 1 389 ? -10.392 -15.117 -5.575 1.00 34.79 368 ALA B N 1
ATOM 6639 C CA . ALA B 1 389 ? -11.793 -14.884 -5.246 1.00 38.31 368 ALA B CA 1
ATOM 6640 C C . ALA B 1 389 ? -12.477 -13.970 -6.280 1.00 38.94 368 ALA B C 1
ATOM 6641 O O . ALA B 1 389 ? -13.528 -14.324 -6.831 1.00 40.53 368 ALA B O 1
ATOM 6643 N N . LYS B 1 390 ? -11.859 -12.812 -6.534 1.00 39.54 369 LYS B N 1
ATOM 6644 C CA . LYS B 1 390 ? -12.471 -11.751 -7.344 1.00 41.32 369 LYS B CA 1
ATOM 6645 C C . LYS B 1 390 ? -12.387 -12.070 -8.867 1.00 41.50 369 LYS B C 1
ATOM 6646 O O . LYS B 1 390 ? -13.329 -11.827 -9.603 1.00 41.34 369 LYS B O 1
ATOM 6648 N N . ASN B 1 391 ? -11.301 -12.688 -9.320 1.00 40.75 370 ASN B N 1
ATOM 6649 C CA . ASN B 1 391 ? -11.068 -12.864 -10.763 1.00 40.32 370 ASN B CA 1
ATOM 6650 C C . ASN B 1 391 ? -11.086 -14.295 -11.272 1.00 40.27 370 ASN B C 1
ATOM 6651 O O . ASN B 1 391 ? -11.131 -14.508 -12.477 1.00 43.20 370 ASN B O 1
ATOM 6656 N N . CYS B 1 392 ? -11.051 -15.283 -10.392 1.00 39.96 371 CYS B N 1
ATOM 6657 C CA . CYS B 1 392 ? -11.043 -16.681 -10.839 1.00 39.50 371 CYS B CA 1
ATOM 6658 C C . CYS B 1 392 ? -12.217 -17.458 -10.259 1.00 39.92 371 CYS B C 1
ATOM 6659 O O . CYS B 1 392 ? -12.128 -18.670 -10.076 1.00 38.32 371 CYS B O 1
ATOM 6662 N N . GLU B 1 393 ? -13.310 -16.750 -9.949 1.00 42.67 372 GLU B N 1
ATOM 6663 C CA . GLU B 1 393 ? -14.547 -17.387 -9.443 1.00 46.13 372 GLU B CA 1
ATOM 6664 C C . GLU B 1 393 ? -14.341 -18.199 -8.140 1.00 44.16 372 GLU B C 1
ATOM 6665 O O . GLU B 1 393 ? -15.089 -19.133 -7.853 1.00 40.48 372 GLU B O 1
ATOM 6671 N N . GLY B 1 394 ? -13.343 -17.820 -7.334 1.00 42.03 373 GLY B N 1
ATOM 6672 C CA . GLY B 1 394 ? -13.085 -18.501 -6.085 1.00 40.48 373 GLY B CA 1
ATOM 6673 C C . GLY B 1 394 ? -12.576 -19.922 -6.249 1.00 40.98 373 GLY B C 1
ATOM 6674 O O . GLY B 1 394 ? -12.694 -20.727 -5.324 1.00 40.97 373 GLY B O 1
ATOM 6675 N N . LYS B 1 395 ? -11.974 -20.218 -7.401 1.00 40.18 374 LYS B N 1
ATOM 6676 C CA . LYS B 1 395 ? -11.398 -21.526 -7.681 1.00 40.40 374 LYS B CA 1
ATOM 6677 C C . LYS B 1 395 ? -9.907 -21.417 -7.994 1.00 39.29 374 LYS B C 1
ATOM 6678 O O . LYS B 1 395 ? -9.486 -20.526 -8.712 1.00 37.28 374 LYS B O 1
ATOM 6684 N N . VAL B 1 396 ? -9.127 -22.365 -7.499 1.00 38.66 375 VAL B N 1
ATOM 6685 C CA . VAL B 1 396 ? -7.737 -22.458 -7.876 1.00 37.07 375 VAL B CA 1
ATOM 6686 C C . VAL B 1 396 ? -7.649 -22.473 -9.405 1.00 35.80 375 VAL B C 1
ATOM 6687 O O . VAL B 1 396 ? -8.277 -23.291 -10.034 1.00 35.69 375 VAL B O 1
ATOM 6691 N N . PRO B 1 397 ? -6.898 -21.542 -10.001 1.00 36.77 376 PRO B N 1
ATOM 6692 C CA . PRO B 1 397 ? -6.838 -21.535 -11.477 1.00 35.50 376 PRO B CA 1
ATOM 6693 C C . PRO B 1 397 ? -6.052 -22.732 -11.995 1.00 35.38 376 PRO B C 1
ATOM 6694 O O . PRO B 1 397 ? -5.267 -23.324 -11.253 1.00 31.93 376 PRO B O 1
ATOM 6698 N N . GLN B 1 398 ? -6.262 -23.051 -13.263 1.00 36.15 377 GLN B N 1
ATOM 6699 C CA . GLN B 1 398 ? -5.562 -24.134 -13.935 1.00 37.05 377 GLN B CA 1
ATOM 6700 C C . GLN B 1 398 ? -4.263 -23.598 -14.469 1.00 35.68 377 GLN B C 1
ATOM 6701 O O . GLN B 1 398 ? -4.276 -22.763 -15.357 1.00 35.29 377 GLN B O 1
ATOM 6707 N N . PRO B 1 399 ? -3.132 -24.098 -13.966 1.00 33.60 378 PRO B N 1
ATOM 6708 C CA . PRO B 1 399 ? -1.847 -23.596 -14.430 1.00 33.34 378 PRO B CA 1
ATOM 6709 C C . PRO B 1 399 ? -1.471 -24.076 -15.825 1.00 34.38 378 PRO B C 1
ATOM 6710 O O . PRO B 1 399 ? -1.628 -25.252 -16.124 1.00 36.69 378 PRO B O 1
ATOM 6714 N N . GLY B 1 400 ? -0.988 -23.168 -16.667 1.00 33.93 379 GLY B N 1
ATOM 6715 C CA . GLY B 1 400 ? -0.328 -23.542 -17.924 1.00 34.16 379 GLY B CA 1
ATOM 6716 C C . GLY B 1 400 ? 1.151 -23.901 -17.696 1.00 33.91 379 GLY B C 1
ATOM 6717 O O . GLY B 1 400 ? 1.539 -24.356 -16.620 1.00 33.37 379 GLY B O 1
ATOM 6718 N N . ALA B 1 401 ? 1.964 -23.701 -18.724 1.00 34.46 380 ALA B N 1
ATOM 6719 C CA . ALA B 1 401 ? 3.420 -23.882 -18.659 1.00 35.08 380 ALA B CA 1
ATOM 6720 C C . ALA B 1 401 ? 4.055 -22.961 -17.628 1.00 35.01 380 ALA B C 1
ATOM 6721 O O . ALA B 1 401 ? 3.648 -21.795 -17.495 1.00 32.88 380 ALA B O 1
ATOM 6723 N N . PHE B 1 402 ? 5.066 -23.472 -16.924 1.00 33.44 381 PHE B N 1
ATOM 6724 C CA . PHE B 1 402 ? 5.796 -22.647 -15.974 1.00 33.19 381 PHE B CA 1
ATOM 6725 C C . PHE B 1 402 ? 6.979 -21.949 -16.656 1.00 34.32 381 PHE B C 1
ATOM 6726 O O . PHE B 1 402 ? 7.746 -22.576 -17.402 1.00 35.85 381 PHE B O 1
ATOM 6734 N N . SER B 1 403 ? 7.088 -20.643 -16.441 1.00 32.33 382 SER B N 1
ATOM 6735 C CA . SER B 1 403 ? 8.219 -19.860 -16.897 1.00 32.60 382 SER B CA 1
ATOM 6736 C C . SER B 1 403 ? 9.433 -20.163 -16.025 1.00 33.79 382 SER B C 1
ATOM 6737 O O . SER B 1 403 ? 9.330 -20.879 -15.029 1.00 33.17 382 SER B O 1
ATOM 6740 N N . GLU B 1 404 ? 10.569 -19.570 -16.368 1.00 36.23 383 GLU B N 1
ATOM 6741 C CA . GLU B 1 404 ? 11.789 -19.696 -15.578 1.00 39.35 383 GLU B CA 1
ATOM 6742 C C . GLU B 1 404 ? 11.598 -19.134 -14.167 1.00 37.85 383 GLU B C 1
ATOM 6743 O O . GLU B 1 404 ? 12.030 -19.732 -13.184 1.00 35.75 383 GLU B O 1
ATOM 6749 N N . ALA B 1 405 ? 10.948 -17.971 -14.075 1.00 36.69 384 ALA B N 1
ATOM 6750 C CA . ALA B 1 405 ? 10.654 -17.377 -12.778 1.00 36.29 384 ALA B CA 1
ATOM 6751 C C . ALA B 1 405 ? 9.688 -18.259 -11.945 1.00 35.89 384 ALA B C 1
ATOM 6752 O O . ALA B 1 405 ? 9.888 -18.411 -10.736 1.00 35.13 384 ALA B O 1
ATOM 6754 N N . ASP B 1 406 ? 8.661 -18.838 -12.588 1.00 35.22 385 ASP B N 1
ATOM 6755 C CA . ASP B 1 406 ? 7.734 -19.747 -11.901 1.00 33.78 385 ASP B CA 1
ATOM 6756 C C . ASP B 1 406 ? 8.527 -20.915 -11.275 1.00 35.29 385 ASP B C 1
ATOM 6757 O O . ASP B 1 406 ? 8.359 -21.249 -10.096 1.00 32.87 385 ASP B O 1
ATOM 6762 N N . LYS B 1 407 ? 9.383 -21.539 -12.075 1.00 35.80 386 LYS B N 1
ATOM 6763 C CA . LYS B 1 407 ? 10.160 -22.704 -11.616 1.00 37.12 386 LYS B CA 1
ATOM 6764 C C . LYS B 1 407 ? 11.072 -22.360 -10.461 1.00 35.33 386 LYS B C 1
ATOM 6765 O O . LYS B 1 407 ? 11.198 -23.125 -9.537 1.00 36.05 386 LYS B O 1
ATOM 6771 N N . ALA B 1 408 ? 11.763 -21.235 -10.565 1.00 35.38 387 ALA B N 1
ATOM 6772 C CA . ALA B 1 408 ? 12.721 -20.834 -9.555 1.00 33.83 387 ALA B CA 1
ATOM 6773 C C . ALA B 1 408 ? 12.023 -20.746 -8.208 1.00 31.31 387 ALA B C 1
ATOM 6774 O O . ALA B 1 408 ? 12.536 -21.262 -7.236 1.00 28.82 387 ALA B O 1
ATOM 6776 N N . ILE B 1 409 ? 10.847 -20.111 -8.148 1.00 29.20 388 ILE B N 1
ATOM 6777 C CA . ILE B 1 409 ? 10.196 -19.962 -6.836 1.00 28.98 388 ILE B CA 1
ATOM 6778 C C . ILE B 1 409 ? 9.651 -21.299 -6.291 1.00 29.07 388 ILE B C 1
ATOM 6779 O O . ILE B 1 409 ? 9.799 -21.607 -5.087 1.00 27.98 388 ILE B O 1
ATOM 6784 N N . LEU B 1 410 ? 9.097 -22.119 -7.171 1.00 29.07 389 LEU B N 1
ATOM 6785 C CA . LEU B 1 410 ? 8.622 -23.466 -6.787 1.00 30.04 389 LEU B CA 1
ATOM 6786 C C . LEU B 1 410 ? 9.790 -24.316 -6.236 1.00 30.73 389 LEU B C 1
ATOM 6787 O O . LEU B 1 410 ? 9.705 -24.858 -5.130 1.00 29.99 389 LEU B O 1
ATOM 6792 N N . ASP B 1 411 ? 10.898 -24.346 -6.966 1.00 31.66 390 ASP B N 1
ATOM 6793 C CA . ASP B 1 411 ? 12.102 -25.047 -6.508 1.00 33.10 390 ASP B CA 1
ATOM 6794 C C . ASP B 1 411 ? 12.674 -24.480 -5.219 1.00 32.04 390 ASP B C 1
ATOM 6795 O O . ASP B 1 411 ? 13.142 -25.238 -4.379 1.00 31.05 390 ASP B O 1
ATOM 6800 N N . GLN B 1 412 ? 12.650 -23.164 -5.064 1.00 31.04 391 GLN B N 1
ATOM 6801 C CA . GLN B 1 412 ? 13.145 -22.576 -3.819 1.00 32.54 391 GLN B CA 1
ATOM 6802 C C . GLN B 1 412 ? 12.311 -23.073 -2.624 1.00 30.57 391 GLN B C 1
ATOM 6803 O O . GLN B 1 412 ? 12.884 -23.417 -1.584 1.00 30.57 391 GLN B O 1
ATOM 6809 N N . ALA B 1 413 ? 10.983 -23.163 -2.802 1.00 29.32 392 ALA B N 1
ATOM 6810 C CA . ALA B 1 413 ? 10.097 -23.697 -1.759 1.00 29.41 392 ALA B CA 1
ATOM 6811 C C . ALA B 1 413 ? 10.435 -25.139 -1.359 1.00 30.55 392 ALA B C 1
ATOM 6812 O O . ALA B 1 413 ? 10.478 -25.460 -0.166 1.00 31.47 392 ALA B O 1
ATOM 6814 N N . ASP B 1 414 ? 10.668 -26.003 -2.349 1.00 31.49 393 ASP B N 1
ATOM 6815 C CA . ASP B 1 414 ? 11.033 -27.417 -2.106 1.00 32.43 393 ASP B CA 1
ATOM 6816 C C . ASP B 1 414 ? 12.340 -27.514 -1.370 1.00 31.87 393 ASP B C 1
ATOM 6817 O O . ASP B 1 414 ? 12.434 -28.226 -0.423 1.00 31.99 393 ASP B O 1
ATOM 6822 N N . ALA B 1 415 ? 13.340 -26.761 -1.818 1.00 32.73 394 ALA B N 1
ATOM 6823 C CA . ALA B 1 415 ? 14.648 -26.808 -1.224 1.00 34.25 394 ALA B CA 1
ATOM 6824 C C . ALA B 1 415 ? 14.615 -26.312 0.238 1.00 34.05 394 ALA B C 1
ATOM 6825 O O . ALA B 1 415 ? 15.412 -26.764 1.048 1.00 34.07 394 ALA B O 1
ATOM 6827 N N . ALA B 1 416 ? 13.684 -25.413 0.586 1.00 32.47 395 ALA B N 1
ATOM 6828 C CA . ALA B 1 416 ? 13.575 -24.951 1.984 1.00 31.24 395 ALA B CA 1
ATOM 6829 C C . ALA B 1 416 ? 13.189 -26.077 2.940 1.00 31.97 395 ALA B C 1
ATOM 6830 O O . ALA B 1 416 ? 13.620 -26.076 4.101 1.00 30.05 395 ALA B O 1
ATOM 6832 N N . LEU B 1 417 ? 12.395 -27.033 2.450 1.00 31.55 396 LEU B N 1
ATOM 6833 C CA . LEU B 1 417 ? 12.005 -28.176 3.245 1.00 32.33 396 LEU B CA 1
ATOM 6834 C C . LEU B 1 417 ? 13.265 -28.967 3.643 1.00 33.52 396 LEU B C 1
ATOM 6835 O O . LEU B 1 417 ? 13.403 -29.366 4.814 1.00 30.46 396 LEU B O 1
ATOM 6840 N N . GLU B 1 418 ? 14.161 -29.192 2.682 1.00 34.89 397 GLU B N 1
ATOM 6841 C CA . GLU B 1 418 ? 15.403 -29.928 2.975 1.00 36.92 397 GLU B CA 1
ATOM 6842 C C . GLU B 1 418 ? 16.306 -29.172 3.918 1.00 33.28 397 GLU B C 1
ATOM 6843 O O . GLU B 1 418 ? 16.899 -29.776 4.791 1.00 32.49 397 GLU B O 1
ATOM 6849 N N . THR B 1 419 ? 16.479 -27.871 3.670 1.00 31.30 398 THR B N 1
ATOM 6850 C CA . THR B 1 419 ? 17.282 -27.022 4.538 1.00 31.11 398 THR B CA 1
ATOM 6851 C C . THR B 1 419 ? 16.685 -27.042 5.951 1.00 29.03 398 THR B C 1
ATOM 6852 O O . THR B 1 419 ? 17.410 -27.175 6.937 1.00 27.39 398 THR B O 1
ATOM 6856 N N . ALA B 1 420 ? 15.364 -26.968 6.040 1.00 27.71 399 ALA B N 1
ATOM 6857 C CA . ALA B 1 420 ? 14.719 -27.001 7.340 1.00 27.42 399 ALA B CA 1
ATOM 6858 C C . ALA B 1 420 ? 15.007 -28.311 8.047 1.00 27.99 399 ALA B C 1
ATOM 6859 O O . ALA B 1 420 ? 15.283 -28.304 9.238 1.00 27.88 399 ALA B O 1
ATOM 6861 N N . ARG B 1 421 ? 14.935 -29.436 7.338 1.00 28.64 400 ARG B N 1
ATOM 6862 C CA . ARG B 1 421 ? 15.201 -30.746 7.963 1.00 29.94 400 ARG B CA 1
ATOM 6863 C C . ARG B 1 421 ? 16.610 -30.826 8.538 1.00 30.18 400 ARG B C 1
ATOM 6864 O O . ARG B 1 421 ? 16.787 -31.286 9.677 1.00 29.94 400 ARG B O 1
ATOM 6872 N N . LYS B 1 422 ? 17.602 -30.398 7.753 1.00 29.42 401 LYS B N 1
ATOM 6873 C CA . LYS B 1 422 ? 19.021 -30.448 8.194 1.00 31.40 401 LYS B CA 1
ATOM 6874 C C . LYS B 1 422 ? 19.221 -29.518 9.385 1.00 31.05 401 LYS B C 1
ATOM 6875 O O . LYS B 1 422 ? 19.833 -29.889 10.364 1.00 33.03 401 LYS B O 1
ATOM 6877 N N . ALA B 1 423 ? 18.625 -28.334 9.325 1.00 30.88 402 ALA B N 1
ATOM 6878 C CA . ALA B 1 423 ? 18.724 -27.398 10.423 1.00 29.89 402 ALA B CA 1
ATOM 6879 C C . ALA B 1 423 ? 18.116 -27.962 11.703 1.00 29.97 402 ALA B C 1
ATOM 6880 O O . ALA B 1 423 ? 18.722 -27.869 12.779 1.00 28.91 402 ALA B O 1
ATOM 6882 N N . MET B 1 424 ? 16.925 -28.539 11.597 1.00 29.94 403 MET B N 1
ATOM 6883 C CA . MET B 1 424 ? 16.260 -29.118 12.762 1.00 29.71 403 MET B CA 1
ATOM 6884 C C . MET B 1 424 ? 17.016 -30.325 13.358 1.00 30.67 403 MET B C 1
ATOM 6885 O O . MET B 1 424 ? 16.931 -30.539 14.558 1.00 32.31 403 MET B O 1
ATOM 6890 N N . ASP B 1 425 ? 17.809 -31.045 12.563 1.00 31.97 404 ASP B N 1
ATOM 6891 C CA . ASP B 1 425 ? 18.666 -32.138 13.101 1.00 33.48 404 ASP B CA 1
ATOM 6892 C C . ASP B 1 425 ? 19.718 -31.589 14.062 1.00 33.01 404 ASP B C 1
ATOM 6893 O O . ASP B 1 425 ? 20.196 -32.325 14.919 1.00 33.70 404 ASP B O 1
ATOM 6898 N N . ASP B 1 426 ? 20.092 -30.314 13.890 1.00 31.73 405 ASP B N 1
ATOM 6899 C CA . ASP B 1 426 ? 21.058 -29.629 14.759 1.00 33.91 405 ASP B CA 1
ATOM 6900 C C . ASP B 1 426 ? 20.394 -28.615 15.695 1.00 31.06 405 ASP B C 1
ATOM 6901 O O . ASP B 1 426 ? 21.061 -27.747 16.212 1.00 29.47 405 ASP B O 1
ATOM 6906 N N . GLN B 1 427 ? 19.085 -28.734 15.897 1.00 28.70 406 GLN B N 1
ATOM 6907 C CA . GLN B 1 427 ? 18.322 -27.820 16.741 1.00 28.29 406 GLN B CA 1
ATOM 6908 C C . GLN B 1 427 ? 18.421 -26.323 16.330 1.00 29.36 406 GLN B C 1
ATOM 6909 O O . GLN B 1 427 ? 18.256 -25.443 17.166 1.00 29.83 406 GLN B O 1
ATOM 6915 N N . ALA B 1 428 ? 18.689 -26.053 15.055 1.00 29.86 407 ALA B N 1
ATOM 6916 C CA . ALA B 1 428 ? 18.889 -24.680 14.556 1.00 29.42 407 ALA B CA 1
ATOM 6917 C C . ALA B 1 428 ? 17.577 -24.105 14.024 1.00 28.90 407 ALA B C 1
ATOM 6918 O O . ALA B 1 428 ? 17.396 -23.921 12.798 1.00 27.45 407 ALA B O 1
ATOM 6920 N N . LEU B 1 429 ? 16.672 -23.833 14.971 1.00 27.86 408 LEU B N 1
ATOM 6921 C CA . LEU B 1 429 ? 15.306 -23.359 14.696 1.00 29.27 408 LEU B CA 1
ATOM 6922 C C . LEU B 1 429 ? 15.265 -22.062 13.861 1.00 29.33 408 LEU B C 1
ATOM 6923 O O . LEU B 1 429 ? 14.486 -21.935 12.918 1.00 27.44 408 LEU B O 1
ATOM 6928 N N . HIS B 1 430 ? 16.113 -21.103 14.236 1.00 29.04 409 HIS B N 1
ATOM 6929 C CA . HIS B 1 430 ? 16.269 -19.867 13.471 1.00 28.97 409 HIS B CA 1
ATOM 6930 C C . HIS B 1 430 ? 16.671 -20.077 12.005 1.00 28.08 409 HIS B C 1
ATOM 6931 O O . HIS B 1 430 ? 16.211 -19.349 11.135 1.00 28.20 409 HIS B O 1
ATOM 6938 N N . LEU B 1 431 ? 17.476 -21.095 11.726 1.00 29.21 410 LEU B N 1
ATOM 6939 C CA . LEU B 1 431 ? 17.895 -21.376 10.350 1.00 30.48 410 LEU B CA 1
ATOM 6940 C C . LEU B 1 431 ? 16.749 -22.039 9.574 1.00 28.80 410 LEU B C 1
ATOM 6941 O O . LEU B 1 431 ? 16.589 -21.785 8.389 1.00 30.87 410 LEU B O 1
ATOM 6946 N N . ALA B 1 432 ? 15.958 -22.883 10.228 1.00 27.37 411 ALA B N 1
ATOM 6947 C CA . ALA B 1 432 ? 14.794 -23.492 9.584 1.00 26.41 411 ALA B CA 1
ATOM 6948 C C . ALA B 1 432 ? 13.828 -22.408 9.213 1.00 25.80 411 ALA B C 1
ATOM 6949 O O . ALA B 1 432 ? 13.385 -22.326 8.069 1.00 26.23 411 ALA B O 1
ATOM 6951 N N . LEU B 1 433 ? 13.481 -21.570 10.182 1.00 25.66 412 LEU B N 1
ATOM 6952 C CA . LEU B 1 433 ? 12.552 -20.455 9.921 1.00 26.42 412 LEU B CA 1
ATOM 6953 C C . LEU B 1 433 ? 13.112 -19.494 8.891 1.00 27.31 412 LEU B C 1
ATOM 6954 O O . LEU B 1 433 ? 12.381 -18.984 8.049 1.00 25.71 412 LEU B O 1
ATOM 6959 N N . GLY B 1 434 ? 14.402 -19.207 8.989 1.00 28.54 413 GLY B N 1
ATOM 6960 C CA . GLY B 1 434 ? 15.005 -18.278 8.045 1.00 29.12 413 GLY B CA 1
ATOM 6961 C C . GLY B 1 434 ? 14.880 -18.790 6.628 1.00 29.11 413 GLY B C 1
ATOM 6962 O O . GLY B 1 434 ? 14.569 -18.013 5.711 1.00 31.69 413 GLY B O 1
ATOM 6963 N N . ALA B 1 435 ? 15.123 -20.076 6.430 1.00 27.63 414 ALA B N 1
ATOM 6964 C CA . ALA B 1 435 ? 14.999 -20.662 5.090 1.00 28.27 414 ALA B CA 1
ATOM 6965 C C . ALA B 1 435 ? 13.583 -20.521 4.580 1.00 27.65 414 ALA B C 1
ATOM 6966 O O . ALA B 1 435 ? 13.334 -20.145 3.419 1.00 30.12 414 ALA B O 1
ATOM 6968 N N . ILE B 1 436 ? 12.624 -20.822 5.437 1.00 27.20 415 ILE B N 1
ATOM 6969 C CA . ILE B 1 436 ? 11.214 -20.792 5.040 1.00 26.41 415 ILE B CA 1
ATOM 6970 C C . ILE B 1 436 ? 10.772 -19.362 4.720 1.00 27.20 415 ILE B C 1
ATOM 6971 O O . ILE B 1 436 ? 10.094 -19.125 3.711 1.00 24.77 415 ILE B O 1
ATOM 6976 N N . PHE B 1 437 ? 11.122 -18.411 5.587 1.00 26.17 416 PHE B N 1
ATOM 6977 C CA . PHE B 1 437 ? 10.711 -17.024 5.350 1.00 26.53 416 PHE B CA 1
ATOM 6978 C C . PHE B 1 437 ? 11.475 -16.347 4.213 1.00 26.77 416 PHE B C 1
ATOM 6979 O O . PHE B 1 437 ? 10.950 -15.401 3.613 1.00 26.84 416 PHE B O 1
ATOM 6987 N N . ALA B 1 438 ? 12.674 -16.839 3.863 1.00 27.75 417 ALA B N 1
ATOM 6988 C CA . ALA B 1 438 ? 13.332 -16.380 2.624 1.00 29.33 417 ALA B CA 1
ATOM 6989 C C . ALA B 1 438 ? 12.495 -16.738 1.403 1.00 29.42 417 ALA B C 1
ATOM 6990 O O . ALA B 1 438 ? 12.466 -15.970 0.432 1.00 28.82 417 ALA B O 1
ATOM 6992 N N . VAL B 1 439 ? 11.770 -17.860 1.463 1.00 29.41 418 VAL B N 1
ATOM 6993 C CA . VAL B 1 439 ? 10.883 -18.252 0.362 1.00 28.74 418 VAL B CA 1
ATOM 6994 C C . VAL B 1 439 ? 9.759 -17.240 0.259 1.00 28.15 418 VAL B C 1
ATOM 6995 O O . VAL B 1 439 ? 9.385 -16.794 -0.854 1.00 29.06 418 VAL B O 1
ATOM 6999 N N . VAL B 1 440 ? 9.223 -16.871 1.413 1.00 27.18 419 VAL B N 1
ATOM 7000 C CA . VAL B 1 440 ? 8.127 -15.877 1.472 1.00 27.69 419 VAL B CA 1
ATOM 7001 C C . VAL B 1 440 ? 8.575 -14.539 0.898 1.00 26.64 419 VAL B C 1
ATOM 7002 O O . VAL B 1 440 ? 7.901 -13.969 0.071 1.00 28.81 419 VAL B O 1
ATOM 7006 N N . ALA B 1 441 ? 9.726 -14.051 1.323 1.00 26.98 420 ALA B N 1
ATOM 7007 C CA . ALA B 1 441 ? 10.234 -12.792 0.809 1.00 27.32 420 ALA B CA 1
ATOM 7008 C C . ALA B 1 441 ? 10.377 -12.840 -0.724 1.00 28.33 420 ALA B C 1
ATOM 7009 O O . ALA B 1 441 ? 9.948 -11.910 -1.429 1.00 28.40 420 ALA B O 1
ATOM 7011 N N . GLU B 1 442 ? 10.962 -13.926 -1.239 1.00 28.82 421 GLU B N 1
ATOM 7012 C CA . GLU B 1 442 ? 11.189 -14.062 -2.666 1.00 29.12 421 GLU B CA 1
ATOM 7013 C C . GLU B 1 442 ? 9.858 -14.200 -3.419 1.00 29.32 421 GLU B C 1
ATOM 7014 O O . GLU B 1 442 ? 9.702 -13.695 -4.526 1.00 27.80 421 GLU B O 1
ATOM 7020 N N . ALA B 1 443 ? 8.890 -14.884 -2.813 1.00 28.48 422 ALA B N 1
ATOM 7021 C CA . ALA B 1 443 ? 7.577 -15.035 -3.450 1.00 27.13 422 ALA B CA 1
ATOM 7022 C C . ALA B 1 443 ? 6.872 -13.704 -3.587 1.00 27.92 422 ALA B C 1
ATOM 7023 O O . ALA B 1 443 ? 6.209 -13.490 -4.593 1.00 29.88 422 ALA B O 1
ATOM 7025 N N . ASN B 1 444 ? 7.012 -12.805 -2.606 1.00 26.87 423 ASN B N 1
ATOM 7026 C CA . ASN B 1 444 ? 6.513 -11.422 -2.789 1.00 27.90 423 ASN B CA 1
ATOM 7027 C C . ASN B 1 444 ? 7.168 -10.684 -3.968 1.00 27.32 423 ASN B C 1
ATOM 7028 O O . ASN B 1 444 ? 6.490 -10.028 -4.759 1.00 25.79 423 ASN B O 1
ATOM 7033 N N . ARG B 1 445 ? 8.489 -10.784 -4.080 1.00 26.40 424 ARG B N 1
ATOM 7034 C CA . ARG B 1 445 ? 9.177 -10.224 -5.242 1.00 28.72 424 ARG B CA 1
ATOM 7035 C C . ARG B 1 445 ? 8.651 -10.833 -6.546 1.00 28.39 424 ARG B C 1
ATOM 7036 O O . ARG B 1 445 ? 8.381 -10.118 -7.516 1.00 27.51 424 ARG B O 1
ATOM 7044 N N . TYR B 1 446 ? 8.527 -12.155 -6.566 1.00 28.28 425 TYR B N 1
ATOM 7045 C CA . TYR B 1 446 ? 7.965 -12.871 -7.737 1.00 29.73 425 TYR B CA 1
ATOM 7046 C C . TYR B 1 446 ? 6.586 -12.345 -8.114 1.00 29.51 425 TYR B C 1
ATOM 7047 O O . TYR B 1 446 ? 6.325 -11.993 -9.265 1.00 30.27 425 TYR B O 1
ATOM 7056 N N . PHE B 1 447 ? 5.691 -12.319 -7.143 1.00 30.09 426 PHE B N 1
ATOM 7057 C CA . PHE B 1 447 ? 4.338 -11.826 -7.398 1.00 30.99 426 PHE B CA 1
ATOM 7058 C C . PHE B 1 447 ? 4.361 -10.406 -7.992 1.00 31.46 426 PHE B C 1
ATOM 7059 O O . PHE B 1 447 ? 3.725 -10.117 -9.022 1.00 30.74 426 PHE B O 1
ATOM 7067 N N . ALA B 1 448 ? 5.059 -9.499 -7.323 1.00 31.63 427 ALA B N 1
ATOM 7068 C CA . ALA B 1 448 ? 5.131 -8.105 -7.817 1.00 31.41 427 ALA B CA 1
ATOM 7069 C C . ALA B 1 448 ? 5.718 -8.020 -9.232 1.00 32.06 427 ALA B C 1
ATOM 7070 O O . ALA B 1 448 ? 5.223 -7.279 -10.075 1.00 31.67 427 ALA B O 1
ATOM 7072 N N . GLY B 1 449 ? 6.752 -8.801 -9.503 1.00 32.85 428 GLY B N 1
ATOM 7073 C CA . GLY B 1 449 ? 7.378 -8.804 -10.831 1.00 33.78 428 GLY B CA 1
ATOM 7074 C C . GLY B 1 449 ? 6.466 -9.310 -11.943 1.00 35.22 428 GLY B C 1
ATOM 7075 O O . GLY B 1 449 ? 6.526 -8.836 -13.071 1.00 34.22 428 GLY B O 1
ATOM 7076 N N . GLN B 1 450 ? 5.606 -10.267 -11.618 1.00 35.18 429 GLN B N 1
ATOM 7077 C CA . GLN B 1 450 ? 4.662 -10.776 -12.582 1.00 35.08 429 GLN B CA 1
ATOM 7078 C C . GLN B 1 450 ? 3.482 -9.834 -12.876 1.00 38.33 429 GLN B C 1
ATOM 7079 O O . GLN B 1 450 ? 2.867 -9.942 -13.932 1.00 37.72 429 GLN B O 1
ATOM 7085 N N . GLU B 1 451 ? 3.143 -8.933 -11.958 1.00 39.65 430 GLU B N 1
ATOM 7086 C CA . GLU B 1 451 ? 2.042 -7.987 -12.194 1.00 42.77 430 GLU B CA 1
ATOM 7087 C C . GLU B 1 451 ? 0.755 -8.658 -12.680 1.00 39.72 430 GLU B C 1
ATOM 7088 O O . GLU B 1 451 ? 0.236 -8.295 -13.732 1.00 36.82 430 GLU B O 1
ATOM 7094 N N . PRO B 1 452 ? 0.227 -9.620 -11.921 1.00 38.53 431 PRO B N 1
ATOM 7095 C CA . PRO B 1 452 ? -0.894 -10.377 -12.483 1.00 40.19 431 PRO B CA 1
ATOM 7096 C C . PRO B 1 452 ? -2.166 -9.539 -12.727 1.00 39.87 431 PRO B C 1
ATOM 7097 O O . PRO B 1 452 ? -2.954 -9.895 -13.580 1.00 37.78 431 PRO B O 1
ATOM 7101 N N . TRP B 1 453 ? -2.348 -8.458 -11.966 1.00 43.22 432 TRP B N 1
ATOM 7102 C CA . TRP B 1 453 ? -3.438 -7.497 -12.210 1.00 45.74 432 TRP B CA 1
ATOM 7103 C C . TRP B 1 453 ? -3.433 -6.979 -13.657 1.00 45.82 432 TRP B C 1
ATOM 7104 O O . TRP B 1 453 ? -4.479 -6.909 -14.287 1.00 43.95 432 TRP B O 1
ATOM 7115 N N . ALA B 1 454 ? -2.244 -6.695 -14.190 1.00 44.22 433 ALA B N 1
ATOM 7116 C CA . ALA B 1 454 ? -2.104 -6.239 -15.567 1.00 43.83 433 ALA B CA 1
ATOM 7117 C C . ALA B 1 454 ? -2.409 -7.340 -16.583 1.00 44.01 433 ALA B C 1
ATOM 7118 O O . ALA B 1 454 ? -2.756 -7.047 -17.714 1.00 41.89 433 ALA B O 1
ATOM 7120 N N . LEU B 1 455 ? -2.216 -8.599 -16.198 1.00 43.10 434 LEU B N 1
ATOM 7121 C CA . LEU B 1 455 ? -2.446 -9.720 -17.108 1.00 43.99 434 LEU B CA 1
ATOM 7122 C C . LEU B 1 455 ? -3.929 -10.079 -17.177 1.00 44.87 434 LEU B C 1
ATOM 7123 O O . LEU B 1 455 ? -4.361 -10.697 -18.138 1.00 41.24 434 LEU B O 1
ATOM 7128 N N . ARG B 1 456 ? -4.709 -9.625 -16.194 1.00 49.07 435 ARG B N 1
ATOM 7129 C CA . ARG B 1 456 ? -6.150 -9.858 -16.178 1.00 53.20 435 ARG B CA 1
ATOM 7130 C C . ARG B 1 456 ? -6.813 -9.486 -17.498 1.00 55.29 435 ARG B C 1
ATOM 7131 O O . ARG B 1 456 ? -7.688 -10.211 -17.972 1.00 58.97 435 ARG B O 1
ATOM 7139 N N . LYS B 1 457 ? -6.381 -8.371 -18.084 1.00 55.03 436 LYS B N 1
ATOM 7140 C CA . LYS B 1 457 ? -6.903 -7.904 -19.358 1.00 58.07 436 LYS B CA 1
ATOM 7141 C C . LYS B 1 457 ? -6.239 -8.634 -20.531 1.00 56.10 436 LYS B C 1
ATOM 7142 O O . LYS B 1 457 ? -6.901 -9.311 -21.321 1.00 57.21 436 LYS B O 1
ATOM 7144 N N . THR B 1 458 ? -4.916 -8.514 -20.609 1.00 55.53 437 THR B N 1
ATOM 7145 C CA . THR B 1 458 ? -4.130 -9.008 -21.756 1.00 53.89 437 THR B CA 1
ATOM 7146 C C . THR B 1 458 ? -4.049 -10.537 -21.864 1.00 50.04 437 THR B C 1
ATOM 7147 O O . THR B 1 458 ? -4.180 -11.086 -22.957 1.00 47.48 437 THR B O 1
ATOM 7151 N N . ASP B 1 459 ? -3.845 -11.230 -20.747 1.00 45.88 438 ASP B N 1
ATOM 7152 C CA . ASP B 1 459 ? -3.581 -12.680 -20.802 1.00 44.27 438 ASP B CA 1
ATOM 7153 C C . ASP B 1 459 ? -4.105 -13.360 -19.536 1.00 42.39 438 ASP B C 1
ATOM 7154 O O . ASP B 1 459 ? -3.343 -13.637 -18.607 1.00 39.67 438 ASP B O 1
ATOM 7159 N N . PRO B 1 460 ? -5.431 -13.570 -19.473 1.00 43.87 439 PRO B N 1
ATOM 7160 C CA . PRO B 1 460 ? -6.077 -14.098 -18.259 1.00 42.65 439 PRO B CA 1
ATOM 7161 C C . PRO B 1 460 ? -5.534 -15.463 -17.852 1.00 39.72 439 PRO B C 1
ATOM 7162 O O . PRO B 1 460 ? -5.403 -15.755 -16.665 1.00 38.12 439 PRO B O 1
ATOM 7166 N N . ALA B 1 461 ? -5.241 -16.303 -18.830 1.00 38.35 440 ALA B N 1
ATOM 7167 C CA . ALA B 1 461 ? -4.705 -17.630 -18.561 1.00 37.11 440 ALA B CA 1
ATOM 7168 C C . ALA B 1 461 ? -3.341 -17.535 -17.855 1.00 36.55 440 ALA B C 1
ATOM 7169 O O . ALA B 1 461 ? -3.050 -18.323 -16.945 1.00 36.41 440 ALA B O 1
ATOM 7171 N N . ARG B 1 462 ? -2.493 -16.607 -18.314 1.00 34.97 441 ARG B N 1
ATOM 7172 C CA . ARG B 1 462 ? -1.205 -16.405 -17.687 1.00 35.61 441 ARG B CA 1
ATOM 7173 C C . ARG B 1 462 ? -1.394 -15.860 -16.264 1.00 35.38 441 ARG B C 1
ATOM 7174 O O . ARG B 1 462 ? -0.661 -16.246 -15.355 1.00 33.66 441 ARG B O 1
ATOM 7182 N N . MET B 1 463 ? -2.356 -14.961 -16.077 1.00 35.55 442 MET B N 1
ATOM 7183 C CA . MET B 1 463 ? -2.689 -14.465 -14.737 1.00 35.17 442 MET B CA 1
ATOM 7184 C C . MET B 1 463 ? -3.025 -15.629 -13.835 1.00 33.47 442 MET B C 1
ATOM 7185 O O . MET B 1 463 ? -2.546 -15.711 -12.698 1.00 33.04 442 MET B O 1
ATOM 7190 N N . GLY B 1 464 ? -3.838 -16.534 -14.359 1.00 33.16 443 GLY B N 1
ATOM 7191 C CA . GLY B 1 464 ? -4.213 -17.750 -13.645 1.00 33.78 443 GLY B CA 1
ATOM 7192 C C . GLY B 1 464 ? -2.989 -18.558 -13.215 1.00 34.57 443 GLY B C 1
ATOM 7193 O O . GLY B 1 464 ? -2.899 -19.013 -12.070 1.00 35.32 443 GLY B O 1
ATOM 7194 N N . THR B 1 465 ? -2.024 -18.724 -14.120 1.00 33.77 444 THR B N 1
ATOM 7195 C CA . THR B 1 465 ? -0.842 -19.508 -13.805 1.00 32.60 444 THR B CA 1
ATOM 7196 C C . THR B 1 465 ? 0.009 -18.873 -12.671 1.00 32.15 444 THR B C 1
ATOM 7197 O O . THR B 1 465 ? 0.500 -19.591 -11.801 1.00 31.77 444 THR B O 1
ATOM 7201 N N . VAL B 1 466 ? 0.213 -17.558 -12.733 1.00 30.85 445 VAL B N 1
ATOM 7202 C CA . VAL B 1 466 ? 0.923 -16.815 -11.689 1.00 31.06 445 VAL B CA 1
ATOM 7203 C C . VAL B 1 466 ? 0.209 -16.960 -10.341 1.00 30.64 445 VAL B C 1
ATOM 7204 O O . VAL B 1 466 ? 0.858 -17.134 -9.297 1.00 28.24 445 VAL B O 1
ATOM 7208 N N . LEU B 1 467 ? -1.120 -16.876 -10.361 1.00 29.72 446 LEU B N 1
ATOM 7209 C CA . LEU B 1 467 ? -1.904 -17.033 -9.140 1.00 29.21 446 LEU B CA 1
ATOM 7210 C C . LEU B 1 467 ? -1.800 -18.460 -8.580 1.00 29.24 446 LEU B C 1
ATOM 7211 O O . LEU B 1 467 ? -1.699 -18.650 -7.356 1.00 28.70 446 LEU B O 1
ATOM 7216 N N . TYR B 1 468 ? -1.815 -19.447 -9.469 1.00 28.43 447 TYR B N 1
ATOM 7217 C CA . TYR B 1 468 ? -1.614 -20.833 -9.070 1.00 28.89 447 TYR B CA 1
ATOM 7218 C C . TYR B 1 468 ? -0.259 -21.006 -8.374 1.00 28.33 447 TYR B C 1
ATOM 7219 O O . TYR B 1 468 ? -0.190 -21.574 -7.294 1.00 27.44 447 TYR B O 1
ATOM 7228 N N . VAL B 1 469 ? 0.802 -20.506 -9.008 1.00 28.65 448 VAL B N 1
ATOM 7229 C CA . VAL B 1 469 ? 2.166 -20.610 -8.467 1.00 28.32 448 VAL B CA 1
ATOM 7230 C C . VAL B 1 469 ? 2.247 -19.971 -7.097 1.00 26.86 448 VAL B C 1
ATOM 7231 O O . VAL B 1 469 ? 2.801 -20.568 -6.165 1.00 27.60 448 VAL B O 1
ATOM 7235 N N . THR B 1 470 ? 1.687 -18.783 -6.955 1.00 25.58 449 THR B N 1
ATOM 7236 C CA . THR B 1 470 ? 1.700 -18.094 -5.669 1.00 25.90 449 THR B CA 1
ATOM 7237 C C . THR B 1 470 ? 0.967 -18.935 -4.590 1.00 26.27 449 THR B C 1
ATOM 7238 O O . THR B 1 470 ? 1.473 -19.114 -3.478 1.00 24.56 449 THR B O 1
ATOM 7242 N N . ALA B 1 471 ? -0.210 -19.473 -4.929 1.00 26.72 450 ALA B N 1
ATOM 7243 C CA . ALA B 1 471 ? -0.987 -20.243 -3.969 1.00 26.73 450 ALA B CA 1
ATOM 7244 C C . ALA B 1 471 ? -0.285 -21.527 -3.603 1.00 26.39 450 ALA B C 1
ATOM 7245 O O . ALA B 1 471 ? -0.328 -21.960 -2.452 1.00 26.29 450 ALA B O 1
ATOM 7247 N N . GLU B 1 472 ? 0.362 -22.133 -4.587 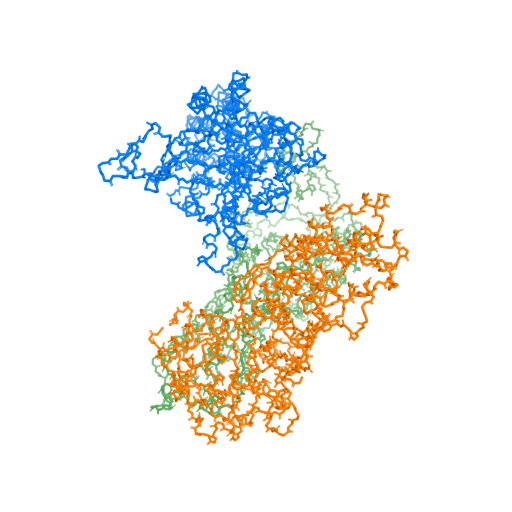1.00 26.78 451 GLU B N 1
ATOM 7248 C CA . GLU B 1 472 ? 1.050 -23.414 -4.383 1.00 27.44 451 GLU B CA 1
ATOM 7249 C C . GLU B 1 472 ? 2.295 -23.199 -3.508 1.00 29.44 451 GLU B C 1
ATOM 7250 O O . GLU B 1 472 ? 2.591 -23.995 -2.628 1.00 29.84 451 GLU B O 1
ATOM 7256 N N . VAL B 1 473 ? 3.031 -22.125 -3.756 1.00 29.89 452 VAL B N 1
ATOM 7257 C CA . VAL B 1 473 ? 4.134 -21.758 -2.873 1.00 29.45 452 VAL B CA 1
ATOM 7258 C C . VAL B 1 473 ? 3.610 -21.547 -1.428 1.00 28.54 452 VAL B C 1
ATOM 7259 O O . VAL B 1 473 ? 4.213 -22.036 -0.466 1.00 26.36 452 VAL B O 1
ATOM 7263 N N . LEU B 1 474 ? 2.439 -20.920 -1.304 1.00 29.17 453 LEU B N 1
ATOM 7264 C CA . LEU B 1 474 ? 1.798 -20.685 0.014 1.00 29.40 453 LEU B CA 1
ATOM 7265 C C . LEU B 1 474 ? 1.393 -21.965 0.702 1.00 28.70 453 LEU B C 1
ATOM 7266 O O . LEU B 1 474 ? 1.563 -22.082 1.906 1.00 28.45 453 LEU B O 1
ATOM 7271 N N . ARG B 1 475 ? 0.906 -22.940 -0.066 1.00 28.48 454 ARG B N 1
ATOM 7272 C CA . ARG B 1 475 ? 0.612 -24.262 0.479 1.00 27.37 454 ARG B CA 1
ATOM 7273 C C . ARG B 1 475 ? 1.874 -24.895 1.046 1.00 27.21 454 ARG B C 1
ATOM 7274 O O . ARG B 1 475 ? 1.863 -25.422 2.162 1.00 28.19 454 ARG B O 1
ATOM 7282 N N . ARG B 1 476 ? 2.963 -24.840 0.291 1.00 26.86 455 ARG B N 1
ATOM 7283 C CA . ARG B 1 476 ? 4.214 -25.464 0.729 1.00 27.39 455 ARG B CA 1
ATOM 7284 C C . ARG B 1 476 ? 4.753 -24.782 1.999 1.00 26.91 455 ARG B C 1
ATOM 7285 O O . ARG B 1 476 ? 5.174 -25.446 2.956 1.00 26.44 455 ARG B O 1
ATOM 7293 N N . VAL B 1 477 ? 4.728 -23.461 1.990 1.00 26.77 456 VAL B N 1
ATOM 7294 C CA . VAL B 1 477 ? 5.152 -22.695 3.143 1.00 27.54 456 VAL B CA 1
ATOM 7295 C C . VAL B 1 477 ? 4.249 -23.013 4.341 1.00 26.23 456 VAL B C 1
ATOM 7296 O O . VAL B 1 477 ? 4.739 -23.226 5.443 1.00 26.31 456 VAL B O 1
ATOM 7300 N N . GLY B 1 478 ? 2.943 -23.047 4.112 1.00 26.38 457 GLY B N 1
ATOM 7301 C CA . GLY B 1 478 ? 1.956 -23.309 5.183 1.00 25.53 457 GLY B CA 1
ATOM 7302 C C . GLY B 1 478 ? 2.210 -24.616 5.879 1.00 25.24 457 GLY B C 1
ATOM 7303 O O . GLY B 1 478 ? 2.208 -24.682 7.088 1.00 26.04 457 GLY B O 1
ATOM 7304 N N . ILE B 1 479 ? 2.457 -25.656 5.109 1.00 25.41 458 ILE B N 1
ATOM 7305 C CA . ILE B 1 479 ? 2.807 -26.949 5.665 1.00 27.42 458 ILE B CA 1
ATOM 7306 C C . ILE B 1 479 ? 4.120 -26.878 6.487 1.00 27.53 458 ILE B C 1
ATOM 7307 O O . ILE B 1 479 ? 4.187 -27.429 7.582 1.00 26.86 458 ILE B O 1
ATOM 7312 N N . MET B 1 480 ? 5.126 -26.178 5.955 1.00 28.11 459 MET B N 1
ATOM 7313 C CA . MET B 1 480 ? 6.431 -26.078 6.588 1.00 29.00 459 MET B CA 1
ATOM 7314 C C . MET B 1 480 ? 6.431 -25.283 7.904 1.00 28.11 459 MET B C 1
ATOM 7315 O O . MET B 1 480 ? 7.239 -25.578 8.767 1.00 27.18 459 MET B O 1
ATOM 7320 N N . VAL B 1 481 ? 5.549 -24.290 8.043 1.00 27.77 460 VAL B N 1
ATOM 7321 C CA . VAL B 1 481 ? 5.497 -23.502 9.270 1.00 28.28 460 VAL B CA 1
ATOM 7322 C C . VAL B 1 481 ? 4.567 -24.039 10.350 1.00 27.08 460 VAL B C 1
ATOM 7323 O O . VAL B 1 481 ? 4.571 -23.516 11.459 1.00 26.79 460 VAL B O 1
ATOM 7327 N N . GLN B 1 482 ? 3.801 -25.083 10.057 1.00 27.41 461 GLN B N 1
ATOM 7328 C CA . GLN B 1 482 ? 2.930 -25.687 11.074 1.00 28.07 461 GLN B CA 1
ATOM 7329 C C . GLN B 1 482 ? 3.592 -25.912 12.457 1.00 28.22 461 GLN B C 1
ATOM 7330 O O . GLN B 1 482 ? 2.980 -25.593 13.450 1.00 29.90 461 GLN B O 1
ATOM 7336 N N . PRO B 1 483 ? 4.820 -26.452 12.516 1.00 25.49 462 PRO B N 1
ATOM 7337 C CA . PRO B 1 483 ? 5.381 -26.695 13.836 1.00 26.40 462 PRO B CA 1
ATOM 7338 C C . PRO B 1 483 ? 5.692 -25.445 14.649 1.00 26.14 462 PRO B C 1
ATOM 7339 O O . PRO B 1 483 ? 5.676 -25.493 15.878 1.00 23.59 462 PRO B O 1
ATOM 7343 N N . PHE B 1 484 ? 5.980 -24.344 13.943 1.00 26.13 463 PHE B N 1
ATOM 7344 C CA . PHE B 1 484 ? 6.435 -23.113 14.548 1.00 24.89 463 PHE B CA 1
ATOM 7345 C C . PHE B 1 484 ? 5.243 -22.239 14.976 1.00 26.07 463 PHE B C 1
ATOM 7346 O O . PHE B 1 484 ? 5.291 -21.650 16.071 1.00 24.22 463 PHE B O 1
ATOM 7354 N N . ILE B 1 485 ? 4.209 -22.179 14.128 1.00 24.83 464 ILE B N 1
ATOM 7355 C CA . ILE B 1 485 ? 3.042 -21.325 14.362 1.00 25.49 464 ILE B CA 1
ATOM 7356 C C . ILE B 1 485 ? 1.769 -22.081 14.054 1.00 26.33 464 ILE B C 1
ATOM 7357 O O . ILE B 1 485 ? 1.082 -21.773 13.070 1.00 28.36 464 ILE B O 1
ATOM 7362 N N . PRO B 1 486 ? 1.450 -23.102 14.872 1.00 26.48 465 PRO B N 1
ATOM 7363 C CA . PRO B 1 486 ? 0.448 -24.104 14.432 1.00 26.76 465 PRO B CA 1
ATOM 7364 C C . PRO B 1 486 ? -0.937 -23.571 14.074 1.00 27.20 465 PRO B C 1
ATOM 7365 O O . PRO B 1 486 ? -1.465 -23.926 13.007 1.00 27.25 465 PRO B O 1
ATOM 7369 N N . GLN B 1 487 ? -1.541 -22.762 14.937 1.00 27.29 466 GLN B N 1
ATOM 7370 C CA . GLN B 1 487 ? -2.903 -22.273 14.644 1.00 29.24 466 GLN B CA 1
ATOM 7371 C C . GLN B 1 487 ? -2.991 -21.387 13.398 1.00 28.58 466 GLN B C 1
ATOM 7372 O O . GLN B 1 487 ? -3.925 -21.498 12.622 1.00 27.84 466 GLN B O 1
ATOM 7378 N N . SER B 1 488 ? -2.014 -20.500 13.220 1.00 28.04 467 SER B N 1
ATOM 7379 C CA . SER B 1 488 ? -1.976 -19.638 12.060 1.00 28.22 467 SER B CA 1
ATOM 7380 C C . SER B 1 488 ? -1.709 -20.422 10.785 1.00 28.37 467 SER B C 1
ATOM 7381 O O . SER B 1 488 ? -2.342 -20.157 9.756 1.00 29.30 467 SER B O 1
ATOM 7384 N N . ALA B 1 489 ? -0.795 -21.389 10.838 1.00 28.40 468 ALA B N 1
ATOM 7385 C CA . ALA B 1 489 ? -0.521 -22.249 9.672 1.00 28.53 468 ALA B CA 1
ATOM 7386 C C . ALA B 1 489 ? -1.784 -22.998 9.273 1.00 30.32 468 ALA B C 1
ATOM 7387 O O . ALA B 1 489 ? -2.093 -23.163 8.088 1.00 30.34 468 ALA B O 1
ATOM 7389 N N . GLU B 1 490 ? -2.486 -23.490 10.283 1.00 32.07 469 GLU B N 1
ATOM 7390 C CA . GLU B 1 490 ? -3.713 -24.233 10.057 1.00 34.47 469 GLU B CA 1
ATOM 7391 C C . GLU B 1 490 ? -4.768 -23.375 9.332 1.00 34.86 469 GLU B C 1
ATOM 7392 O O . GLU B 1 490 ? -5.429 -23.871 8.413 1.00 35.07 469 GLU B O 1
ATOM 7398 N N . LYS B 1 491 ? -4.947 -22.125 9.775 1.00 34.17 470 LYS B N 1
ATOM 7399 C CA . LYS B 1 491 ? -5.882 -21.198 9.122 1.00 36.08 470 LYS B CA 1
ATOM 7400 C C . LYS B 1 491 ? -5.467 -20.959 7.681 1.00 33.65 470 LYS B C 1
ATOM 7401 O O . LYS B 1 491 ? -6.314 -20.872 6.811 1.00 31.74 470 LYS B O 1
ATOM 7407 N N . LEU B 1 492 ? -4.158 -20.784 7.439 1.00 31.17 471 LEU B N 1
ATOM 7408 C CA . LEU B 1 492 ? -3.670 -20.548 6.090 1.00 30.33 471 LEU B CA 1
ATOM 7409 C C . LEU B 1 492 ? -3.993 -21.718 5.203 1.00 29.81 471 LEU B C 1
ATOM 7410 O O . LEU B 1 492 ? -4.441 -21.533 4.074 1.00 30.34 471 LEU B O 1
ATOM 7415 N N . LEU B 1 493 ? -3.757 -22.926 5.700 1.00 28.91 472 LEU B N 1
ATOM 7416 C CA . LEU B 1 493 ? -4.039 -24.116 4.919 1.00 29.15 472 LEU B CA 1
ATOM 7417 C C . LEU B 1 493 ? -5.546 -24.301 4.716 1.00 29.78 472 LEU B C 1
ATOM 7418 O O . LEU B 1 493 ? -5.952 -24.802 3.654 1.00 31.55 472 LEU B O 1
ATOM 7423 N N . ASP B 1 494 ? -6.365 -23.888 5.703 1.00 30.16 473 ASP B N 1
ATOM 7424 C CA . ASP B 1 494 ? -7.833 -23.926 5.570 1.00 31.98 473 ASP B CA 1
ATOM 7425 C C . ASP B 1 494 ? -8.289 -23.012 4.426 1.00 32.53 473 ASP B C 1
ATOM 7426 O O . ASP B 1 494 ? -9.111 -23.428 3.602 1.00 33.14 473 ASP B O 1
ATOM 7431 N N . ILE B 1 495 ? -7.743 -21.795 4.330 1.00 32.01 474 ILE B N 1
ATOM 7432 C CA . ILE B 1 495 ? -8.150 -20.926 3.218 1.00 33.73 474 ILE B CA 1
ATOM 7433 C C . ILE B 1 495 ? -7.555 -21.326 1.854 1.00 33.69 474 ILE B C 1
ATOM 7434 O O . ILE B 1 495 ? -7.960 -20.791 0.820 1.00 35.50 474 ILE B O 1
ATOM 7439 N N . LEU B 1 496 ? -6.604 -22.271 1.849 1.00 33.15 475 LEU B N 1
ATOM 7440 C CA . LEU B 1 496 ? -6.165 -22.947 0.619 1.00 32.44 475 LEU B CA 1
ATOM 7441 C C . LEU B 1 496 ? -6.919 -24.283 0.355 1.00 32.49 475 LEU B C 1
ATOM 7442 O O . LEU B 1 496 ? -6.577 -25.012 -0.581 1.00 30.08 475 LEU B O 1
ATOM 7447 N N . ALA B 1 497 ? -7.949 -24.558 1.167 1.00 32.99 476 ALA B N 1
ATOM 7448 C CA . ALA B 1 497 ? -8.755 -25.779 1.082 1.00 34.30 476 ALA B CA 1
ATOM 7449 C C . ALA B 1 497 ? -7.917 -27.047 1.069 1.00 33.92 476 ALA B C 1
ATOM 7450 O O . ALA B 1 497 ? -8.195 -27.969 0.309 1.00 36.09 476 ALA B O 1
ATOM 7452 N N . VAL B 1 498 ? -6.872 -27.098 1.881 1.00 34.07 477 VAL B N 1
ATOM 7453 C CA . VAL B 1 498 ? -6.021 -28.279 1.922 1.00 34.14 477 VAL B CA 1
ATOM 7454 C C . VAL B 1 498 ? -6.693 -29.282 2.856 1.00 33.39 477 VAL B C 1
ATOM 7455 O O . VAL B 1 498 ? -6.945 -28.950 4.003 1.00 33.94 477 VAL B O 1
ATOM 7459 N N . PRO B 1 499 ? -6.984 -30.496 2.372 1.00 33.51 478 PRO B N 1
ATOM 7460 C CA . PRO B 1 499 ? -7.584 -31.486 3.268 1.00 35.64 478 PRO B CA 1
ATOM 7461 C C . PRO B 1 499 ? -6.714 -31.770 4.506 1.00 36.14 478 PRO B C 1
ATOM 7462 O O . PRO B 1 499 ? -5.481 -31.622 4.455 1.00 35.61 478 PRO B O 1
ATOM 7466 N N . ALA B 1 500 ? -7.361 -32.157 5.597 1.00 36.90 479 ALA B N 1
ATOM 7467 C CA . ALA B 1 500 ? -6.677 -32.364 6.860 1.00 38.21 479 ALA B CA 1
ATOM 7468 C C . ALA B 1 500 ? -5.648 -33.498 6.759 1.00 38.45 479 ALA B C 1
ATOM 7469 O O . ALA B 1 500 ? -4.610 -33.442 7.432 1.00 39.29 479 ALA B O 1
ATOM 7471 N N . ASP B 1 501 ? -5.898 -34.477 5.889 1.00 37.80 480 ASP B N 1
ATOM 7472 C CA . ASP B 1 501 ? -4.963 -35.597 5.696 1.00 37.87 480 ASP B CA 1
ATOM 7473 C C . ASP B 1 501 ? -3.891 -35.348 4.613 1.00 37.00 480 ASP B C 1
ATOM 7474 O O . ASP B 1 501 ? -3.231 -36.278 4.184 1.00 36.61 480 ASP B O 1
ATOM 7479 N N . LYS B 1 502 ? -3.717 -34.097 4.181 1.00 37.03 481 LYS B N 1
ATOM 7480 C CA . LYS B 1 502 ? -2.677 -33.732 3.226 1.00 36.39 481 LYS B CA 1
ATOM 7481 C C . LYS B 1 502 ? -1.785 -32.638 3.790 1.00 35.02 481 LYS B C 1
ATOM 7482 O O . LYS B 1 502 ? -1.384 -31.702 3.076 1.00 34.97 481 LYS B O 1
ATOM 7488 N N . ARG B 1 503 ? -1.431 -32.764 5.062 1.00 33.98 482 ARG B N 1
ATOM 7489 C CA . ARG B 1 503 ? -0.644 -31.713 5.723 1.00 32.59 482 ARG B CA 1
ATOM 7490 C C . ARG B 1 503 ? 0.687 -32.195 6.345 1.00 30.84 482 ARG B C 1
ATOM 7491 O O . ARG B 1 503 ? 1.272 -31.512 7.171 1.00 31.15 482 ARG B O 1
ATOM 7499 N N . GLN B 1 504 ? 1.178 -33.346 5.895 1.00 30.78 483 GLN B N 1
ATOM 7500 C CA . GLN B 1 504 ? 2.472 -33.866 6.318 1.00 30.19 483 GLN B CA 1
ATOM 7501 C C . GLN B 1 504 ? 3.555 -33.261 5.415 1.00 29.09 483 GLN B C 1
ATOM 7502 O O . GLN B 1 504 ? 3.257 -32.720 4.349 1.00 27.33 483 GLN B O 1
ATOM 7508 N N . PHE B 1 505 ? 4.810 -33.347 5.834 1.00 28.33 484 PHE B N 1
ATOM 7509 C CA . PHE B 1 505 ? 5.893 -32.808 5.014 1.00 28.69 484 PHE B CA 1
ATOM 7510 C C . PHE B 1 505 ? 5.970 -33.558 3.669 1.00 28.87 484 PHE B C 1
ATOM 7511 O O . PHE B 1 505 ? 6.328 -32.966 2.645 1.00 28.09 484 PHE B O 1
ATOM 7519 N N . ALA B 1 506 ? 5.643 -34.845 3.672 1.00 29.69 485 ALA B N 1
ATOM 7520 C CA . ALA B 1 506 ? 5.582 -35.625 2.433 1.00 31.61 485 ALA B CA 1
ATOM 7521 C C . ALA B 1 506 ? 4.619 -35.007 1.411 1.00 31.76 485 ALA B C 1
ATOM 7522 O O . ALA B 1 506 ? 4.814 -35.141 0.204 1.00 34.00 485 ALA B O 1
ATOM 7524 N N . ASP B 1 507 ? 3.605 -34.293 1.881 1.00 31.67 486 ASP B N 1
ATOM 7525 C CA . ASP B 1 507 ? 2.658 -33.612 0.973 1.00 32.45 486 ASP B CA 1
ATOM 7526 C C . ASP B 1 507 ? 3.195 -32.386 0.247 1.00 32.08 486 ASP B C 1
ATOM 7527 O O . ASP B 1 507 ? 2.628 -31.985 -0.775 1.00 29.57 486 ASP B O 1
ATOM 7532 N N . VAL B 1 508 ? 4.280 -31.790 0.769 1.00 32.55 487 VAL B N 1
ATOM 7533 C CA . VAL B 1 508 ? 4.919 -30.646 0.144 1.00 32.89 487 VAL B CA 1
ATOM 7534 C C . VAL B 1 508 ? 5.262 -31.016 -1.290 1.00 35.25 487 VAL B C 1
ATOM 7535 O O . VAL B 1 508 ? 4.871 -30.300 -2.203 1.00 34.22 487 VAL B O 1
ATOM 7539 N N . LEU B 1 509 ? 5.914 -32.159 -1.489 1.00 36.73 488 LEU B N 1
ATOM 7540 C CA . LEU B 1 509 ? 6.256 -32.663 -2.828 1.00 38.85 488 LEU B CA 1
ATOM 7541 C C . LEU B 1 509 ? 5.142 -33.452 -3.552 1.00 38.24 488 LEU B C 1
ATOM 7542 O O . LEU B 1 509 ? 5.044 -33.400 -4.766 1.00 41.86 488 LEU B O 1
ATOM 7547 N N . ALA B 1 510 ? 4.348 -34.222 -2.815 1.00 35.78 489 ALA B N 1
ATOM 7548 C CA . ALA B 1 510 ? 3.448 -35.172 -3.414 1.00 35.24 489 ALA B CA 1
ATOM 7549 C C . ALA B 1 510 ? 2.034 -34.632 -3.700 1.00 35.85 489 ALA B C 1
ATOM 7550 O O . ALA B 1 510 ? 1.350 -35.226 -4.524 1.00 35.50 489 ALA B O 1
ATOM 7552 N N . SER B 1 511 ? 1.612 -33.509 -3.092 1.00 33.77 490 SER B N 1
ATOM 7553 C CA . SER B 1 511 ? 0.189 -33.129 -3.102 1.00 33.18 490 SER B CA 1
ATOM 7554 C C . SER B 1 511 ? -0.076 -31.684 -3.500 1.00 31.47 490 SER B C 1
ATOM 7555 O O . SER B 1 511 ? -0.592 -30.903 -2.732 1.00 31.37 490 SER B O 1
ATOM 7558 N N . PRO B 1 512 ? 0.287 -31.320 -4.715 1.00 32.90 491 PRO B N 1
ATOM 7559 C CA . PRO B 1 512 ? 0.116 -29.927 -5.073 1.00 32.90 491 PRO B CA 1
ATOM 7560 C C . PRO B 1 512 ? -1.353 -29.566 -5.214 1.00 31.79 491 PRO B C 1
ATOM 7561 O O . PRO B 1 512 ? -2.168 -30.426 -5.419 1.00 31.89 491 PRO B O 1
ATOM 7565 N N . LEU B 1 513 ? -1.676 -28.282 -5.069 1.00 31.41 492 LEU B N 1
ATOM 7566 C CA . LEU B 1 513 ? -3.029 -27.798 -5.333 1.00 31.80 492 LEU B CA 1
ATOM 7567 C C . LEU B 1 513 ? -3.518 -28.259 -6.727 1.00 33.01 492 LEU B C 1
ATOM 7568 O O . LEU B 1 513 ? -2.768 -28.254 -7.723 1.00 31.29 492 LEU B O 1
ATOM 7573 N N . ALA B 1 514 ? -4.793 -28.600 -6.787 1.00 35.12 493 ALA B N 1
ATOM 7574 C CA . ALA B 1 514 ? -5.433 -29.039 -8.017 1.00 36.87 493 ALA B CA 1
ATOM 7575 C C . ALA B 1 514 ? -6.266 -27.889 -8.570 1.00 37.00 493 ALA B C 1
ATOM 7576 O O . ALA B 1 514 ? -7.082 -27.283 -7.846 1.00 37.47 493 ALA B O 1
ATOM 7578 N N . GLY B 1 515 ? -6.043 -27.556 -9.842 1.00 36.38 494 GLY B N 1
ATOM 7579 C CA . GLY B 1 515 ? -6.881 -26.566 -10.518 1.00 37.50 494 GLY B CA 1
ATOM 7580 C C . GLY B 1 515 ? -8.362 -26.933 -10.410 1.00 37.94 494 GLY B C 1
ATOM 7581 O O . GLY B 1 515 ? -8.713 -28.104 -10.418 1.00 37.21 494 GLY B O 1
ATOM 7582 N N . GLY B 1 516 ? -9.215 -25.928 -10.256 1.00 39.53 495 GLY B N 1
ATOM 7583 C CA . GLY B 1 516 ? -10.659 -26.160 -10.102 1.00 39.59 495 GLY B CA 1
ATOM 7584 C C . GLY B 1 516 ? -11.133 -26.252 -8.658 1.00 40.78 495 GLY B C 1
ATOM 7585 O O . GLY B 1 516 ? -12.334 -26.175 -8.411 1.00 42.91 495 GLY B O 1
ATOM 7586 N N . THR B 1 517 ? -10.224 -26.406 -7.698 1.00 37.43 496 THR B N 1
ATOM 7587 C CA . THR B 1 517 ? -10.635 -26.537 -6.311 1.00 39.59 496 THR B CA 1
ATOM 7588 C C . THR B 1 517 ? -11.248 -25.233 -5.759 1.00 40.05 496 THR B C 1
ATOM 7589 O O . THR B 1 517 ? -10.653 -24.160 -5.883 1.00 40.27 496 THR B O 1
ATOM 7593 N N . ASP B 1 518 ? -12.435 -25.334 -5.156 1.00 40.17 497 ASP B N 1
ATOM 7594 C CA . ASP B 1 518 ? -13.096 -24.182 -4.521 1.00 40.93 497 ASP B CA 1
ATOM 7595 C C . ASP B 1 518 ? -12.335 -23.769 -3.267 1.00 39.60 497 ASP B C 1
ATOM 7596 O O . ASP B 1 518 ? -12.061 -24.605 -2.413 1.00 39.01 497 ASP B O 1
ATOM 7601 N N . LEU B 1 519 ? -12.027 -22.479 -3.171 1.00 37.64 498 LEU B N 1
ATOM 7602 C CA . LEU B 1 519 ? -11.461 -21.907 -1.978 1.00 38.90 498 LEU B CA 1
ATOM 7603 C C . LEU B 1 519 ? -12.456 -21.015 -1.240 1.00 39.53 498 LEU B C 1
ATOM 7604 O O . LEU B 1 519 ? -13.196 -20.247 -1.874 1.00 40.37 498 LEU B O 1
ATOM 7609 N N . PRO B 1 520 ? -12.426 -21.038 0.103 1.00 40.70 499 PRO B N 1
ATOM 7610 C CA . PRO B 1 520 ? -13.288 -20.120 0.845 1.00 41.84 499 PRO B CA 1
ATOM 7611 C C . PRO B 1 520 ? -12.806 -18.691 0.739 1.00 42.00 499 PRO B C 1
ATOM 7612 O O . PRO B 1 520 ? -11.660 -18.440 0.346 1.00 42.14 499 PRO B O 1
ATOM 7616 N N . ALA B 1 521 ? -13.675 -17.752 1.091 1.00 43.07 500 ALA B N 1
ATOM 7617 C CA . ALA B 1 521 ? -13.320 -16.343 1.055 1.00 44.13 500 ALA B CA 1
ATOM 7618 C C . ALA B 1 521 ? -12.146 -16.170 2.023 1.00 43.90 500 ALA B C 1
ATOM 7619 O O . ALA B 1 521 ? -12.197 -16.687 3.124 1.00 44.38 500 ALA B O 1
ATOM 7621 N N . PRO B 1 522 ? -11.071 -15.487 1.593 1.00 43.39 501 PRO B N 1
ATOM 7622 C CA . PRO B 1 522 ? -9.924 -15.350 2.486 1.00 44.80 501 PRO B CA 1
ATOM 7623 C C . PRO B 1 522 ? -10.131 -14.337 3.621 1.00 45.67 501 PRO B C 1
ATOM 7624 O O . PRO B 1 522 ? -10.789 -13.327 3.431 1.00 43.66 501 PRO B O 1
ATOM 7628 N N . GLN B 1 523 ? -9.528 -14.621 4.774 1.00 45.53 502 GLN B N 1
ATOM 7629 C CA . GLN B 1 523 ? -9.502 -13.741 5.930 1.00 47.31 502 GLN B CA 1
ATOM 7630 C C . GLN B 1 523 ? -8.015 -13.548 6.308 1.00 46.87 502 GLN B C 1
ATOM 7631 O O . GLN B 1 523 ? -7.200 -14.429 6.044 1.00 41.29 502 GLN B O 1
ATOM 7633 N N . PRO B 1 524 ? -7.661 -12.394 6.902 1.00 49.88 503 PRO B N 1
ATOM 7634 C CA . PRO B 1 524 ? -6.257 -12.178 7.221 1.00 51.84 503 PRO B CA 1
ATOM 7635 C C . PRO B 1 524 ? -5.801 -13.185 8.263 1.00 49.70 503 PRO B C 1
ATOM 7636 O O . PRO B 1 524 ? -6.503 -13.422 9.235 1.00 49.54 503 PRO B O 1
ATOM 7640 N N . VAL B 1 525 ? -4.659 -13.804 8.047 1.00 46.74 504 VAL B N 1
ATOM 7641 C CA . VAL B 1 525 ? -4.160 -14.743 9.043 1.00 46.83 504 VAL B CA 1
ATOM 7642 C C . VAL B 1 525 ? -3.433 -14.033 10.199 1.00 42.03 504 VAL B C 1
ATOM 7643 O O . VAL B 1 525 ? -3.531 -14.465 11.348 1.00 41.88 504 VAL B O 1
ATOM 7647 N N . PHE B 1 526 ? -2.713 -12.954 9.886 1.00 39.91 505 PHE B N 1
ATOM 7648 C CA . PHE B 1 526 ? -1.903 -12.238 10.875 1.00 39.18 505 PHE B CA 1
ATOM 7649 C C . PHE B 1 526 ? -2.213 -10.750 10.791 1.00 40.22 505 PHE B C 1
ATOM 7650 O O . PHE B 1 526 ? -1.606 -10.051 9.999 1.00 39.33 505 PHE B O 1
ATOM 7658 N N . PRO B 1 527 ? -3.146 -10.261 11.603 1.00 44.09 506 PRO B N 1
ATOM 7659 C CA . PRO B 1 527 ? -3.391 -8.814 11.563 1.00 46.51 506 PRO B CA 1
ATOM 7660 C C . PRO B 1 527 ? -2.209 -8.044 12.149 1.00 45.49 506 PRO B C 1
ATOM 7661 O O . PRO B 1 527 ? -1.513 -8.574 13.011 1.00 39.07 506 PRO B O 1
ATOM 7665 N N . ARG B 1 528 ? -1.971 -6.823 11.671 1.00 44.81 507 ARG B N 1
ATOM 7666 C CA . ARG B 1 528 ? -0.915 -5.981 12.237 1.00 47.76 507 ARG B CA 1
ATOM 7667 C C . ARG B 1 528 ? -1.192 -5.695 13.695 1.00 44.15 507 ARG B C 1
ATOM 7668 O O . ARG B 1 528 ? -2.339 -5.614 14.123 1.00 43.72 507 ARG B O 1
ATOM 7676 N N . TYR B 1 529 ? -0.136 -5.507 14.462 1.00 43.10 508 TYR B N 1
ATOM 7677 C CA . TYR B 1 529 ? -0.283 -5.009 15.813 1.00 43.99 508 TYR B CA 1
ATOM 7678 C C . TYR B 1 529 ? -0.619 -3.498 15.732 1.00 47.51 508 TYR B C 1
ATOM 7679 O O . TYR B 1 529 ? 0.155 -2.733 15.159 1.00 47.71 508 TYR B O 1
ATOM 7688 N N . VAL B 1 530 ? -1.729 -3.062 16.324 1.00 53.10 509 VAL B N 1
ATOM 7689 C CA . VAL B 1 530 ? -2.054 -1.621 16.378 1.00 60.92 509 VAL B CA 1
ATOM 7690 C C . VAL B 1 530 ? -2.104 -1.090 17.826 1.00 67.69 509 VAL B C 1
ATOM 7691 O O . VAL B 1 530 ? -2.072 -1.871 18.779 1.00 76.31 509 VAL B O 1
ATOM 7693 N N . GLU B 1 531 ? -2.172 0.232 17.989 1.00 78.27 510 GLU B N 1
ATOM 7694 C CA . GLU B 1 531 ? -2.318 0.887 19.321 1.00 81.83 510 GLU B CA 1
ATOM 7695 C C . GLU B 1 531 ? -0.977 1.039 20.023 1.00 78.70 510 GLU B C 1
ATOM 7696 O O . GLU B 1 531 ? 0.059 0.706 19.456 1.00 83.56 510 GLU B O 1
ATOM 7698 N N . ARG C 1 24 ? 3.424 -5.586 90.523 1.00 55.44 3 ARG C N 1
ATOM 7699 C CA . ARG C 1 24 ? 2.704 -4.763 91.555 1.00 58.61 3 ARG C CA 1
ATOM 7700 C C . ARG C 1 24 ? 2.786 -3.235 91.238 1.00 56.82 3 ARG C C 1
ATOM 7701 O O . ARG C 1 24 ? 1.763 -2.528 91.270 1.00 53.64 3 ARG C O 1
ATOM 7703 N N . GLU C 1 25 ? 3.982 -2.743 90.921 1.00 52.28 4 GLU C N 1
ATOM 7704 C CA . GLU C 1 25 ? 4.172 -1.334 90.556 1.00 52.27 4 GLU C CA 1
ATOM 7705 C C . GLU C 1 25 ? 3.494 -1.013 89.189 1.00 45.00 4 GLU C C 1
ATOM 7706 O O . GLU C 1 25 ? 3.659 -1.753 88.203 1.00 43.65 4 GLU C O 1
ATOM 7712 N N . LYS C 1 26 ? 2.719 0.070 89.153 1.00 40.14 5 LYS C N 1
ATOM 7713 C CA . LYS C 1 26 ? 1.894 0.433 87.987 1.00 37.95 5 LYS C CA 1
ATOM 7714 C C . LYS C 1 26 ? 2.652 1.246 86.924 1.00 34.89 5 LYS C C 1
ATOM 7715 O O . LYS C 1 26 ? 3.515 2.033 87.241 1.00 33.37 5 LYS C O 1
ATOM 7721 N N . TYR C 1 27 ? 2.368 0.969 85.655 1.00 31.93 6 TYR C N 1
ATOM 7722 C CA . TYR C 1 27 ? 3.057 1.599 84.526 1.00 31.24 6 TYR C CA 1
ATOM 7723 C C . TYR C 1 27 ? 2.041 1.854 83.427 1.00 30.06 6 TYR C C 1
ATOM 7724 O O . TYR C 1 27 ? 1.414 0.911 82.925 1.00 28.79 6 TYR C O 1
ATOM 7733 N N . TYR C 1 28 ? 1.821 3.131 83.109 1.00 28.72 7 TYR C N 1
ATOM 7734 C CA . TYR C 1 28 ? 0.813 3.533 82.122 1.00 27.92 7 TYR C CA 1
ATOM 7735 C C . TYR C 1 28 ? 1.496 4.242 80.966 1.00 28.01 7 TYR C C 1
ATOM 7736 O O . TYR C 1 28 ? 2.215 5.221 81.168 1.00 28.87 7 TYR C O 1
ATOM 7745 N N . ILE C 1 29 ? 1.318 3.699 79.764 1.00 27.54 8 ILE C N 1
ATOM 7746 C CA . ILE C 1 29 ? 1.948 4.219 78.558 1.00 27.53 8 ILE C CA 1
ATOM 7747 C C . ILE C 1 29 ? 0.880 4.331 77.442 1.00 28.90 8 ILE C C 1
ATOM 7748 O O . ILE C 1 29 ? -0.044 3.517 77.358 1.00 25.64 8 ILE C O 1
ATOM 7753 N N . THR C 1 30 ? 1.026 5.363 76.611 1.00 29.20 9 THR C N 1
ATOM 7754 C CA . THR C 1 30 ? 0.053 5.721 75.601 1.00 28.59 9 THR C CA 1
ATOM 7755 C C . THR C 1 30 ? 0.758 6.055 74.294 1.00 27.33 9 THR C C 1
ATOM 7756 O O . THR C 1 30 ? 1.899 6.486 74.314 1.00 26.08 9 THR C O 1
ATOM 7760 N N . THR C 1 31 ? 0.052 5.884 73.183 1.00 26.14 10 THR C N 1
ATOM 7761 C CA . THR C 1 31 ? 0.382 6.555 71.925 1.00 28.46 10 THR C CA 1
ATOM 7762 C C . THR C 1 31 ? -0.527 7.751 71.766 1.00 30.39 10 THR C C 1
ATOM 7763 O O . THR C 1 31 ? -1.599 7.807 72.357 1.00 29.29 10 THR C O 1
ATOM 7767 N N . ALA C 1 32 ? -0.106 8.709 70.955 1.00 32.41 11 ALA C N 1
ATOM 7768 C CA . ALA C 1 32 ? -1.034 9.722 70.486 1.00 33.36 11 ALA C CA 1
ATOM 7769 C C . ALA C 1 32 ? -2.114 8.989 69.712 1.00 34.37 11 ALA C C 1
ATOM 7770 O O . ALA C 1 32 ? -1.896 7.887 69.196 1.00 33.83 11 ALA C O 1
ATOM 7772 N N . ILE C 1 33 ? -3.286 9.594 69.681 1.00 32.29 12 ILE C N 1
ATOM 7773 C CA . ILE C 1 33 ? -4.378 9.051 68.939 1.00 32.45 12 ILE C CA 1
ATOM 7774 C C . ILE C 1 33 ? -4.309 9.534 67.487 1.00 32.54 12 ILE C C 1
ATOM 7775 O O . ILE C 1 33 ? -3.993 10.679 67.199 1.00 33.56 12 ILE C O 1
ATOM 7780 N N . ALA C 1 34 ? -4.597 8.615 66.583 1.00 34.84 13 ALA C N 1
ATOM 7781 C CA . ALA C 1 34 ? -4.456 8.822 65.149 1.00 33.91 13 ALA C CA 1
ATOM 7782 C C . ALA C 1 34 ? -5.705 9.524 64.591 1.00 36.46 13 ALA C C 1
ATOM 7783 O O . ALA C 1 34 ? -6.817 9.342 65.104 1.00 34.35 13 ALA C O 1
ATOM 7785 N N . TYR C 1 35 ? -5.512 10.323 63.541 1.00 38.73 14 TYR C N 1
ATOM 7786 C CA . TYR C 1 35 ? -6.618 10.991 62.847 1.00 39.14 14 TYR C CA 1
ATOM 7787 C C . TYR C 1 35 ? -7.043 10.156 61.646 1.00 40.94 14 TYR C C 1
ATOM 7788 O O . TYR C 1 35 ? -6.314 10.078 60.658 1.00 42.87 14 TYR C O 1
ATOM 7797 N N . PRO C 1 36 ? -8.225 9.540 61.706 1.00 40.34 15 PRO C N 1
ATOM 7798 C CA . PRO C 1 36 ? -8.592 8.594 60.667 1.00 45.63 15 PRO C CA 1
ATOM 7799 C C . PRO C 1 36 ? -9.343 9.203 59.445 1.00 47.06 15 PRO C C 1
ATOM 7800 O O . PRO C 1 36 ? -10.361 8.648 59.007 1.00 49.16 15 PRO C O 1
ATOM 7804 N N . ASN C 1 37 ? -8.831 10.300 58.897 1.00 47.59 16 ASN C N 1
ATOM 7805 C CA . ASN C 1 37 ? -9.331 10.837 57.627 1.00 51.21 16 ASN C CA 1
ATOM 7806 C C . ASN C 1 37 ? -8.486 10.332 56.438 1.00 50.72 16 ASN C C 1
ATOM 7807 O O . ASN C 1 37 ? -8.287 11.031 55.463 1.00 55.14 16 ASN C O 1
ATOM 7812 N N . GLY C 1 38 ? -8.001 9.111 56.536 1.00 48.19 17 GLY C N 1
ATOM 7813 C CA . GLY C 1 38 ? -7.273 8.489 55.461 1.00 46.49 17 GLY C CA 1
ATOM 7814 C C . GLY C 1 38 ? -6.955 7.092 55.908 1.00 45.14 17 GLY C C 1
ATOM 7815 O O . GLY C 1 38 ? -7.575 6.579 56.850 1.00 45.02 17 GLY C O 1
ATOM 7816 N N . LYS C 1 39 ? -5.992 6.479 55.230 1.00 42.61 18 LYS C N 1
ATOM 7817 C CA . LYS C 1 39 ? -5.559 5.131 55.545 1.00 42.82 18 LYS C CA 1
ATOM 7818 C C . LYS C 1 39 ? -4.439 5.191 56.582 1.00 39.38 18 LYS C C 1
ATOM 7819 O O . LYS C 1 39 ? -3.713 6.181 56.677 1.00 40.56 18 LYS C O 1
ATOM 7821 N N . PRO C 1 40 ? -4.266 4.112 57.344 1.00 38.11 19 PRO C N 1
ATOM 7822 C CA . PRO C 1 40 ? -3.074 4.034 58.152 1.00 37.25 19 PRO C CA 1
ATOM 7823 C C . PRO C 1 40 ? -1.824 4.117 57.295 1.00 39.25 19 PRO C C 1
ATOM 7824 O O . PRO C 1 40 ? -1.774 3.540 56.217 1.00 38.89 19 PRO C O 1
ATOM 7828 N N . HIS C 1 41 ? -0.833 4.852 57.771 1.00 42.89 20 HIS C N 1
ATOM 7829 C CA . HIS C 1 41 ? 0.452 4.958 57.138 1.00 44.66 20 HIS C CA 1
ATOM 7830 C C . HIS C 1 41 ? 1.558 4.433 58.063 1.00 41.74 20 HIS C C 1
ATOM 7831 O O . HIS C 1 41 ? 1.313 4.084 59.229 1.00 40.45 20 HIS C O 1
ATOM 7838 N N . ILE C 1 42 ? 2.779 4.419 57.544 1.00 41.49 21 ILE C N 1
ATOM 7839 C CA . ILE C 1 42 ? 3.930 3.835 58.232 1.00 43.16 21 ILE C CA 1
ATOM 7840 C C . ILE C 1 42 ? 4.240 4.570 59.556 1.00 41.67 21 ILE C C 1
ATOM 7841 O O . ILE C 1 42 ? 4.731 3.951 60.497 1.00 39.16 21 ILE C O 1
ATOM 7846 N N . GLY C 1 43 ? 3.994 5.878 59.592 1.00 41.73 22 GLY C N 1
ATOM 7847 C CA . GLY C 1 43 ? 4.130 6.685 60.814 1.00 41.56 22 GLY C CA 1
ATOM 7848 C C . GLY C 1 43 ? 3.302 6.164 61.992 1.00 38.69 22 GLY C C 1
ATOM 7849 O O . GLY C 1 43 ? 3.809 5.994 63.087 1.00 37.57 22 GLY C O 1
ATOM 7850 N N . HIS C 1 44 ? 2.029 5.901 61.742 1.00 37.32 23 HIS C N 1
ATOM 7851 C CA . HIS C 1 44 ? 1.148 5.294 62.727 1.00 35.34 23 HIS C CA 1
ATOM 7852 C C . HIS C 1 44 ? 1.643 3.932 63.207 1.00 36.21 23 HIS C C 1
ATOM 7853 O O . HIS C 1 44 ? 1.634 3.656 64.398 1.00 34.40 23 HIS C O 1
ATOM 7860 N N . ALA C 1 45 ? 2.084 3.089 62.279 1.00 35.74 24 ALA C N 1
ATOM 7861 C CA . ALA C 1 45 ? 2.593 1.774 62.638 1.00 35.24 24 ALA C CA 1
ATOM 7862 C C . ALA C 1 45 ? 3.847 1.871 63.490 1.00 33.83 24 ALA C C 1
ATOM 7863 O O . ALA C 1 45 ? 4.022 1.106 64.440 1.00 36.14 24 ALA C O 1
ATOM 7865 N N . TYR C 1 46 ? 4.733 2.786 63.125 1.00 33.44 25 TYR C N 1
ATOM 7866 C CA . TYR C 1 46 ? 6.015 2.936 63.794 1.00 32.37 25 TYR C CA 1
ATOM 7867 C C . TYR C 1 46 ? 5.763 3.334 65.248 1.00 33.19 25 TYR C C 1
ATOM 7868 O O . TYR C 1 46 ? 6.304 2.726 66.163 1.00 31.62 25 TYR C O 1
ATOM 7877 N N . GLU C 1 47 ? 4.912 4.325 65.455 1.00 31.73 26 GLU C N 1
ATOM 7878 C CA . GLU C 1 47 ? 4.583 4.764 66.804 1.00 31.90 26 GLU C CA 1
ATO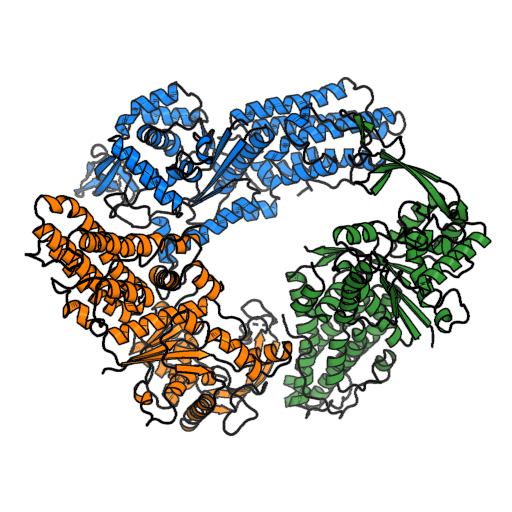M 7879 C C . GLU C 1 47 ? 3.996 3.642 67.637 1.00 31.66 26 GLU C C 1
ATOM 7880 O O . GLU C 1 47 ? 4.351 3.497 68.815 1.00 30.46 26 GLU C O 1
ATOM 7886 N N . LEU C 1 48 ? 3.085 2.875 67.046 1.00 30.52 27 LEU C N 1
ATOM 7887 C CA . LEU C 1 48 ? 2.411 1.816 67.780 1.00 32.43 27 LEU C CA 1
ATOM 7888 C C . LEU C 1 48 ? 3.363 0.670 68.122 1.00 31.90 27 LEU C C 1
ATOM 7889 O O . LEU C 1 48 ? 3.320 0.135 69.236 1.00 32.23 27 LEU C O 1
ATOM 7894 N N . ILE C 1 49 ? 4.189 0.268 67.156 1.00 31.41 28 ILE C N 1
ATOM 7895 C CA . ILE C 1 49 ? 5.197 -0.796 67.364 1.00 30.42 28 ILE C CA 1
ATOM 7896 C C . ILE C 1 49 ? 6.126 -0.427 68.509 1.00 30.02 28 ILE C C 1
ATOM 7897 O O . ILE C 1 49 ? 6.326 -1.208 69.440 1.00 28.93 28 ILE C O 1
ATOM 7902 N N . ALA C 1 50 ? 6.726 0.753 68.415 1.00 30.72 29 ALA C N 1
ATOM 7903 C CA . ALA C 1 50 ? 7.637 1.229 69.442 1.00 31.06 29 ALA C CA 1
ATOM 7904 C C . ALA C 1 50 ? 6.966 1.252 70.824 1.00 30.55 29 ALA C C 1
ATOM 7905 O O . ALA C 1 50 ? 7.539 0.783 71.801 1.00 29.75 29 ALA C O 1
ATOM 7907 N N . THR C 1 51 ? 5.753 1.789 70.908 1.00 30.10 30 THR C N 1
ATOM 7908 C CA . THR C 1 51 ? 5.048 1.868 72.193 1.00 28.76 30 THR C CA 1
ATOM 7909 C C . THR C 1 51 ? 4.631 0.481 72.687 1.00 27.65 30 THR C C 1
ATOM 7910 O O . THR C 1 51 ? 4.730 0.190 73.882 1.00 26.75 30 THR C O 1
ATOM 7914 N N . ASP C 1 52 ? 4.224 -0.394 71.769 1.00 28.41 31 ASP C N 1
ATOM 7915 C CA . ASP C 1 52 ? 3.982 -1.810 72.112 1.00 29.53 31 ASP C CA 1
ATOM 7916 C C . ASP C 1 52 ? 5.208 -2.490 72.729 1.00 30.44 31 ASP C C 1
ATOM 7917 O O . ASP C 1 52 ? 5.096 -3.181 73.747 1.00 31.53 31 ASP C O 1
ATOM 7922 N N . ALA C 1 53 ? 6.379 -2.266 72.142 1.00 29.67 32 ALA C N 1
ATOM 7923 C CA . ALA C 1 53 ? 7.580 -2.892 72.654 1.00 29.42 32 ALA C CA 1
ATOM 7924 C C . ALA C 1 53 ? 7.866 -2.383 74.068 1.00 29.64 32 ALA C C 1
ATOM 7925 O O . ALA C 1 53 ? 8.324 -3.130 74.925 1.00 30.28 32 ALA C O 1
ATOM 7927 N N . MET C 1 54 ? 7.631 -1.103 74.299 1.00 30.27 33 MET C N 1
ATOM 7928 C CA . MET C 1 54 ? 7.879 -0.526 75.623 1.00 30.51 33 MET C CA 1
ATOM 7929 C C . MET C 1 54 ? 6.897 -1.106 76.657 1.00 28.66 33 MET C C 1
ATOM 7930 O O . MET C 1 54 ? 7.299 -1.416 77.780 1.00 29.52 33 MET C O 1
ATOM 7935 N N . ALA C 1 55 ? 5.631 -1.268 76.269 1.00 27.65 34 ALA C N 1
ATOM 7936 C CA . ALA C 1 55 ? 4.618 -1.856 77.159 1.00 27.65 34 ALA C CA 1
ATOM 7937 C C . ALA C 1 55 ? 4.973 -3.270 77.519 1.00 27.17 34 ALA C C 1
ATOM 7938 O O . ALA C 1 55 ? 4.999 -3.623 78.687 1.00 26.18 34 ALA C O 1
ATOM 7940 N N . ARG C 1 56 ? 5.294 -4.072 76.510 1.00 28.79 35 ARG C N 1
ATOM 7941 C CA . ARG C 1 56 ? 5.657 -5.478 76.746 1.00 28.78 35 ARG C CA 1
ATOM 7942 C C . ARG C 1 56 ? 6.920 -5.586 77.633 1.00 28.44 35 ARG C C 1
ATOM 7943 O O . ARG C 1 56 ? 7.032 -6.451 78.485 1.00 29.06 35 ARG C O 1
ATOM 7951 N N . PHE C 1 57 ? 7.899 -4.743 77.376 1.00 27.54 36 PHE C N 1
ATOM 7952 C CA . PHE C 1 57 ? 9.134 -4.774 78.138 1.00 29.28 36 PHE C CA 1
ATOM 7953 C C . PHE C 1 57 ? 8.843 -4.593 79.659 1.00 30.83 36 PHE C C 1
ATOM 7954 O O . PHE C 1 57 ? 9.321 -5.352 80.491 1.00 29.76 36 PHE C O 1
ATOM 7962 N N . GLN C 1 58 ? 7.986 -3.636 80.007 1.00 31.61 37 GLN C N 1
ATOM 7963 C CA . GLN C 1 58 ? 7.636 -3.437 81.413 1.00 33.10 37 GLN C CA 1
ATOM 7964 C C . GLN C 1 58 ? 6.789 -4.578 81.991 1.00 32.80 37 GLN C C 1
ATOM 7965 O O . GLN C 1 58 ? 6.956 -4.894 83.165 1.00 33.48 37 GLN C O 1
ATOM 7971 N N . ARG C 1 59 ? 5.908 -5.205 81.202 1.00 31.53 38 ARG C N 1
ATOM 7972 C CA . ARG C 1 59 ? 5.175 -6.379 81.695 1.00 32.17 38 ARG C CA 1
ATOM 7973 C C . ARG C 1 59 ? 6.169 -7.490 82.074 1.00 32.59 38 ARG C C 1
ATOM 7974 O O . ARG C 1 59 ? 6.084 -8.095 83.142 1.00 32.30 38 ARG C O 1
ATOM 7982 N N . LEU C 1 60 ? 7.135 -7.723 81.200 1.00 32.12 39 LEU C N 1
ATOM 7983 C CA . LEU C 1 60 ? 8.129 -8.756 81.413 1.00 33.07 39 LEU C CA 1
ATOM 7984 C C . LEU C 1 60 ? 9.087 -8.373 82.538 1.00 33.47 39 LEU C C 1
ATOM 7985 O O . LEU C 1 60 ? 9.741 -9.229 83.141 1.00 35.39 39 LEU C O 1
ATOM 7990 N N . ASN C 1 61 ? 9.147 -7.086 82.837 1.00 32.87 40 ASN C N 1
ATOM 7991 C CA . ASN C 1 61 ? 9.989 -6.575 83.910 1.00 34.09 40 ASN C CA 1
ATOM 7992 C C . ASN C 1 61 ? 9.237 -6.501 85.243 1.00 33.92 40 ASN C C 1
ATOM 7993 O O . ASN C 1 61 ? 9.727 -5.931 86.194 1.00 35.25 40 ASN C O 1
ATOM 7998 N N . GLY C 1 62 ? 8.047 -7.070 85.303 1.00 34.39 41 GLY C N 1
ATOM 7999 C CA . GLY C 1 62 ? 7.323 -7.252 86.564 1.00 33.98 41 GLY C CA 1
ATOM 8000 C C . GLY C 1 62 ? 6.383 -6.105 86.921 1.00 34.69 41 GLY C C 1
ATOM 8001 O O . GLY C 1 62 ? 5.894 -6.042 88.045 1.00 31.59 41 GLY C O 1
ATOM 8002 N N . MET C 1 63 ? 6.076 -5.237 85.958 1.00 35.17 42 MET C N 1
ATOM 8003 C CA A MET C 1 63 ? 5.171 -4.106 86.209 0.50 35.49 42 MET C CA 1
ATOM 8004 C CA B MET C 1 63 ? 5.179 -4.104 86.216 0.50 35.59 42 MET C CA 1
ATOM 8005 C C . MET C 1 63 ? 3.734 -4.440 85.845 1.00 35.10 42 MET C C 1
ATOM 8006 O O . MET C 1 63 ? 3.469 -5.303 85.016 1.00 35.20 42 MET C O 1
ATOM 8015 N N . ASP C 1 64 ? 2.810 -3.735 86.476 1.00 35.37 43 ASP C N 1
ATOM 8016 C CA . ASP C 1 64 ? 1.383 -3.837 86.177 1.00 35.43 43 ASP C CA 1
ATOM 8017 C C . ASP C 1 64 ? 1.147 -2.740 85.132 1.00 34.36 43 ASP C C 1
ATOM 8018 O O . ASP C 1 64 ? 1.094 -1.543 85.470 1.00 33.27 43 ASP C O 1
ATOM 8023 N N . VAL C 1 65 ? 1.026 -3.155 83.874 1.00 32.45 44 VAL C N 1
ATOM 8024 C CA . VAL C 1 65 ? 1.024 -2.239 82.745 1.00 32.82 44 VAL C CA 1
ATOM 8025 C C . VAL C 1 65 ? -0.395 -1.987 82.236 1.00 31.15 44 VAL C C 1
ATOM 8026 O O . VAL C 1 65 ? -1.195 -2.903 82.105 1.00 31.05 44 VAL C O 1
ATOM 8030 N N . TYR C 1 66 ? -0.671 -0.741 81.892 1.00 30.21 45 TYR C N 1
ATOM 8031 C CA . TYR C 1 66 ? -1.831 -0.400 81.069 1.00 31.11 45 TYR C CA 1
ATOM 8032 C C . TYR C 1 66 ? -1.298 0.377 79.860 1.00 30.98 45 TYR C C 1
ATOM 8033 O O . TYR C 1 66 ? -0.495 1.282 80.022 1.00 31.71 45 TYR C O 1
ATOM 8042 N N . PHE C 1 67 ? -1.739 -0.002 78.661 1.00 32.20 46 PHE C N 1
ATOM 8043 C CA . PHE C 1 67 ? -1.206 0.507 77.396 1.00 31.46 46 PHE C CA 1
ATOM 8044 C C . PHE C 1 67 ? -2.381 0.894 76.491 1.00 31.65 46 PHE C C 1
ATOM 8045 O O . PHE C 1 67 ? -3.242 0.053 76.189 1.00 30.41 46 PHE C O 1
ATOM 8053 N N . LEU C 1 68 ? -2.426 2.183 76.101 1.00 29.04 47 LEU C N 1
ATOM 8054 C CA . LEU C 1 68 ? -3.521 2.745 75.319 1.00 27.85 47 LEU C CA 1
ATOM 8055 C C . LEU C 1 68 ? -3.097 3.203 73.953 1.00 27.81 47 LEU C C 1
ATOM 8056 O O . LEU C 1 68 ? -1.948 3.665 73.744 1.00 26.55 47 LEU C O 1
ATOM 8061 N N . THR C 1 69 ? -4.022 3.056 73.012 1.00 27.65 48 THR C N 1
ATOM 8062 C CA . THR C 1 69 ? -3.940 3.739 71.726 1.00 28.96 48 THR C CA 1
ATOM 8063 C C . THR C 1 69 ? -5.363 4.047 71.262 1.00 30.81 48 THR C C 1
ATOM 8064 O O . THR C 1 69 ? -6.322 3.645 71.917 1.00 30.01 48 THR C O 1
ATOM 8068 N N . GLY C 1 70 ? -5.513 4.754 70.144 1.00 31.21 49 GLY C N 1
ATOM 8069 C CA . GLY C 1 70 ? -6.853 5.053 69.668 1.00 31.85 49 GLY C CA 1
ATOM 8070 C C . GLY C 1 70 ? -6.940 6.062 68.562 1.00 31.01 49 GLY C C 1
ATOM 8071 O O . GLY C 1 70 ? -5.953 6.328 67.886 1.00 30.00 49 GLY C O 1
ATOM 8072 N N . THR C 1 71 ? -8.136 6.646 68.390 1.00 32.09 50 THR C N 1
ATOM 8073 C CA . THR C 1 71 ? -8.362 7.630 67.327 1.00 33.05 50 THR C CA 1
ATOM 8074 C C . THR C 1 71 ? -9.098 8.909 67.745 1.00 33.26 50 THR C C 1
ATOM 8075 O O . THR C 1 71 ? -10.004 8.890 68.592 1.00 30.90 50 THR C O 1
ATOM 8079 N N . ASP C 1 72 ? -8.669 9.996 67.107 1.00 33.34 51 ASP C N 1
ATOM 8080 C CA . ASP C 1 72 ? -9.166 11.361 67.253 1.00 35.17 51 ASP C CA 1
ATOM 8081 C C . ASP C 1 72 ? -10.098 11.549 66.047 1.00 36.30 51 ASP C C 1
ATOM 8082 O O . ASP C 1 72 ? -9.616 11.652 64.918 1.00 37.92 51 ASP C O 1
ATOM 8087 N N . GLU C 1 73 ? -11.414 11.584 66.283 1.00 35.16 52 GLU C N 1
ATOM 8088 C CA . GLU C 1 73 ? -12.382 11.464 65.196 1.00 36.36 52 GLU C CA 1
ATOM 8089 C C . GLU C 1 73 ? -13.195 12.706 64.859 1.00 35.51 52 GLU C C 1
ATOM 8090 O O . GLU C 1 73 ? -13.859 12.706 63.849 1.00 35.43 52 GLU C O 1
ATOM 8096 N N . HIS C 1 74 ? -13.157 13.742 65.695 1.00 35.63 53 HIS C N 1
ATOM 8097 C CA . HIS C 1 74 ? -13.925 14.963 65.455 1.00 35.83 53 HIS C CA 1
ATOM 8098 C C . HIS C 1 74 ? -13.190 15.940 64.520 1.00 35.84 53 HIS C C 1
ATOM 8099 O O . HIS C 1 74 ? -12.057 15.693 64.088 1.00 34.30 53 HIS C O 1
ATOM 8106 N N . GLY C 1 75 ? -13.869 17.033 64.194 1.00 37.16 54 GLY C N 1
ATOM 8107 C CA . GLY C 1 75 ? -13.239 18.157 63.494 1.00 38.93 54 GLY C CA 1
ATOM 8108 C C . GLY C 1 75 ? -13.752 18.394 62.082 1.00 40.13 54 GLY C C 1
ATOM 8109 O O . GLY C 1 75 ? -14.414 17.542 61.495 1.00 37.52 54 GLY C O 1
ATOM 8110 N N . ILE C 1 76 ? -13.418 19.561 61.539 1.00 41.93 55 ILE C N 1
ATOM 8111 C CA . ILE C 1 76 ? -13.933 19.973 60.246 1.00 43.59 55 ILE C CA 1
ATOM 8112 C C . ILE C 1 76 ? -13.380 19.092 59.110 1.00 43.42 55 ILE C C 1
ATOM 8113 O O . ILE C 1 76 ? -14.097 18.760 58.198 1.00 42.90 55 ILE C O 1
ATOM 8118 N N . LYS C 1 77 ? -12.124 18.674 59.201 1.00 44.57 56 LYS C N 1
ATOM 8119 C CA . LYS C 1 77 ? -11.579 17.735 58.212 1.00 47.87 56 LYS C CA 1
ATOM 8120 C C . LYS C 1 77 ? -12.364 16.407 58.107 1.00 44.01 56 LYS C C 1
ATOM 8121 O O . LYS C 1 77 ? -12.605 15.918 57.016 1.00 41.49 56 LYS C O 1
ATOM 8127 N N . MET C 1 78 ? -12.769 15.829 59.235 1.00 41.41 57 MET C N 1
ATOM 8128 C CA . MET C 1 78 ? -13.593 14.615 59.201 1.00 41.50 57 MET C CA 1
ATOM 8129 C C . MET C 1 78 ? -14.991 14.885 58.639 1.00 41.78 57 MET C C 1
ATOM 8130 O O . MET C 1 78 ? -15.496 14.090 57.850 1.00 41.55 57 MET C O 1
ATOM 8135 N N . LEU C 1 79 ? -15.595 16.005 59.033 1.00 41.94 58 LEU C N 1
ATOM 8136 C CA . LEU C 1 79 ? -16.869 16.453 58.468 1.00 44.79 58 LEU C CA 1
ATOM 8137 C C . LEU C 1 79 ? -16.761 16.604 56.930 1.00 47.13 58 LEU C C 1
ATOM 8138 O O . LEU C 1 79 ? -17.638 16.143 56.208 1.00 45.14 58 LEU C O 1
ATOM 8143 N N . GLN C 1 80 ? -15.685 17.238 56.454 1.00 47.46 59 GLN C N 1
ATOM 8144 C CA . GLN C 1 80 ? -15.464 17.449 55.025 1.00 50.34 59 GLN C CA 1
ATOM 8145 C C . GLN C 1 80 ? -15.293 16.125 54.262 1.00 47.16 59 GLN C C 1
ATOM 8146 O O . GLN C 1 80 ? -15.946 15.924 53.248 1.00 49.16 59 GLN C O 1
ATOM 8152 N N . SER C 1 81 ? -14.458 15.215 54.760 1.00 46.40 60 SER C N 1
ATOM 8153 C CA . SER C 1 81 ? -14.342 13.876 54.137 1.00 45.15 60 SER C CA 1
ATOM 8154 C C . SER C 1 81 ? -15.674 13.146 54.110 1.00 44.81 60 SER C C 1
ATOM 8155 O O . SER C 1 81 ? -16.022 12.510 53.109 1.00 47.60 60 SER C O 1
ATOM 8158 N N . ALA C 1 82 ? -16.448 13.268 55.186 1.00 46.00 61 ALA C N 1
ATOM 8159 C CA . ALA C 1 82 ? -17.758 12.589 55.282 1.00 46.63 61 ALA C CA 1
ATOM 8160 C C . ALA C 1 82 ? -18.729 13.078 54.216 1.00 48.45 61 ALA C C 1
ATOM 8161 O O . ALA C 1 82 ? -19.453 12.270 53.620 1.00 49.11 61 ALA C O 1
ATOM 8163 N N . ARG C 1 83 ? -18.742 14.394 53.995 1.00 51.96 62 ARG C N 1
ATOM 8164 C CA . ARG C 1 83 ? -19.579 15.022 52.967 1.00 55.53 62 ARG C CA 1
ATOM 8165 C C . ARG C 1 83 ? -19.202 14.548 51.580 1.00 55.83 62 ARG C C 1
ATOM 8166 O O . ARG C 1 83 ? -20.069 14.180 50.795 1.00 56.96 62 ARG C O 1
ATOM 8174 N N . LYS C 1 84 ? -17.905 14.589 51.276 1.00 58.61 63 LYS C N 1
ATOM 8175 C CA . LYS C 1 84 ? -17.379 14.117 49.987 1.00 60.19 63 LYS C CA 1
ATOM 8176 C C . LYS C 1 84 ? -17.863 12.704 49.669 1.00 63.64 63 LYS C C 1
ATOM 8177 O O . LYS C 1 84 ? -18.084 12.360 48.521 1.00 62.08 63 LYS C O 1
ATOM 8179 N N . GLU C 1 85 ? -18.048 11.897 50.711 1.00 67.57 64 GLU C N 1
ATOM 8180 C CA . GLU C 1 85 ? -18.509 10.520 50.556 1.00 66.49 64 GLU C CA 1
ATOM 8181 C C . GLU C 1 85 ? -20.009 10.270 50.767 1.00 60.37 64 GLU C C 1
ATOM 8182 O O . GLU C 1 85 ? -20.461 9.149 50.599 1.00 60.37 64 GLU C O 1
ATOM 8188 N N . GLY C 1 86 ? -20.772 11.306 51.105 1.00 56.56 65 GLY C N 1
ATOM 8189 C CA . GLY C 1 86 ? -22.225 11.184 51.269 1.00 55.91 65 GLY C CA 1
ATOM 8190 C C . GLY C 1 86 ? -22.698 10.355 52.469 1.00 57.27 65 GLY C C 1
ATOM 8191 O O . GLY C 1 86 ? -23.772 9.736 52.419 1.00 55.28 65 GLY C O 1
ATOM 8192 N N . ILE C 1 87 ? -21.915 10.365 53.553 1.00 53.59 66 ILE C N 1
ATOM 8193 C CA . ILE C 1 87 ? -22.273 9.664 54.798 1.00 51.74 66 ILE C CA 1
ATOM 8194 C C . ILE C 1 87 ? -22.032 10.566 56.024 1.00 47.51 66 ILE C C 1
ATOM 8195 O O . ILE C 1 87 ? -21.375 11.608 55.910 1.00 44.80 66 ILE C O 1
ATOM 8200 N N . THR C 1 88 ? -22.574 10.171 57.181 1.00 45.76 67 THR C N 1
ATOM 8201 C CA . THR C 1 88 ? -22.444 10.976 58.409 1.00 44.00 67 THR C CA 1
ATOM 8202 C C . THR C 1 88 ? -20.983 10.905 58.908 1.00 42.14 67 THR C C 1
ATOM 8203 O O . THR C 1 88 ? -20.253 9.953 58.582 1.00 40.36 67 THR C O 1
ATOM 8207 N N . PRO C 1 89 ? -20.518 11.939 59.629 1.00 42.03 68 PRO C N 1
ATOM 8208 C CA . PRO C 1 89 ? -19.149 11.903 60.182 1.00 40.59 68 PRO C CA 1
ATOM 8209 C C . PRO C 1 89 ? -18.913 10.671 61.062 1.00 39.35 68 PRO C C 1
ATOM 8210 O O . PRO C 1 89 ? -17.863 10.061 60.964 1.00 38.38 68 PRO C O 1
ATOM 8214 N N . ARG C 1 90 ? -19.893 10.318 61.899 1.00 39.16 69 ARG C N 1
ATOM 8215 C CA A ARG C 1 90 ? -19.791 9.137 62.747 0.50 39.45 69 ARG C CA 1
ATOM 8216 C CA B ARG C 1 90 ? -19.784 9.135 62.760 0.50 40.36 69 ARG C CA 1
ATOM 8217 C C . ARG C 1 90 ? -19.626 7.874 61.916 1.00 39.80 69 ARG C C 1
ATOM 8218 O O . ARG C 1 90 ? -18.831 7.018 62.250 1.00 39.18 69 ARG C O 1
ATOM 8233 N N . ASP C 1 91 ? -20.419 7.756 60.851 1.00 42.08 70 ASP C N 1
ATOM 8234 C CA . ASP C 1 91 ? -20.329 6.618 59.925 1.00 43.56 70 ASP C CA 1
ATOM 8235 C C . ASP C 1 91 ? -18.952 6.542 59.302 1.00 40.30 70 ASP C C 1
ATOM 8236 O O . ASP C 1 91 ? -18.331 5.478 59.291 1.00 39.88 70 ASP C O 1
ATOM 8241 N N . LEU C 1 92 ? -18.458 7.671 58.807 1.00 39.57 71 LEU C N 1
ATOM 8242 C CA . LEU C 1 92 ? -17.096 7.710 58.239 1.00 39.64 71 LEU C CA 1
ATOM 8243 C C . LEU C 1 92 ? -16.045 7.308 59.286 1.00 38.44 71 LEU C C 1
ATOM 8244 O O . LEU C 1 92 ? -15.161 6.515 59.000 1.00 35.49 71 LEU C O 1
ATOM 8249 N N . ALA C 1 93 ? -16.162 7.862 60.495 1.00 37.72 72 ALA C N 1
ATOM 8250 C CA . ALA C 1 93 ? -15.259 7.481 61.579 1.00 38.83 72 ALA C CA 1
ATOM 8251 C C . ALA C 1 93 ? -15.292 5.971 61.852 1.00 39.16 72 ALA C C 1
ATOM 8252 O O . ALA C 1 93 ? -14.244 5.324 61.901 1.00 38.80 72 ALA C O 1
ATOM 8254 N N . ASP C 1 94 ? -16.484 5.394 61.983 1.00 39.99 73 ASP C N 1
ATOM 8255 C CA . ASP C 1 94 ? -16.604 3.953 62.197 1.00 41.27 73 ASP C CA 1
ATOM 8256 C C . ASP C 1 94 ? -15.839 3.226 61.115 1.00 41.73 73 ASP C C 1
ATOM 8257 O O . ASP C 1 94 ? -15.092 2.307 61.396 1.00 39.86 73 ASP C O 1
ATOM 8262 N N . ARG C 1 95 ? -16.065 3.616 59.864 1.00 43.45 74 ARG C N 1
ATOM 8263 C CA . ARG C 1 95 ? -15.450 2.920 58.741 1.00 44.91 74 ARG C CA 1
ATOM 8264 C C . ARG C 1 95 ? -13.930 3.027 58.727 1.00 42.92 74 ARG C C 1
ATOM 8265 O O . ARG C 1 95 ? -13.238 2.019 58.597 1.00 41.83 74 ARG C O 1
ATOM 8273 N N . ASN C 1 96 ? -13.415 4.247 58.856 1.00 42.17 75 ASN C N 1
ATOM 8274 C CA . ASN C 1 96 ? -11.971 4.464 58.736 1.00 41.94 75 ASN C CA 1
ATOM 8275 C C . ASN C 1 96 ? -11.194 3.989 59.941 1.00 41.62 75 ASN C C 1
ATOM 8276 O O . ASN C 1 96 ? -10.118 3.420 59.801 1.00 41.17 75 ASN C O 1
ATOM 8281 N N . THR C 1 97 ? -11.746 4.199 61.133 1.00 42.44 76 THR C N 1
ATOM 8282 C CA . THR C 1 97 ? -11.106 3.706 62.343 1.00 42.40 76 THR C CA 1
ATOM 8283 C C . THR C 1 97 ? -10.934 2.186 62.282 1.00 42.09 76 THR C C 1
ATOM 8284 O O . THR C 1 97 ? -9.934 1.676 62.772 1.00 41.66 76 THR C O 1
ATOM 8288 N N . SER C 1 98 ? -11.859 1.459 61.656 1.00 43.20 77 SER C N 1
ATOM 8289 C CA . SER C 1 98 ? -11.742 -0.012 61.630 1.00 43.59 77 SER C CA 1
ATOM 8290 C C . SER C 1 98 ? -10.447 -0.480 60.941 1.00 43.19 77 SER C C 1
ATOM 8291 O O . SER C 1 98 ? -9.909 -1.515 61.303 1.00 43.86 77 SER C O 1
ATOM 8294 N N . ALA C 1 99 ? -9.919 0.290 59.994 1.00 41.03 78 ALA C N 1
ATOM 8295 C CA . ALA C 1 99 ? -8.618 -0.058 59.389 1.00 40.92 78 ALA C CA 1
ATOM 8296 C C . ALA C 1 99 ? -7.447 0.204 60.363 1.00 41.65 78 ALA C C 1
ATOM 8297 O O . ALA C 1 99 ? -6.443 -0.508 60.334 1.00 42.45 78 ALA C O 1
ATOM 8299 N N . PHE C 1 100 ? -7.575 1.234 61.199 1.00 39.11 79 PHE C N 1
ATOM 8300 C CA . PHE C 1 100 ? -6.611 1.485 62.269 1.00 39.33 79 PHE C CA 1
ATOM 8301 C C . PHE C 1 100 ? -6.623 0.394 63.346 1.00 39.70 79 PHE C C 1
ATOM 8302 O O . PHE C 1 100 ? -5.566 -0.018 63.808 1.00 38.91 79 PHE C O 1
ATOM 8310 N N . ARG C 1 101 ? -7.807 -0.097 63.707 1.00 40.81 80 ARG C N 1
ATOM 8311 C CA . ARG C 1 101 ? -7.930 -1.260 64.597 1.00 43.89 80 ARG C CA 1
ATOM 8312 C C . ARG C 1 101 ? -7.329 -2.511 63.959 1.00 44.09 80 ARG C C 1
ATOM 8313 O O . ARG C 1 101 ? -6.627 -3.278 64.632 1.00 41.24 80 ARG C O 1
ATOM 8321 N N . ARG C 1 102 ? -7.614 -2.724 62.667 1.00 42.57 81 ARG C N 1
ATOM 8322 C CA . ARG C 1 102 ? -6.997 -3.833 61.923 1.00 41.48 81 ARG C CA 1
ATOM 8323 C C . ARG C 1 102 ? -5.453 -3.646 61.914 1.00 38.54 81 ARG C C 1
ATOM 8324 O O . ARG C 1 102 ? -4.721 -4.608 62.110 1.00 40.15 81 ARG C O 1
ATOM 8326 N N . MET C 1 103 ? -4.955 -2.419 61.743 1.00 37.09 82 MET C N 1
ATOM 8327 C CA . MET C 1 103 ? -3.513 -2.182 61.828 1.00 37.22 82 MET C CA 1
ATOM 8328 C C . MET C 1 103 ? -2.955 -2.632 63.183 1.00 38.26 82 MET C C 1
ATOM 8329 O O . MET C 1 103 ? -1.943 -3.315 63.229 1.00 36.36 82 MET C O 1
ATOM 8334 N N . ALA C 1 104 ? -3.603 -2.259 64.285 1.00 38.10 83 ALA C N 1
ATOM 8335 C CA . ALA C 1 104 ? -3.135 -2.682 65.605 1.00 38.73 83 ALA C CA 1
ATOM 8336 C C . ALA C 1 104 ? -3.046 -4.212 65.716 1.00 40.43 83 ALA C C 1
ATOM 8337 O O . ALA C 1 104 ? -2.041 -4.744 66.193 1.00 36.21 83 ALA C O 1
ATOM 8339 N N . GLU C 1 105 ? -4.085 -4.904 65.262 1.00 42.52 84 GLU C N 1
ATOM 8340 C CA . GLU C 1 105 ? -4.083 -6.365 65.237 1.00 47.31 84 GLU C CA 1
ATOM 8341 C C . GLU C 1 105 ? -2.949 -6.941 64.374 1.00 45.66 84 GLU C C 1
ATOM 8342 O O . GLU C 1 105 ? -2.204 -7.812 64.838 1.00 46.95 84 GLU C O 1
ATOM 8348 N N . VAL C 1 106 ? -2.794 -6.445 63.147 1.00 43.62 85 VAL C N 1
ATOM 8349 C CA . VAL C 1 106 ? -1.756 -6.962 62.232 1.00 45.75 85 VAL C CA 1
ATOM 8350 C C . VAL C 1 106 ? -0.330 -6.735 62.774 1.00 44.27 85 VAL C C 1
ATOM 8351 O O . VAL C 1 106 ? 0.580 -7.519 62.506 1.00 38.93 85 VAL C O 1
ATOM 8355 N N . LEU C 1 107 ? -0.158 -5.673 63.559 1.00 41.87 86 LEU C N 1
ATOM 8356 C CA . LEU C 1 107 ? 1.143 -5.365 64.171 1.00 39.51 86 LEU C CA 1
ATOM 8357 C C . LEU C 1 107 ? 1.382 -6.077 65.503 1.00 37.86 86 LEU C C 1
ATOM 8358 O O . LEU C 1 107 ? 2.424 -5.866 66.123 1.00 35.44 86 LEU C O 1
ATOM 8363 N N . ASN C 1 108 ? 0.424 -6.917 65.935 1.00 37.48 87 ASN C N 1
ATOM 8364 C CA . ASN C 1 108 ? 0.519 -7.653 67.201 1.00 36.97 87 ASN C CA 1
ATOM 8365 C C . ASN C 1 108 ? 0.639 -6.692 68.419 1.00 37.59 87 ASN C C 1
ATOM 8366 O O . ASN C 1 108 ? 1.440 -6.903 69.350 1.00 35.90 87 ASN C O 1
ATOM 8371 N N . SER C 1 109 ? -0.191 -5.658 68.405 1.00 36.06 88 SER C N 1
ATOM 8372 C CA . SER C 1 109 ? -0.254 -4.703 69.499 1.00 36.34 88 SER C CA 1
ATOM 8373 C C . SER C 1 109 ? -0.958 -5.282 70.740 1.00 33.92 88 SER C C 1
ATOM 8374 O O . SER C 1 109 ? -2.048 -5.816 70.649 1.00 34.18 88 SER C O 1
ATOM 8377 N N . SER C 1 110 ? -0.333 -5.105 71.900 1.00 32.78 89 SER C N 1
ATOM 8378 C CA . SER C 1 110 ? -0.862 -5.574 73.185 1.00 31.22 89 SER C CA 1
ATOM 8379 C C . SER C 1 110 ? -1.647 -4.509 73.947 1.00 30.12 89 SER C C 1
ATOM 8380 O O . SER C 1 110 ? -1.726 -4.555 75.151 1.00 28.29 89 SER C O 1
ATOM 8383 N N . ASN C 1 111 ? -2.186 -3.514 73.264 1.00 30.19 90 ASN C N 1
ATOM 8384 C CA . ASN C 1 111 ? -2.895 -2.469 73.978 1.00 31.46 90 ASN C CA 1
ATOM 8385 C C . ASN C 1 111 ? -4.060 -3.024 74.773 1.00 31.68 90 ASN C C 1
ATOM 8386 O O . ASN C 1 111 ? -4.736 -3.915 74.330 1.00 32.02 90 ASN C O 1
ATOM 8391 N N . ASP C 1 112 ? -4.275 -2.477 75.965 1.00 32.24 91 ASP C N 1
ATOM 8392 C CA . ASP C 1 112 ? -5.299 -2.972 76.868 1.00 32.67 91 ASP C CA 1
ATOM 8393 C C . ASP C 1 112 ? -6.664 -2.368 76.601 1.00 31.90 91 ASP C C 1
ATOM 8394 O O . ASP C 1 112 ? -7.636 -2.874 77.082 1.00 32.15 91 ASP C O 1
ATOM 8399 N N . ASP C 1 113 ? -6.736 -1.288 75.847 1.00 32.72 92 ASP C N 1
ATOM 8400 C CA . ASP C 1 113 ? -8.020 -0.657 75.498 1.00 33.57 92 ASP C CA 1
ATOM 8401 C C . ASP C 1 113 ? -7.789 0.100 74.214 1.00 33.92 92 ASP C C 1
ATOM 8402 O O . ASP C 1 113 ? -6.628 0.261 73.772 1.00 32.92 92 ASP C O 1
ATOM 8407 N N . TYR C 1 114 ? -8.869 0.550 73.585 1.00 35.61 93 TYR C N 1
ATOM 8408 C CA . TYR C 1 114 ? -8.785 1.316 72.338 1.00 34.27 93 TYR C CA 1
ATOM 8409 C C . TYR C 1 114 ? -9.788 2.453 72.467 1.00 34.20 93 TYR C C 1
ATOM 8410 O O . TYR C 1 114 ? -10.987 2.202 72.605 1.00 32.87 93 TYR C O 1
ATOM 8419 N N . ILE C 1 115 ? -9.304 3.697 72.471 1.00 33.17 94 ILE C N 1
ATOM 8420 C CA . ILE C 1 115 ? -10.159 4.840 72.735 1.00 31.84 94 ILE C CA 1
ATOM 8421 C C . ILE C 1 115 ? -10.522 5.521 71.423 1.00 32.79 94 ILE C C 1
ATOM 8422 O O . ILE C 1 115 ? -9.670 5.749 70.577 1.00 35.43 94 ILE C O 1
ATOM 8427 N N . ARG C 1 116 ? -11.798 5.830 71.250 1.00 33.64 95 ARG C N 1
ATOM 8428 C CA . ARG C 1 116 ? -12.297 6.581 70.092 1.00 33.51 95 ARG C CA 1
ATOM 8429 C C . ARG C 1 116 ? -12.999 7.805 70.677 1.00 33.82 95 ARG C C 1
ATOM 8430 O O . ARG C 1 116 ? -13.874 7.663 71.547 1.00 31.95 95 ARG C O 1
ATOM 8438 N N . THR C 1 117 ? -12.608 9.001 70.228 1.00 32.91 96 THR C N 1
ATOM 8439 C CA . THR C 1 117 ? -13.139 10.231 70.795 1.00 32.06 96 THR C CA 1
ATOM 8440 C C . THR C 1 117 ? -14.624 10.409 70.504 1.00 33.56 96 THR C C 1
ATOM 8441 O O . THR C 1 117 ? -15.263 11.277 71.108 1.00 31.39 96 THR C O 1
ATOM 8445 N N . SER C 1 118 ? -15.156 9.604 69.589 1.00 32.81 97 SER C N 1
ATOM 8446 C CA . SER C 1 118 ? -16.584 9.587 69.321 1.00 34.27 97 SER C CA 1
ATOM 8447 C C . SER C 1 118 ? -17.397 8.858 70.379 1.00 34.07 97 SER C C 1
ATOM 8448 O O . SER C 1 118 ? -18.597 8.931 70.340 1.00 34.69 97 SER C O 1
ATOM 8451 N N . GLU C 1 119 ? -16.762 8.142 71.300 1.00 33.74 98 GLU C N 1
ATOM 8452 C CA . GLU C 1 119 ? -17.487 7.393 72.320 1.00 33.85 98 GLU C CA 1
ATOM 8453 C C . GLU C 1 119 ? -18.035 8.312 73.425 1.00 34.25 98 GLU C C 1
ATOM 8454 O O . GLU C 1 119 ? -17.413 9.335 73.787 1.00 31.31 98 GLU C O 1
ATOM 8460 N N . GLU C 1 120 ? -19.208 7.941 73.945 1.00 34.06 99 GLU C N 1
ATOM 8461 C CA . GLU C 1 120 ? -19.852 8.673 75.022 1.00 35.05 99 GLU C CA 1
ATOM 8462 C C . GLU C 1 120 ? -18.931 8.864 76.240 1.00 33.94 99 GLU C C 1
ATOM 8463 O O . GLU C 1 120 ? -18.960 9.916 76.874 1.00 32.26 99 GLU C O 1
ATOM 8465 N N . ARG C 1 121 ? -18.150 7.847 76.592 1.00 34.75 100 ARG C N 1
ATOM 8466 C CA . ARG C 1 121 ? -17.279 7.975 77.769 1.00 34.24 100 ARG C CA 1
ATOM 8467 C C . ARG C 1 121 ? -16.314 9.145 77.589 1.00 32.52 100 ARG C C 1
ATOM 8468 O O . ARG C 1 121 ? -15.976 9.806 78.557 1.00 31.90 100 ARG C O 1
ATOM 8476 N N . HIS C 1 122 ? -15.924 9.422 76.353 1.00 32.33 101 HIS C N 1
ATOM 8477 C CA . HIS C 1 122 ? -15.020 10.537 76.065 1.00 33.29 101 HIS C CA 1
ATOM 8478 C C . HIS C 1 122 ? -15.735 11.895 76.122 1.00 35.02 101 HIS C C 1
ATOM 8479 O O . HIS C 1 122 ? -15.148 12.909 76.561 1.00 32.00 101 HIS C O 1
ATOM 8486 N N . TYR C 1 123 ? -16.988 11.908 75.676 1.00 36.82 102 TYR C N 1
ATOM 8487 C CA . TYR C 1 123 ? -17.819 13.109 75.751 1.00 37.97 102 TYR C CA 1
ATOM 8488 C C . TYR C 1 123 ? -17.954 13.529 77.207 1.00 37.23 102 TYR C C 1
ATOM 8489 O O . TYR C 1 123 ? -17.715 14.680 77.534 1.00 37.83 102 TYR C O 1
ATOM 8498 N N . LYS C 1 124 ? -18.283 12.577 78.075 1.00 38.23 103 LYS C N 1
ATOM 8499 C CA . LYS C 1 124 ? -18.407 12.845 79.506 1.00 37.56 103 LYS C CA 1
ATOM 8500 C C . LYS C 1 124 ? -17.059 13.308 80.114 1.00 36.73 103 LYS C C 1
ATOM 8501 O O . LYS C 1 124 ? -17.046 14.215 80.933 1.00 33.64 103 LYS C O 1
ATOM 8503 N N . ALA C 1 125 ? -15.946 12.661 79.750 1.00 35.97 104 ALA C N 1
ATOM 8504 C CA . ALA C 1 125 ? -14.643 13.010 80.345 1.00 35.81 104 ALA C CA 1
ATOM 8505 C C . ALA C 1 125 ? -14.201 14.418 79.911 1.00 34.42 104 ALA C C 1
ATOM 8506 O O . ALA C 1 125 ? -13.758 15.217 80.753 1.00 33.84 104 ALA C O 1
ATOM 8508 N N . SER C 1 126 ? -14.429 14.753 78.643 1.00 33.28 105 SER C N 1
ATOM 8509 C CA . SER C 1 126 ? -14.068 16.066 78.121 1.00 33.52 105 SER C CA 1
ATOM 8510 C C . SER C 1 126 ? -14.916 17.164 78.756 1.00 34.42 105 SER C C 1
ATOM 8511 O O . SER C 1 126 ? -14.408 18.227 79.093 1.00 34.73 105 SER C O 1
ATOM 8514 N N . GLN C 1 127 ? -16.212 16.922 78.914 1.00 34.12 106 GLN C N 1
ATOM 8515 C CA . GLN C 1 127 ? -17.061 17.906 79.549 1.00 34.65 106 GLN C CA 1
ATOM 8516 C C . GLN C 1 127 ? -16.675 18.072 81.026 1.00 32.64 106 GLN C C 1
ATOM 8517 O O . GLN C 1 127 ? -16.703 19.189 81.537 1.00 30.79 106 GLN C O 1
ATOM 8523 N N . ALA C 1 128 ? -16.288 16.982 81.695 1.00 31.48 107 ALA C N 1
ATOM 8524 C CA . ALA C 1 128 ? -15.880 17.071 83.108 1.00 31.41 107 ALA C CA 1
ATOM 8525 C C . ALA C 1 128 ? -14.561 17.841 83.278 1.00 31.99 107 ALA C C 1
ATOM 8526 O O . ALA C 1 128 ? -14.480 18.707 84.142 1.00 31.03 107 ALA C O 1
ATOM 8528 N N . ILE C 1 129 ? -13.546 17.561 82.451 1.00 30.71 108 ILE C N 1
ATOM 8529 C CA . ILE C 1 129 ? -12.318 18.340 82.552 1.00 30.91 108 ILE C CA 1
ATOM 8530 C C . ILE C 1 129 ? -12.554 19.805 82.191 1.00 30.23 108 ILE C C 1
ATOM 8531 O O . ILE C 1 129 ? -11.997 20.698 82.835 1.00 29.45 108 ILE C O 1
ATOM 8536 N N . TRP C 1 130 ? -13.352 20.062 81.161 1.00 30.66 109 TRP C N 1
ATOM 8537 C CA . TRP C 1 130 ? -13.731 21.442 80.823 1.00 31.65 109 TRP C CA 1
ATOM 8538 C C . TRP C 1 130 ? -14.321 22.176 82.043 1.00 32.59 109 TRP C C 1
ATOM 8539 O O . TRP C 1 130 ? -13.940 23.322 82.328 1.00 33.00 109 TRP C O 1
ATOM 8550 N N . GLN C 1 131 ? -15.269 21.538 82.719 1.00 32.63 110 GLN C N 1
ATOM 8551 C CA . GLN C 1 131 ? -15.939 22.131 83.892 1.00 35.24 110 GLN C CA 1
ATOM 8552 C C . GLN C 1 131 ? -14.978 22.325 85.081 1.00 34.00 110 GLN C C 1
ATOM 8553 O O . GLN C 1 131 ? -15.064 23.307 85.798 1.00 31.83 110 GLN C O 1
ATOM 8559 N N . ALA C 1 132 ? -14.046 21.392 85.249 1.00 31.91 111 ALA C N 1
ATOM 8560 C CA . ALA C 1 132 ? -12.988 21.555 86.237 1.00 32.66 111 ALA C CA 1
ATOM 8561 C C . ALA C 1 132 ? -12.114 22.804 85.924 1.00 33.09 111 ALA C C 1
ATOM 8562 O O . ALA C 1 132 ? -11.757 23.562 86.834 1.00 31.73 111 ALA C O 1
ATOM 8564 N N . MET C 1 133 ? -11.794 23.042 84.648 1.00 32.97 112 MET C N 1
ATOM 8565 C CA . MET C 1 133 ? -11.004 24.214 84.300 1.00 32.86 112 MET C CA 1
ATOM 8566 C C . MET C 1 133 ? -11.840 25.497 84.487 1.00 33.50 112 MET C C 1
ATOM 8567 O O . MET C 1 133 ? -11.315 26.549 84.908 1.00 33.21 112 MET C O 1
ATOM 8572 N N . VAL C 1 134 ? -13.138 25.426 84.192 1.00 32.76 113 VAL C N 1
ATOM 8573 C CA . VAL C 1 134 ? -14.035 26.555 84.437 1.00 32.57 113 VAL C CA 1
ATOM 8574 C C . VAL C 1 134 ? -14.025 26.882 85.936 1.00 32.72 113 VAL C C 1
ATOM 8575 O O . VAL C 1 134 ? -13.887 28.048 86.312 1.00 34.07 113 VAL C O 1
ATOM 8579 N N . ALA C 1 135 ? -14.160 25.869 86.784 1.00 32.51 114 ALA C N 1
ATOM 8580 C CA . ALA C 1 135 ? -14.181 26.099 88.244 1.00 34.79 114 ALA C CA 1
ATOM 8581 C C . ALA C 1 135 ? -12.849 26.656 88.751 1.00 33.86 114 ALA C C 1
ATOM 8582 O O . ALA C 1 135 ? -12.825 27.341 89.737 1.00 33.37 114 ALA C O 1
ATOM 8584 N N . ASN C 1 136 ? -11.739 26.374 88.062 1.00 33.42 115 ASN C N 1
ATOM 8585 C CA . ASN C 1 136 ? -10.478 26.977 88.448 1.00 33.19 115 ASN C CA 1
ATOM 8586 C C . ASN C 1 136 ? -10.298 28.409 87.934 1.00 34.17 115 ASN C C 1
ATOM 8587 O O . ASN C 1 136 ? -9.300 29.019 88.244 1.00 36.73 115 ASN C O 1
ATOM 8592 N N . GLY C 1 137 ? -11.284 28.961 87.212 1.00 33.48 116 GLY C N 1
ATOM 8593 C CA . GLY C 1 137 ? -11.223 30.317 86.673 1.00 32.33 116 GLY C CA 1
ATOM 8594 C C . GLY C 1 137 ? -10.429 30.427 85.382 1.00 33.32 116 GLY C C 1
ATOM 8595 O O . GLY C 1 137 ? -10.071 31.525 84.987 1.00 32.68 116 GLY C O 1
ATOM 8596 N N . ASP C 1 138 ? -10.168 29.301 84.700 1.00 32.18 117 ASP C N 1
ATOM 8597 C CA . ASP C 1 138 ? -9.236 29.295 83.566 1.00 32.52 117 ASP C CA 1
ATOM 8598 C C . ASP C 1 138 ? -9.873 29.329 82.172 1.00 33.90 117 ASP C C 1
ATOM 8599 O O . ASP C 1 138 ? -9.167 29.223 81.158 1.00 30.66 117 ASP C O 1
ATOM 8604 N N . ILE C 1 139 ? -11.197 29.478 82.100 1.00 34.63 118 ILE C N 1
ATOM 8605 C CA . ILE C 1 139 ? -11.866 29.493 80.786 1.00 36.67 118 ILE C CA 1
ATOM 8606 C C . ILE C 1 139 ? -12.812 30.696 80.670 1.00 35.83 118 ILE C C 1
ATOM 8607 O O . ILE C 1 139 ? -13.563 30.961 81.586 1.00 32.15 118 ILE C O 1
ATOM 8612 N N . TYR C 1 140 ? -12.746 31.419 79.549 1.00 34.26 119 TYR C N 1
ATOM 8613 C CA . TYR C 1 140 ? -13.649 32.533 79.312 1.00 35.37 119 TYR C CA 1
ATOM 8614 C C . TYR C 1 140 ? -14.074 32.607 77.844 1.00 36.71 119 TYR C C 1
ATOM 8615 O O . TYR C 1 140 ? -13.459 31.992 76.979 1.00 34.58 119 TYR C O 1
ATOM 8624 N N . LYS C 1 141 ? -15.115 33.389 77.592 1.00 39.29 120 LYS C N 1
ATOM 8625 C CA . LYS C 1 141 ? -15.626 33.611 76.255 1.00 41.61 120 LYS C CA 1
ATOM 8626 C C . LYS C 1 141 ? -15.040 34.895 75.681 1.00 41.40 120 LYS C C 1
ATOM 8627 O O . LYS C 1 141 ? -15.018 35.934 76.344 1.00 39.21 120 LYS C O 1
ATOM 8633 N N . GLY C 1 142 ? -14.561 34.810 74.446 1.00 38.68 121 GLY C N 1
ATOM 8634 C CA . GLY C 1 142 ? -14.017 35.972 73.744 1.00 39.66 121 GLY C CA 1
ATOM 8635 C C . GLY C 1 142 ? -14.078 35.742 72.239 1.00 37.30 121 GLY C C 1
ATOM 8636 O O . GLY C 1 142 ? -15.040 35.200 71.734 1.00 33.60 121 GLY C O 1
ATOM 8637 N N . GLY C 1 143 ? -13.042 36.172 71.530 1.00 38.43 122 GLY C N 1
ATOM 8638 C CA . GLY C 1 143 ? -12.977 36.005 70.078 1.00 37.73 122 GLY C CA 1
ATOM 8639 C C . GLY C 1 143 ? -11.550 36.002 69.592 1.00 38.69 122 GLY C C 1
ATOM 8640 O O . GLY C 1 143 ? -10.666 36.566 70.250 1.00 38.72 122 GLY C O 1
ATOM 8641 N N . TYR C 1 144 ? -11.316 35.326 68.470 1.00 39.36 123 TYR C N 1
ATOM 8642 C CA . TYR C 1 144 ? -10.030 35.471 67.765 1.00 41.19 123 TYR C CA 1
ATOM 8643 C C . TYR C 1 144 ? -10.224 36.216 66.446 1.00 42.85 123 TYR C C 1
ATOM 8644 O O . TYR C 1 144 ? -11.305 36.159 65.848 1.00 43.34 123 TYR C O 1
ATOM 8653 N N . ALA C 1 145 ? -9.177 36.922 66.016 1.00 41.23 124 ALA C N 1
ATOM 8654 C CA . ALA C 1 145 ? -9.198 37.653 64.755 1.00 42.45 124 ALA C CA 1
ATOM 8655 C C . ALA C 1 145 ? -7.769 37.808 64.207 1.00 43.68 124 ALA C C 1
ATOM 8656 O O . ALA C 1 145 ? -6.844 38.107 64.963 1.00 44.50 124 ALA C O 1
ATOM 8658 N N . GLY C 1 146 ? -7.583 37.634 62.902 1.00 41.34 125 GLY C N 1
ATOM 8659 C CA . GLY C 1 146 ? -6.252 37.782 62.323 1.00 40.37 125 GLY C CA 1
ATOM 8660 C C . GLY C 1 146 ? -6.163 37.396 60.872 1.00 39.42 125 GLY C C 1
ATOM 8661 O O . GLY C 1 146 ? -7.115 36.867 60.319 1.00 37.76 125 GLY C O 1
ATOM 8662 N N . TRP C 1 147 ? -4.996 37.645 60.277 1.00 40.57 126 TRP C N 1
ATOM 8663 C CA . TRP C 1 147 ? -4.706 37.249 58.898 1.00 41.00 126 TRP C CA 1
ATOM 8664 C C . TRP C 1 147 ? -4.359 35.778 58.887 1.00 42.27 126 TRP C C 1
ATOM 8665 O O . TRP C 1 147 ? -3.416 35.347 59.570 1.00 44.25 126 TRP C O 1
ATOM 8676 N N . TYR C 1 148 ? -5.104 35.011 58.100 1.00 43.01 127 TYR C N 1
ATOM 8677 C CA . TYR C 1 148 ? -4.968 33.563 58.065 1.00 45.14 127 TYR C CA 1
ATOM 8678 C C . TYR C 1 148 ? -4.682 33.090 56.641 1.00 43.24 127 TYR C C 1
ATOM 8679 O O . TYR C 1 148 ? -5.324 33.558 55.706 1.00 40.57 127 TYR C O 1
ATOM 8688 N N . SER C 1 149 ? -3.716 32.179 56.476 1.00 40.71 128 SER C N 1
ATOM 8689 C CA . SER C 1 149 ? -3.442 31.564 55.174 1.00 42.14 128 SER C CA 1
ATOM 8690 C C . SER C 1 149 ? -3.982 30.150 55.174 1.00 43.17 128 SER C C 1
ATOM 8691 O O . SER C 1 149 ? -3.483 29.290 55.906 1.00 43.99 128 SER C O 1
ATOM 8694 N N . VAL C 1 150 ? -4.999 29.911 54.353 1.00 45.68 129 VAL C N 1
ATOM 8695 C CA . VAL C 1 150 ? -5.595 28.585 54.229 1.00 47.09 129 VAL C CA 1
ATOM 8696 C C . VAL C 1 150 ? -4.552 27.582 53.710 1.00 46.66 129 VAL C C 1
ATOM 8697 O O . VAL C 1 150 ? -4.520 26.427 54.160 1.00 50.30 129 VAL C O 1
ATOM 8701 N N . ARG C 1 151 ? -3.681 28.039 52.806 1.00 45.71 130 ARG C N 1
ATOM 8702 C CA . ARG C 1 151 ? -2.675 27.168 52.201 1.00 46.15 130 ARG C CA 1
ATOM 8703 C C . ARG C 1 151 ? -1.546 26.808 53.202 1.00 46.87 130 ARG C C 1
ATOM 8704 O O . ARG C 1 151 ? -1.087 25.670 53.222 1.00 45.99 130 ARG C O 1
ATOM 8706 N N . ASP C 1 152 ? -1.145 27.757 54.049 1.00 47.22 131 ASP C N 1
ATOM 8707 C CA . ASP C 1 152 ? -0.130 27.514 55.092 1.00 49.13 131 ASP C CA 1
ATOM 8708 C C . ASP C 1 152 ? -0.723 26.882 56.336 1.00 52.46 131 ASP C C 1
ATOM 8709 O O . ASP C 1 152 ? 0.008 26.301 57.149 1.00 55.71 131 ASP C O 1
ATOM 8714 N N . GLU C 1 153 ? -2.021 27.098 56.539 1.00 53.57 132 GLU C N 1
ATOM 8715 C CA . GLU C 1 153 ? -2.688 26.788 57.813 1.00 56.65 132 GLU C CA 1
ATOM 8716 C C . GLU C 1 153 ? -2.027 27.503 59.005 1.00 53.24 132 GLU C C 1
ATOM 8717 O O . GLU C 1 153 ? -1.750 26.908 60.039 1.00 52.00 132 GLU C O 1
ATOM 8723 N N . ALA C 1 154 ? -1.816 28.808 58.847 1.00 51.65 133 ALA C N 1
ATOM 8724 C CA . ALA C 1 154 ? -1.162 29.626 59.866 1.00 48.95 133 ALA C CA 1
ATOM 8725 C C . ALA C 1 154 ? -1.711 31.049 59.876 1.00 48.07 133 ALA C C 1
ATOM 8726 O O . ALA C 1 154 ? -2.140 31.570 58.839 1.00 45.39 133 ALA C O 1
ATOM 8728 N N . TYR C 1 155 ? -1.651 31.657 61.060 1.00 45.60 134 TYR C N 1
ATOM 8729 C CA . TYR C 1 155 ? -2.010 33.045 61.275 1.00 48.27 134 TYR C CA 1
ATOM 8730 C C . TYR C 1 155 ? -0.745 33.871 61.224 1.00 49.40 134 TYR C C 1
ATOM 8731 O O . TYR C 1 155 ? 0.332 33.386 61.564 1.00 48.13 134 TYR C O 1
ATOM 8740 N N . TYR C 1 156 ? -0.875 35.122 60.795 1.00 48.23 135 TYR C N 1
ATOM 8741 C CA . TYR C 1 156 ? 0.272 36.034 60.722 1.00 48.45 135 TYR C CA 1
ATOM 8742 C C . TYR C 1 156 ? -0.134 37.395 61.241 1.00 50.66 135 TYR C C 1
ATOM 8743 O O . TYR C 1 156 ? -1.302 37.797 61.087 1.00 53.91 135 TYR C O 1
ATOM 8752 N N . GLY C 1 157 ? 0.809 38.075 61.897 1.00 49.01 136 GLY C N 1
ATOM 8753 C CA . GLY C 1 157 ? 0.675 39.496 62.190 1.00 46.66 136 GLY C CA 1
ATOM 8754 C C . GLY C 1 157 ? 0.593 40.286 60.902 1.00 46.73 136 GLY C C 1
ATOM 8755 O O . GLY C 1 157 ? 1.189 39.899 59.889 1.00 49.71 136 GLY C O 1
ATOM 8756 N N . GLU C 1 158 ? -0.136 41.396 60.928 1.00 45.69 137 GLU C N 1
ATOM 8757 C CA . GLU C 1 158 ? -0.231 42.294 59.782 1.00 49.52 137 GLU C CA 1
ATOM 8758 C C . GLU C 1 158 ? 1.141 42.724 59.243 1.00 52.41 137 GLU C C 1
ATOM 8759 O O . GLU C 1 158 ? 1.317 42.873 58.012 1.00 49.97 137 GLU C O 1
ATOM 8765 N N . GLU C 1 159 ? 2.105 42.912 60.154 1.00 54.62 138 GLU C N 1
ATOM 8766 C CA . GLU C 1 159 ? 3.458 43.360 59.771 1.00 55.91 138 GLU C CA 1
ATOM 8767 C C . GLU C 1 159 ? 4.212 42.285 58.957 1.00 54.91 138 GLU C C 1
ATOM 8768 O O . GLU C 1 159 ? 5.136 42.618 58.227 1.00 55.73 138 GLU C O 1
ATOM 8774 N N . GLU C 1 160 ? 3.787 41.019 59.043 1.00 50.83 139 GLU C N 1
ATOM 8775 C CA . GLU C 1 160 ? 4.302 39.949 58.177 1.00 49.13 139 GLU C CA 1
ATOM 8776 C C . GLU C 1 160 ? 3.585 39.809 56.823 1.00 49.86 139 GLU C C 1
ATOM 8777 O O . GLU C 1 160 ? 3.797 38.827 56.100 1.00 49.52 139 GLU C O 1
ATOM 8783 N N . THR C 1 161 ? 2.718 40.747 56.468 1.00 49.64 140 THR C N 1
ATOM 8784 C CA . THR C 1 161 ? 1.924 40.589 55.250 1.00 50.13 140 THR C CA 1
ATOM 8785 C C . THR C 1 161 ? 2.146 41.770 54.322 1.00 52.23 140 THR C C 1
ATOM 8786 O O . THR C 1 161 ? 2.550 42.836 54.779 1.00 52.54 140 THR C O 1
ATOM 8790 N N . GLU C 1 162 ? 1.832 41.574 53.039 1.00 52.93 141 GLU C N 1
ATOM 8791 C CA . GLU C 1 162 ? 2.037 42.598 51.995 1.00 55.82 141 GLU C CA 1
ATOM 8792 C C . GLU C 1 162 ? 1.013 42.415 50.878 1.00 56.90 141 GLU C C 1
ATOM 8793 O O . GLU C 1 162 ? 0.785 41.302 50.400 1.00 55.09 141 GLU C O 1
ATOM 8795 N N . VAL C 1 163 ? 0.341 43.500 50.505 1.00 58.83 142 VAL C N 1
ATOM 8796 C CA . VAL C 1 163 ? -0.570 43.477 49.350 1.00 61.29 142 VAL C CA 1
ATOM 8797 C C . VAL C 1 163 ? 0.251 43.413 48.048 1.00 59.81 142 VAL C C 1
ATOM 8798 O O . VAL C 1 163 ? 1.212 44.183 47.868 1.00 59.50 142 VAL C O 1
ATOM 8802 N N . ARG C 1 164 ? -0.119 42.487 47.161 1.00 56.78 143 ARG C N 1
ATOM 8803 C CA . ARG C 1 164 ? 0.617 42.257 45.921 1.00 56.18 143 ARG C CA 1
ATOM 8804 C C . ARG C 1 164 ? -0.141 42.838 44.723 1.00 56.33 143 ARG C C 1
ATOM 8805 O O . ARG C 1 164 ? -1.211 43.443 44.888 1.00 49.28 143 ARG C O 1
ATOM 8807 N N . ALA C 1 165 ? 0.436 42.687 43.525 1.00 57.94 144 ALA C N 1
ATOM 8808 C CA . ALA C 1 165 ? -0.004 43.439 42.334 1.00 57.71 144 ALA C CA 1
ATOM 8809 C C . ALA C 1 165 ? -1.485 43.256 42.012 1.00 54.81 144 ALA C C 1
ATOM 8810 O O . ALA C 1 165 ? -2.156 44.195 41.580 1.00 56.64 144 ALA C O 1
ATOM 8812 N N . ASP C 1 166 ? -1.977 42.044 42.213 1.00 54.96 145 ASP C N 1
ATOM 8813 C CA . ASP C 1 166 ? -3.377 41.698 41.932 1.00 57.72 145 ASP C CA 1
ATOM 8814 C C . ASP C 1 166 ? -4.363 42.251 42.978 1.00 55.54 145 ASP C C 1
ATOM 8815 O O . ASP C 1 166 ? -5.558 41.998 42.884 1.00 54.29 145 ASP C O 1
ATOM 8820 N N . GLY C 1 167 ? -3.857 42.946 43.998 1.00 55.01 146 GLY C N 1
ATOM 8821 C CA . GLY C 1 167 ? -4.694 43.426 45.108 1.00 55.26 146 GLY C CA 1
ATOM 8822 C C . GLY C 1 167 ? -4.867 42.445 46.267 1.00 53.92 146 GLY C C 1
ATOM 8823 O O . GLY C 1 167 ? -5.468 42.789 47.280 1.00 50.72 146 GLY C O 1
ATOM 8824 N N . VAL C 1 168 ? -4.366 41.216 46.106 1.00 55.05 147 VAL C N 1
ATOM 8825 C CA . VAL C 1 168 ? -4.469 40.154 47.120 1.00 54.01 147 VAL C CA 1
ATOM 8826 C C . VAL C 1 168 ? -3.347 40.311 48.146 1.00 51.84 147 VAL C C 1
ATOM 8827 O O . VAL C 1 168 ? -2.199 40.632 47.786 1.00 48.53 147 VAL C O 1
ATOM 8829 N N . ARG C 1 169 ? -3.688 40.140 49.422 1.00 49.56 148 ARG C N 1
ATOM 8830 C CA . ARG C 1 169 ? -2.713 40.253 50.503 1.00 50.60 148 ARG C CA 1
ATOM 8831 C C . ARG C 1 169 ? -2.036 38.893 50.684 1.00 48.21 148 ARG C C 1
ATOM 8832 O O . ARG C 1 169 ? -2.713 37.873 50.736 1.00 46.52 148 ARG C O 1
ATOM 8840 N N . TYR C 1 170 ? -0.707 38.891 50.785 1.00 48.46 149 TYR C N 1
ATOM 8841 C CA . TYR C 1 170 ? 0.073 37.661 50.991 1.00 49.36 149 TYR C CA 1
ATOM 8842 C C . TYR C 1 170 ? 0.830 37.674 52.321 1.00 47.77 149 TYR C C 1
ATOM 8843 O O . TYR C 1 170 ? 1.312 38.721 52.777 1.00 45.90 149 TYR C O 1
ATOM 8852 N N . GLY C 1 171 ? 0.976 36.487 52.896 1.00 45.64 150 GLY C N 1
ATOM 8853 C CA . GLY C 1 171 ? 1.801 36.274 54.073 1.00 48.02 150 GLY C CA 1
ATOM 8854 C C . GLY C 1 171 ? 3.236 35.924 53.700 1.00 50.49 150 GLY C C 1
ATOM 8855 O O . GLY C 1 171 ? 3.569 35.810 52.516 1.00 48.57 150 GLY C O 1
ATOM 8856 N N . PRO C 1 172 ? 4.101 35.721 54.716 1.00 50.99 151 PRO C N 1
ATOM 8857 C CA . PRO C 1 172 ? 5.533 35.591 54.472 1.00 52.15 151 PRO C CA 1
ATOM 8858 C C . PRO C 1 172 ? 5.959 34.267 53.789 1.00 52.41 151 PRO C C 1
ATOM 8859 O O . PRO C 1 172 ? 7.115 34.158 53.396 1.00 50.95 151 PRO C O 1
ATOM 8863 N N . GLN C 1 173 ? 5.063 33.282 53.655 1.00 51.13 152 GLN C N 1
ATOM 8864 C CA . GLN C 1 173 ? 5.391 32.060 52.891 1.00 51.52 152 GLN C CA 1
ATOM 8865 C C . GLN C 1 173 ? 4.915 32.158 51.419 1.00 48.86 152 GLN C C 1
ATOM 8866 O O . GLN C 1 173 ? 4.918 31.162 50.682 1.00 47.45 152 GLN C O 1
ATOM 8872 N N . GLY C 1 174 ? 4.527 33.362 50.995 1.00 46.83 153 GLY C N 1
ATOM 8873 C CA . GLY C 1 174 ? 4.172 33.631 49.595 1.00 48.15 153 GLY C CA 1
ATOM 8874 C C . GLY C 1 174 ? 2.806 33.104 49.175 1.00 47.07 153 GLY C C 1
ATOM 8875 O O . GLY C 1 174 ? 2.551 32.954 47.979 1.00 48.91 153 GLY C O 1
ATOM 8876 N N . THR C 1 175 ? 1.940 32.831 50.152 1.00 43.93 154 THR C N 1
ATOM 8877 C CA . THR C 1 175 ? 0.552 32.445 49.882 1.00 44.41 154 THR C CA 1
ATOM 8878 C C . THR C 1 175 ? -0.421 33.493 50.422 1.00 43.50 154 THR C C 1
ATOM 8879 O O . THR C 1 175 ? -0.094 34.209 51.378 1.00 40.34 154 THR C O 1
ATOM 8883 N N . PRO C 1 176 ? -1.627 33.568 49.825 1.00 45.01 155 PRO C N 1
ATOM 8884 C CA . PRO C 1 176 ? -2.621 34.544 50.280 1.00 45.69 155 PRO C CA 1
ATOM 8885 C C . PRO C 1 176 ? -3.045 34.405 51.748 1.00 43.47 155 PRO C C 1
ATOM 8886 O O . PRO C 1 176 ? -3.077 33.298 52.317 1.00 44.47 155 PRO C O 1
ATOM 8890 N N . VAL C 1 177 ? -3.375 35.541 52.343 1.00 41.00 156 VAL C N 1
ATOM 8891 C CA . VAL C 1 177 ? -4.014 35.556 53.647 1.00 42.61 156 VAL C CA 1
ATOM 8892 C C . VAL C 1 177 ? -5.364 36.278 53.542 1.00 44.48 156 VAL C C 1
ATOM 8893 O O . VAL C 1 177 ? -5.548 37.159 52.696 1.00 43.23 156 VAL C O 1
ATOM 8897 N N . GLU C 1 178 ? -6.268 35.912 54.442 1.00 46.29 157 GLU C N 1
ATOM 8898 C CA . GLU C 1 178 ? -7.621 36.429 54.498 1.00 47.29 157 GLU C CA 1
ATOM 8899 C C . GLU C 1 178 ? -7.915 36.709 55.967 1.00 44.52 157 GLU C C 1
ATOM 8900 O O . GLU C 1 178 ? -7.422 36.007 56.862 1.00 39.25 157 GLU C O 1
ATOM 8906 N N . TRP C 1 179 ? -8.722 37.733 56.226 1.00 41.42 158 TRP C N 1
ATOM 8907 C CA . TRP C 1 179 ? -9.102 38.047 57.595 1.00 40.54 158 TRP C CA 1
ATOM 8908 C C . TRP C 1 179 ? -10.136 37.026 58.083 1.00 39.85 158 TRP C C 1
ATOM 8909 O O . TRP C 1 179 ? -11.110 36.744 57.414 1.00 39.99 158 TRP C O 1
ATOM 8920 N N . VAL C 1 180 ? -9.894 36.473 59.257 1.00 37.64 159 VAL C N 1
ATOM 8921 C CA . VAL C 1 180 ? -10.791 35.531 59.884 1.00 38.47 159 VAL C CA 1
ATOM 8922 C C . VAL C 1 180 ? -11.133 36.102 61.250 1.00 38.59 159 VAL C C 1
ATOM 8923 O O . VAL C 1 180 ? -10.271 36.677 61.897 1.00 37.72 159 VAL C O 1
ATOM 8927 N N . GLU C 1 181 ? -12.378 35.933 61.681 1.00 39.95 160 GLU C N 1
ATOM 8928 C CA . GLU C 1 181 ? -12.858 36.491 62.947 1.00 41.32 160 GLU C CA 1
ATOM 8929 C C . GLU C 1 181 ? -14.011 35.623 63.436 1.00 40.28 160 GLU C C 1
ATOM 8930 O O . GLU C 1 181 ? -14.981 35.435 62.719 1.00 41.64 160 GLU C O 1
ATOM 8936 N N . GLU C 1 182 ? -13.895 35.058 64.627 1.00 38.04 161 GLU C N 1
ATOM 8937 C CA . GLU C 1 182 ? -14.935 34.190 65.168 1.00 36.11 161 GLU C CA 1
ATOM 8938 C C . GLU C 1 182 ? -14.919 34.305 66.669 1.00 37.99 161 GLU C C 1
ATOM 8939 O O . GLU C 1 182 ? -13.882 34.599 67.275 1.00 38.13 161 GLU C O 1
ATOM 8945 N N . GLU C 1 183 ? -16.068 34.025 67.271 1.00 38.23 162 GLU C N 1
ATOM 8946 C CA . GLU C 1 183 ? -16.177 33.855 68.678 1.00 40.58 162 GLU C CA 1
ATOM 8947 C C . GLU C 1 183 ? -15.492 32.548 69.059 1.00 41.22 162 GLU C C 1
ATOM 8948 O O . GLU C 1 183 ? -15.506 31.596 68.281 1.00 38.72 162 GLU C O 1
ATOM 8954 N N . SER C 1 184 ? -14.945 32.502 70.275 1.00 38.60 163 SER C N 1
ATOM 8955 C CA . SER C 1 184 ? -14.244 31.328 70.776 1.00 36.95 163 SER C CA 1
ATOM 8956 C C . SER C 1 184 ? -14.105 31.396 72.296 1.00 37.92 163 SER C C 1
ATOM 8957 O O . SER C 1 184 ? -13.933 32.482 72.851 1.00 37.66 163 SER C O 1
ATOM 8960 N N . TYR C 1 185 ? -14.215 30.240 72.953 1.00 38.40 164 TYR C N 1
ATOM 8961 C CA . TYR C 1 185 ? -13.756 30.083 74.343 1.00 37.81 164 TYR C CA 1
ATOM 8962 C C . TYR C 1 185 ? -12.237 30.000 74.347 1.00 36.05 164 TYR C C 1
ATOM 8963 O O . TYR C 1 185 ? -11.622 29.574 73.369 1.00 35.75 164 TYR C O 1
ATOM 8972 N N . PHE C 1 186 ? -11.646 30.468 75.434 1.00 33.83 165 PHE C N 1
ATOM 8973 C CA . PHE C 1 186 ? -10.205 30.464 75.603 1.00 33.47 165 PHE C CA 1
ATOM 8974 C C . PHE C 1 186 ? -9.849 29.825 76.933 1.00 32.88 165 PHE C C 1
ATOM 8975 O O . PHE C 1 186 ? -10.567 29.999 77.927 1.00 33.01 165 PHE C O 1
ATOM 8983 N N . PHE C 1 187 ? -8.737 29.104 76.936 1.00 30.67 166 PHE C N 1
ATOM 8984 C CA . PHE C 1 187 ? -8.072 28.676 78.153 1.00 29.91 166 PHE C CA 1
ATOM 8985 C C . PHE C 1 187 ? -6.988 29.724 78.494 1.00 30.68 166 PHE C C 1
ATOM 8986 O O . PHE C 1 187 ? -6.228 30.168 77.606 1.00 30.61 166 PHE C O 1
ATOM 8994 N N . ARG C 1 188 ? -6.908 30.109 79.772 1.00 31.17 167 ARG C N 1
ATOM 8995 C CA . ARG C 1 188 ? -5.909 31.111 80.251 1.00 31.10 167 ARG C CA 1
ATOM 8996 C C . ARG C 1 188 ? -4.465 30.564 80.313 1.00 30.46 167 ARG C C 1
ATOM 8997 O O . ARG C 1 188 ? -3.844 30.502 81.376 1.00 29.85 167 ARG C O 1
ATOM 9005 N N . LEU C 1 189 ? -3.926 30.175 79.153 1.00 29.72 168 LEU C N 1
ATOM 9006 C CA . LEU C 1 189 ? -2.589 29.593 79.105 1.00 30.33 168 LEU C CA 1
ATOM 9007 C C . LEU C 1 189 ? -1.537 30.590 79.578 1.00 30.86 168 LEU C C 1
ATOM 9008 O O . LEU C 1 189 ? -0.530 30.196 80.167 1.00 28.81 168 LEU C O 1
ATOM 9013 N N . SER C 1 190 ? -1.801 31.883 79.354 1.00 30.96 169 SER C N 1
ATOM 9014 C CA . SER C 1 190 ? -0.922 32.949 79.826 1.00 32.97 169 SER C CA 1
ATOM 9015 C C . SER C 1 190 ? -0.678 32.894 81.335 1.00 35.12 169 SER C C 1
ATOM 9016 O O . SER C 1 190 ? 0.326 33.389 81.806 1.00 38.33 169 SER C O 1
ATOM 9019 N N . ALA C 1 191 ? -1.590 32.299 82.096 1.00 35.96 170 ALA C N 1
ATOM 9020 C CA . ALA C 1 191 ? -1.404 32.187 83.549 1.00 36.44 170 ALA C CA 1
ATOM 9021 C C . ALA C 1 191 ? -0.441 31.071 83.940 1.00 35.83 170 ALA C C 1
ATOM 9022 O O . ALA C 1 191 ? -0.101 30.970 85.112 1.00 36.10 170 ALA C O 1
ATOM 9024 N N . TYR C 1 192 ? 0.018 30.261 82.975 1.00 34.50 171 TYR C N 1
ATOM 9025 C CA . TYR C 1 192 ? 0.796 29.056 83.278 1.00 34.40 171 TYR C CA 1
ATOM 9026 C C . TYR C 1 192 ? 2.267 29.108 82.877 1.00 35.86 171 TYR C C 1
ATOM 9027 O O . TYR C 1 192 ? 2.968 28.101 82.996 1.00 36.09 171 TYR C O 1
ATOM 9036 N N . GLN C 1 193 ? 2.739 30.259 82.400 1.00 36.69 172 GLN C N 1
ATOM 9037 C CA . GLN C 1 193 ? 4.119 30.377 81.923 1.00 38.52 172 GLN C CA 1
ATOM 9038 C C . GLN C 1 193 ? 5.121 29.986 83.015 1.00 39.75 172 GLN C C 1
ATOM 9039 O O . GLN C 1 193 ? 5.981 29.154 82.794 1.00 40.13 172 GLN C O 1
ATOM 9045 N N . ASP C 1 194 ? 4.991 30.588 84.195 1.00 41.06 173 ASP C N 1
ATOM 9046 C CA . ASP C 1 194 ? 5.915 30.320 85.290 1.00 42.13 173 ASP C CA 1
ATOM 9047 C C . ASP C 1 194 ? 5.790 28.918 85.841 1.00 40.17 173 ASP C C 1
ATOM 9048 O O . ASP C 1 194 ? 6.813 28.297 86.183 1.00 39.91 173 ASP C O 1
ATOM 9053 N N . LYS C 1 195 ? 4.558 28.429 85.973 1.00 36.41 174 LYS C N 1
ATOM 9054 C CA . LYS C 1 195 ? 4.351 27.075 86.467 1.00 36.61 174 LYS C CA 1
ATOM 9055 C C . LYS C 1 195 ? 4.968 26.039 85.524 1.00 34.26 174 LYS C C 1
ATOM 9056 O O . LYS C 1 195 ? 5.540 25.050 85.976 1.00 33.34 174 LYS C O 1
ATOM 9062 N N . LEU C 1 196 ? 4.874 26.285 84.227 1.00 33.12 175 LEU C N 1
ATOM 9063 C CA . LEU C 1 196 ? 5.466 25.373 83.261 1.00 34.53 175 LEU C CA 1
ATOM 9064 C C . LEU C 1 196 ? 6.994 25.425 83.322 1.00 35.98 175 LEU C C 1
ATOM 9065 O O . LEU C 1 196 ? 7.631 24.382 83.298 1.00 38.59 175 LEU C O 1
ATOM 9070 N N . LEU C 1 197 ? 7.572 26.625 83.391 1.00 37.54 176 LEU C N 1
ATOM 9071 C CA . LEU C 1 197 ? 9.036 26.730 83.501 1.00 39.42 176 LEU C CA 1
ATOM 9072 C C . LEU C 1 197 ? 9.529 26.033 84.764 1.00 39.58 176 LEU C C 1
ATOM 9073 O O . LEU C 1 197 ? 10.528 25.303 84.712 1.00 37.19 176 LEU C O 1
ATOM 9078 N N . ASP C 1 198 ? 8.806 26.217 85.879 1.00 38.52 177 ASP C N 1
ATOM 9079 C CA . ASP C 1 198 ? 9.096 25.458 87.103 1.00 39.29 177 ASP C CA 1
ATOM 9080 C C . ASP C 1 198 ? 9.052 23.954 86.860 1.00 39.03 177 ASP C C 1
ATOM 9081 O O . ASP C 1 198 ? 9.926 23.221 87.339 1.00 41.12 177 ASP C O 1
ATOM 9086 N N . LEU C 1 199 ? 8.029 23.485 86.158 1.00 37.23 178 LEU C N 1
ATOM 9087 C CA . LEU C 1 199 ? 7.917 22.046 85.832 1.00 38.74 178 LEU C CA 1
ATOM 9088 C C . LEU C 1 199 ? 9.145 21.526 85.071 1.00 37.14 178 LEU C C 1
ATOM 9089 O O . LEU C 1 199 ? 9.702 20.507 85.445 1.00 38.66 178 LEU C O 1
ATOM 9094 N N . TYR C 1 200 ? 9.575 22.243 84.034 1.00 35.83 179 TYR C N 1
ATOM 9095 C CA . TYR C 1 200 ? 10.710 21.777 83.226 1.00 37.37 179 TYR C CA 1
ATOM 9096 C C . TYR C 1 200 ? 11.985 21.789 84.067 1.00 40.24 179 TYR C C 1
ATOM 9097 O O . TYR C 1 200 ? 12.805 20.877 83.951 1.00 39.41 179 TYR C O 1
ATOM 9106 N N . GLU C 1 201 ? 12.130 22.804 84.933 1.00 41.87 180 GLU C N 1
ATOM 9107 C CA . GLU C 1 201 ? 13.309 22.917 85.811 1.00 44.13 180 GLU C CA 1
ATOM 9108 C C . GLU C 1 201 ? 13.349 21.823 86.846 1.00 44.97 180 GLU C C 1
ATOM 9109 O O . GLU C 1 201 ? 14.399 21.228 87.042 1.00 48.94 180 GLU C O 1
ATOM 9111 N N . ASN C 1 202 ? 12.211 21.503 87.463 1.00 42.75 181 ASN C N 1
ATOM 9112 C CA . ASN C 1 202 ? 12.156 20.413 88.458 1.00 44.53 181 ASN C CA 1
ATOM 9113 C C . ASN C 1 202 ? 12.040 18.983 87.919 1.00 40.98 181 ASN C C 1
ATOM 9114 O O . ASN C 1 202 ? 12.261 18.029 88.662 1.00 39.82 181 ASN C O 1
ATOM 9119 N N . ASN C 1 203 ? 11.635 18.823 86.661 1.00 38.88 182 ASN C N 1
ATOM 9120 C CA A ASN C 1 203 ? 11.592 17.472 86.022 0.50 38.48 182 ASN C CA 1
ATOM 9121 C CA B ASN C 1 203 ? 11.572 17.518 86.033 0.50 40.05 182 ASN C CA 1
ATOM 9122 C C . ASN C 1 203 ? 12.292 17.564 84.683 1.00 37.68 182 ASN C C 1
ATOM 9123 O O . ASN C 1 203 ? 11.677 17.793 83.668 1.00 37.36 182 ASN C O 1
ATOM 9132 N N . PRO C 1 204 ? 13.627 17.409 84.699 1.00 40.11 183 PRO C N 1
ATOM 9133 C CA . PRO C 1 204 ? 14.451 17.498 83.481 1.00 40.84 183 PRO C CA 1
ATOM 9134 C C . PRO C 1 204 ? 14.070 16.476 82.415 1.00 39.96 183 PRO C C 1
ATOM 9135 O O . PRO C 1 204 ? 14.278 16.734 81.235 1.00 39.93 183 PRO C O 1
ATOM 9139 N N . GLY C 1 205 ? 13.514 15.337 82.822 1.00 38.33 184 GLY C N 1
ATOM 9140 C CA . GLY C 1 205 ? 13.069 14.347 81.857 1.00 37.45 184 GLY C CA 1
ATOM 9141 C C . GLY C 1 205 ? 11.632 14.506 81.377 1.00 39.06 184 GLY C C 1
ATOM 9142 O O . GLY C 1 205 ? 11.079 13.581 80.757 1.00 41.74 184 GLY C O 1
ATOM 9143 N N . PHE C 1 206 ? 10.993 15.643 81.673 1.00 36.74 185 PHE C N 1
ATOM 9144 C CA . PHE C 1 206 ? 9.566 15.768 81.409 1.00 36.10 185 PHE C CA 1
ATOM 9145 C C . PHE C 1 206 ? 9.238 15.679 79.920 1.00 35.72 185 PHE C C 1
ATOM 9146 O O . PHE C 1 206 ? 8.224 15.086 79.531 1.00 36.01 185 PHE C O 1
ATOM 9154 N N . ILE C 1 207 ? 10.096 16.256 79.100 1.00 35.44 186 ILE C N 1
ATOM 9155 C CA . ILE C 1 207 ? 9.918 16.261 77.645 1.00 36.04 186 ILE C CA 1
ATOM 9156 C C . ILE C 1 207 ? 11.255 15.883 76.992 1.00 37.29 186 ILE C C 1
ATOM 9157 O O . ILE C 1 207 ? 12.255 16.587 77.173 1.00 36.35 186 ILE C O 1
ATOM 9162 N N . MET C 1 208 ? 11.268 14.753 76.272 1.00 38.64 187 MET C N 1
ATOM 9163 C CA . MET C 1 208 ? 12.490 14.229 75.656 1.00 40.31 187 MET C CA 1
ATOM 9164 C C . MET C 1 208 ? 12.222 13.855 74.199 1.00 39.08 187 MET C C 1
ATOM 9165 O O . MET C 1 208 ? 11.082 13.685 73.813 1.00 37.77 187 MET C O 1
ATOM 9170 N N . PRO C 1 209 ? 13.274 13.740 73.373 1.00 40.22 188 PRO C N 1
ATOM 9171 C CA . PRO C 1 209 ? 14.696 13.948 73.674 1.00 39.61 188 PRO C CA 1
ATOM 9172 C C . PRO C 1 209 ? 15.072 15.407 73.898 1.00 41.32 188 PRO C C 1
ATOM 9173 O O . PRO C 1 209 ? 14.237 16.312 73.762 1.00 40.13 188 PRO C O 1
ATOM 9177 N N . ALA C 1 210 ? 16.337 15.615 74.251 1.00 44.44 189 ALA C N 1
ATOM 9178 C CA . ALA C 1 210 ? 16.863 16.926 74.653 1.00 44.93 189 ALA C CA 1
ATOM 9179 C C . ALA C 1 210 ? 16.492 18.071 73.715 1.00 45.65 189 ALA C C 1
ATOM 9180 O O . ALA C 1 210 ? 16.110 19.140 74.174 1.00 45.94 189 ALA C O 1
ATOM 9182 N N . GLU C 1 211 ? 16.564 17.849 72.406 1.00 45.94 190 GLU C N 1
ATOM 9183 C CA . GLU C 1 211 ? 16.206 18.907 71.457 1.00 48.28 190 GLU C CA 1
ATOM 9184 C C . GLU C 1 211 ? 14.776 19.408 71.581 1.00 46.68 190 GLU C C 1
ATOM 9185 O O . GLU C 1 211 ? 14.512 20.599 71.365 1.00 45.90 190 GLU C O 1
ATOM 9191 N N . ARG C 1 212 ? 13.853 18.482 71.864 1.00 44.25 191 ARG C N 1
ATOM 9192 C CA . ARG C 1 212 ? 12.450 18.836 72.037 1.00 42.77 191 ARG C CA 1
ATOM 9193 C C . ARG C 1 212 ? 12.333 19.735 73.261 1.00 41.72 191 ARG C C 1
ATOM 9194 O O . ARG C 1 212 ? 11.610 20.715 73.233 1.00 42.02 191 ARG C O 1
ATOM 9202 N N . ARG C 1 213 ? 13.042 19.380 74.334 1.00 43.43 192 ARG C N 1
ATOM 9203 C CA . ARG C 1 213 ? 13.049 20.168 75.564 1.00 43.88 192 ARG C CA 1
ATOM 9204 C C . ARG C 1 213 ? 13.470 21.610 75.295 1.00 45.37 192 ARG C C 1
ATOM 9205 O O . ARG C 1 213 ? 12.828 22.548 75.766 1.00 44.13 192 ARG C O 1
ATOM 9213 N N . ASN C 1 214 ? 14.563 21.784 74.563 1.00 46.50 193 ASN C N 1
ATOM 9214 C CA . ASN C 1 214 ? 15.062 23.130 74.292 1.00 51.92 193 ASN C CA 1
ATOM 9215 C C . ASN C 1 214 ? 14.048 23.953 73.509 1.00 49.03 193 ASN C C 1
ATOM 9216 O O . ASN C 1 214 ? 13.871 25.125 73.791 1.00 52.41 193 ASN C O 1
ATOM 9221 N N . GLU C 1 215 ? 13.375 23.326 72.554 1.00 49.64 194 GLU C N 1
ATOM 9222 C CA . GLU C 1 215 ? 12.337 23.997 71.775 1.00 48.43 194 GLU C CA 1
ATOM 9223 C C . GLU C 1 215 ? 11.174 24.402 72.677 1.00 47.49 194 GLU C C 1
ATOM 9224 O O . GLU C 1 215 ? 10.630 25.489 72.533 1.00 46.11 194 GLU C O 1
ATOM 9230 N N . ILE C 1 216 ? 10.794 23.512 73.598 1.00 43.77 195 ILE C N 1
ATOM 9231 C CA . ILE C 1 216 ? 9.676 23.781 74.499 1.00 39.94 195 ILE C CA 1
ATOM 9232 C C . ILE C 1 216 ? 10.015 24.881 75.505 1.00 37.92 195 ILE C C 1
ATOM 9233 O O . ILE C 1 216 ? 9.263 25.824 75.656 1.00 34.74 195 ILE C O 1
ATOM 9238 N N . VAL C 1 217 ? 11.175 24.792 76.141 1.00 39.70 196 VAL C N 1
ATOM 9239 C CA . VAL C 1 217 ? 11.564 25.809 77.110 1.00 43.85 196 VAL C CA 1
ATOM 9240 C C . VAL C 1 217 ? 11.640 27.203 76.467 1.00 44.91 196 VAL C C 1
ATOM 9241 O O . VAL C 1 217 ? 11.139 28.178 77.032 1.00 42.53 196 VAL C O 1
ATOM 9245 N N . SER C 1 218 ? 12.246 27.296 75.288 1.00 44.42 197 SER C N 1
ATOM 9246 C CA . SER C 1 218 ? 12.385 28.582 74.602 1.00 44.83 197 SER C CA 1
ATOM 9247 C C . SER C 1 218 ? 11.033 29.113 74.206 1.00 46.27 197 SER C C 1
ATOM 9248 O O . SER C 1 218 ? 10.793 30.321 74.285 1.00 44.38 197 SER C O 1
ATOM 9251 N N . PHE C 1 219 ? 10.154 28.223 73.753 1.00 42.96 198 PHE C N 1
ATOM 9252 C CA . PHE C 1 219 ? 8.812 28.626 73.419 1.00 44.29 198 PHE C CA 1
ATOM 9253 C C . PHE C 1 219 ? 8.127 29.249 74.636 1.00 43.22 198 PHE C C 1
ATOM 9254 O O . PHE C 1 219 ? 7.592 30.334 74.545 1.00 44.96 198 PHE C O 1
ATOM 9262 N N . VAL C 1 220 ? 8.151 28.565 75.772 1.00 43.41 199 VAL C N 1
ATOM 9263 C CA . VAL C 1 220 ? 7.445 29.064 76.945 1.00 43.51 199 VAL C CA 1
ATOM 9264 C C . VAL C 1 220 ? 8.103 30.347 77.455 1.00 44.00 199 VAL C C 1
ATOM 9265 O O . VAL C 1 220 ? 7.400 31.279 77.807 1.00 44.00 199 VAL C O 1
ATOM 9269 N N . LYS C 1 221 ? 9.437 30.400 77.470 1.00 44.84 200 LYS C N 1
ATOM 9270 C CA . LYS C 1 221 ? 10.157 31.623 77.859 1.00 46.60 200 LYS C CA 1
ATOM 9271 C C . LYS C 1 221 ? 9.788 32.841 77.035 1.00 46.48 200 LYS C C 1
ATOM 9272 O O . LYS C 1 221 ? 9.738 33.949 77.565 1.00 46.82 200 LYS C O 1
ATOM 9278 N N . SER C 1 222 ? 9.512 32.660 75.752 1.00 46.53 201 SER C N 1
ATOM 9279 C CA . SER C 1 222 ? 9.179 33.796 74.920 1.00 48.91 201 SER C CA 1
ATOM 9280 C C . SER C 1 222 ? 7.743 34.328 75.170 1.00 50.29 201 SER C C 1
ATOM 9281 O O . SER C 1 222 ? 7.368 35.353 74.611 1.00 50.82 201 SER C O 1
ATOM 9284 N N . GLY C 1 223 ? 6.953 33.655 76.014 1.00 49.45 202 GLY C N 1
ATOM 9285 C CA . GLY C 1 223 ? 5.672 34.195 76.464 1.00 46.26 202 GLY C CA 1
ATOM 9286 C C . GLY C 1 223 ? 4.513 33.436 75.855 1.00 44.39 202 GLY C C 1
ATOM 9287 O O . GLY C 1 223 ? 4.515 33.135 74.668 1.00 46.15 202 GLY C O 1
ATOM 9288 N N . LEU C 1 224 ? 3.511 33.126 76.667 1.00 41.86 203 LEU C N 1
ATOM 9289 C CA . LEU C 1 224 ? 2.366 32.341 76.213 1.00 37.96 203 LEU C CA 1
ATOM 9290 C C . LEU C 1 224 ? 1.137 33.191 76.121 1.00 37.55 203 LEU C C 1
ATOM 9291 O O . LEU C 1 224 ? 0.859 33.955 77.039 1.00 38.28 203 LEU C O 1
ATOM 9296 N N . LYS C 1 225 ? 0.371 33.012 75.052 1.00 35.56 204 LYS C N 1
ATOM 9297 C CA . LYS C 1 225 ? -0.897 33.692 74.875 1.00 37.82 204 LYS C CA 1
ATOM 9298 C C . LYS C 1 225 ? -2.020 32.726 75.221 1.00 35.20 204 LYS C C 1
ATOM 9299 O O . LYS C 1 225 ? -1.838 31.512 75.168 1.00 34.69 204 LYS C O 1
ATOM 9301 N N . ASP C 1 226 ? -3.195 33.270 75.547 1.00 33.26 205 ASP C N 1
ATOM 9302 C CA . ASP C 1 226 ? -4.363 32.451 75.826 1.00 31.70 205 ASP C CA 1
ATOM 9303 C C . ASP C 1 226 ? -4.736 31.669 74.557 1.00 31.80 205 ASP C C 1
ATOM 9304 O O . ASP C 1 226 ? -4.434 32.087 73.437 1.00 28.97 205 ASP C O 1
ATOM 9309 N N . LEU C 1 227 ? -5.341 30.502 74.774 1.00 32.50 206 LEU C N 1
ATOM 9310 C CA . LEU C 1 227 ? -5.469 29.463 73.764 1.00 31.87 206 LEU C CA 1
ATOM 9311 C C . LEU C 1 227 ? -6.933 29.225 73.384 1.00 31.96 206 LEU C C 1
ATOM 9312 O O . LEU C 1 227 ? -7.770 28.893 74.242 1.00 31.32 206 LEU C O 1
ATOM 9317 N N . SER C 1 228 ? -7.223 29.373 72.089 1.00 30.80 207 SER C N 1
ATOM 9318 C CA . SER C 1 228 ? -8.561 29.132 71.568 1.00 31.06 207 SER C CA 1
ATOM 9319 C C . SER C 1 228 ? -8.894 27.660 71.706 1.00 31.31 207 SER C C 1
ATOM 9320 O O . SER C 1 228 ? -8.149 26.839 71.198 1.00 32.77 207 SER C O 1
ATOM 9323 N N . ILE C 1 229 ? -10.012 27.338 72.364 1.00 30.24 208 ILE C N 1
ATOM 9324 C CA . ILE C 1 229 ? -10.370 25.961 72.630 1.00 30.16 208 ILE C CA 1
ATOM 9325 C C . ILE C 1 229 ? -11.749 25.523 72.160 1.00 29.79 208 ILE C C 1
ATOM 9326 O O . ILE C 1 229 ? -12.153 24.414 72.462 1.00 27.69 208 ILE C O 1
ATOM 9331 N N . SER C 1 230 ? -12.461 26.379 71.429 1.00 30.99 209 SER C N 1
ATOM 9332 C CA . SER C 1 230 ? -13.773 26.032 70.875 1.00 31.40 209 SER C CA 1
ATOM 9333 C C . SER C 1 230 ? -13.935 26.539 69.442 1.00 33.33 209 SER C C 1
ATOM 9334 O O . SER C 1 230 ? -13.139 27.357 68.953 1.00 29.97 209 SER C O 1
ATOM 9337 N N . ARG C 1 231 ? -14.947 25.998 68.770 1.00 34.73 210 ARG C N 1
ATOM 9338 C CA . ARG C 1 231 ? -15.304 26.410 67.418 1.00 36.54 210 ARG C CA 1
ATOM 9339 C C . ARG C 1 231 ? -16.822 26.503 67.308 1.00 36.93 210 ARG C C 1
ATOM 9340 O O . ARG C 1 231 ? -17.556 25.721 67.926 1.00 37.01 210 ARG C O 1
ATOM 9348 N N . THR C 1 232 ? -17.270 27.483 66.540 1.00 38.54 211 THR C N 1
ATOM 9349 C CA . THR C 1 232 ? -18.691 27.678 66.233 1.00 42.28 211 THR C CA 1
ATOM 9350 C C . THR C 1 232 ? -19.014 27.286 64.791 1.00 41.78 211 THR C C 1
ATOM 9351 O O . THR C 1 232 ? -20.171 27.319 64.400 1.00 43.13 211 THR C O 1
ATOM 9355 N N . THR C 1 233 ? -17.990 26.885 64.035 1.00 44.26 212 THR C N 1
ATOM 9356 C CA . THR C 1 233 ? -18.051 26.703 62.582 1.00 44.85 212 THR C CA 1
ATOM 9357 C C . THR C 1 233 ? -18.452 25.294 62.092 1.00 47.07 212 THR C C 1
ATOM 9358 O O . THR C 1 233 ? -18.610 25.070 60.888 1.00 48.78 212 THR C O 1
ATOM 9362 N N . PHE C 1 234 ? -18.628 24.349 63.009 1.00 45.61 213 PHE C N 1
ATOM 9363 C CA . PHE C 1 234 ? -19.083 23.006 62.661 1.00 44.43 213 PHE C CA 1
ATOM 9364 C C . PHE C 1 234 ? -19.608 22.382 63.931 1.00 43.43 213 PHE C C 1
ATOM 9365 O O . PHE C 1 234 ? -19.250 22.820 65.022 1.00 44.19 213 PHE C O 1
ATOM 9373 N N . ASP C 1 235 ? -20.452 21.369 63.804 1.00 44.49 214 ASP C N 1
ATOM 9374 C CA . ASP C 1 235 ? -21.061 20.726 64.974 1.00 45.55 214 ASP C CA 1
ATOM 9375 C C . ASP C 1 235 ? -20.549 19.288 65.247 1.00 43.04 214 ASP C C 1
ATOM 9376 O O . ASP C 1 235 ? -21.030 18.620 66.159 1.00 41.86 214 ASP C O 1
ATOM 9381 N N . TRP C 1 236 ? -19.605 18.811 64.440 1.00 39.89 215 TRP C N 1
ATOM 9382 C CA . TRP C 1 236 ? -18.992 17.485 64.640 1.00 39.20 215 TRP C CA 1
ATOM 9383 C C . TRP C 1 236 ? -17.876 17.596 65.683 1.00 37.52 215 TRP C C 1
ATOM 9384 O O . TRP C 1 236 ? -16.685 17.786 65.360 1.00 34.59 215 TRP C O 1
ATOM 9395 N N . GLY C 1 237 ? -18.307 17.539 66.941 1.00 38.32 216 GLY C N 1
ATOM 9396 C CA . GLY C 1 237 ? -17.432 17.725 68.093 1.00 37.89 216 GLY C CA 1
ATOM 9397 C C . GLY C 1 237 ? -18.256 17.636 69.362 1.00 37.80 216 GLY C C 1
ATOM 9398 O O . GLY C 1 237 ? -19.453 17.454 69.307 1.00 38.15 216 GLY C O 1
ATOM 9399 N N . ILE C 1 238 ? -17.602 17.771 70.507 1.00 37.60 217 ILE C N 1
ATOM 9400 C CA . ILE C 1 238 ? -18.241 17.677 71.802 1.00 36.89 217 ILE C CA 1
ATOM 9401 C C . ILE C 1 238 ? -18.741 19.062 72.178 1.00 37.47 217 ILE C C 1
ATOM 9402 O O . ILE C 1 238 ? -17.971 20.008 72.204 1.00 36.99 217 ILE C O 1
ATOM 9407 N N . PRO C 1 239 ? -20.041 19.194 72.466 1.00 39.63 218 PRO C N 1
ATOM 9408 C CA . PRO C 1 239 ? -20.554 20.509 72.847 1.00 39.35 218 PRO C CA 1
ATOM 9409 C C . PRO C 1 239 ? -19.881 21.077 74.089 1.00 37.81 218 PRO C C 1
ATOM 9410 O O . PRO C 1 239 ? -19.565 20.335 75.030 1.00 35.45 218 PRO C O 1
ATOM 9414 N N . VAL C 1 240 ? -19.676 22.390 74.073 1.00 38.35 219 VAL C N 1
ATOM 9415 C CA . VAL C 1 240 ? -19.246 23.118 75.260 1.00 37.30 219 VAL C CA 1
ATOM 9416 C C . VAL C 1 240 ? -20.387 23.135 76.267 1.00 39.15 219 VAL C C 1
ATOM 9417 O O . VAL C 1 240 ? -21.497 23.503 75.917 1.00 40.46 219 VAL C O 1
ATOM 9421 N N . PRO C 1 241 ? -20.120 22.723 77.518 1.00 41.47 220 PRO C N 1
ATOM 9422 C CA . PRO C 1 241 ? -21.181 22.731 78.514 1.00 43.48 220 PRO C CA 1
ATOM 9423 C C . PRO C 1 241 ? -21.668 24.149 78.728 1.00 45.02 220 PRO C C 1
ATOM 9424 O O . PRO C 1 241 ? -20.856 25.040 78.941 1.00 45.49 220 PRO C O 1
ATOM 9428 N N . GLY C 1 242 ? -22.973 24.362 78.629 1.00 47.49 221 GLY C N 1
ATOM 9429 C CA . GLY C 1 242 ? -23.548 25.690 78.858 1.00 49.56 221 GLY C CA 1
ATOM 9430 C C . GLY C 1 242 ? -23.619 26.563 77.621 1.00 51.94 221 GLY C C 1
ATOM 9431 O O . GLY C 1 242 ? -24.130 27.658 77.696 1.00 51.87 221 GLY C O 1
ATOM 9432 N N . ASP C 1 243 ? -23.128 26.086 76.469 1.00 55.45 222 ASP C N 1
ATOM 9433 C CA . ASP C 1 243 ? -23.092 26.901 75.255 1.00 54.01 222 ASP C CA 1
ATOM 9434 C C . ASP C 1 243 ? -22.883 26.001 74.052 1.00 57.17 222 ASP C C 1
ATOM 9435 O O . ASP C 1 243 ? -21.808 25.956 73.463 1.00 57.12 222 ASP C O 1
ATOM 9440 N N . GLU C 1 244 ? -23.914 25.267 73.676 1.00 61.52 223 GLU C N 1
ATOM 9441 C CA . GLU C 1 244 ? -23.718 24.194 72.711 1.00 62.36 223 GLU C CA 1
ATOM 9442 C C . GLU C 1 244 ? -23.614 24.656 71.245 1.00 60.23 223 GLU C C 1
ATOM 9443 O O . GLU C 1 244 ? -23.369 23.828 70.369 1.00 66.63 223 GLU C O 1
ATOM 9449 N N . LYS C 1 245 ? -23.798 25.958 70.993 1.00 54.14 224 LYS C N 1
ATOM 9450 C CA . LYS C 1 245 ? -23.366 26.601 69.755 1.00 50.60 224 LYS C CA 1
ATOM 9451 C C . LYS C 1 245 ? -21.856 26.489 69.529 1.00 47.44 224 LYS C C 1
ATOM 9452 O O . LYS C 1 245 ? -21.379 26.661 68.403 1.00 40.83 224 LYS C O 1
ATOM 9454 N N . HIS C 1 246 ? -21.106 26.230 70.598 1.00 42.36 225 HIS C N 1
ATOM 9455 C CA . HIS C 1 246 ? -19.692 25.910 70.485 1.00 40.11 225 HIS C CA 1
ATOM 9456 C C . HIS C 1 246 ? -19.433 24.403 70.675 1.00 39.56 225 HIS C C 1
ATOM 9457 O O . HIS C 1 246 ? -20.079 23.738 71.501 1.00 37.29 225 HIS C O 1
ATOM 9464 N N . VAL C 1 247 ? -18.507 23.870 69.881 1.00 37.64 226 VAL C N 1
ATOM 9465 C CA . VAL C 1 247 ? -17.910 22.579 70.165 1.00 36.97 226 VAL C CA 1
ATOM 9466 C C . VAL C 1 247 ? -16.442 22.745 70.528 1.00 35.77 226 VAL C C 1
ATOM 9467 O O . VAL C 1 247 ? -15.790 23.709 70.142 1.00 33.56 226 VAL C O 1
ATOM 9471 N N . MET C 1 248 ? -15.924 21.765 71.259 1.00 35.44 227 MET C N 1
ATOM 9472 C CA . MET C 1 248 ? -14.518 21.746 71.632 1.00 32.46 227 MET C CA 1
ATOM 9473 C C . MET C 1 248 ? -13.641 21.565 70.420 1.00 31.82 227 MET C C 1
ATOM 9474 O O . MET C 1 248 ? -13.891 20.725 69.567 1.00 31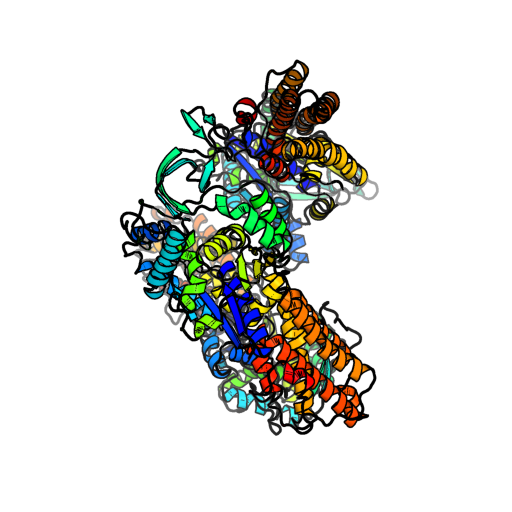.45 227 MET C O 1
ATOM 9479 N N . TYR C 1 249 ? -12.600 22.365 70.370 1.00 30.87 228 TYR C N 1
ATOM 9480 C CA . TYR C 1 249 ? -11.597 22.249 69.369 1.00 31.60 228 TYR C CA 1
ATOM 9481 C C . TYR C 1 249 ? -10.652 21.124 69.789 1.00 32.45 228 TYR C C 1
ATOM 9482 O O . TYR C 1 249 ? -10.788 20.538 70.872 1.00 34.77 228 TYR C O 1
ATOM 9491 N N . VAL C 1 250 ? -9.692 20.808 68.934 1.00 33.28 229 VAL C N 1
ATOM 9492 C CA . VAL C 1 250 ? -8.837 19.642 69.124 1.00 33.34 229 VAL C CA 1
ATOM 9493 C C . VAL C 1 250 ? -8.127 19.547 70.496 1.00 33.01 229 VAL C C 1
ATOM 9494 O O . VAL C 1 250 ? -7.908 18.446 70.992 1.00 31.51 229 VAL C O 1
ATOM 9498 N N . TRP C 1 251 ? -7.768 20.673 71.113 1.00 31.94 230 TRP C N 1
ATOM 9499 C CA . TRP C 1 251 ? -6.825 20.621 72.262 1.00 31.09 230 TRP C CA 1
ATOM 9500 C C . TRP C 1 251 ? -7.398 19.839 73.445 1.00 30.53 230 TRP C C 1
ATOM 9501 O O . TRP C 1 251 ? -6.816 18.857 73.880 1.00 28.19 230 TRP C O 1
ATOM 9512 N N . VAL C 1 252 ? -8.557 20.245 73.928 1.00 31.04 231 VAL C N 1
ATOM 9513 C CA . VAL C 1 252 ? -9.164 19.599 75.081 1.00 32.04 231 VAL C CA 1
ATOM 9514 C C . VAL C 1 252 ? -9.703 18.229 74.690 1.00 33.87 231 VAL C C 1
ATOM 9515 O O . VAL C 1 252 ? -9.540 17.239 75.435 1.00 33.82 231 VAL C O 1
ATOM 9519 N N . ASP C 1 253 ? -10.330 18.159 73.515 1.00 32.40 232 ASP C N 1
ATOM 9520 C CA . ASP C 1 253 ? -10.935 16.917 73.031 1.00 30.86 232 ASP C CA 1
ATOM 9521 C C . ASP C 1 253 ? -9.883 15.781 72.893 1.00 30.09 232 ASP C C 1
ATOM 9522 O O . ASP C 1 253 ? -9.983 14.757 73.561 1.00 29.06 232 ASP C O 1
ATOM 9527 N N . ALA C 1 254 ? -8.870 15.967 72.057 1.00 28.55 233 ALA C N 1
ATOM 9528 C CA . ALA C 1 254 ? -7.937 14.902 71.824 1.00 29.38 233 ALA C CA 1
ATOM 9529 C C . ALA C 1 254 ? -7.099 14.566 73.055 1.00 29.42 233 ALA C C 1
ATOM 9530 O O . ALA C 1 254 ? -6.896 13.403 73.331 1.00 28.89 233 ALA C O 1
ATOM 9532 N N . LEU C 1 255 ? -6.585 15.564 73.774 1.00 30.88 234 LEU C N 1
ATOM 9533 C CA . LEU C 1 255 ? -5.654 15.283 74.882 1.00 30.17 234 LEU C CA 1
ATOM 9534 C C . LEU C 1 255 ? -6.335 14.513 76.009 1.00 30.98 234 LEU C C 1
ATOM 9535 O O . LEU C 1 255 ? -5.695 13.691 76.686 1.00 29.50 234 LEU C O 1
ATOM 9540 N N . THR C 1 256 ? -7.626 14.781 76.204 1.00 29.76 235 THR C N 1
ATOM 9541 C CA . THR C 1 256 ? -8.367 14.151 77.267 1.00 30.16 235 THR C CA 1
ATOM 9542 C C . THR C 1 256 ? -8.466 12.619 77.120 1.00 28.96 235 THR C C 1
ATOM 9543 O O . THR C 1 256 ? -8.715 11.929 78.096 1.00 28.30 235 THR C O 1
ATOM 9547 N N . ASN C 1 257 ? -8.215 12.070 75.934 1.00 29.25 236 ASN C N 1
ATOM 9548 C CA . ASN C 1 257 ? -8.341 10.622 75.740 1.00 29.80 236 ASN C CA 1
ATOM 9549 C C . ASN C 1 257 ? -7.577 9.819 76.809 1.00 29.63 236 ASN C C 1
ATOM 9550 O O . ASN C 1 257 ? -8.033 8.768 77.284 1.00 29.76 236 ASN C O 1
ATOM 9555 N N . TYR C 1 258 ? -6.404 10.323 77.165 1.00 29.81 237 TYR C N 1
ATOM 9556 C CA . TYR C 1 258 ? -5.501 9.635 78.068 1.00 29.40 237 TYR C CA 1
ATOM 9557 C C . TYR C 1 258 ? -6.118 9.428 79.441 1.00 30.49 237 TYR C C 1
ATOM 9558 O O . TYR C 1 258 ? -5.764 8.466 80.119 1.00 30.77 237 TYR C O 1
ATOM 9567 N N . ILE C 1 259 ? -7.003 10.339 79.877 1.00 30.26 238 ILE C N 1
ATOM 9568 C CA . ILE C 1 259 ? -7.710 10.140 81.140 1.00 30.59 238 ILE C CA 1
ATOM 9569 C C . ILE C 1 259 ? -9.096 9.505 80.960 1.00 32.05 238 ILE C C 1
ATOM 9570 O O . ILE C 1 259 ? -9.580 8.818 81.877 1.00 31.57 238 ILE C O 1
ATOM 9575 N N . THR C 1 260 ? -9.738 9.703 79.802 1.00 31.28 239 THR C N 1
ATOM 9576 C CA . THR C 1 260 ? -11.012 9.001 79.514 1.00 32.13 239 THR C CA 1
ATOM 9577 C C . THR C 1 260 ? -10.856 7.498 79.717 1.00 31.99 239 THR C C 1
ATOM 9578 O O . THR C 1 260 ? -11.720 6.851 80.290 1.00 32.57 239 THR C O 1
ATOM 9582 N N . ALA C 1 261 ? -9.760 6.945 79.208 1.00 32.30 240 ALA C N 1
ATOM 9583 C CA . ALA C 1 261 ? -9.539 5.506 79.243 1.00 31.86 240 ALA C CA 1
ATOM 9584 C C . ALA C 1 261 ? -9.367 4.966 80.659 1.00 32.43 240 ALA C C 1
ATOM 9585 O O . ALA C 1 261 ? -9.432 3.768 80.850 1.00 34.29 240 ALA C O 1
ATOM 9587 N N . LEU C 1 262 ? -9.148 5.828 81.652 1.00 31.87 241 LEU C N 1
ATOM 9588 C CA . LEU C 1 262 ? -9.020 5.382 83.018 1.00 32.30 241 LEU C CA 1
ATOM 9589 C C . LEU C 1 262 ? -10.293 5.627 83.830 1.00 34.92 241 LEU C C 1
ATOM 9590 O O . LEU C 1 262 ? -10.295 5.402 85.033 1.00 36.27 241 LEU C O 1
ATOM 9595 N N . GLY C 1 263 ? -11.366 6.072 83.176 1.00 34.11 242 GLY C N 1
ATOM 9596 C CA . GLY C 1 263 ? -12.659 6.230 83.819 1.00 34.67 242 GLY C CA 1
ATOM 9597 C C . GLY C 1 263 ? -12.926 7.617 84.337 1.00 34.29 242 GLY C C 1
ATOM 9598 O O . GLY C 1 263 ? -13.915 7.818 85.012 1.00 36.82 242 GLY C O 1
ATOM 9599 N N . TYR C 1 264 ? -12.069 8.584 84.022 1.00 32.78 243 TYR C N 1
ATOM 9600 C CA . TYR C 1 264 ? -12.306 9.978 84.384 1.00 33.94 243 TYR C CA 1
ATOM 9601 C C . TYR C 1 264 ? -13.690 10.396 83.876 1.00 34.88 243 TYR C C 1
ATOM 9602 O O . TYR C 1 264 ? -14.001 10.109 82.740 1.00 37.11 243 TYR C O 1
ATOM 9611 N N . PRO C 1 265 ? -14.498 11.114 84.689 1.00 35.40 244 PRO C N 1
ATOM 9612 C CA . PRO C 1 265 ? -14.224 11.785 85.974 1.00 36.30 244 PRO C CA 1
ATOM 9613 C C . PRO C 1 265 ? -14.415 10.960 87.239 1.00 37.43 244 PRO C C 1
ATOM 9614 O O . PRO C 1 265 ? -14.261 11.505 88.338 1.00 35.68 244 PRO C O 1
ATOM 9618 N N . ASP C 1 266 ? -14.708 9.669 87.100 1.00 38.53 245 ASP C N 1
ATOM 9619 C CA . ASP C 1 266 ? -14.881 8.821 88.265 1.00 40.20 245 ASP C CA 1
ATOM 9620 C C . ASP C 1 266 ? -13.532 8.368 88.846 1.00 39.50 245 ASP C C 1
ATOM 9621 O O . ASP C 1 266 ? -12.958 7.343 88.438 1.00 38.13 245 ASP C O 1
ATOM 9626 N N . THR C 1 267 ? -13.033 9.121 89.818 1.00 40.01 246 THR C N 1
ATOM 9627 C CA . THR C 1 267 ? -11.723 8.848 90.406 1.00 42.39 246 THR C CA 1
ATOM 9628 C C . THR C 1 267 ? -11.703 7.607 91.324 1.00 42.92 246 THR C C 1
ATOM 9629 O O . THR C 1 267 ? -10.647 7.235 91.836 1.00 41.65 246 THR C O 1
ATOM 9633 N N . THR C 1 268 ? -12.862 6.979 91.537 1.00 46.23 247 THR C N 1
ATOM 9634 C CA . THR C 1 268 ? -12.915 5.705 92.269 1.00 46.26 247 THR C CA 1
ATOM 9635 C C . THR C 1 268 ? -12.767 4.496 91.347 1.00 44.76 247 THR C C 1
ATOM 9636 O O . THR C 1 268 ? -12.664 3.382 91.826 1.00 46.39 247 THR C O 1
ATOM 9640 N N . ASP C 1 269 ? -12.779 4.704 90.033 1.00 41.89 248 ASP C N 1
ATOM 9641 C CA . ASP C 1 269 ? -12.579 3.612 89.090 1.00 40.75 248 ASP C CA 1
ATOM 9642 C C . ASP C 1 269 ? -11.211 2.945 89.361 1.00 40.29 248 ASP C C 1
ATOM 9643 O O . ASP C 1 269 ? -10.218 3.617 89.656 1.00 38.02 248 ASP C O 1
ATOM 9648 N N . GLU C 1 270 ? -11.185 1.623 89.277 1.00 40.10 249 GLU C N 1
ATOM 9649 C CA . GLU C 1 270 ? -9.983 0.837 89.545 1.00 40.97 249 GLU C CA 1
ATOM 9650 C C . GLU C 1 270 ? -8.856 1.267 88.605 1.00 39.61 249 GLU C C 1
ATOM 9651 O O . GLU C 1 270 ? -7.691 1.237 88.984 1.00 42.43 249 GLU C O 1
ATOM 9653 N N . ARG C 1 271 ? -9.195 1.603 87.368 1.00 37.23 250 ARG C N 1
ATOM 9654 C CA . ARG C 1 271 ? -8.184 2.035 86.417 1.00 37.86 250 ARG C CA 1
ATOM 9655 C C . ARG C 1 271 ? -7.557 3.389 86.788 1.00 36.14 250 ARG C C 1
ATOM 9656 O O . ARG C 1 271 ? -6.458 3.713 86.340 1.00 37.78 250 ARG C O 1
ATOM 9664 N N . TRP C 1 272 ? -8.230 4.187 87.592 1.00 36.94 251 TRP C N 1
ATOM 9665 C CA . TRP C 1 272 ? -7.761 5.543 87.861 1.00 36.69 251 TRP C CA 1
ATOM 9666 C C . TRP C 1 272 ? -6.370 5.578 88.550 1.00 37.05 251 TRP C C 1
ATOM 9667 O O . TRP C 1 272 ? -5.647 6.573 88.414 1.00 35.33 251 TRP C O 1
ATOM 9678 N N . ALA C 1 273 ? -5.997 4.498 89.252 1.00 36.58 252 ALA C N 1
ATOM 9679 C CA . ALA C 1 273 ? -4.652 4.381 89.874 1.00 36.67 252 ALA C CA 1
ATOM 9680 C C . ALA C 1 273 ? -3.492 4.375 88.890 1.00 33.96 252 ALA C C 1
ATOM 9681 O O . ALA C 1 273 ? -2.378 4.638 89.285 1.00 33.54 252 ALA C O 1
ATOM 9683 N N . TYR C 1 274 ? -3.759 4.116 87.610 1.00 33.17 253 TYR C N 1
ATOM 9684 C CA . TYR C 1 274 ? -2.756 4.289 86.564 1.00 32.67 253 TYR C CA 1
ATOM 9685 C C . TYR C 1 274 ? -2.361 5.739 86.262 1.00 32.52 253 TYR C C 1
ATOM 9686 O O . TYR C 1 274 ? -1.306 5.962 85.688 1.00 32.53 253 TYR C O 1
ATOM 9695 N N . TRP C 1 275 ? -3.192 6.720 86.634 1.00 32.92 254 TRP C N 1
ATOM 9696 C CA . TRP C 1 275 ? -2.846 8.117 86.395 1.00 33.06 254 TRP C CA 1
ATOM 9697 C C . TRP C 1 275 ? -1.909 8.559 87.515 1.00 34.03 254 TRP C C 1
ATOM 9698 O O . TRP C 1 275 ? -2.215 8.314 88.676 1.00 33.18 254 TRP C O 1
ATOM 9709 N N . PRO C 1 276 ? -0.807 9.267 87.188 1.00 33.72 255 PRO C N 1
ATOM 9710 C CA . PRO C 1 276 ? -0.418 9.884 85.912 1.00 32.76 255 PRO C CA 1
ATOM 9711 C C . PRO C 1 276 ? 0.370 8.959 85.014 1.00 32.68 255 PRO C C 1
ATOM 9712 O O . PRO C 1 276 ? 1.077 8.095 85.502 1.00 32.44 255 PRO C O 1
ATOM 9716 N N . ALA C 1 277 ? 0.197 9.100 83.703 1.00 31.46 256 ALA C N 1
ATOM 9717 C CA . ALA C 1 277 ? 0.957 8.316 82.756 1.00 31.32 256 ALA C CA 1
ATOM 9718 C C . ALA C 1 277 ? 2.450 8.404 83.043 1.00 30.80 256 ALA C C 1
ATOM 9719 O O . ALA C 1 277 ? 2.997 9.465 83.414 1.00 30.77 256 ALA C O 1
ATOM 9721 N N . ASN C 1 278 ? 3.086 7.258 82.886 1.00 30.22 257 ASN C N 1
ATOM 9722 C CA . ASN C 1 278 ? 4.529 7.150 82.951 1.00 31.46 257 ASN C CA 1
ATOM 9723 C C . ASN C 1 278 ? 5.199 7.659 81.675 1.00 30.98 257 ASN C C 1
ATOM 9724 O O . ASN C 1 278 ? 6.282 8.249 81.714 1.00 31.76 257 ASN C O 1
ATOM 9729 N N . ALA C 1 279 ? 4.559 7.432 80.541 1.00 30.13 258 ALA C N 1
ATOM 9730 C CA . ALA C 1 279 ? 5.073 7.954 79.286 1.00 30.68 258 ALA C CA 1
ATOM 9731 C C . ALA C 1 279 ? 3.962 8.144 78.248 1.00 30.65 258 ALA C C 1
ATOM 9732 O O . ALA C 1 279 ? 3.173 7.235 78.008 1.00 28.19 258 ALA C O 1
ATOM 9734 N N . HIS C 1 280 ? 3.896 9.352 77.682 1.00 29.85 259 HIS C N 1
ATOM 9735 C CA . HIS C 1 280 ? 3.159 9.594 76.450 1.00 28.97 259 HIS C CA 1
ATOM 9736 C C . HIS C 1 280 ? 4.158 9.550 75.288 1.00 28.04 259 HIS C C 1
ATOM 9737 O O . HIS C 1 280 ? 5.088 10.354 75.216 1.00 26.88 259 HIS C O 1
ATOM 9744 N N . ILE C 1 281 ? 3.966 8.601 74.389 1.00 28.06 260 ILE C N 1
ATOM 9745 C CA . ILE C 1 281 ? 4.765 8.500 73.191 1.00 28.81 260 ILE C CA 1
ATOM 9746 C C . ILE C 1 281 ? 4.061 9.245 72.046 1.00 29.49 260 ILE C C 1
ATOM 9747 O O . ILE C 1 281 ? 2.901 8.969 71.713 1.00 28.76 260 ILE C O 1
ATOM 9752 N N . ILE C 1 282 ? 4.781 10.176 71.439 1.00 29.23 261 ILE C N 1
ATOM 9753 C CA . ILE C 1 282 ? 4.202 11.060 70.423 1.00 31.27 261 ILE C CA 1
ATOM 9754 C C . ILE C 1 282 ? 5.179 11.311 69.285 1.00 30.67 261 ILE C C 1
ATOM 9755 O O . ILE C 1 282 ? 6.366 11.021 69.394 1.00 31.55 261 ILE C O 1
ATOM 9760 N N . GLY C 1 283 ? 4.671 11.905 68.221 1.00 31.31 262 GLY C N 1
ATOM 9761 C CA . GLY C 1 283 ? 5.519 12.446 67.152 1.00 32.23 262 GLY C CA 1
ATOM 9762 C C . GLY C 1 283 ? 5.950 13.859 67.478 1.00 32.54 262 GLY C C 1
ATOM 9763 O O . GLY C 1 283 ? 5.290 14.587 68.224 1.00 33.98 262 GLY C O 1
ATOM 9764 N N . LYS C 1 284 ? 7.109 14.232 66.956 1.00 35.41 263 LYS C N 1
ATOM 9765 C CA . LYS C 1 284 ? 7.718 15.520 67.302 1.00 36.60 263 LYS C CA 1
ATOM 9766 C C . LYS C 1 284 ? 6.891 16.719 66.830 1.00 36.04 263 LYS C C 1
ATOM 9767 O O . LYS C 1 284 ? 6.942 17.746 67.450 1.00 34.45 263 LYS C O 1
ATOM 9773 N N . ASP C 1 285 ? 6.055 16.544 65.810 1.00 36.77 264 ASP C N 1
ATOM 9774 C CA . ASP C 1 285 ? 5.139 17.606 65.387 1.00 39.08 264 ASP C CA 1
ATOM 9775 C C . ASP C 1 285 ? 4.095 17.993 66.434 1.00 36.69 264 ASP C C 1
ATOM 9776 O O . ASP C 1 285 ? 3.512 19.054 66.334 1.00 37.96 264 ASP C O 1
ATOM 9781 N N . ILE C 1 286 ? 3.813 17.154 67.421 1.00 35.86 265 ILE C N 1
ATOM 9782 C CA . ILE C 1 286 ? 2.763 17.497 68.415 1.00 33.83 265 ILE C CA 1
ATOM 9783 C C . ILE C 1 286 ? 3.328 17.684 69.808 1.00 33.33 265 ILE C C 1
ATOM 9784 O O . ILE C 1 286 ? 2.608 17.661 70.817 1.00 34.12 265 ILE C O 1
ATOM 9789 N N . SER C 1 287 ? 4.624 17.902 69.866 1.00 34.32 266 SER C N 1
ATOM 9790 C CA . SER C 1 287 ? 5.324 18.057 71.122 1.00 36.39 266 SER C CA 1
ATOM 9791 C C . SER C 1 287 ? 4.840 19.208 72.009 1.00 36.00 266 SER C C 1
ATOM 9792 O O . SER C 1 287 ? 4.670 19.060 73.237 1.00 34.53 266 SER C O 1
ATOM 9795 N N . ARG C 1 288 ? 4.609 20.363 71.387 1.00 36.61 267 ARG C N 1
ATOM 9796 C CA . ARG C 1 288 ? 4.118 21.539 72.096 1.00 36.88 267 ARG C CA 1
ATOM 9797 C C . ARG C 1 288 ? 2.775 21.257 72.788 1.00 34.36 267 ARG C C 1
ATOM 9798 O O . ARG C 1 288 ? 2.517 21.752 73.876 1.00 33.81 267 ARG C O 1
ATOM 9806 N N . PHE C 1 289 ? 1.933 20.460 72.145 1.00 32.99 268 PHE C N 1
ATOM 9807 C CA . PHE C 1 289 ? 0.585 20.222 72.632 1.00 31.46 268 PHE C CA 1
ATOM 9808 C C . PHE C 1 289 ? 0.630 19.358 73.882 1.00 30.94 268 PHE C C 1
ATOM 9809 O O . PHE C 1 289 ? -0.149 19.580 74.825 1.00 32.19 268 PHE C O 1
ATOM 9817 N N . HIS C 1 290 ? 1.546 18.388 73.906 1.00 29.40 269 HIS C N 1
ATOM 9818 C CA . HIS C 1 290 ? 1.692 17.485 75.050 1.00 29.74 269 HIS C CA 1
ATOM 9819 C C . HIS C 1 290 ? 2.543 18.040 76.205 1.00 30.84 269 HIS C C 1
ATOM 9820 O O . HIS C 1 290 ? 2.350 17.651 77.359 1.00 31.17 269 HIS C O 1
ATOM 9827 N N . ALA C 1 291 ? 3.465 18.944 75.914 1.00 30.89 270 ALA C N 1
ATOM 9828 C CA . ALA C 1 291 ? 4.406 19.447 76.923 1.00 31.58 270 ALA C CA 1
ATOM 9829 C C . ALA C 1 291 ? 4.133 20.882 77.411 1.00 31.00 270 ALA C C 1
ATOM 9830 O O . ALA C 1 291 ? 4.752 21.365 78.370 1.00 31.63 270 ALA C O 1
ATOM 9832 N N . VAL C 1 292 ? 3.205 21.569 76.753 1.00 31.94 271 VAL C N 1
ATOM 9833 C CA . VAL C 1 292 ? 2.771 22.919 77.172 1.00 31.67 271 VAL C CA 1
ATOM 9834 C C . VAL C 1 292 ? 1.270 22.899 77.495 1.00 31.09 271 VAL C C 1
ATOM 9835 O O . VAL C 1 292 ? 0.865 23.193 78.631 1.00 31.34 271 VAL C O 1
ATOM 9839 N N . TYR C 1 293 ? 0.436 22.562 76.507 1.00 30.50 272 TYR C N 1
ATOM 9840 C CA . TYR C 1 293 ? -1.020 22.672 76.706 1.00 30.22 272 TYR C CA 1
ATOM 9841 C C . TYR C 1 293 ? -1.534 21.638 77.701 1.00 29.66 272 TYR C C 1
ATOM 9842 O O . TYR C 1 293 ? -2.279 21.977 78.634 1.00 29.77 272 TYR C O 1
ATOM 9851 N N . TRP C 1 294 ? -1.179 20.374 77.481 1.00 29.45 273 TRP C N 1
ATOM 9852 C CA . TRP C 1 294 ? -1.694 19.289 78.329 1.00 29.46 273 TRP C CA 1
ATOM 9853 C C . TRP C 1 294 ? -1.348 19.500 79.809 1.00 29.55 273 TRP C C 1
ATOM 9854 O O . TRP C 1 294 ? -2.246 19.464 80.655 1.00 29.07 273 TRP C O 1
ATOM 9865 N N . PRO C 1 295 ? -0.062 19.754 80.139 1.00 29.69 274 PRO C N 1
ATOM 9866 C CA . PRO C 1 295 ? 0.213 19.975 81.566 1.00 30.86 274 PRO C CA 1
ATOM 9867 C C . PRO C 1 295 ? -0.514 21.174 82.167 1.00 31.02 274 PRO C C 1
ATOM 9868 O O . PRO C 1 295 ? -0.876 21.130 83.338 1.00 32.35 274 PRO C O 1
ATOM 9872 N N . ALA C 1 296 ? -0.733 22.234 81.380 1.00 30.41 275 ALA C N 1
ATOM 9873 C CA . ALA C 1 296 ? -1.458 23.403 81.876 1.00 30.24 275 ALA C CA 1
ATOM 9874 C C . ALA C 1 296 ? -2.910 23.045 82.168 1.00 30.26 275 ALA C C 1
ATOM 9875 O O . ALA C 1 296 ? -3.427 23.385 83.227 1.00 29.79 275 ALA C O 1
ATOM 9877 N N . PHE C 1 297 ? -3.542 22.313 81.254 1.00 28.79 276 PHE C N 1
ATOM 9878 C CA . PHE C 1 297 ? -4.905 21.821 81.482 1.00 28.12 276 PHE C CA 1
ATOM 9879 C C . PHE C 1 297 ? -4.997 20.966 82.764 1.00 28.59 276 PHE C C 1
ATOM 9880 O O . PHE C 1 297 ? -5.951 21.083 83.533 1.00 27.76 276 PHE C O 1
ATOM 9888 N N . LEU C 1 298 ? -4.041 20.053 82.927 1.00 28.15 277 LEU C N 1
ATOM 9889 C CA . LEU C 1 298 ? -4.007 19.168 84.092 1.00 29.32 277 LEU C CA 1
ATOM 9890 C C . LEU C 1 298 ? -3.832 19.941 85.402 1.00 29.39 277 LEU C C 1
ATOM 9891 O O . LEU C 1 298 ? -4.560 19.680 86.367 1.00 28.87 277 LEU C O 1
ATOM 9896 N N . MET C 1 299 ? -2.925 20.924 85.396 1.00 29.49 278 MET C N 1
ATOM 9897 C CA . MET C 1 299 ? -2.746 21.814 86.554 1.00 31.02 278 MET C CA 1
ATOM 9898 C C . MET C 1 299 ? -4.058 22.502 86.911 1.00 30.93 278 MET C C 1
ATOM 9899 O O . MET C 1 299 ? -4.450 22.547 88.085 1.00 29.52 278 MET C O 1
ATOM 9904 N N . SER C 1 300 ? -4.723 23.036 85.892 1.00 30.50 279 SER C N 1
ATOM 9905 C CA . SER C 1 300 ? -5.976 23.783 86.066 1.00 30.47 279 SER C CA 1
ATOM 9906 C C . SER C 1 300 ? -7.011 22.876 86.698 1.00 29.46 279 SER C C 1
ATOM 9907 O O . SER C 1 300 ? -7.689 23.264 87.621 1.00 29.40 279 SER C O 1
ATOM 9910 N N . ALA C 1 301 ? -7.084 21.656 86.189 1.00 29.25 280 ALA C N 1
ATOM 9911 C CA . ALA C 1 301 ? -8.083 20.674 86.607 1.00 30.62 280 ALA C CA 1
ATOM 9912 C C . ALA C 1 301 ? -7.714 19.920 87.899 1.00 32.36 280 ALA C C 1
ATOM 9913 O O . ALA C 1 301 ? -8.446 19.022 88.303 1.00 31.40 280 ALA C O 1
ATOM 9915 N N . GLN C 1 302 ? -6.580 20.273 88.504 1.00 33.79 281 GLN C N 1
ATOM 9916 C CA . GLN C 1 302 ? -6.137 19.718 89.801 1.00 36.13 281 GLN C CA 1
ATOM 9917 C C . GLN C 1 302 ? -5.700 18.257 89.697 1.00 35.47 281 GLN C C 1
ATOM 9918 O O . GLN C 1 302 ? -5.971 17.469 90.603 1.00 37.73 281 GLN C O 1
ATOM 9924 N N . LEU C 1 303 ? -5.060 17.897 88.587 1.00 34.21 282 LEU C N 1
ATOM 9925 C CA . LEU C 1 303 ? -4.623 16.524 88.346 1.00 34.42 282 LEU C CA 1
ATOM 9926 C C . LEU C 1 303 ? -3.092 16.459 88.266 1.00 33.89 282 LEU C C 1
ATOM 9927 O O . LEU C 1 303 ? -2.455 17.411 87.848 1.00 33.64 282 LEU C O 1
ATOM 9932 N N . PRO C 1 304 ? -2.507 15.345 88.691 1.00 33.75 283 PRO C N 1
ATOM 9933 C CA . PRO C 1 304 ? -1.067 15.205 88.541 1.00 34.81 283 PRO C CA 1
ATOM 9934 C C . PRO C 1 304 ? -0.651 15.078 87.063 1.00 34.84 283 PRO C C 1
ATOM 9935 O O . PRO C 1 304 ? -1.475 14.738 86.216 1.00 31.89 283 PRO C O 1
ATOM 9939 N N . LEU C 1 305 ? 0.634 15.308 86.821 1.00 33.88 284 LEU C N 1
ATOM 9940 C CA . LEU C 1 305 ? 1.192 15.425 85.508 1.00 34.71 284 LEU C CA 1
ATOM 9941 C C . LEU C 1 305 ? 1.850 14.127 85.073 1.00 34.80 284 LEU C C 1
ATOM 9942 O O . LEU C 1 305 ? 2.424 13.407 85.889 1.00 33.64 284 LEU C O 1
ATOM 9947 N N . PRO C 1 306 ? 1.816 13.840 83.767 1.00 33.63 285 PRO C N 1
ATOM 9948 C CA . PRO C 1 306 ? 2.588 12.704 83.317 1.00 32.77 285 PRO C CA 1
ATOM 9949 C C . PRO C 1 306 ? 4.083 12.844 83.665 1.00 33.40 285 PRO C C 1
ATOM 9950 O O . PRO C 1 306 ? 4.600 13.951 83.775 1.00 31.37 285 PRO C O 1
ATOM 9954 N N . LYS C 1 307 ? 4.752 11.719 83.845 1.00 34.11 286 LYS C N 1
ATOM 9955 C CA . LYS C 1 307 ? 6.163 11.733 84.180 1.00 37.04 286 LYS C CA 1
ATOM 9956 C C . LYS C 1 307 ? 7.049 12.024 82.971 1.00 33.77 286 LYS C C 1
ATOM 9957 O O . LYS C 1 307 ? 8.100 12.632 83.118 1.00 34.84 286 LYS C O 1
ATOM 9963 N N . ARG C 1 308 ? 6.642 11.587 81.784 1.00 30.94 287 ARG C N 1
ATOM 9964 C CA . ARG C 1 308 ? 7.443 11.816 80.589 1.00 31.76 287 ARG C CA 1
ATOM 9965 C C . ARG C 1 308 ? 6.623 11.845 79.313 1.00 31.02 287 ARG C C 1
ATOM 9966 O O . ARG C 1 308 ? 5.686 11.077 79.147 1.00 30.60 287 ARG C O 1
ATOM 9974 N N . VAL C 1 309 ? 6.980 12.780 78.438 1.00 32.47 288 VAL C N 1
ATOM 9975 C CA . VAL C 1 309 ? 6.497 12.842 77.073 1.00 31.71 288 VAL C CA 1
ATOM 9976 C C . VAL C 1 309 ? 7.737 12.585 76.207 1.00 33.20 288 VAL C C 1
ATOM 9977 O O . VAL C 1 309 ? 8.739 13.316 76.330 1.00 33.68 288 VAL C O 1
ATOM 9981 N N . PHE C 1 310 ? 7.684 11.561 75.353 1.00 32.86 289 PHE C N 1
ATOM 9982 C CA . PHE C 1 310 ? 8.798 11.254 74.469 1.00 32.67 289 PHE C CA 1
ATOM 9983 C C . PHE C 1 310 ? 8.385 11.313 73.006 1.00 32.97 289 PHE C C 1
ATOM 9984 O O . PHE C 1 310 ? 7.444 10.634 72.588 1.00 32.82 289 PHE C O 1
ATOM 9992 N N . ALA C 1 311 ? 9.108 12.129 72.254 1.00 33.13 290 ALA C N 1
ATOM 9993 C CA . ALA C 1 311 ? 8.795 12.415 70.852 1.00 35.52 290 ALA C CA 1
ATOM 9994 C C . ALA C 1 311 ? 9.757 11.703 69.925 1.00 35.37 290 ALA C C 1
ATOM 9995 O O . ALA C 1 311 ? 10.947 11.920 69.982 1.00 35.61 290 ALA C O 1
ATOM 9997 N N . HIS C 1 312 ? 9.218 10.821 69.106 1.00 36.98 291 HIS C N 1
ATOM 9998 C CA . HIS C 1 312 ? 10.002 10.150 68.091 1.00 36.48 291 HIS C CA 1
ATOM 9999 C C . HIS C 1 312 ? 10.027 10.982 66.839 1.00 35.41 291 HIS C C 1
ATOM 10000 O O . HIS C 1 312 ? 9.317 11.978 66.718 1.00 35.07 291 HIS C O 1
ATOM 10007 N N . GLY C 1 313 ? 10.834 10.540 65.891 1.00 40.79 292 GLY C N 1
ATOM 10008 C CA . GLY C 1 313 ? 11.030 11.236 64.621 1.00 41.47 292 GLY C CA 1
ATOM 10009 C C . GLY C 1 313 ? 10.173 10.645 63.533 1.00 41.76 292 GLY C C 1
ATOM 10010 O O . GLY C 1 313 ? 9.296 9.834 63.808 1.00 38.39 292 GLY C O 1
ATOM 10011 N N . PHE C 1 314 ? 10.416 11.078 62.300 1.00 45.69 293 PHE C N 1
ATOM 10012 C CA . PHE C 1 314 ? 9.631 10.652 61.141 1.00 49.46 293 PHE C CA 1
ATOM 10013 C C . PHE C 1 314 ? 10.460 9.748 60.233 1.00 46.58 293 PHE C C 1
ATOM 10014 O O . PHE C 1 314 ? 11.684 9.811 60.204 1.00 41.14 293 PHE C O 1
ATOM 10022 N N . LEU C 1 315 ? 9.775 8.897 59.489 1.00 47.57 294 LEU C N 1
ATOM 10023 C CA . LEU C 1 315 ? 10.429 7.947 58.568 1.00 48.49 294 LEU C CA 1
ATOM 10024 C C . LEU C 1 315 ? 10.218 8.359 57.119 1.00 49.60 294 LEU C C 1
ATOM 10025 O O . LEU C 1 315 ? 9.144 8.826 56.761 1.00 49.91 294 LEU C O 1
ATOM 10030 N N . PHE C 1 316 ? 11.241 8.194 56.290 1.00 56.57 295 PHE C N 1
ATOM 10031 C CA . PHE C 1 316 ? 11.157 8.548 54.869 1.00 59.27 295 PHE C CA 1
ATOM 10032 C C . PHE C 1 316 ? 11.570 7.369 53.991 1.00 59.35 295 PHE C C 1
ATOM 10033 O O . PHE C 1 316 ? 12.578 6.727 54.248 1.00 52.18 295 PHE C O 1
ATOM 10041 N N . ASN C 1 317 ? 10.772 7.079 52.965 1.00 64.55 296 ASN C N 1
ATOM 10042 C CA . ASN C 1 317 ? 11.120 6.053 51.966 1.00 67.94 296 ASN C CA 1
ATOM 10043 C C . ASN C 1 317 ? 12.244 6.550 51.052 1.00 68.59 296 ASN C C 1
ATOM 10044 O O . ASN C 1 317 ? 12.016 7.404 50.193 1.00 66.48 296 ASN C O 1
ATOM 10049 N N . ARG C 1 318 ? 13.446 6.011 51.247 1.00 70.14 297 ARG C N 1
ATOM 10050 C CA . ARG C 1 318 ? 14.637 6.479 50.563 1.00 76.96 297 ARG C CA 1
ATOM 10051 C C . ARG C 1 318 ? 15.298 5.353 49.791 1.00 80.21 297 ARG C C 1
ATOM 10052 O O . ARG C 1 318 ? 14.995 5.149 48.614 1.00 79.64 297 ARG C O 1
ATOM 10060 N N . ILE C 1 330 ? 5.618 2.942 52.218 1.00 65.83 309 ILE C N 1
ATOM 10061 C CA . ILE C 1 330 ? 4.263 3.253 51.771 1.00 67.49 309 ILE C CA 1
ATOM 10062 C C . ILE C 1 330 ? 3.164 2.825 52.790 1.00 63.63 309 ILE C C 1
ATOM 10063 O O . ILE C 1 330 ? 2.890 3.534 53.776 1.00 65.50 309 ILE C O 1
ATOM 10065 N N . ASP C 1 331 ? 2.560 1.659 52.544 1.00 60.40 310 ASP C N 1
ATOM 10066 C CA . ASP C 1 331 ? 1.428 1.091 53.318 1.00 56.90 310 ASP C CA 1
ATOM 10067 C C . ASP C 1 331 ? 1.891 0.012 54.340 1.00 51.62 310 ASP C C 1
ATOM 10068 O O . ASP C 1 331 ? 2.400 -1.037 53.943 1.00 49.24 310 ASP C O 1
ATOM 10073 N N . PRO C 1 332 ? 1.658 0.236 55.649 1.00 48.46 311 PRO C N 1
ATOM 10074 C CA . PRO C 1 332 ? 2.142 -0.753 56.621 1.00 47.69 311 PRO C CA 1
ATOM 10075 C C . PRO C 1 332 ? 1.665 -2.189 56.393 1.00 46.34 311 PRO C C 1
ATOM 10076 O O . PRO C 1 332 ? 2.425 -3.120 56.657 1.00 47.30 311 PRO C O 1
ATOM 10080 N N . PHE C 1 333 ? 0.431 -2.387 55.930 1.00 47.63 312 PHE C N 1
ATOM 10081 C CA . PHE C 1 333 ? -0.057 -3.760 55.653 1.00 48.89 312 PHE C CA 1
ATOM 10082 C C . PHE C 1 333 ? 0.797 -4.447 54.578 1.00 48.09 312 PHE C C 1
ATOM 10083 O O . PHE C 1 333 ? 1.122 -5.622 54.698 1.00 45.26 312 PHE C O 1
ATOM 10091 N N . GLU C 1 334 ? 1.145 -3.701 53.533 1.00 51.37 313 GLU C N 1
ATOM 10092 C CA . GLU C 1 334 ? 1.961 -4.241 52.437 1.00 54.69 313 GLU C CA 1
ATOM 10093 C C . GLU C 1 334 ? 3.358 -4.568 52.944 1.00 53.48 313 GLU C C 1
ATOM 10094 O O . GLU C 1 334 ? 3.919 -5.614 52.602 1.00 50.93 313 GLU C O 1
ATOM 10100 N N . LEU C 1 335 ? 3.911 -3.689 53.778 1.00 51.51 314 LEU C N 1
ATOM 10101 C CA . LEU C 1 335 ? 5.246 -3.912 54.322 1.00 49.62 314 LEU C CA 1
ATOM 10102 C C . LEU C 1 335 ? 5.282 -5.167 55.175 1.00 49.45 314 LEU C C 1
ATOM 10103 O O . LEU C 1 335 ? 6.209 -5.964 55.045 1.00 47.75 314 LEU C O 1
ATOM 10108 N N . VAL C 1 336 ? 4.273 -5.362 56.029 1.00 48.77 315 VAL C N 1
ATOM 10109 C CA . VAL C 1 336 ? 4.208 -6.572 56.857 1.00 46.79 315 VAL C CA 1
ATOM 10110 C C . VAL C 1 336 ? 4.123 -7.829 55.983 1.00 47.14 315 VAL C C 1
ATOM 10111 O O . VAL C 1 336 ? 4.814 -8.809 56.244 1.00 43.81 315 VAL C O 1
ATOM 10115 N N . GLU C 1 337 ? 3.263 -7.796 54.965 1.00 48.76 316 GLU C N 1
ATOM 10116 C CA . GLU C 1 337 ? 3.066 -8.948 54.052 1.00 50.32 316 GLU C CA 1
ATOM 10117 C C . GLU C 1 337 ? 4.371 -9.292 53.341 1.00 47.98 316 GLU C C 1
ATOM 10118 O O . GLU C 1 337 ? 4.756 -10.444 53.295 1.00 45.86 316 GLU C O 1
ATOM 10120 N N . ARG C 1 338 ? 5.059 -8.280 52.822 1.00 48.07 317 ARG C N 1
ATOM 10121 C CA . ARG C 1 338 ? 6.314 -8.495 52.095 1.00 48.44 317 ARG C CA 1
ATOM 10122 C C . ARG C 1 338 ? 7.471 -8.970 52.982 1.00 46.97 317 ARG C C 1
ATOM 10123 O O . ARG C 1 338 ? 8.175 -9.881 52.600 1.00 46.17 317 ARG C O 1
ATOM 10125 N N . TYR C 1 339 ? 7.690 -8.337 54.142 1.00 43.94 318 TYR C N 1
ATOM 10126 C CA . TYR C 1 339 ? 8.899 -8.617 54.945 1.00 42.55 318 TYR C CA 1
ATOM 10127 C C . TYR C 1 339 ? 8.690 -9.525 56.146 1.00 42.04 318 TYR C C 1
ATOM 10128 O O . TYR C 1 339 ? 9.644 -10.112 56.625 1.00 41.21 318 TYR C O 1
ATOM 10137 N N . GLY C 1 340 ? 7.444 -9.681 56.584 1.00 41.54 319 GLY C N 1
ATOM 10138 C CA . GLY C 1 340 ? 7.125 -10.331 57.859 1.00 41.08 319 GLY C CA 1
ATOM 10139 C C . GLY C 1 340 ? 7.064 -9.289 58.980 1.00 38.21 319 GLY C C 1
ATOM 10140 O O . GLY C 1 340 ? 7.840 -8.335 58.995 1.00 36.00 319 GLY C O 1
ATOM 10141 N N . LEU C 1 341 ? 6.125 -9.472 59.902 1.00 38.98 320 LEU C N 1
ATOM 10142 C CA . LEU C 1 341 ? 5.881 -8.501 60.984 1.00 37.15 320 LEU C CA 1
ATOM 10143 C C . LEU C 1 341 ? 7.149 -8.241 61.834 1.00 36.28 320 LEU C C 1
ATOM 10144 O O . LEU C 1 341 ? 7.589 -7.103 61.981 1.00 35.28 320 LEU C O 1
ATOM 10149 N N . ASP C 1 342 ? 7.716 -9.304 62.384 1.00 35.86 321 ASP C N 1
ATOM 10150 C CA . ASP C 1 342 ? 8.842 -9.190 63.301 1.00 36.61 321 ASP C CA 1
ATOM 10151 C C . ASP C 1 342 ? 10.097 -8.638 62.625 1.00 37.98 321 ASP C C 1
ATOM 10152 O O . ASP C 1 342 ? 10.855 -7.872 63.239 1.00 40.28 321 ASP C O 1
ATOM 10157 N N . GLN C 1 343 ? 10.268 -8.947 61.345 1.00 37.33 322 GLN C N 1
ATOM 10158 C CA . GLN C 1 343 ? 11.323 -8.350 60.563 1.00 37.64 322 GLN C CA 1
ATOM 10159 C C . GLN C 1 343 ? 11.170 -6.804 60.480 1.00 36.73 322 GLN C C 1
ATOM 10160 O O . GLN C 1 343 ? 12.130 -6.051 60.650 1.00 35.84 322 GLN C O 1
ATOM 10166 N N . LEU C 1 344 ? 9.956 -6.338 60.215 1.00 35.18 323 LEU C N 1
ATOM 10167 C CA . LEU C 1 344 ? 9.707 -4.916 60.139 1.00 34.59 323 LEU C CA 1
ATOM 10168 C C . LEU C 1 344 ? 9.868 -4.262 61.524 1.00 33.98 323 LEU C C 1
ATOM 10169 O O . LEU C 1 344 ? 10.493 -3.204 61.638 1.00 35.39 323 LEU C O 1
ATOM 10174 N N . ARG C 1 345 ? 9.291 -4.885 62.550 1.00 32.81 324 ARG C N 1
ATOM 10175 C CA . ARG C 1 345 ? 9.337 -4.367 63.918 1.00 33.14 324 ARG C CA 1
ATOM 10176 C C . ARG C 1 345 ? 10.792 -4.168 64.304 1.00 35.00 324 ARG C C 1
ATOM 10177 O O . ARG C 1 345 ? 11.173 -3.095 64.776 1.00 33.73 324 ARG C O 1
ATOM 10185 N N . TYR C 1 346 ? 11.602 -5.201 64.059 1.00 34.44 325 TYR C N 1
ATOM 10186 C CA . TYR C 1 346 ? 13.015 -5.167 64.401 1.00 34.95 325 TYR C CA 1
ATOM 10187 C C . TYR C 1 346 ? 13.722 -4.099 63.595 1.00 36.22 325 TYR C C 1
ATOM 10188 O O . TYR C 1 346 ? 14.487 -3.318 64.137 1.00 36.58 325 TYR C O 1
ATOM 10197 N N . PHE C 1 347 ? 13.475 -4.061 62.294 1.00 37.80 326 PHE C N 1
ATOM 10198 C CA . PHE C 1 347 ? 14.143 -3.059 61.485 1.00 38.95 326 PHE C CA 1
ATOM 10199 C C . PHE C 1 347 ? 13.901 -1.652 62.030 1.00 37.55 326 PHE C C 1
ATOM 10200 O O . PHE C 1 347 ? 14.834 -0.890 62.254 1.00 37.35 326 PHE C O 1
ATOM 10208 N N . LEU C 1 348 ? 12.642 -1.307 62.243 1.00 37.21 327 LEU C N 1
ATOM 10209 C CA . LEU C 1 348 ? 12.312 0.055 62.643 1.00 37.28 327 LEU C CA 1
ATOM 10210 C C . LEU C 1 348 ? 12.942 0.433 63.991 1.00 37.11 327 LEU C C 1
ATOM 10211 O O . LEU C 1 348 ? 13.428 1.548 64.154 1.00 40.13 327 LEU C O 1
ATOM 10216 N N . MET C 1 349 ? 12.959 -0.492 64.939 1.00 35.57 328 MET C N 1
ATOM 10217 C CA . MET C 1 349 ? 13.473 -0.196 66.277 1.00 34.33 328 MET C CA 1
ATOM 10218 C C . MET C 1 349 ? 15.002 -0.284 66.389 1.00 34.83 328 MET C C 1
ATOM 10219 O O . MET C 1 349 ? 15.590 0.321 67.291 1.00 32.45 328 MET C O 1
ATOM 10224 N N . ARG C 1 350 ? 15.647 -1.031 65.496 1.00 35.33 329 ARG C N 1
ATOM 10225 C CA . ARG C 1 350 ? 17.105 -1.186 65.552 1.00 38.78 329 ARG C CA 1
ATOM 10226 C C . ARG C 1 350 ? 17.839 -0.126 64.755 1.00 40.61 329 ARG C C 1
ATOM 10227 O O . ARG C 1 350 ? 18.871 0.376 65.189 1.00 42.58 329 ARG C O 1
ATOM 10235 N N . GLU C 1 351 ? 17.317 0.202 63.585 1.00 42.37 330 GLU C N 1
ATOM 10236 C CA . GLU C 1 351 ? 18.059 1.021 62.635 1.00 45.50 330 GLU C CA 1
ATOM 10237 C C . GLU C 1 351 ? 17.889 2.536 62.809 1.00 41.89 330 GLU C C 1
ATOM 10238 O O . GLU C 1 351 ? 18.771 3.275 62.461 1.00 41.06 330 GLU C O 1
ATOM 10244 N N . VAL C 1 352 ? 16.777 2.982 63.373 1.00 39.88 331 VAL C N 1
ATOM 10245 C CA . VAL C 1 352 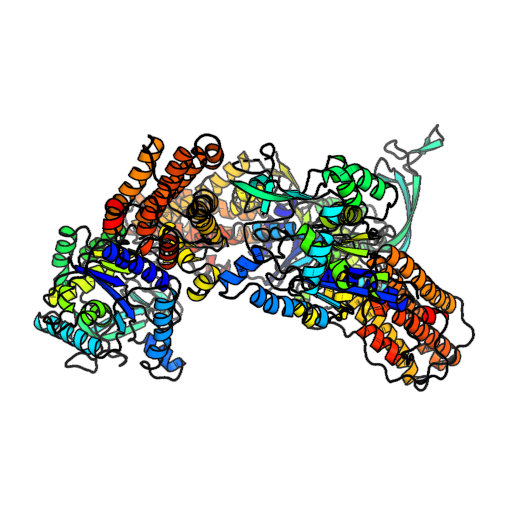? 16.553 4.390 63.654 1.00 40.40 331 VAL C CA 1
ATOM 10246 C C . VAL C 1 352 ? 16.688 4.666 65.149 1.00 39.28 331 VAL C C 1
ATOM 10247 O O . VAL C 1 352 ? 15.920 4.145 65.937 1.00 40.18 331 VAL C O 1
ATOM 10251 N N . PRO C 1 353 ? 17.640 5.522 65.551 1.00 38.28 332 PRO C N 1
ATOM 10252 C CA . PRO C 1 353 ? 17.701 5.847 66.983 1.00 37.06 332 PRO C CA 1
ATOM 10253 C C . PRO C 1 353 ? 16.380 6.504 67.402 1.00 35.29 332 PRO C C 1
ATOM 10254 O O . PRO C 1 353 ? 15.974 7.473 66.768 1.00 35.87 332 PRO C O 1
ATOM 10258 N N . PHE C 1 354 ? 15.719 5.986 68.434 1.00 33.98 333 PHE C N 1
ATOM 10259 C CA . PHE C 1 354 ? 14.373 6.464 68.792 1.00 33.44 333 PHE C CA 1
ATOM 10260 C C . PHE C 1 354 ? 14.424 7.924 69.260 1.00 33.95 333 PHE C C 1
ATOM 10261 O O . PHE C 1 354 ? 15.135 8.260 70.215 1.00 33.43 333 PHE C O 1
ATOM 10269 N N . GLY C 1 355 ? 13.717 8.794 68.536 1.00 34.81 334 GLY C N 1
ATOM 10270 C CA . GLY C 1 355 ? 13.816 10.247 68.734 1.00 36.99 334 GLY C CA 1
ATOM 10271 C C . GLY C 1 355 ? 14.282 10.992 67.463 1.00 39.46 334 GLY C C 1
ATOM 10272 O O . GLY C 1 355 ? 13.985 12.182 67.291 1.00 39.32 334 GLY C O 1
ATOM 10273 N N . GLN C 1 356 ? 15.018 10.289 66.590 1.00 38.96 335 GLN C N 1
ATOM 10274 C CA . GLN C 1 356 ? 15.524 10.858 65.349 1.00 41.56 335 GLN C CA 1
ATOM 10275 C C . GLN C 1 356 ? 14.689 10.461 64.163 1.00 42.22 335 GLN C C 1
ATOM 10276 O O . GLN C 1 356 ? 13.988 9.458 64.188 1.00 39.71 335 GLN C O 1
ATOM 10282 N N . ASP C 1 357 ? 14.795 11.270 63.123 1.00 44.26 336 ASP C N 1
ATOM 10283 C CA . ASP C 1 357 ? 14.283 10.915 61.823 1.00 48.33 336 ASP C CA 1
ATOM 10284 C C . ASP C 1 357 ? 15.146 9.792 61.291 1.00 49.12 336 ASP C C 1
ATOM 10285 O O . ASP C 1 357 ? 16.297 9.613 61.705 1.00 50.15 336 ASP C O 1
ATOM 10290 N N . GLY C 1 358 ? 14.570 9.007 60.397 1.00 50.45 337 GLY C N 1
ATOM 10291 C CA . GLY C 1 358 ? 15.315 7.974 59.705 1.00 49.84 337 GLY C CA 1
ATOM 10292 C C . GLY C 1 358 ? 14.688 7.586 58.388 1.00 51.41 337 GLY C C 1
ATOM 10293 O O . GLY C 1 358 ? 13.704 8.192 57.924 1.00 51.44 337 GLY C O 1
ATOM 10294 N N . SER C 1 359 ? 15.301 6.582 57.773 1.00 55.37 338 SER C N 1
ATOM 10295 C CA . SER C 1 359 ? 14.922 6.090 56.473 1.00 57.16 338 SER C CA 1
ATOM 10296 C C . SER C 1 359 ? 14.797 4.581 56.466 1.00 54.01 338 SER C C 1
ATOM 10297 O O . SER C 1 359 ? 15.473 3.891 57.218 1.00 51.68 338 SER C O 1
ATOM 10300 N N . TYR C 1 360 ? 13.935 4.090 55.588 1.00 51.38 339 TYR C N 1
ATOM 10301 C CA . TYR C 1 360 ? 13.889 2.692 55.261 1.00 51.95 339 TYR C CA 1
ATOM 10302 C C . TYR C 1 360 ? 13.901 2.548 53.734 1.00 52.60 339 TYR C C 1
ATOM 10303 O O . TYR C 1 360 ? 13.623 3.490 52.987 1.00 54.41 339 TYR C O 1
ATOM 10312 N N . SER C 1 361 ? 14.248 1.363 53.285 1.00 50.70 340 SER C N 1
ATOM 10313 C CA . SER C 1 361 ? 14.289 1.049 51.869 1.00 51.81 340 SER C CA 1
ATOM 10314 C C . SER C 1 361 ? 14.250 -0.467 51.763 1.00 51.56 340 SER C C 1
ATOM 10315 O O . SER C 1 361 ? 14.570 -1.173 52.736 1.00 53.07 340 SER C O 1
ATOM 10318 N N . HIS C 1 362 ? 13.858 -0.958 50.596 1.00 49.90 341 HIS C N 1
ATOM 10319 C CA . HIS C 1 362 ? 13.803 -2.384 50.347 1.00 48.65 341 HIS C CA 1
ATOM 10320 C C . HIS C 1 362 ? 15.127 -3.038 50.714 1.00 50.23 341 HIS C C 1
ATOM 10321 O O . HIS C 1 362 ? 15.157 -4.006 51.489 1.00 48.18 341 HIS C O 1
ATOM 10328 N N . GLU C 1 363 ? 16.207 -2.492 50.149 1.00 51.08 342 GLU C N 1
ATOM 10329 C CA . GLU C 1 363 ? 17.557 -3.028 50.329 1.00 52.36 342 GLU C CA 1
ATOM 10330 C C . GLU C 1 363 ? 17.999 -3.040 51.800 1.00 50.21 342 GLU C C 1
ATOM 10331 O O . GLU C 1 363 ? 18.489 -4.060 52.290 1.00 49.71 342 GLU C O 1
ATOM 10333 N N . ALA C 1 364 ? 17.775 -1.940 52.513 1.00 49.86 343 ALA C N 1
ATOM 10334 C CA . ALA C 1 364 ? 18.186 -1.844 53.919 1.00 48.31 343 ALA C CA 1
ATOM 10335 C C . ALA C 1 364 ? 17.427 -2.853 54.794 1.00 47.39 343 ALA C C 1
ATOM 10336 O O . ALA C 1 364 ? 18.031 -3.548 55.610 1.00 46.71 343 ALA C O 1
ATOM 10338 N N . ILE C 1 365 ? 16.118 -2.968 54.589 1.00 46.18 344 ILE C N 1
ATOM 10339 C CA . ILE C 1 365 ? 15.311 -3.926 55.347 1.00 45.05 344 ILE C CA 1
ATOM 10340 C C . ILE C 1 365 ? 15.735 -5.381 55.104 1.00 44.81 344 ILE C C 1
ATOM 10341 O O . ILE C 1 365 ? 15.941 -6.152 56.052 1.00 42.76 344 ILE C O 1
ATOM 10346 N N . VAL C 1 366 ? 15.852 -5.746 53.829 1.00 42.82 345 VAL C N 1
ATOM 10347 C CA . VAL C 1 366 ? 16.244 -7.100 53.453 1.00 43.50 345 VAL C CA 1
ATOM 10348 C C . VAL C 1 366 ? 17.606 -7.451 54.053 1.00 44.85 345 VAL C C 1
ATOM 10349 O O . VAL C 1 366 ? 17.747 -8.491 54.683 1.00 45.93 345 VAL C O 1
ATOM 10353 N N . ASN C 1 367 ? 18.590 -6.580 53.871 1.00 47.67 346 ASN C N 1
ATOM 10354 C CA . ASN C 1 367 ? 19.964 -6.861 54.294 1.00 49.64 346 ASN C CA 1
ATOM 10355 C C . ASN C 1 367 ? 20.124 -6.883 55.803 1.00 49.74 346 ASN C C 1
ATOM 10356 O O . ASN C 1 367 ? 20.763 -7.776 56.349 1.00 52.97 346 ASN C O 1
ATOM 10361 N N . ARG C 1 368 ? 19.542 -5.903 56.478 1.00 47.52 347 ARG C N 1
ATOM 10362 C CA . ARG C 1 368 ? 19.658 -5.816 57.919 1.00 47.10 347 ARG C CA 1
ATOM 10363 C C . ARG C 1 368 ? 18.899 -6.964 58.615 1.00 42.73 347 ARG C C 1
ATOM 10364 O O . ARG C 1 368 ? 19.443 -7.578 59.522 1.00 39.92 347 ARG C O 1
ATOM 10372 N N . THR C 1 369 ? 17.714 -7.345 58.131 1.00 40.91 348 THR C N 1
ATOM 10373 C CA . THR C 1 369 ? 16.984 -8.471 58.730 1.00 39.01 348 THR C CA 1
ATOM 10374 C C . THR C 1 369 ? 17.555 -9.851 58.342 1.00 40.30 348 THR C C 1
ATOM 10375 O O . THR C 1 369 ? 17.581 -10.762 59.172 1.00 37.97 348 THR C O 1
ATOM 10379 N N . ASN C 1 370 ? 18.031 -10.004 57.102 1.00 39.08 349 ASN C N 1
ATOM 10380 C CA . ASN C 1 370 ? 18.779 -11.210 56.733 1.00 39.80 349 ASN C CA 1
ATOM 10381 C C . ASN C 1 370 ? 20.000 -11.381 57.628 1.00 39.15 349 ASN C C 1
ATOM 10382 O O . ASN C 1 370 ? 20.248 -12.484 58.096 1.00 40.97 349 ASN C O 1
ATOM 10387 N N . ALA C 1 371 ? 20.766 -10.319 57.848 1.00 38.53 350 ALA C N 1
ATOM 10388 C CA . ALA C 1 371 ? 22.019 -10.432 58.611 1.00 40.71 350 ALA C CA 1
ATOM 10389 C C . ALA C 1 371 ? 21.784 -10.705 60.100 1.00 40.65 350 ALA C C 1
ATOM 10390 O O . ALA C 1 371 ? 22.317 -11.668 60.642 1.00 42.00 350 ALA C O 1
ATOM 10392 N N . ASP C 1 372 ? 20.984 -9.879 60.750 1.00 38.82 351 ASP C N 1
ATOM 10393 C CA . ASP C 1 372 ? 20.796 -9.974 62.194 1.00 39.72 351 ASP C CA 1
ATOM 10394 C C . ASP C 1 372 ? 19.828 -11.085 62.582 1.00 38.99 351 ASP C C 1
ATOM 10395 O O . ASP C 1 372 ? 20.058 -11.755 63.578 1.00 38.23 351 ASP C O 1
ATOM 10400 N N . LEU C 1 373 ? 18.720 -11.248 61.841 1.00 38.55 352 LEU C N 1
ATOM 10401 C CA . LEU C 1 373 ? 17.661 -12.183 62.241 1.00 37.41 352 LEU C CA 1
ATOM 10402 C C . LEU C 1 373 ? 17.830 -13.572 61.628 1.00 37.09 352 LEU C C 1
ATOM 10403 O O . LEU C 1 373 ? 17.962 -14.547 62.360 1.00 35.56 352 LEU C O 1
ATOM 10408 N N . ALA C 1 374 ? 17.831 -13.676 60.306 1.00 37.43 353 ALA C N 1
ATOM 10409 C CA . ALA C 1 374 ? 17.903 -15.010 59.670 1.00 39.98 353 ALA C CA 1
ATOM 10410 C C . ALA C 1 374 ? 19.267 -15.649 59.851 1.00 40.51 353 ALA C C 1
ATOM 10411 O O . ALA C 1 374 ? 19.366 -16.843 60.138 1.00 40.72 353 ALA C O 1
ATOM 10413 N N . ASN C 1 375 ? 20.327 -14.864 59.689 1.00 41.74 354 ASN C N 1
ATOM 10414 C CA . ASN C 1 375 ? 21.661 -15.411 59.901 1.00 44.90 354 ASN C CA 1
ATOM 10415 C C . ASN C 1 375 ? 22.074 -15.479 61.376 1.00 41.43 354 ASN C C 1
ATOM 10416 O O . ASN C 1 375 ? 22.087 -16.550 61.952 1.00 39.45 354 ASN C O 1
ATOM 10421 N N . ASP C 1 376 ? 22.387 -14.335 61.970 1.00 40.80 355 ASP C N 1
ATOM 10422 C CA . ASP C 1 376 ? 22.962 -14.297 63.313 1.00 40.24 355 ASP C CA 1
ATOM 10423 C C . ASP C 1 376 ? 22.132 -15.004 64.342 1.00 39.58 355 ASP C C 1
ATOM 10424 O O . ASP C 1 376 ? 22.611 -15.910 64.985 1.00 39.84 355 ASP C O 1
ATOM 10429 N N . LEU C 1 377 ? 20.892 -14.589 64.528 1.00 37.81 356 LEU C N 1
ATOM 10430 C CA . LEU C 1 377 ? 20.074 -15.226 65.548 1.00 38.64 356 LEU C CA 1
ATOM 10431 C C . LEU C 1 377 ? 19.527 -16.556 65.061 1.00 38.00 356 LEU C C 1
ATOM 10432 O O . LEU C 1 377 ? 19.746 -17.600 65.673 1.00 38.05 356 LEU C O 1
ATOM 10437 N N . GLY C 1 378 ? 18.779 -16.513 63.967 1.00 40.39 357 GLY C N 1
ATOM 10438 C CA . GLY C 1 378 ? 18.099 -17.713 63.444 1.00 41.98 357 GLY C CA 1
ATOM 10439 C C . GLY C 1 378 ? 18.993 -18.895 63.137 1.00 41.78 357 GLY C C 1
ATOM 10440 O O . GLY C 1 378 ? 18.677 -20.024 63.495 1.00 39.96 357 GLY C O 1
ATOM 10441 N N . ASN C 1 379 ? 20.114 -18.650 62.476 1.00 43.62 358 ASN C N 1
ATOM 10442 C CA . ASN C 1 379 ? 20.987 -19.762 62.108 1.00 44.35 358 ASN C CA 1
ATOM 10443 C C . ASN C 1 379 ? 21.862 -20.218 63.272 1.00 42.68 358 ASN C C 1
ATOM 10444 O O . ASN C 1 379 ? 22.277 -21.367 63.293 1.00 42.14 358 ASN C O 1
ATOM 10449 N N . LEU C 1 380 ? 22.111 -19.359 64.269 1.00 41.07 359 LEU C N 1
ATOM 10450 C CA . LEU C 1 380 ? 22.802 -19.821 65.466 1.00 39.21 359 LEU C CA 1
ATOM 10451 C C . LEU C 1 380 ? 21.880 -20.869 66.134 1.00 39.86 359 LEU C C 1
ATOM 10452 O O . LEU C 1 380 ? 22.347 -21.931 66.544 1.00 41.85 359 LEU C O 1
ATOM 10457 N N . ALA C 1 381 ? 20.587 -20.569 66.251 1.00 37.19 360 ALA C N 1
ATOM 10458 C CA . ALA C 1 381 ? 19.641 -21.496 66.868 1.00 38.99 360 ALA C CA 1
ATOM 10459 C C . ALA C 1 381 ? 19.540 -22.776 66.049 1.00 40.37 360 ALA C C 1
ATOM 10460 O O . ALA C 1 381 ? 19.652 -23.862 66.592 1.00 37.68 360 ALA C O 1
ATOM 10462 N N . GLN C 1 382 ? 19.362 -22.648 64.733 1.00 41.81 361 GLN C N 1
ATOM 10463 C CA . GLN C 1 382 ? 19.237 -23.831 63.875 1.00 42.83 361 GLN C CA 1
ATOM 10464 C C . GLN C 1 382 ? 20.494 -24.733 63.937 1.00 41.98 361 GLN C C 1
ATOM 10465 O O . GLN C 1 382 ? 20.363 -25.947 64.079 1.00 44.17 361 GLN C O 1
ATOM 10471 N N . ARG C 1 383 ? 21.693 -24.162 63.868 1.00 41.26 362 ARG C N 1
ATOM 10472 C CA . ARG C 1 383 ? 22.900 -24.990 63.891 1.00 42.65 362 ARG C CA 1
ATOM 10473 C C . ARG C 1 383 ? 23.044 -25.690 65.251 1.00 42.86 362 ARG C C 1
ATOM 10474 O O . ARG C 1 383 ? 23.259 -26.913 65.290 1.00 41.83 362 ARG C O 1
ATOM 10482 N N . SER C 1 384 ? 22.882 -24.945 66.369 1.00 40.37 363 SER C N 1
ATOM 10483 C CA . SER C 1 384 ? 23.126 -25.509 67.702 1.00 37.25 363 SER C CA 1
ATOM 10484 C C . SER C 1 384 ? 22.058 -26.537 67.995 1.00 36.35 363 SER C C 1
ATOM 10485 O O . SER C 1 384 ? 22.370 -27.640 68.441 1.00 35.67 363 SER C O 1
ATOM 10488 N N . LEU C 1 385 ? 20.795 -26.199 67.734 1.00 35.76 364 LEU C N 1
ATOM 10489 C CA . LEU C 1 385 ? 19.700 -27.092 68.130 1.00 37.28 364 LEU C CA 1
ATOM 10490 C C . LEU C 1 385 ? 19.589 -28.346 67.271 1.00 38.05 364 LEU C C 1
ATOM 10491 O O . LEU C 1 385 ? 19.139 -29.379 67.743 1.00 38.52 364 LEU C O 1
ATOM 10496 N N . SER C 1 386 ? 20.011 -28.275 66.016 1.00 39.89 365 SER C N 1
ATOM 10497 C CA . SER C 1 386 ? 20.020 -29.496 65.182 1.00 40.38 365 SER C CA 1
ATOM 10498 C C . SER C 1 386 ? 21.153 -30.427 65.607 1.00 40.73 365 SER C C 1
ATOM 10499 O O . SER C 1 386 ? 20.986 -31.645 65.588 1.00 39.75 365 SER C O 1
ATOM 10502 N N . MET C 1 387 ? 22.287 -29.866 66.042 1.00 41.23 366 MET C N 1
ATOM 10503 C CA . MET C 1 387 ? 23.334 -30.685 66.673 1.00 42.11 366 MET C CA 1
ATOM 10504 C C . MET C 1 387 ? 22.857 -31.396 67.939 1.00 41.07 366 MET C C 1
ATOM 10505 O O . MET C 1 387 ? 23.281 -32.510 68.233 1.00 40.88 366 MET C O 1
ATOM 10510 N N . ILE C 1 388 ? 22.033 -30.722 68.736 1.00 39.91 367 ILE C N 1
ATOM 10511 C CA . ILE C 1 388 ? 21.468 -31.343 69.932 1.00 40.09 367 ILE C CA 1
ATOM 10512 C C . ILE C 1 388 ? 20.527 -32.471 69.527 1.00 39.65 367 ILE C C 1
ATOM 10513 O O . ILE C 1 388 ? 20.531 -33.533 70.131 1.00 39.15 367 ILE C O 1
ATOM 10518 N N . ALA C 1 389 ? 19.698 -32.212 68.523 1.00 40.05 368 ALA C N 1
ATOM 10519 C CA . ALA C 1 389 ? 18.792 -33.218 67.995 1.00 42.56 368 ALA C CA 1
ATOM 10520 C C . ALA C 1 389 ? 19.557 -34.436 67.504 1.00 44.26 368 ALA C C 1
ATOM 10521 O O . ALA C 1 389 ? 19.260 -35.583 67.871 1.00 42.38 368 ALA C O 1
ATOM 10523 N N . LYS C 1 390 ? 20.560 -34.196 66.676 1.00 45.76 369 LYS C N 1
ATOM 10524 C CA . LYS C 1 390 ? 21.181 -35.313 66.028 1.00 49.73 369 LYS C CA 1
ATOM 10525 C C . LYS C 1 390 ? 22.269 -35.979 66.888 1.00 49.38 369 LYS C C 1
ATOM 10526 O O . LYS C 1 390 ? 22.456 -37.180 66.780 1.00 48.29 369 LYS C O 1
ATOM 10532 N N . ASN C 1 391 ? 22.949 -35.236 67.771 1.00 48.51 370 ASN C N 1
ATOM 10533 C CA . ASN C 1 391 ? 24.082 -35.811 68.533 1.00 49.16 370 ASN C CA 1
ATOM 10534 C C . ASN C 1 391 ? 23.849 -35.992 70.015 1.00 48.76 370 ASN C C 1
ATOM 10535 O O . ASN C 1 391 ? 24.621 -36.673 70.662 1.00 47.76 370 ASN C O 1
ATOM 10540 N N . CYS C 1 392 ? 22.817 -35.364 70.561 1.00 46.93 371 CYS C N 1
ATOM 10541 C CA . CYS C 1 392 ? 22.559 -35.461 71.983 1.00 46.78 371 CYS C CA 1
ATOM 10542 C C . CYS C 1 392 ? 21.174 -36.029 72.249 1.00 47.18 371 CYS C C 1
ATOM 10543 O O . CYS C 1 392 ? 20.579 -35.737 73.286 1.00 46.65 371 CYS C O 1
ATOM 10546 N N . GLU C 1 393 ? 20.656 -36.836 71.316 1.00 47.96 372 GLU C N 1
ATOM 10547 C CA . GLU C 1 393 ? 19.363 -37.531 71.470 1.00 49.58 372 GLU C CA 1
ATOM 10548 C C . GLU C 1 393 ? 18.157 -36.596 71.674 1.00 48.18 372 GLU C C 1
ATOM 10549 O O . GLU C 1 393 ? 17.172 -36.966 72.302 1.00 46.22 372 GLU C O 1
ATOM 10555 N N . GLY C 1 394 ? 18.256 -35.364 71.176 1.00 43.47 373 GLY C N 1
ATOM 10556 C CA . GLY C 1 394 ? 17.193 -34.398 71.337 1.00 42.74 373 GLY C CA 1
ATOM 10557 C C . GLY C 1 394 ? 16.989 -33.900 72.763 1.00 41.70 373 GLY C C 1
ATOM 10558 O O . GLY C 1 394 ? 15.913 -33.411 73.085 1.00 40.50 373 GLY C O 1
ATOM 10559 N N . LYS C 1 395 ? 18.029 -33.991 73.589 1.00 40.96 374 LYS C N 1
ATOM 10560 C CA . LYS C 1 395 ? 17.969 -33.568 74.987 1.00 41.77 374 LYS C CA 1
ATOM 10561 C C . LYS C 1 395 ? 19.043 -32.511 75.268 1.00 40.68 374 LYS C C 1
ATOM 10562 O O . LYS C 1 395 ? 20.185 -32.634 74.812 1.00 38.31 374 LYS C O 1
ATOM 10568 N N . VAL C 1 396 ? 18.678 -31.486 76.028 1.00 37.51 375 VAL C N 1
ATOM 10569 C CA . VAL C 1 396 ? 19.657 -30.514 76.478 1.00 36.35 375 VAL C CA 1
ATOM 10570 C C . VAL C 1 396 ? 20.817 -31.286 77.108 1.00 34.92 375 VAL C C 1
ATOM 10571 O O . VAL C 1 396 ? 20.596 -32.076 77.997 1.00 36.08 375 VAL C O 1
ATOM 10575 N N . PRO C 1 397 ? 22.056 -31.058 76.654 1.00 35.91 376 PRO C N 1
ATOM 10576 C CA . PRO C 1 397 ? 23.161 -31.813 77.259 1.00 37.13 376 PRO C CA 1
ATOM 10577 C C . PRO C 1 397 ? 23.444 -31.356 78.662 1.00 38.62 376 PRO C C 1
ATOM 10578 O O . PRO C 1 397 ? 23.082 -30.227 79.041 1.00 39.88 376 PRO C O 1
ATOM 10582 N N . GLN C 1 398 ? 24.114 -32.218 79.417 1.00 40.30 377 GLN C N 1
ATOM 10583 C CA . GLN C 1 398 ? 24.534 -31.905 80.782 1.00 41.83 377 GLN C CA 1
ATOM 10584 C C . GLN C 1 398 ? 25.848 -31.154 80.759 1.00 39.11 377 GLN C C 1
ATOM 10585 O O . GLN C 1 398 ? 26.858 -31.727 80.376 1.00 40.24 377 GLN C O 1
ATOM 10591 N N . PRO C 1 399 ? 25.845 -29.875 81.169 1.00 36.81 378 PRO C N 1
ATOM 10592 C CA . PRO C 1 399 ? 27.099 -29.103 81.154 1.00 35.87 378 PRO C CA 1
ATOM 10593 C C . PRO C 1 399 ? 28.115 -29.523 82.215 1.00 34.28 378 PRO C C 1
ATOM 10594 O O . PRO C 1 399 ? 27.748 -29.730 83.356 1.00 33.02 378 PRO C O 1
ATOM 10598 N N . GLY C 1 400 ? 29.382 -29.645 81.821 1.00 35.84 379 GLY C N 1
ATOM 10599 C CA . GLY C 1 400 ? 30.490 -29.757 82.781 1.00 36.83 379 GLY C CA 1
ATOM 10600 C C . GLY C 1 400 ? 30.944 -28.384 83.289 1.00 37.37 379 GLY C C 1
ATOM 10601 O O . GLY C 1 400 ? 30.159 -27.433 83.332 1.00 34.23 379 GLY C O 1
ATOM 10602 N N . ALA C 1 401 ? 32.228 -28.290 83.657 1.00 37.94 380 ALA C N 1
ATOM 10603 C CA . ALA C 1 401 ? 32.880 -27.036 84.029 1.00 37.95 380 ALA C CA 1
ATOM 10604 C C . ALA C 1 401 ? 32.863 -26.035 82.888 1.00 37.57 380 ALA C C 1
ATOM 10605 O O . ALA C 1 401 ? 33.037 -26.390 81.715 1.00 36.33 380 ALA C O 1
ATOM 10607 N N . PHE C 1 402 ? 32.617 -24.772 83.231 1.00 37.72 381 PHE C N 1
ATOM 10608 C CA . PHE C 1 402 ? 32.652 -23.713 82.226 1.00 36.61 381 PHE C CA 1
ATOM 10609 C C . PHE C 1 402 ? 34.074 -23.176 82.076 1.00 40.04 381 PHE C C 1
ATOM 10610 O O . PHE C 1 402 ? 34.743 -22.866 83.069 1.00 41.41 381 PHE C O 1
ATOM 10618 N N . SER C 1 403 ? 34.535 -23.094 80.830 1.00 39.75 382 SER C N 1
ATOM 10619 C CA . SER C 1 403 ? 35.813 -22.457 80.498 1.00 40.95 382 SER C CA 1
ATOM 10620 C C . SER C 1 403 ? 35.682 -20.949 80.623 1.00 42.09 382 SER C C 1
ATOM 10621 O O . SER C 1 403 ? 34.588 -20.414 80.870 1.00 41.81 382 SER C O 1
ATOM 10624 N N . GLU C 1 404 ? 36.790 -20.253 80.417 1.00 42.94 383 GLU C N 1
ATOM 10625 C CA . GLU C 1 404 ? 36.799 -18.798 80.458 1.00 44.04 383 GLU C CA 1
ATOM 10626 C C . GLU C 1 404 ? 35.912 -18.213 79.353 1.00 41.73 383 GLU C C 1
ATOM 10627 O O . GLU C 1 404 ? 35.153 -17.266 79.583 1.00 40.54 383 GLU C O 1
ATOM 10633 N N . ALA C 1 405 ? 36.000 -18.789 78.151 1.00 40.57 384 ALA C N 1
ATOM 10634 C CA . ALA C 1 405 ? 35.143 -18.378 77.048 1.00 40.54 384 ALA C CA 1
ATOM 10635 C C . ALA C 1 405 ? 33.644 -18.623 77.353 1.00 38.52 384 ALA C C 1
ATOM 10636 O O . ALA C 1 405 ? 32.805 -17.789 77.032 1.00 37.39 384 ALA C O 1
ATOM 10638 N N . ASP C 1 406 ? 33.328 -19.767 77.956 1.00 38.63 385 ASP C N 1
ATOM 10639 C CA . ASP C 1 406 ? 31.949 -20.082 78.334 1.00 38.70 385 ASP C CA 1
ATOM 10640 C C . ASP C 1 406 ? 31.398 -18.987 79.270 1.00 38.10 385 ASP C C 1
ATOM 10641 O O . ASP C 1 406 ? 30.310 -18.465 79.051 1.00 37.45 385 ASP C O 1
ATOM 10646 N N . LYS C 1 407 ? 32.162 -18.662 80.309 1.00 38.59 386 LYS C N 1
ATOM 10647 C CA . LYS C 1 407 ? 31.741 -17.684 81.303 1.00 39.27 386 LYS C CA 1
ATOM 10648 C C . LYS C 1 407 ? 31.556 -16.298 80.727 1.00 39.21 386 LYS C C 1
ATOM 10649 O O . LYS C 1 407 ? 30.588 -15.624 81.042 1.00 39.26 386 LYS C O 1
ATOM 10655 N N . ALA C 1 408 ? 32.484 -15.889 79.876 1.00 37.11 387 ALA C N 1
ATOM 10656 C CA . ALA C 1 408 ? 32.396 -14.589 79.243 1.00 37.94 387 ALA C CA 1
ATOM 10657 C C . ALA C 1 408 ? 31.076 -14.417 78.487 1.00 36.46 387 ALA C C 1
ATOM 10658 O O . ALA C 1 408 ? 30.411 -13.403 78.660 1.00 35.72 387 ALA C O 1
ATOM 10660 N N . ILE C 1 409 ? 30.681 -15.398 77.682 1.00 35.39 388 ILE C N 1
ATOM 10661 C CA . ILE C 1 409 ? 29.442 -15.225 76.908 1.00 34.99 388 ILE C CA 1
ATOM 10662 C C . ILE C 1 409 ? 28.185 -15.264 77.806 1.00 33.94 388 ILE C C 1
ATOM 10663 O O . ILE C 1 409 ? 27.258 -14.477 77.613 1.00 33.67 388 ILE C O 1
ATOM 10668 N N . LEU C 1 410 ? 28.169 -16.159 78.786 1.00 33.02 389 LEU C N 1
ATOM 10669 C CA . LEU C 1 410 ? 27.068 -16.218 79.744 1.00 33.14 389 LEU C CA 1
ATOM 10670 C C . LEU C 1 410 ? 26.909 -14.863 80.486 1.00 33.71 389 LEU C C 1
ATOM 10671 O O . LEU C 1 410 ? 25.821 -14.289 80.515 1.00 33.88 389 LEU C O 1
ATOM 10676 N N . ASP C 1 411 ? 28.002 -14.341 81.018 1.00 35.47 390 ASP C N 1
ATOM 10677 C CA . ASP C 1 411 ? 27.991 -13.040 81.680 1.00 36.71 390 ASP C CA 1
ATOM 10678 C C . ASP C 1 411 ? 27.609 -11.912 80.744 1.00 36.40 390 ASP C C 1
ATOM 10679 O O . ASP C 1 411 ? 26.926 -10.973 81.159 1.00 35.84 390 ASP C O 1
ATOM 10684 N N . GLN C 1 412 ? 28.054 -11.968 79.493 1.00 35.90 391 GLN C N 1
ATOM 10685 C CA . GLN C 1 412 ? 27.681 -10.912 78.544 1.00 36.18 391 GLN C CA 1
ATOM 10686 C C . GLN C 1 412 ? 26.148 -10.894 78.360 1.00 34.97 391 GLN C C 1
ATOM 10687 O O . GLN C 1 412 ? 25.550 -9.815 78.315 1.00 35.17 391 GLN C O 1
ATOM 10693 N N . ALA C 1 413 ? 25.528 -12.075 78.277 1.00 33.87 392 ALA C N 1
ATOM 10694 C CA . ALA C 1 413 ? 24.067 -12.193 78.157 1.00 34.32 392 ALA C CA 1
ATOM 10695 C C . ALA C 1 413 ? 23.334 -11.580 79.352 1.00 34.69 392 ALA C C 1
ATOM 10696 O O . ALA C 1 413 ? 22.356 -10.864 79.168 1.00 33.34 392 ALA C O 1
ATOM 10698 N N . ASP C 1 414 ? 23.807 -11.868 80.563 1.00 35.45 393 ASP C N 1
ATOM 10699 C CA . ASP C 1 414 ? 23.211 -11.304 81.783 1.00 37.22 393 ASP C CA 1
ATOM 10700 C C . ASP C 1 414 ? 23.315 -9.812 81.795 1.00 36.71 393 ASP C C 1
ATOM 10701 O O . ASP C 1 414 ? 22.350 -9.131 82.094 1.00 38.81 393 ASP C O 1
ATOM 10706 N N . ALA C 1 415 ? 24.485 -9.289 81.439 1.00 35.56 394 ALA C N 1
ATOM 10707 C CA . ALA C 1 415 ? 24.699 -7.853 81.481 1.00 35.06 394 ALA C CA 1
ATOM 10708 C C . ALA C 1 415 ? 23.814 -7.130 80.466 1.00 33.80 394 ALA C C 1
ATOM 10709 O O . ALA C 1 415 ? 23.453 -5.968 80.679 1.00 34.16 394 ALA C O 1
ATOM 10711 N N . ALA C 1 416 ? 23.485 -7.781 79.353 1.00 33.05 395 ALA C N 1
ATOM 10712 C CA . ALA C 1 416 ? 22.642 -7.131 78.345 1.00 33.20 395 ALA C CA 1
ATOM 10713 C C . ALA C 1 416 ? 21.248 -6.818 78.906 1.00 33.05 395 ALA C C 1
ATOM 10714 O O . ALA C 1 416 ? 20.614 -5.854 78.484 1.00 33.07 395 ALA C O 1
ATOM 10716 N N . LEU C 1 417 ? 20.790 -7.629 79.856 1.00 33.94 396 LEU C N 1
ATOM 10717 C CA . LEU C 1 417 ? 19.489 -7.411 80.472 1.00 35.85 396 LEU C CA 1
ATOM 10718 C C . LEU C 1 417 ? 19.501 -6.090 81.221 1.00 37.30 396 LEU C C 1
ATOM 10719 O O . LEU C 1 417 ? 18.540 -5.301 81.094 1.00 35.55 396 LEU C O 1
ATOM 10724 N N . GLU C 1 418 ? 20.574 -5.852 81.988 1.00 35.79 397 GLU C N 1
ATOM 10725 C CA . GLU C 1 418 ? 20.695 -4.603 82.738 1.00 36.65 397 GLU C CA 1
ATOM 10726 C C . GLU C 1 418 ? 20.819 -3.400 81.798 1.00 35.05 397 GLU C C 1
ATOM 10727 O O . GLU C 1 418 ? 20.184 -2.371 82.027 1.00 34.89 397 GLU C O 1
ATOM 10729 N N . THR C 1 419 ? 21.644 -3.520 80.769 1.00 32.78 398 THR C N 1
ATOM 10730 C CA . THR C 1 419 ? 21.786 -2.442 79.779 1.00 33.50 398 THR C CA 1
ATOM 10731 C C . THR C 1 419 ? 20.447 -2.172 79.105 1.00 33.07 398 THR C C 1
ATOM 10732 O O . THR C 1 419 ? 20.053 -1.013 78.911 1.00 31.30 398 THR C O 1
ATOM 10736 N N . ALA C 1 420 ? 19.726 -3.240 78.772 1.00 32.60 399 ALA C N 1
ATOM 10737 C CA . ALA C 1 420 ? 18.419 -3.063 78.146 1.00 32.73 399 ALA C CA 1
ATOM 10738 C C . ALA C 1 420 ? 17.469 -2.310 79.054 1.00 32.46 399 ALA C C 1
ATOM 10739 O O . ALA C 1 420 ? 16.760 -1.427 78.596 1.00 33.52 399 ALA C O 1
ATOM 10741 N N . ARG C 1 421 ? 17.456 -2.643 80.343 1.00 34.36 400 ARG C N 1
ATOM 10742 C CA . ARG C 1 421 ? 16.579 -1.952 81.304 1.00 35.54 400 ARG C CA 1
ATOM 10743 C C . ARG C 1 421 ? 16.835 -0.462 81.389 1.00 37.60 400 ARG C C 1
ATOM 10744 O O . ARG C 1 421 ? 15.895 0.331 81.338 1.00 39.35 400 ARG C O 1
ATOM 10752 N N . LYS C 1 422 ? 18.111 -0.087 81.535 1.00 38.12 401 LYS C N 1
ATOM 10753 C CA . LYS C 1 422 ? 18.514 1.326 81.628 1.00 38.13 401 LYS C CA 1
ATOM 10754 C C . LYS C 1 422 ? 18.180 2.056 80.325 1.00 37.69 401 LYS C C 1
ATOM 10755 O O . LYS C 1 422 ? 17.625 3.142 80.351 1.00 39.42 401 LYS C O 1
ATOM 10757 N N . ALA C 1 423 ? 18.462 1.435 79.180 1.00 35.73 402 ALA C N 1
ATOM 10758 C CA . ALA C 1 423 ? 18.114 2.026 77.898 1.00 34.45 402 ALA C CA 1
ATOM 10759 C C . ALA C 1 423 ? 16.609 2.259 77.753 1.00 35.32 402 ALA C C 1
ATOM 10760 O O . ALA C 1 423 ? 16.179 3.346 77.341 1.00 35.59 402 ALA C O 1
ATOM 10762 N N . MET C 1 424 ? 15.806 1.256 78.107 1.00 33.39 403 MET C N 1
ATOM 10763 C CA . MET C 1 424 ? 14.366 1.399 78.018 1.00 33.87 403 MET C CA 1
ATOM 10764 C C . MET C 1 424 ? 13.806 2.472 78.950 1.00 35.64 403 MET C C 1
ATOM 10765 O O . MET C 1 424 ? 12.758 3.041 78.648 1.00 37.63 403 MET C O 1
ATOM 10770 N N . ASP C 1 425 ? 14.458 2.739 80.083 1.00 38.12 404 ASP C N 1
ATOM 10771 C CA . ASP C 1 425 ? 14.023 3.847 80.988 1.00 40.78 404 ASP C CA 1
ATOM 10772 C C . ASP C 1 425 ? 14.105 5.210 80.289 1.00 40.78 404 ASP C C 1
ATOM 10773 O O . ASP C 1 425 ? 13.382 6.132 80.648 1.00 39.55 404 ASP C O 1
ATOM 10778 N N . ASP C 1 426 ? 15.001 5.309 79.295 1.00 40.49 405 ASP C N 1
ATOM 10779 C CA . ASP C 1 426 ? 15.178 6.509 78.467 1.00 40.74 405 ASP C CA 1
ATOM 10780 C C . ASP C 1 426 ? 14.589 6.343 77.056 1.00 37.95 405 ASP C C 1
ATOM 10781 O O . ASP C 1 426 ? 14.916 7.120 76.171 1.00 37.37 405 ASP C O 1
ATOM 10786 N N . GLN C 1 427 ? 13.694 5.375 76.857 1.00 36.32 406 GLN C N 1
ATOM 10787 C CA . GLN C 1 427 ? 13.076 5.125 75.540 1.00 34.28 406 GLN C CA 1
ATOM 10788 C C . GLN C 1 427 ? 14.101 4.902 74.400 1.00 34.63 406 GLN C C 1
ATOM 10789 O O . GLN C 1 427 ? 13.793 5.090 73.220 1.00 34.77 406 GLN C O 1
ATOM 10795 N N . ALA C 1 428 ? 15.298 4.442 74.752 1.00 35.76 407 ALA C N 1
ATOM 10796 C CA . ALA C 1 428 ? 16.352 4.181 73.773 1.00 35.88 407 ALA C CA 1
ATOM 10797 C C . ALA C 1 428 ? 16.291 2.703 73.283 1.00 35.72 407 ALA C C 1
ATOM 10798 O O . ALA C 1 428 ? 17.178 1.873 73.574 1.00 33.92 407 ALA C O 1
ATOM 10800 N N . LEU C 1 429 ? 15.248 2.422 72.503 1.00 35.94 408 LEU C N 1
ATOM 10801 C CA . LEU C 1 429 ? 14.967 1.096 71.938 1.00 35.53 408 LEU C CA 1
ATOM 10802 C C . LEU C 1 429 ? 16.142 0.499 71.139 1.00 34.26 408 LEU C C 1
ATOM 10803 O O . LEU C 1 429 ? 16.468 -0.692 71.262 1.00 33.93 408 LEU C O 1
ATOM 10808 N N . HIS C 1 430 ? 16.729 1.310 70.279 1.00 34.97 409 HIS C N 1
ATOM 10809 C CA . HIS C 1 430 ? 17.924 0.908 69.491 1.00 36.45 409 HIS C CA 1
ATOM 10810 C C . HIS C 1 430 ? 19.093 0.466 70.371 1.00 35.47 409 HIS C C 1
ATOM 10811 O O . HIS C 1 430 ? 19.825 -0.441 70.001 1.00 36.02 409 HIS C O 1
ATOM 10818 N N . LEU C 1 431 ? 19.244 1.079 71.545 1.00 36.55 410 LEU C N 1
ATOM 10819 C CA . LEU C 1 431 ? 20.343 0.723 72.447 1.00 36.00 410 LEU C CA 1
ATOM 10820 C C . LEU C 1 431 ? 20.016 -0.575 73.177 1.00 36.26 410 LEU C C 1
ATOM 10821 O O . LEU C 1 431 ? 20.908 -1.397 73.398 1.00 39.25 410 LEU C O 1
ATOM 10826 N N . ALA C 1 432 ? 18.741 -0.804 73.503 1.00 34.68 411 ALA C N 1
ATOM 10827 C CA . ALA C 1 432 ? 18.341 -2.088 74.083 1.00 34.65 411 ALA C CA 1
ATOM 10828 C C . ALA C 1 432 ? 18.595 -3.219 73.095 1.00 33.46 411 ALA C C 1
ATOM 10829 O O . ALA C 1 432 ? 19.242 -4.215 73.435 1.00 33.91 411 ALA C O 1
ATOM 10831 N N . LEU C 1 433 ? 18.087 -3.071 71.876 1.00 33.14 412 LEU C N 1
ATOM 10832 C CA . LEU C 1 433 ? 18.305 -4.082 70.838 1.00 33.82 412 LEU C CA 1
ATOM 10833 C C . LEU C 1 433 ? 19.782 -4.241 70.486 1.00 34.58 412 LEU C C 1
ATOM 10834 O O . LEU C 1 433 ? 20.236 -5.359 70.296 1.00 34.36 412 LEU C O 1
ATOM 10839 N N . GLY C 1 434 ? 20.515 -3.129 70.409 1.00 35.31 413 GLY C N 1
ATOM 10840 C CA . GLY C 1 434 ? 21.935 -3.209 70.115 1.00 36.03 413 GLY C CA 1
ATOM 10841 C C . GLY C 1 434 ? 22.665 -4.048 71.145 1.00 35.07 413 GLY C C 1
ATOM 10842 O O . GLY C 1 434 ? 23.491 -4.882 70.790 1.00 38.39 413 GLY C O 1
ATOM 10843 N N . ALA C 1 435 ? 22.338 -3.867 72.426 1.00 33.70 414 ALA C N 1
ATOM 10844 C CA . ALA C 1 435 ? 22.973 -4.639 73.499 1.00 33.14 414 ALA C CA 1
ATOM 10845 C C . ALA C 1 435 ? 22.669 -6.136 73.363 1.00 32.30 414 ALA C C 1
ATOM 10846 O O . ALA C 1 435 ? 23.556 -6.988 73.426 1.00 31.81 414 ALA C O 1
ATOM 10848 N N . ILE C 1 436 ? 21.415 -6.443 73.087 1.00 31.88 415 ILE C N 1
ATOM 10849 C CA . ILE C 1 436 ? 20.987 -7.831 72.947 1.00 31.33 415 ILE C CA 1
ATOM 10850 C C . ILE C 1 436 ? 21.597 -8.507 71.716 1.00 31.74 415 ILE C C 1
ATOM 10851 O O . ILE C 1 436 ? 22.098 -9.636 71.804 1.00 29.80 415 ILE C O 1
ATOM 10856 N N . PHE C 1 437 ? 21.580 -7.827 70.573 1.00 32.70 416 PHE C N 1
ATOM 10857 C CA . PHE C 1 437 ? 22.140 -8.427 69.376 1.00 33.18 416 PHE C CA 1
ATOM 10858 C C . PHE C 1 437 ? 23.673 -8.484 69.380 1.00 34.28 416 PHE C C 1
ATOM 10859 O O . PHE C 1 437 ? 24.246 -9.332 68.687 1.00 36.76 416 PHE C O 1
ATOM 10867 N N . ALA C 1 438 ? 24.344 -7.631 70.158 1.00 33.56 417 ALA C N 1
ATOM 10868 C CA . ALA C 1 438 ? 25.799 -7.794 70.335 1.00 34.39 417 ALA C CA 1
ATOM 10869 C C . ALA C 1 438 ? 26.069 -9.128 71.038 1.00 35.17 417 ALA C C 1
ATOM 10870 O O . ALA C 1 438 ? 27.077 -9.752 70.770 1.00 32.89 417 ALA C O 1
ATOM 10872 N N . VAL C 1 439 ? 25.146 -9.593 71.893 1.00 35.42 418 VAL C N 1
ATOM 10873 C CA . VAL C 1 439 ? 25.315 -10.902 72.551 1.00 35.88 418 VAL C CA 1
ATOM 10874 C C . VAL C 1 439 ? 25.237 -11.985 71.487 1.00 36.61 418 VAL C C 1
ATOM 10875 O O . VAL C 1 439 ? 26.032 -12.949 71.479 1.00 38.46 418 VAL C O 1
ATOM 10879 N N . VAL C 1 440 ? 24.273 -11.837 70.587 1.00 36.02 419 VAL C N 1
ATOM 10880 C CA . VAL C 1 440 ? 24.086 -12.802 69.509 1.00 36.45 419 VAL C CA 1
ATOM 10881 C C . VAL C 1 440 ? 25.313 -12.866 68.625 1.00 36.07 419 VAL C C 1
ATOM 10882 O O . VAL C 1 440 ? 25.814 -13.955 68.328 1.00 35.39 419 VAL C O 1
ATOM 10886 N N . ALA C 1 441 ? 25.810 -11.713 68.210 1.00 37.60 420 ALA C N 1
ATOM 10887 C CA . ALA C 1 441 ? 27.027 -11.667 67.363 1.00 40.15 420 ALA C CA 1
ATOM 10888 C C . ALA C 1 441 ? 28.211 -12.369 68.056 1.00 40.21 420 ALA C C 1
ATOM 10889 O O . ALA C 1 441 ? 28.881 -13.208 67.460 1.00 40.41 420 ALA C O 1
ATOM 10891 N N . GLU C 1 442 ? 28.411 -12.067 69.332 1.00 39.83 421 GLU C N 1
ATOM 10892 C CA . GLU C 1 442 ? 29.493 -12.670 70.089 1.00 40.94 421 GLU C CA 1
ATOM 10893 C C . GLU C 1 442 ? 29.267 -14.172 70.290 1.00 40.37 421 GLU C C 1
ATOM 10894 O O . GLU C 1 442 ? 30.221 -14.968 70.242 1.00 43.45 421 GLU C O 1
ATOM 10900 N N . ALA C 1 443 ? 28.016 -14.583 70.478 1.00 38.40 422 ALA C N 1
ATOM 10901 C CA . ALA C 1 443 ? 27.712 -16.012 70.618 1.00 38.56 422 ALA C CA 1
ATOM 10902 C C . ALA C 1 443 ? 28.048 -16.790 69.343 1.00 37.86 422 ALA C C 1
ATOM 10903 O O . ALA C 1 443 ? 28.482 -17.925 69.440 1.00 40.25 422 ALA C O 1
ATOM 10905 N N . ASN C 1 444 ? 27.822 -16.203 68.173 1.00 38.56 423 ASN C N 1
ATOM 10906 C CA . ASN C 1 444 ? 28.264 -16.815 66.892 1.00 42.63 423 ASN C CA 1
ATOM 10907 C C . ASN C 1 444 ? 29.794 -16.992 66.835 1.00 43.33 423 ASN C C 1
ATOM 10908 O O . ASN C 1 444 ? 30.259 -18.063 66.462 1.00 46.04 423 ASN C O 1
ATOM 10913 N N . ARG C 1 445 ? 30.551 -15.958 67.216 1.00 43.83 424 ARG C N 1
ATOM 10914 C CA . ARG C 1 445 ? 32.015 -16.054 67.292 1.00 45.43 424 ARG C CA 1
ATOM 10915 C C . ARG C 1 445 ? 32.400 -17.160 68.289 1.00 44.83 424 ARG C C 1
ATOM 10916 O O . ARG C 1 445 ? 33.212 -18.020 67.968 1.00 44.25 424 ARG C O 1
ATOM 10918 N N . TYR C 1 446 ? 31.746 -17.184 69.458 1.00 44.15 425 TYR C N 1
ATOM 10919 C CA . TYR C 1 446 ? 31.961 -18.250 70.462 1.00 42.13 425 TYR C CA 1
ATOM 10920 C C . TYR C 1 446 ? 31.727 -19.659 69.882 1.00 42.58 425 TYR C C 1
ATOM 10921 O O . TYR C 1 446 ? 32.586 -20.522 69.977 1.00 39.27 425 TYR C O 1
ATOM 10930 N N . PHE C 1 447 ? 30.545 -19.881 69.304 1.00 42.44 426 PHE C N 1
ATOM 10931 C CA . PHE C 1 447 ? 30.185 -21.190 68.728 1.00 44.21 426 PHE C CA 1
ATOM 10932 C C . PHE C 1 447 ? 31.189 -21.633 67.643 1.00 48.36 426 PHE C C 1
ATOM 10933 O O . PHE C 1 447 ? 31.755 -22.736 67.717 1.00 48.73 426 PHE C O 1
ATOM 10941 N N . ALA C 1 448 ? 31.464 -20.759 66.677 1.00 49.75 427 ALA C N 1
ATOM 10942 C CA . ALA C 1 448 ? 32.466 -21.071 65.631 1.00 53.77 427 ALA C CA 1
ATOM 10943 C C . ALA C 1 448 ? 33.870 -21.361 66.200 1.00 53.92 427 ALA C C 1
ATOM 10944 O O . ALA C 1 448 ? 34.514 -22.315 65.793 1.00 56.15 427 ALA C O 1
ATOM 10946 N N . GLY C 1 449 ? 34.310 -20.583 67.180 1.00 54.28 428 GLY C N 1
ATOM 10947 C CA . GLY C 1 449 ? 35.616 -20.795 67.797 1.00 52.19 428 GLY C CA 1
ATOM 10948 C C . GLY C 1 449 ? 35.731 -22.100 68.562 1.00 52.17 428 GLY C C 1
ATOM 10949 O O . GLY C 1 449 ? 36.795 -22.719 68.580 1.00 54.27 428 GLY C O 1
ATOM 10950 N N . GLN C 1 450 ? 34.640 -22.546 69.182 1.00 49.49 429 GLN C N 1
ATOM 10951 C CA . GLN C 1 450 ? 34.629 -23.822 69.906 1.00 46.72 429 GLN C CA 1
ATOM 10952 C C . GLN C 1 450 ? 34.606 -25.054 68.978 1.00 48.33 429 GLN C C 1
ATOM 10953 O O . GLN C 1 450 ? 35.025 -26.132 69.393 1.00 49.59 429 GLN C O 1
ATOM 10959 N N . GLU C 1 451 ? 34.107 -24.923 67.747 1.00 50.41 430 GLU C N 1
ATOM 10960 C CA . GLU C 1 451 ? 34.075 -26.053 66.803 1.00 50.62 430 GLU C CA 1
ATOM 10961 C C . GLU C 1 451 ? 33.492 -27.332 67.399 1.00 50.90 430 GLU C C 1
ATOM 10962 O O . GLU C 1 451 ? 34.149 -28.375 67.401 1.00 53.64 430 GLU C O 1
ATOM 10968 N N . PRO C 1 452 ? 32.271 -27.273 67.932 1.00 49.16 431 PRO C N 1
ATOM 10969 C CA . PRO C 1 452 ? 31.775 -28.450 68.651 1.00 48.08 431 PRO C CA 1
ATOM 10970 C C . PRO C 1 452 ? 31.616 -29.718 67.792 1.00 47.68 431 PRO C C 1
ATOM 10971 O O . PRO C 1 452 ? 31.710 -30.818 68.311 1.00 47.41 431 PRO C O 1
ATOM 10975 N N . TRP C 1 453 ? 31.386 -29.557 66.493 1.00 52.50 432 TRP C N 1
ATOM 10976 C CA . TRP C 1 453 ? 31.398 -30.683 65.538 1.00 53.66 432 TRP C CA 1
ATOM 10977 C C . TRP C 1 453 ? 32.692 -31.509 65.638 1.00 53.19 432 TRP C C 1
ATOM 10978 O O . TRP C 1 453 ? 32.645 -32.744 65.655 1.00 53.21 432 TRP C O 1
ATOM 10989 N N . ALA C 1 454 ? 33.829 -30.829 65.760 1.00 54.34 433 ALA C N 1
ATOM 10990 C CA . ALA C 1 454 ? 35.127 -31.499 65.906 1.00 58.11 433 ALA C CA 1
ATOM 10991 C C . ALA C 1 454 ? 35.296 -32.213 67.249 1.00 57.96 433 ALA C C 1
ATOM 10992 O O . ALA C 1 454 ? 36.072 -33.155 67.365 1.00 64.53 433 ALA C O 1
ATOM 10994 N N . LEU C 1 455 ? 34.589 -31.746 68.269 1.00 58.99 434 LEU C N 1
ATOM 10995 C CA . LEU C 1 455 ? 34.682 -32.342 69.595 1.00 59.19 434 LEU C CA 1
ATOM 10996 C C . LEU C 1 455 ? 33.839 -33.604 69.695 1.00 59.58 434 LEU C C 1
ATOM 10997 O O . LEU C 1 455 ? 34.024 -34.400 70.619 1.00 57.54 434 LEU C O 1
ATOM 11002 N N . ARG C 1 456 ? 32.893 -33.778 68.771 1.00 62.17 435 ARG C N 1
ATOM 11003 C CA . ARG C 1 456 ? 31.989 -34.939 68.787 1.00 61.14 435 ARG C CA 1
ATOM 11004 C C . ARG C 1 456 ? 32.764 -36.230 68.889 1.00 60.29 435 ARG C C 1
ATOM 11005 O O . ARG C 1 456 ? 32.354 -37.134 69.601 1.00 61.63 435 ARG C O 1
ATOM 11013 N N . LYS C 1 457 ? 33.890 -36.295 68.182 1.00 62.67 436 LYS C N 1
ATOM 11014 C CA . LYS C 1 457 ? 34.757 -37.469 68.188 1.00 65.60 436 LYS C CA 1
ATOM 11015 C C . LYS C 1 457 ? 35.670 -37.476 69.420 1.00 63.24 436 LYS C C 1
ATOM 11016 O O . LYS C 1 457 ? 35.614 -38.384 70.251 1.00 61.70 436 LYS C O 1
ATOM 11018 N N . THR C 1 458 ? 36.470 -36.425 69.550 1.00 62.74 437 THR C N 1
ATOM 11019 C CA . THR C 1 458 ? 37.506 -36.350 70.580 1.00 61.71 437 THR C CA 1
ATOM 11020 C C . THR C 1 458 ? 36.975 -36.206 72.025 1.00 60.98 437 THR C C 1
ATOM 11021 O O . THR C 1 458 ? 37.492 -36.837 72.936 1.00 57.63 437 THR C O 1
ATOM 11025 N N . ASP C 1 459 ? 35.960 -35.367 72.236 1.00 57.29 438 ASP C N 1
ATOM 11026 C CA . ASP C 1 459 ? 35.542 -35.021 73.594 1.00 55.77 438 ASP C CA 1
ATOM 11027 C C . ASP C 1 459 ? 34.042 -34.699 73.608 1.00 54.03 438 ASP C C 1
ATOM 11028 O O . ASP C 1 459 ? 33.646 -33.534 73.615 1.00 51.52 438 ASP C O 1
ATOM 11033 N N . PRO C 1 460 ? 33.208 -35.750 73.564 1.00 53.82 439 PRO C N 1
ATOM 11034 C CA . PRO C 1 460 ? 31.756 -35.584 73.467 1.00 51.87 439 PRO C CA 1
ATOM 11035 C C . PRO C 1 460 ? 31.155 -34.788 74.635 1.00 48.49 439 PRO C C 1
ATOM 11036 O O . PRO C 1 460 ? 30.230 -34.003 74.433 1.00 47.49 439 PRO C O 1
ATOM 11040 N N . ALA C 1 461 ? 31.678 -35.003 75.837 1.00 47.38 440 ALA C N 1
ATOM 11041 C CA . ALA C 1 461 ? 31.225 -34.275 77.014 1.00 47.39 440 ALA C CA 1
ATOM 11042 C C . ALA C 1 461 ? 31.472 -32.756 76.876 1.00 46.57 440 ALA C C 1
ATOM 11043 O O . ALA C 1 461 ? 30.602 -31.948 77.222 1.00 48.77 440 ALA C O 1
ATOM 11045 N N . ARG C 1 462 ? 32.635 -32.379 76.336 1.00 42.44 441 ARG C N 1
ATOM 11046 C CA . ARG C 1 462 ? 32.919 -30.983 76.077 1.00 41.40 441 ARG C CA 1
ATOM 11047 C C . ARG C 1 462 ? 32.017 -30.406 74.978 1.00 40.60 441 ARG C C 1
ATOM 11048 O O . ARG C 1 462 ? 31.561 -29.279 75.087 1.00 38.78 441 ARG C O 1
ATOM 11056 N N . MET C 1 463 ? 31.760 -31.180 73.930 1.00 40.81 442 MET C N 1
ATOM 11057 C CA . MET C 1 463 ? 30.795 -30.783 72.913 1.00 41.54 442 MET C CA 1
ATOM 11058 C C . MET C 1 463 ? 29.465 -30.457 73.570 1.00 39.36 442 MET C C 1
ATOM 11059 O O . MET C 1 463 ? 28.830 -29.458 73.233 1.00 38.28 442 MET C O 1
ATOM 11064 N N . GLY C 1 464 ? 29.036 -31.342 74.467 1.00 38.17 443 GLY C N 1
ATOM 11065 C CA . GLY C 1 464 ? 27.798 -31.175 75.193 1.00 40.57 443 GLY C CA 1
ATOM 11066 C C . GLY C 1 464 ? 27.781 -29.850 75.931 1.00 39.48 443 GLY C C 1
ATOM 11067 O O . GLY C 1 464 ? 26.787 -29.120 75.899 1.00 38.86 443 GLY C O 1
ATOM 11068 N N . THR C 1 465 ? 28.891 -29.523 76.581 1.00 39.77 444 THR C N 1
ATOM 11069 C CA . THR C 1 465 ? 28.940 -28.293 77.380 1.00 40.43 444 THR C CA 1
ATOM 11070 C C . THR C 1 465 ? 28.827 -27.022 76.504 1.00 38.85 444 THR C C 1
ATOM 11071 O O . THR C 1 465 ? 28.130 -26.079 76.876 1.00 38.45 444 THR C O 1
ATOM 11075 N N . VAL C 1 466 ? 29.536 -27.003 75.379 1.00 35.92 445 VAL C N 1
ATOM 11076 C CA . VAL C 1 466 ? 29.446 -25.909 74.408 1.00 35.58 445 VAL C CA 1
ATOM 11077 C C . VAL C 1 466 ? 28.013 -25.766 73.875 1.00 36.48 445 VAL C C 1
ATOM 11078 O O . VAL C 1 466 ? 27.516 -24.637 73.717 1.00 35.24 445 VAL C O 1
ATOM 11082 N N . LEU C 1 467 ? 27.361 -26.900 73.580 1.00 35.35 446 LEU C N 1
ATOM 11083 C CA . LEU C 1 467 ? 25.995 -26.878 73.077 1.00 34.32 446 LEU C CA 1
ATOM 11084 C C . LEU C 1 467 ? 25.026 -26.364 74.150 1.00 34.01 446 LEU C C 1
ATOM 11085 O O . LEU C 1 467 ? 24.111 -25.586 73.845 1.00 34.20 446 LEU C O 1
ATOM 11090 N N . TYR C 1 468 ? 25.250 -26.777 75.398 1.00 33.20 447 TYR C N 1
ATOM 11091 C CA . TYR C 1 468 ? 24.490 -26.240 76.515 1.00 31.88 447 TYR C CA 1
ATOM 11092 C C . TYR C 1 468 ? 24.611 -24.720 76.574 1.00 32.45 447 TYR C C 1
ATOM 11093 O O . TYR C 1 468 ? 23.608 -24.017 76.698 1.00 31.91 447 TYR C O 1
ATOM 11102 N N . VAL C 1 469 ? 25.847 -24.226 76.574 1.00 34.04 448 VAL C N 1
ATOM 11103 C CA . VAL C 1 469 ? 26.123 -22.784 76.720 1.00 34.03 448 VAL C CA 1
ATOM 11104 C C . VAL C 1 469 ? 25.443 -22.014 75.602 1.00 36.04 448 VAL C C 1
ATOM 11105 O O . VAL C 1 469 ? 24.791 -20.992 75.861 1.00 36.89 448 VAL C O 1
ATOM 11109 N N . THR C 1 470 ? 25.577 -22.509 74.372 1.00 34.94 449 THR C N 1
ATOM 11110 C CA . THR C 1 470 ? 24.919 -21.873 73.215 1.00 35.27 449 THR C CA 1
ATOM 11111 C C . THR C 1 470 ? 23.378 -21.827 73.396 1.00 32.70 449 THR C C 1
ATOM 11112 O O . THR C 1 470 ? 22.758 -20.767 73.212 1.00 32.81 449 THR C O 1
ATOM 11116 N N . ALA C 1 471 ? 22.782 -22.929 73.821 1.00 30.68 450 ALA C N 1
ATOM 11117 C CA . ALA C 1 471 ? 21.342 -22.980 74.028 1.00 30.89 450 ALA C CA 1
ATOM 11118 C C . ALA C 1 471 ? 20.897 -22.067 75.158 1.00 32.57 450 ALA C C 1
ATOM 11119 O O . ALA C 1 471 ? 19.844 -21.427 75.065 1.00 32.76 450 ALA C O 1
ATOM 11121 N N . GLU C 1 472 ? 21.684 -22.025 76.221 1.00 31.87 451 GLU C N 1
ATOM 11122 C CA . GLU C 1 472 ? 21.349 -21.228 77.402 1.00 32.49 451 GLU C CA 1
ATOM 11123 C C . GLU C 1 472 ? 21.473 -19.734 77.071 1.00 31.69 451 GLU C C 1
ATOM 11124 O O . GLU C 1 472 ? 20.645 -18.922 77.482 1.00 31.52 451 GLU C O 1
ATOM 11130 N N . VAL C 1 473 ? 22.495 -19.365 76.310 1.00 31.52 452 VAL C N 1
ATOM 11131 C CA . VAL C 1 473 ? 22.593 -17.985 75.830 1.00 31.86 452 VAL C CA 1
ATOM 11132 C C . VAL C 1 473 ? 21.345 -17.643 74.976 1.00 32.97 452 VAL C C 1
ATOM 11133 O O . VAL C 1 473 ? 20.761 -16.565 75.128 1.00 30.98 452 VAL C O 1
ATOM 11137 N N . LEU C 1 474 ? 20.939 -18.581 74.110 1.00 33.09 453 LEU C N 1
ATOM 11138 C CA . LEU C 1 474 ? 19.765 -18.411 73.257 1.00 33.43 453 LEU C CA 1
ATOM 11139 C C . LEU C 1 474 ? 18.501 -18.255 74.093 1.00 34.95 453 LEU C C 1
ATOM 11140 O O . LEU C 1 474 ? 17.633 -17.477 73.722 1.00 36.03 453 LEU C O 1
ATOM 11145 N N . ARG C 1 475 ? 18.387 -18.991 75.195 1.00 33.19 454 ARG C N 1
ATOM 11146 C CA . ARG C 1 475 ? 17.253 -18.816 76.101 1.00 33.83 454 ARG C CA 1
ATOM 11147 C C . ARG C 1 475 ? 17.207 -17.402 76.654 1.00 33.95 454 ARG C C 1
ATOM 11148 O O . ARG C 1 475 ? 16.145 -16.761 76.675 1.00 35.88 454 ARG C O 1
ATOM 11156 N N . ARG C 1 476 ? 18.353 -16.913 77.108 1.00 32.33 455 ARG C N 1
ATOM 11157 C CA . ARG C 1 476 ? 18.416 -15.588 77.698 1.00 32.40 455 ARG C CA 1
ATOM 11158 C C . ARG C 1 476 ? 18.077 -14.519 76.666 1.00 32.16 455 ARG C C 1
ATOM 11159 O O . ARG C 1 476 ? 17.311 -13.572 76.952 1.00 33.63 455 ARG C O 1
ATOM 11167 N N . VAL C 1 477 ? 18.635 -14.672 75.466 1.00 31.80 456 VAL C N 1
ATOM 11168 C CA . VAL C 1 477 ? 18.360 -13.742 74.380 1.00 31.70 456 VAL C CA 1
ATOM 11169 C C . VAL C 1 477 ? 16.872 -13.817 74.029 1.00 31.58 456 VAL C C 1
ATOM 11170 O O . VAL C 1 477 ? 16.229 -12.781 73.860 1.00 33.19 456 VAL C O 1
ATOM 11174 N N . GLY C 1 478 ? 16.333 -15.031 73.928 1.00 29.76 457 GLY C N 1
ATOM 11175 C CA . GLY C 1 478 ? 14.944 -15.245 73.564 1.00 28.32 457 GLY C CA 1
ATOM 11176 C C . GLY C 1 478 ? 14.000 -14.534 74.491 1.00 28.42 457 GLY C C 1
ATOM 11177 O O . GLY C 1 478 ? 13.074 -13.846 74.043 1.00 30.15 457 GLY C O 1
ATOM 11178 N N . ILE C 1 479 ? 14.241 -14.652 75.784 1.00 27.20 458 ILE C N 1
ATOM 11179 C CA . ILE C 1 479 ? 13.440 -13.905 76.768 1.00 28.63 458 ILE C CA 1
ATOM 11180 C C . ILE C 1 479 ? 13.551 -12.384 76.589 1.00 29.73 458 ILE C C 1
ATOM 11181 O O . ILE C 1 479 ? 12.546 -11.664 76.635 1.00 28.88 458 ILE C O 1
ATOM 11186 N N . MET C 1 480 ? 14.769 -11.899 76.352 1.00 29.93 459 MET C N 1
ATOM 11187 C CA . MET C 1 480 ? 15.027 -10.471 76.236 1.00 30.73 459 MET C CA 1
ATOM 11188 C C . MET C 1 480 ? 14.432 -9.831 74.984 1.00 31.99 459 MET C C 1
ATOM 11189 O O . MET C 1 480 ? 14.105 -8.643 75.016 1.00 30.29 459 MET C O 1
ATOM 11194 N N . VAL C 1 481 ? 14.314 -10.580 73.879 1.00 32.09 460 VAL C N 1
ATOM 11195 C CA . VAL C 1 481 ? 13.756 -10.003 72.646 1.00 32.65 460 VAL C CA 1
ATOM 11196 C C . VAL C 1 481 ? 12.238 -10.115 72.548 1.00 33.59 460 VAL C C 1
ATOM 11197 O O . VAL C 1 481 ? 11.663 -9.607 71.588 1.00 36.53 460 VAL C O 1
ATOM 11201 N N . GLN C 1 482 ? 11.580 -10.818 73.480 1.00 32.75 461 GLN C N 1
ATOM 11202 C CA . GLN C 1 482 ? 10.132 -10.953 73.415 1.00 32.83 461 GLN C CA 1
ATOM 11203 C C . GLN C 1 482 ? 9.383 -9.635 73.128 1.00 32.80 461 GLN C C 1
ATOM 11204 O O . GLN C 1 482 ? 8.475 -9.632 72.329 1.00 36.14 461 GLN C O 1
ATOM 11210 N N . PRO C 1 483 ? 9.745 -8.537 73.789 1.00 32.19 462 PRO C N 1
ATOM 11211 C CA . PRO C 1 483 ? 8.958 -7.321 73.550 1.00 33.35 462 PRO C CA 1
ATOM 11212 C C . PRO C 1 483 ? 9.094 -6.743 72.157 1.00 31.66 462 PRO C C 1
ATOM 11213 O O . PRO C 1 483 ? 8.162 -6.083 71.673 1.00 29.66 462 PRO C O 1
ATOM 11217 N N . PHE C 1 484 ? 10.225 -7.019 71.514 1.00 32.54 463 PHE C N 1
ATOM 11218 C CA . PHE C 1 484 ? 10.563 -6.413 70.222 1.00 32.48 463 PHE C CA 1
ATOM 11219 C C . PHE C 1 484 ? 10.033 -7.239 69.063 1.00 34.89 463 PHE C C 1
ATOM 11220 O O . PHE C 1 484 ? 9.533 -6.675 68.091 1.00 36.19 463 PHE C O 1
ATOM 11228 N N . ILE C 1 485 ? 10.129 -8.571 69.183 1.00 34.22 464 ILE C N 1
ATOM 11229 C CA . ILE C 1 485 ? 9.710 -9.505 68.128 1.00 35.06 464 ILE C CA 1
ATOM 11230 C C . ILE C 1 485 ? 8.927 -10.680 68.728 1.00 35.05 464 ILE C C 1
ATOM 11231 O O . ILE C 1 485 ? 9.415 -11.807 68.753 1.00 36.15 464 ILE C O 1
ATOM 11236 N N . PRO C 1 486 ? 7.714 -10.411 69.252 1.00 35.41 465 PRO C N 1
ATOM 11237 C CA . PRO C 1 486 ? 7.070 -11.361 70.163 1.00 36.08 465 PRO C CA 1
ATOM 11238 C C . PRO C 1 486 ? 6.821 -12.768 69.614 1.00 36.95 465 PRO C C 1
ATOM 11239 O O . PRO C 1 486 ? 7.152 -13.756 70.290 1.00 35.24 465 PRO C O 1
ATOM 11243 N N . GLN C 1 487 ? 6.236 -12.877 68.428 1.00 38.26 466 GLN C N 1
ATOM 11244 C CA . GLN C 1 487 ? 5.924 -14.216 67.871 1.00 38.99 466 GLN C CA 1
ATOM 11245 C C . GLN C 1 487 ? 7.163 -15.045 67.586 1.00 37.89 466 GLN C C 1
ATOM 11246 O O . GLN C 1 487 ? 7.184 -16.248 67.856 1.00 38.56 466 GLN C O 1
ATOM 11252 N N . SER C 1 488 ? 8.202 -14.408 67.053 1.00 37.10 467 SER C N 1
ATOM 11253 C CA . SER C 1 488 ? 9.446 -15.120 66.752 1.00 36.04 467 SER C CA 1
ATOM 11254 C C . SER C 1 488 ? 10.151 -15.527 68.040 1.00 34.12 467 SER C C 1
ATOM 11255 O O . SER C 1 488 ? 10.684 -16.637 68.119 1.00 34.02 467 SER C O 1
ATOM 11258 N N . ALA C 1 489 ? 10.163 -14.644 69.041 1.00 32.86 468 ALA C N 1
ATOM 11259 C CA . ALA C 1 489 ? 10.789 -14.968 70.334 1.00 33.26 468 ALA C CA 1
ATOM 11260 C C . ALA C 1 489 ? 10.089 -16.161 70.965 1.00 34.75 468 ALA C C 1
ATOM 11261 O O . ALA C 1 489 ? 10.722 -17.058 71.532 1.00 33.80 468 ALA C O 1
ATOM 11263 N N . GLU C 1 490 ? 8.767 -16.159 70.854 1.00 37.12 469 GLU C N 1
ATOM 11264 C CA . GLU C 1 490 ? 7.952 -17.225 71.390 1.00 38.09 469 GLU C CA 1
ATOM 11265 C C . GLU C 1 490 ? 8.308 -18.564 70.752 1.00 37.96 469 GLU C C 1
ATOM 11266 O O . GLU C 1 490 ? 8.415 -19.563 71.461 1.00 35.59 469 GLU C O 1
ATOM 11272 N N . LYS C 1 491 ? 8.449 -18.583 69.423 1.00 38.22 470 LYS C N 1
ATOM 11273 C CA . LYS C 1 491 ? 8.828 -19.806 68.704 1.00 39.84 470 LYS C CA 1
ATOM 11274 C C . LYS C 1 491 ? 10.215 -20.281 69.122 1.00 37.57 470 LYS C C 1
ATOM 11275 O O . LYS C 1 491 ? 10.429 -21.468 69.294 1.00 37.00 470 LYS C O 1
ATOM 11281 N N . LEU C 1 492 ? 11.155 -19.346 69.273 1.00 37.02 471 LEU C N 1
ATOM 11282 C CA . LEU C 1 492 ? 12.494 -19.685 69.740 1.00 34.97 471 LEU C CA 1
ATOM 11283 C C . LEU C 1 492 ? 12.461 -20.324 71.126 1.00 34.80 471 LEU C C 1
ATOM 11284 O O . LEU C 1 492 ? 13.103 -21.349 71.343 1.00 37.36 471 LEU C O 1
ATOM 11289 N N . LEU C 1 493 ? 11.719 -19.731 72.052 1.00 33.91 472 LEU C N 1
ATOM 11290 C CA . LEU C 1 493 ? 11.602 -20.280 73.382 1.00 33.13 472 LEU C CA 1
ATOM 11291 C C . LEU C 1 493 ? 10.866 -21.627 73.385 1.00 34.67 472 LEU C C 1
ATOM 11292 O O . LEU C 1 493 ? 11.197 -22.503 74.200 1.00 32.30 472 LEU C O 1
ATOM 11297 N N . ASP C 1 494 ? 9.900 -21.807 72.468 1.00 36.07 473 ASP C N 1
ATOM 11298 C CA . ASP C 1 494 ? 9.197 -23.098 72.322 1.00 37.17 473 ASP C CA 1
ATOM 11299 C C . ASP C 1 494 ? 10.184 -24.186 71.929 1.00 37.21 473 ASP C C 1
ATOM 11300 O O . ASP C 1 494 ? 10.136 -25.287 72.477 1.00 38.74 473 ASP C O 1
ATOM 11305 N N . ILE C 1 495 ? 11.073 -23.912 70.972 1.00 36.41 474 ILE C N 1
ATOM 11306 C CA . ILE C 1 495 ? 12.021 -24.948 70.570 1.00 36.57 474 ILE C CA 1
ATOM 11307 C C . ILE C 1 495 ? 13.142 -25.163 71.590 1.00 35.15 474 ILE C C 1
ATOM 11308 O O . ILE C 1 495 ? 13.921 -26.088 71.452 1.00 35.66 474 ILE C O 1
ATOM 11313 N N . LEU C 1 496 ? 13.213 -24.310 72.605 1.00 34.89 475 LEU C N 1
ATOM 11314 C CA . LEU C 1 496 ? 14.080 -24.535 73.757 1.00 34.08 475 LEU C CA 1
ATOM 11315 C C . LEU C 1 496 ? 13.303 -25.159 74.920 1.00 35.16 475 LEU C C 1
ATOM 11316 O O . LEU C 1 496 ? 13.849 -25.317 76.026 1.00 35.71 475 LEU C O 1
ATOM 11321 N N . ALA C 1 497 ? 12.053 -25.541 74.663 1.00 34.23 476 ALA C N 1
ATOM 11322 C CA . ALA C 1 497 ? 11.163 -26.142 75.673 1.00 34.97 476 ALA C CA 1
ATOM 11323 C C . ALA C 1 497 ? 11.053 -25.313 76.961 1.00 35.57 476 ALA C C 1
ATOM 11324 O O . ALA C 1 497 ? 11.052 -25.859 78.046 1.00 37.88 476 ALA C O 1
ATOM 11326 N N . VAL C 1 498 ? 10.983 -24.000 76.840 1.00 36.61 477 VAL C N 1
ATOM 11327 C CA . VAL C 1 498 ? 10.882 -23.140 78.021 1.00 35.54 477 VAL C CA 1
ATOM 11328 C C . VAL C 1 498 ? 9.417 -23.062 78.392 1.00 36.14 477 VAL C C 1
ATOM 11329 O O . VAL C 1 498 ? 8.602 -22.697 77.564 1.00 37.04 477 VAL C O 1
ATOM 11333 N N . PRO C 1 499 ? 9.063 -23.430 79.626 1.00 37.87 478 PRO C N 1
ATOM 11334 C CA . PRO C 1 499 ? 7.653 -23.331 79.995 1.00 40.10 478 PRO C CA 1
ATOM 11335 C C . PRO C 1 499 ? 7.108 -21.911 79.845 1.00 39.48 478 PRO C C 1
ATOM 11336 O O . PRO C 1 499 ? 7.862 -20.943 79.983 1.00 36.90 478 PRO C O 1
ATOM 11340 N N . ALA C 1 500 ? 5.804 -21.802 79.608 1.00 37.80 479 ALA C N 1
ATOM 11341 C CA . ALA C 1 500 ? 5.179 -20.523 79.377 1.00 39.82 479 ALA C CA 1
ATOM 11342 C C . ALA C 1 500 ? 5.303 -19.608 80.596 1.00 40.40 479 ALA C C 1
ATOM 11343 O O . ALA C 1 500 ? 5.366 -18.385 80.452 1.00 43.46 479 ALA C O 1
ATOM 11345 N N . ASP C 1 501 ? 5.351 -20.181 81.794 1.00 41.38 480 ASP C N 1
ATOM 11346 C CA . ASP C 1 501 ? 5.457 -19.369 83.022 1.00 41.80 480 ASP C CA 1
ATOM 11347 C C . ASP C 1 501 ? 6.917 -19.125 83.482 1.00 40.65 480 ASP C C 1
ATOM 11348 O O . ASP C 1 501 ? 7.150 -18.755 84.634 1.00 40.33 480 ASP C O 1
ATOM 11353 N N . LYS C 1 502 ? 7.898 -19.369 82.594 1.00 40.10 481 LYS C N 1
ATOM 11354 C CA . LYS C 1 502 ? 9.308 -19.085 82.879 1.00 37.87 481 LYS C CA 1
ATOM 11355 C C . LYS C 1 502 ? 9.877 -18.139 81.830 1.00 36.10 481 LYS C C 1
ATOM 11356 O O . LYS C 1 502 ? 11.005 -18.325 81.357 1.00 37.58 481 LYS C O 1
ATOM 11362 N N . ARG C 1 503 ? 9.110 -17.111 81.478 1.00 33.82 482 ARG C N 1
ATOM 11363 C CA . ARG C 1 503 ? 9.494 -16.226 80.399 1.00 33.31 482 ARG C CA 1
ATOM 11364 C C . ARG C 1 503 ? 9.522 -14.746 80.800 1.00 34.14 482 ARG C C 1
ATOM 11365 O O . ARG C 1 503 ? 9.525 -13.869 79.948 1.00 34.64 482 ARG C O 1
ATOM 11373 N N . GLN C 1 504 ? 9.587 -14.473 82.101 1.00 33.38 483 GLN C N 1
ATOM 11374 C CA . GLN C 1 504 ? 9.746 -13.116 82.606 1.00 31.89 483 GLN C CA 1
ATOM 11375 C C . GLN C 1 504 ? 11.239 -12.776 82.622 1.00 31.06 483 GLN C C 1
ATOM 11376 O O . GLN C 1 504 ? 12.097 -13.664 82.542 1.00 30.89 483 GLN C O 1
ATOM 11382 N N . PHE C 1 505 ? 11.565 -11.498 82.739 1.00 30.12 484 PHE C N 1
ATOM 11383 C CA . PHE C 1 505 ? 12.951 -11.106 82.790 1.00 31.64 484 PHE C CA 1
ATOM 11384 C C . PHE C 1 505 ? 13.666 -11.686 84.039 1.00 32.40 484 PHE C C 1
ATOM 11385 O O . PHE C 1 505 ? 14.848 -12.018 83.983 1.00 31.25 484 PHE C O 1
ATOM 11393 N N . ALA C 1 506 ? 12.943 -11.821 85.152 1.00 33.52 485 ALA C N 1
ATOM 11394 C CA . ALA C 1 506 ? 13.471 -12.505 86.344 1.00 33.89 485 ALA C CA 1
ATOM 11395 C C . ALA C 1 506 ? 13.954 -13.941 86.040 1.00 32.58 485 ALA C C 1
ATOM 11396 O O . ALA C 1 506 ? 14.870 -14.438 86.682 1.00 32.84 485 ALA C O 1
ATOM 11398 N N . ASP C 1 507 ? 13.377 -14.586 85.037 1.00 32.42 486 ASP C N 1
ATOM 11399 C CA . ASP C 1 507 ? 13.824 -15.938 84.644 1.00 32.26 486 ASP C CA 1
ATOM 11400 C C . ASP C 1 507 ? 15.170 -16.011 83.934 1.00 31.99 486 ASP C C 1
ATOM 11401 O O . ASP C 1 507 ? 15.796 -17.084 83.894 1.00 32.96 486 ASP C O 1
ATOM 11406 N N . VAL C 1 508 ? 15.624 -14.893 83.375 1.00 31.99 487 VAL C N 1
ATOM 11407 C CA . VAL C 1 508 ? 16.929 -14.837 82.707 1.00 33.27 487 VAL C CA 1
ATOM 11408 C C . VAL C 1 508 ? 17.985 -15.318 83.679 1.00 33.56 487 VAL C C 1
ATOM 11409 O O . VAL C 1 508 ? 18.762 -16.180 83.331 1.00 34.04 487 VAL C O 1
ATOM 11413 N N . LEU C 1 509 ? 17.987 -14.782 84.889 1.00 32.95 488 LEU C N 1
ATOM 11414 C CA . LEU C 1 509 ? 18.941 -15.174 85.929 1.00 35.83 488 LEU C CA 1
ATOM 11415 C C . LEU C 1 509 ? 18.538 -16.410 86.732 1.00 37.71 488 LEU C C 1
ATOM 11416 O O . LEU C 1 509 ? 19.398 -17.162 87.172 1.00 40.17 488 LEU C O 1
ATOM 11421 N N . ALA C 1 510 ? 17.245 -16.585 86.994 1.00 36.15 489 ALA C N 1
ATOM 11422 C CA . ALA C 1 510 ? 16.803 -17.575 87.948 1.00 36.03 489 ALA C CA 1
ATOM 11423 C C . ALA C 1 510 ? 16.497 -18.955 87.358 1.00 36.32 489 ALA C C 1
ATOM 11424 O O . ALA C 1 510 ? 16.458 -19.906 88.109 1.00 33.67 489 ALA C O 1
ATOM 11426 N N . SER C 1 511 ? 16.307 -19.071 86.035 1.00 34.17 490 SER C N 1
ATOM 11427 C CA . SER C 1 511 ? 15.721 -20.274 85.446 1.00 33.45 490 SER C CA 1
ATOM 11428 C C . SER C 1 511 ? 16.505 -20.827 84.270 1.00 31.66 490 SER C C 1
ATOM 11429 O O . SER C 1 511 ? 16.012 -20.923 83.156 1.00 31.39 490 SER C O 1
ATOM 11432 N N . PRO C 1 512 ? 17.733 -21.250 84.515 1.00 32.62 491 PRO C N 1
ATOM 11433 C CA . PRO C 1 512 ? 18.513 -21.756 83.380 1.00 33.97 491 PRO C CA 1
ATOM 11434 C C . PRO C 1 512 ? 17.994 -23.097 82.850 1.00 31.29 491 PRO C C 1
ATOM 11435 O O . PRO C 1 512 ? 17.317 -23.804 83.550 1.00 29.85 491 PRO C O 1
ATOM 11439 N N . LEU C 1 513 ? 18.303 -23.414 81.608 1.00 31.61 492 LEU C N 1
ATOM 11440 C CA . LEU C 1 513 ? 18.009 -24.723 81.053 1.00 31.65 492 LEU C CA 1
ATOM 11441 C C . LEU C 1 513 ? 18.571 -25.862 81.923 1.00 32.21 492 LEU C C 1
ATOM 11442 O O . LEU C 1 513 ? 19.669 -25.774 82.464 1.00 31.90 492 LEU C O 1
ATOM 11447 N N . ALA C 1 514 ? 17.804 -26.940 82.020 1.00 32.14 493 ALA C N 1
ATOM 11448 C CA . ALA C 1 514 ? 18.164 -28.090 82.811 1.00 33.06 493 ALA C CA 1
ATOM 11449 C C . ALA C 1 514 ? 18.624 -29.192 81.858 1.00 33.89 493 ALA C C 1
ATOM 11450 O O . ALA C 1 514 ? 17.929 -29.522 80.895 1.00 33.71 493 ALA C O 1
ATOM 11452 N N . GLY C 1 515 ? 19.807 -29.724 82.104 1.00 33.99 494 GLY C N 1
ATOM 11453 C CA . GLY C 1 515 ? 20.290 -30.863 81.359 1.00 35.02 494 GLY C CA 1
ATOM 11454 C C . GLY C 1 515 ? 19.288 -31.992 81.392 1.00 35.86 494 GLY C C 1
ATOM 11455 O O . GLY C 1 515 ? 18.633 -32.193 82.400 1.00 34.94 494 GLY C O 1
ATOM 11456 N N . GLY C 1 516 ? 19.165 -32.720 80.280 1.00 36.97 495 GLY C N 1
ATOM 11457 C CA . GLY C 1 516 ? 18.197 -33.826 80.185 1.00 37.24 495 GLY C CA 1
ATOM 11458 C C . GLY C 1 516 ? 16.836 -33.431 79.631 1.00 36.27 495 GLY C C 1
ATOM 11459 O O . GLY C 1 516 ? 16.039 -34.287 79.324 1.00 38.33 495 GLY C O 1
ATOM 11460 N N . THR C 1 517 ? 16.552 -32.139 79.495 1.00 35.99 496 THR C N 1
ATOM 11461 C CA . THR C 1 517 ? 15.247 -31.702 79.000 1.00 35.97 496 THR C CA 1
ATOM 11462 C C . THR C 1 517 ? 15.082 -32.046 77.527 1.00 38.06 496 THR C C 1
ATOM 11463 O O . THR C 1 517 ? 15.941 -31.711 76.717 1.00 36.72 496 THR C O 1
ATOM 11467 N N . ASP C 1 518 ? 13.969 -32.698 77.186 1.00 40.23 497 ASP C N 1
ATOM 11468 C CA . ASP C 1 518 ? 13.630 -33.001 75.785 1.00 40.93 497 ASP C CA 1
ATOM 11469 C C . ASP C 1 518 ? 13.270 -31.740 75.026 1.00 40.11 497 ASP C C 1
ATOM 11470 O O . ASP C 1 518 ? 12.453 -30.936 75.484 1.00 40.15 497 ASP C O 1
ATOM 11475 N N . LEU C 1 519 ? 13.906 -31.564 73.872 1.00 41.33 498 LEU C N 1
ATOM 11476 C CA . LEU C 1 519 ? 13.603 -30.458 72.968 1.00 41.53 498 LEU C CA 1
ATOM 11477 C C . LEU C 1 519 ? 12.910 -30.969 71.705 1.00 42.68 498 LEU C C 1
ATOM 11478 O O . LEU C 1 519 ? 13.304 -31.999 71.155 1.00 40.97 498 LEU C O 1
ATOM 11483 N N . PRO C 1 520 ? 11.916 -30.217 71.212 1.00 44.35 499 PRO C N 1
ATOM 11484 C CA . PRO C 1 520 ? 11.307 -30.611 69.947 1.00 47.21 499 PRO C CA 1
ATOM 11485 C C . PRO C 1 520 ? 12.259 -30.425 68.780 1.00 48.40 499 PRO C C 1
ATOM 11486 O O . PRO C 1 520 ? 13.248 -29.688 68.892 1.00 51.45 499 PRO C O 1
ATOM 11490 N N . ALA C 1 521 ? 11.955 -31.082 67.668 1.00 48.23 500 ALA C N 1
ATOM 11491 C CA . ALA C 1 521 ? 12.761 -30.937 66.463 1.00 48.04 500 ALA C CA 1
ATOM 11492 C C . ALA C 1 521 ? 12.739 -29.447 66.068 1.00 46.85 500 ALA C C 1
ATOM 11493 O O . ALA C 1 521 ? 11.685 -28.819 66.076 1.00 45.16 500 ALA C O 1
ATOM 11495 N N . PRO C 1 522 ? 13.915 -28.858 65.812 1.00 45.74 501 PRO C N 1
ATOM 11496 C CA . PRO C 1 522 ? 13.949 -27.413 65.537 1.00 47.20 501 PRO C CA 1
ATOM 11497 C C . PRO C 1 522 ? 13.510 -27.031 64.109 1.00 47.51 501 PRO C C 1
ATOM 11498 O O . PRO C 1 522 ? 13.719 -27.785 63.177 1.00 49.46 501 PRO C O 1
ATOM 11502 N N . GLN C 1 523 ? 12.905 -25.866 63.968 1.00 47.58 502 GLN C N 1
ATOM 11503 C CA . GLN C 1 523 ? 12.616 -25.291 62.654 1.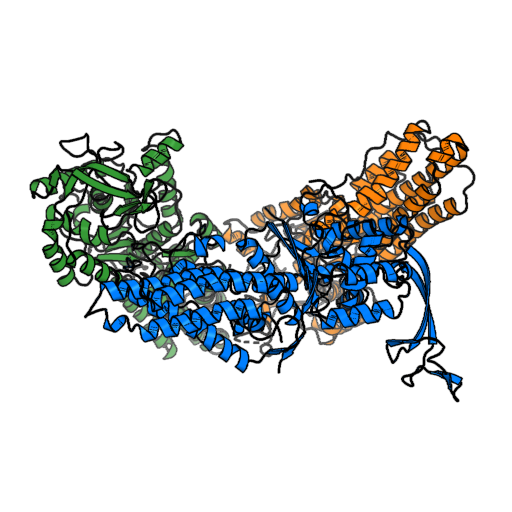00 50.66 502 GLN C CA 1
ATOM 11504 C C . GLN C 1 523 ? 13.151 -23.875 62.639 1.00 48.52 502 GLN C C 1
ATOM 11505 O O . GLN C 1 523 ? 13.243 -23.241 63.697 1.00 47.75 502 GLN C O 1
ATOM 11511 N N . PRO C 1 524 ? 13.540 -23.383 61.455 1.00 48.15 503 PRO C N 1
ATOM 11512 C CA . PRO C 1 524 ? 14.048 -22.016 61.388 1.00 46.90 503 PRO C CA 1
ATOM 11513 C C . PRO C 1 524 ? 13.028 -21.010 61.904 1.00 44.91 503 PRO C C 1
ATOM 11514 O O . PRO C 1 524 ? 11.871 -21.041 61.514 1.00 47.65 503 PRO C O 1
ATOM 11518 N N . VAL C 1 525 ? 13.457 -20.118 62.773 1.00 42.14 504 VAL C N 1
ATOM 11519 C CA . VAL C 1 525 ? 12.577 -19.073 63.254 1.00 40.95 504 VAL C CA 1
ATOM 11520 C C . VAL C 1 525 ? 12.449 -17.915 62.250 1.00 41.86 504 VAL C C 1
ATOM 11521 O O . VAL C 1 525 ? 11.368 -17.315 62.133 1.00 40.95 504 VAL C O 1
ATOM 11525 N N . PHE C 1 526 ? 13.541 -17.584 61.558 1.00 41.41 505 PHE C N 1
ATOM 11526 C CA . PHE C 1 526 ? 13.594 -16.437 60.638 1.00 43.50 505 PHE C CA 1
ATOM 11527 C C . PHE C 1 526 ? 14.159 -16.900 59.299 1.00 44.65 505 PHE C C 1
ATOM 11528 O O . PHE C 1 526 ? 15.366 -16.914 59.126 1.00 42.18 505 PHE C O 1
ATOM 11536 N N . PRO C 1 527 ? 13.300 -17.276 58.346 1.00 46.91 506 PRO C N 1
ATOM 11537 C CA . PRO C 1 527 ? 13.845 -17.654 57.033 1.00 47.67 506 PRO C CA 1
ATOM 11538 C C . PRO C 1 527 ? 14.404 -16.440 56.300 1.00 46.86 506 PRO C C 1
ATOM 11539 O O . PRO C 1 527 ? 13.923 -15.331 56.523 1.00 46.29 506 PRO C O 1
ATOM 11543 N N . ARG C 1 528 ? 15.423 -16.638 55.464 1.00 47.43 507 ARG C N 1
ATOM 11544 C CA . ARG C 1 528 ? 15.964 -15.555 54.639 1.00 47.82 507 ARG C CA 1
ATOM 11545 C C . ARG C 1 528 ? 14.892 -15.019 53.698 1.00 49.48 507 ARG C C 1
ATOM 11546 O O . ARG C 1 528 ? 14.022 -15.760 53.263 1.00 50.54 507 ARG C O 1
ATOM 11554 N N . TYR C 1 529 ? 14.969 -13.727 53.384 1.00 49.37 508 TYR C N 1
ATOM 11555 C CA . TYR C 1 529 ? 14.141 -13.126 52.346 1.00 50.01 508 TYR C CA 1
ATOM 11556 C C . TYR C 1 529 ? 14.669 -13.560 50.964 1.00 52.30 508 TYR C C 1
ATOM 11557 O O . TYR C 1 529 ? 15.861 -13.413 50.686 1.00 51.44 508 TYR C O 1
#

Radius of gyration: 41.14 Å; Cα contacts (8 Å, |Δi|>4): 2640; chains: 3; bounding box: 85×108×114 Å

Solvent-accessible surface area: 59173 Å² total; per-residue (Å²): 249,120,84,34,0,0,0,4,16,23,17,69,0,72,39,61,6,102,17,37,56,0,2,19,6,0,0,0,0,0,5,0,47,1,13,66,27,36,43,52,50,12,30,0,0,12,3,0,18,0,18,16,78,36,0,51,108,41,0,76,98,64,29,33,29,27,37,15,15,0,36,59,36,1,64,25,5,113,127,10,7,75,54,2,38,23,26,36,67,31,18,0,32,1,33,27,52,74,0,79,103,0,0,42,26,0,3,91,30,0,57,90,68,44,9,20,67,101,26,46,68,52,10,41,49,0,95,174,36,139,34,94,27,41,104,109,89,17,103,78,142,118,95,56,57,59,50,7,77,128,54,17,43,10,86,128,48,126,44,89,2,32,21,0,94,5,59,62,6,53,101,111,0,53,84,23,3,72,127,46,87,13,1,1,38,36,62,54,26,59,90,96,7,41,69,62,0,62,99,40,18,79,43,20,10,1,0,41,57,94,25,118,37,10,0,22,1,39,87,28,100,80,1,4,4,65,54,40,0,3,13,8,1,1,2,0,2,0,0,16,18,69,70,81,122,36,90,73,34,64,28,16,53,0,51,0,0,0,0,5,56,96,43,7,103,54,8,0,0,17,0,0,0,1,0,40,0,8,133,23,72,39,3,52,50,0,9,0,8,0,75,21,111,80,101,94,64,2,38,57,21,21,89,55,29,26,23,6,30,1,0,0,0,1,2,66,60,4,46,13,6,107,61,19,56,16,36,101,59,31,1,20,96,69,8,17,51,20,1,10,66,36,5,4,55,0,2,47,82,0,4,34,16,1,44,161,49,21,149,16,42,2,14,134,41,48,94,73,44,129,46,0,93,62,4,13,90,62,0,38,57,6,2,94,70,0,64,59,10,7,93,90,8,12,0,33,103,0,0,15,21,0,12,51,1,1,24,65,1,26,150,19,1,54,62,42,87,0,129,52,38,142,83,113,62,78,79,50,8,6,4,0,0,13,0,1,0,2,2,1,3,29,0,0,0,1,0,24,0,0,0,14,101,15,1,90,42,3,0,72,22,0,35,10,80,94,115,89,29,75,1,72,14,1,117,79,24,73,17,63,17,26,28,37,20,69,89,25,60,90,28,6,93,158,136,237,121,86,33,0,0,0,2,18,24,16,62,0,58,41,80,8,94,14,26,42,0,2,20,6,1,0,0,0,0,5,0,47,1,15,66,26,36,44,52,48,12,31,0,0,12,3,0,19,0,9,16,72,125,0,23,75,36,0,97,90,93,68,64,78,25,102,74,2,0,63,124,23,1,63,28,6,102,123,10,7,132,54,2,40,23,26,36,65,32,18,0,33,0,4,50,137,82,0,42,47,0,0,52,26,0,2,83,30,0,63,92,68,44,8,21,66,100,25,47,34,60,12,77,53,0,49,66,40,74,32,95,37,33,82,158,105,100,69,9,84,69,65,36,100,21,43,68,30,48,38,93,0,30,23,0,95,5,61,61,6,52,101,112,0,42,86,18,3,74,115,70,88,21,2,1,59,35,59,92,24,60,78,80,5,23,69,58,0,138,97,40,18,80,43,19,19,0,0,16,54,70,26,120,23,6,0,32,1,35,88,30,120,79,4,5,4,63,55,40,1,3,16,8,1,1,2,0,3,0,0,15,19,70,70,82,122,33,157,64,34,64,27,16,36,0,34,1,0,0,0,5,56,96,41,8,100,54,9,0,0,16,0,0,0,1,0,41,0,8,134,24,74,39,3,140,50,0,8,0,8,0,76,23,150,88,50,1,35,117,18,21,89,141,21,26,22,6,29,0,0,0,0,0,2,65,36,2,28,14,8,60,34,2,10,42,43,87,75,14,1,19,35,56,8,17,44,15,0,11,56,48,5,7,74,1,3,55,63,0,5,40,25,1,44,87,56,22,159,16,88,2,15,129,45,48,95,77,43,132,46,0,90,63,4,13,91,64,0,40,55,6,2,92,70,0,65,60,11,7,92,85,8,13,0,34,104,0,0,15,22,0,12,49,1,2,28,63,1,26,130,17,2,46,63,40,88,0,126,51,36,144,90,111,62,77,77,50,8,5,4,0,0,13,0,1,0,1,2,1,3,27,0,0,0,1,0,24,0,0,1,13,90,10,1,92,107,4,0,70,20,0,36,11,79,95,116,88,32,74,1,73,15,1,118,80,24,70,17,63,23,34,47,94,20,69,88,26,57,92,16,7,94,137,59,81,143,120,124,87,33,0,0,0,3,16,22,18,62,0,62,37,62,5,103,19,36,54,0,2,20,7,0,0,0,0,0,6,0,47,2,14,66,27,35,44,51,50,12,31,0,0,11,3,0,18,0,9,16,65,96,0,23,89,35,0,162,94,93,69,63,78,25,102,75,2,0,64,124,22,1,61,39,4,101,39,10,7,136,61,2,38,24,27,36,67,32,18,0,33,0,3,48,84,84,0,51,54,0,0,54,25,0,3,93,31,0,67,92,68,46,8,22,66,109,29,50,37,59,11,43,50,0,108,75,43,114,33,109,31,31,102,152,50,18,59,88,43,119,105,55,37,63,60,6,5,114,52,33,70,12,94,129,26,116,62,100,0,31,22,0,94,5,60,61,5,51,101,112,0,43,86,24,3,74,125,46,88,15,0,1,60,16,64,79,22,69,100,91,7,22,59,58,0,139,96,39,18,80,42,18,20,0,0,34,52,70,24,120,25,6,0,35,1,30,88,26,122,78,2,6,4,64,55,38,0,2,14,8,1,1,3,0,2,0,0,15,19,70,70,80,123,36,92,75,33,64,27,16,31,0,34,1,0,0,0,5,54,97,41,6,102,56,8,0,0,16,0,0,0,1,0,39,0,8,133,24,73,38,2,113,51,0,8,0,8,0,77,22,84,105,180,78,46,1,64,113,22,21,91,54,30,25,23,6,29,1,0,0,3,1,2,61,66,5,59,14,2,79,61,15,43,11,31,103,60,36,1,19,91,69,8,17,46,13,0,10,65,35,6,5,35,1,2,48,45,0,4,40,19,1,43,107,42,22,148,16,81,2,15,128,45,47,96,75,43,133,47,0,88,64,4,14,92,63,0,42,59,6,4,62,70,0,84,59,10,8,91,89,8,12,0,38,103,0,0,17,22,0,9,50,1,2,50,84,1,31,62,19,1,51,62,42,84,0,44,50,38,103,88,114,63,77,77,49,8,6,4,0,0,13,0,0,0,2,2,1,3,28,0,0,0,1,0,24,0,0,1,14,93,8,1,91,102,5,0,70,20,0,36,10,80,95,116,90,28,74,1,72,15,1,121,80,23,71,18,62,22,35,47,95,20,69,88,21,98,55,11,8,82,115,135

InterPro domains:
  IPR001412 Aminoacyl-tRNA synthetase, class I, conserved site [PS00178] (15-24)
  IPR009080 Aminoacyl-tRNA synthetase, class Ia, anticodon-binding [SSF47323] (352-507)
  IPR014729 Rossmann-like alpha/beta/alpha sandwich fold [G3DSA:3.40.50.620] (6-336)
  IPR014758 Methionyl-tRNA synthetase [TIGR00398] (6-485)
  IPR015413 Methionyl/Leucyl tRNA synthetase [PF09334] (6-363)
  IPR023457 Methionine-tRNA synthetase, type 2 [MF_01228] (1-508)
  IPR023457 Methionine-tRNA synthetase, type 2 [PTHR43326] (3-484)
  IPR033911 Methioninyl-tRNA synthetase core domain [PR01041] (8-21)
  IPR033911 Methioninyl-tRNA synthetase core domain [PR01041] (40-54)
  IPR033911 Methioninyl-tRNA synthetase core domain [PR01041] (88-99)
  IPR033911 Methioninyl-tRNA synthetase core domain [PR01041] (227-238)
  IPR033911 Methioninyl-tRNA synthetase core domain [PR01041] (259-274)
  IPR033911 Methioninyl-tRNA synthetase core domain [PR01041] (351-362)
  IPR033911 Methioninyl-tRNA synthetase core domain [cd00814] (5-339)
  IPR041872 Methionyl-tRNA synthetase, anticodon-binding domain [PF19303] (375-510)
  IPR041872 Methionyl-tRNA synthetase, anticodon-binding domain [cd07957] (349-475)

CATH classification: 3.40.50.620 (+2 more: 2.170.220.10, 1.10.730.10)

Organism: Brucella abortus (strain 2308) (NCBI:txid359391)

Secondary structure (DSSP, 8-state):
--EEEEEEPPB--SS---HHHHHHHHHHHHHHHHHHHTT-EEEEEEEE---SHHHHHHHHHTTS-HHHHHHHHHHHHHHHHHHTT---SEEEETTSHHHHHHHHHHHHHHHHTT-EEEEEEEEEEETTTTEEE-GGG-EE-TTS-EE-TTSSB-EEEEEEEEEE-GGGGHHHHHHHHHH-TTSEESHHHHHHHHHHHHT----EE-EESS--SSPEETTEEEEEE-HHHHHHTHHHHTTTTT-TTSGGGGGPSPSEEEEEGGGHHIIIIIHHHHHHHTT-PPPS-EEEE--EEE---HHHHHHHH-HHHHHHHHHHHS-BTB-EEE-HHHHHHHHIIIIIIIIIIHHHHHHHHHHHHSTTB--------HHHHHHHHHHHHHHHHHHHHHHTT-HHHHHHHHHHHHHHHHHHHHHH-HHHHHHH-HHHHHHHHHHHHHHHHHHHHHHTTTSHHHHHHHHHHTT--TTS-STHHHHH-PPPTT-B-PPP--SS---/--EEEEEEPPB--SS---HHHHHHHHHHHHHHHHHHHTT-EEEEEEEE---SHHHHHHHHHTTS-HHHHHHHHHHHHHHHHHHTT---SEEEETTSHHHHHHHHHHHHHHHHTT-EEEEEEEEEEETTTTEEE-TT--B-TTSSB-EEEEEEEEEE-GGGGHHHHHHHHHH-TTSEESHHHHHHHHHHHHT----EE-EESS--SSPEETTEEEEEE-HHHHHHHHHHHTTTTT-TTSGGGGGPSPSEEEEEGGGHHIIIIIHHHHHHHTT-PPPS-EEEE--B---HHHHHHHH-HHHHHHHHHHHS-BTB-B---HHHHHHHHIIIIIIIIIIHHHHHHHHHHHHSTTB--------HHHHHHHHHHHHHHHHHHHHHHTT-HHHHHHHHHHHHHHHHHHHHHH-HHHHHHH-HHHHHHHHHHHHHHHHHHHHHHTTTSHHHHHHHHHHTT--GGG-STHHHHH-PPPTT-B-PPP--SSPPP--/--EEEEEEPPB--SS---HHHHHHHHHHHHHHHHHHHTT-EEEEEEEE---SHHHHHHHHHTTS-HHHHHHHHHHHHHHHHHHTT---SEEEETTSHHHHHHHHHHHHHHHHTT-EEEEEEEEEEETTTTEEE-GGG-EE-TTS-EE-TTSSB-EEEEEEEEEE-GGGGHHHHHHHHHH-TTSEESHHHHHHHHHHHHT----EE-EESS--SSPEETTEEEEEE-HHHHHHTHHHHTTTTT-TTSGGGGGPSPSEEEEEGGGHHIIIIIHHHHHHHTT-PPPS-EEEE--EEE---HHHHHHHH-HHHHHHHHHHHS-TTS-EEE-HHHHHHHHIIIIIIIIIIHHHHHHHHHHHHSTTB--------HHHHHHHHHHHHHHHHHHHHHHTT-HHHHHHHHHHHHHHHHHHHHHH-HHHHHHH-HHHHHHHHHHHHHHHHHHHHHHTTTSHHHHHHHHHHTT--TTS-STHHHHH----TT-B-PPP--SS---

B-factor: mean 36.99, std 10.37, range [15.21, 99.02]

Sequence (1477 aa):
REKYYITTAIAYPNGKPHHIGHAYELIATDAMARFQRLNGMMDVYFLTGTDEHGIKMLQSARKEGITPRDLADRNTSAFRRMAEVLNSSNDDYIRTSEERHYKASQAIWQAMVANGDIYKGGYAGWYSVRDEAYYGEEETEVRADGVRYGPQGTPVEWVEEESYFFRLSAYQDKLLDLYENNPGFIMPAERRNEIVSFVKSGLKDLSISRTTFDWGIPVPGDEKHVMYVWVDALTNYITALGYPDTTDERWAYWPANAHIIGKDISRFHAVYWPAFLMSAQLPLPKRVFAHGFLFNRIDPFELVERYGLDQLRYFLMREVPFGQDGSYSHEAIVNRTNADLANDLGNLAQRSLSMIAKNCEGKVPQPGAFSEADKAILDQADAALETARKAMDDQALHLALGAIFAVVAEANRYFAGQEPWALRRKTDPARMGTVLYVTAEVLRRVGIMVQPFIPQSAEKLLDILAVPADKRQFADVLASPLAGGTDLPAPQPVFPRYREKYYITTAIAYPNGKPHIGHAYELIATDAMARFQRLNGMMDVYFLTGTDEHGIKMLQSARKEGITPRDLADRNTSAFRRRMAEVLNSSNDDYIRTSEERHYKASQAIWQQAMVANGDIYKGGYAGWYSVRDEAYYGEEERYGPQGTPVEWVEEESYFFRLSAYQDKLLDLYENNNPGFIMPAERRNEIVSFVKSGLKDLSISRTTFDWGIPVPGDEKHVMYVWVDALTNYITALGYPDTTDERWAYWPANAHIIGKDISRFHAVYWPAFLMSAQLPLPKRVFAHGFLFIDPFELVERYGLDQLRYFLMREVPFGQDGSYSHEAIVNRRTNADLANDLGNLAQRSLSMIAKNCEGKVPQPGAFSEADKAILDQADAALETARKAMDDQALHLALGAIFAVVAEANRYFAGQEPWALRKTDPARMGTVLYVTAEVLRRVGIMVQPFIPQSAEKLLDILAVPADKRQFADVLASPLAGGTDLPAPQPVFPRYVEREKYYITTAIAYPNGKPHIGHAYELIATDAMARFQRLNGMMDVYFLTGTDEHGIKMLQSARKEGITPRRDLADRNTSAFRRMAEVLNSSNDDYIRTSEERHYKASQAIWQAMVANGDIYKGGYAGWYSVRDEAYYGEEETEVRADGVRYGPQGTPVEWVEEESYFFRLSAYQDKLLDLYENNNPGFIMPAERRNEIVSFVKSGLKDLSISRTTFDWGIPVPGDEKHVMYVWVDALTNYITALGYPDTTDERWAYWPANAHIIGKDISRFHAVYWPAFLMSAQLPLPKRVFAHGFLFNRIDPFELVERYGLDQLRYFLMREVPFGQDGSYSHEAIVNRTNADLANDLGNLAQRSLSMIAKNCEGKVPQPGAFSEADKAILDQADAALETARKAMDDQALHLALGAIFAVVAEANRYFAGQEPWALRKTDPARMGTVLYVTAEVLRRVGIMVQPFIPQSAEKLLDILAVPADKRQFADVLASPLAGGTDLPAPQPVFPRY

Foldseek 3Di:
DAEAEEEEFEAEQLDADKPQLLLLQLLRLLLQVQVVLVVHHYAYEYEHDQFDDSLCVSCVVVVHHSVVSCVVRRVNVVVSCVLLVGPHPDYFYLPDPLLLVQLLLLLVLLVVLVFKDKDKPKAWAFPVVRDGDHPVQWDQDDVRFIDGVVGGGTDMDIDIFMWGNLQVCLVVLLVVCVVQVQAEDDPVLSVVQNVVSVVGDDIGTFWDQPDQRARAHVPGRSIHTDCLSSRLSRSVSVQRPPPCVRPSNVNPPHQEYEYASVCSNSLSRVNVVSCVSSVHDHHNYYYHFYEEDACTHVVVVCVVANSLLVLCCSLQVDFGRYYYYDYPVSSQVVCCPQPQPLLQVLLVVLQVCCVVQVVQWQADADDADPLLVVLLVLLLVLLVQLVVCSSSSRSNRSVVSLSVSSVSLVVSLVVQPLVVCSPVPVNNSSNNSLSSLQSSLSSLLSCCSRRPVLSVLSVLQSVNDPVQRRNVNNPVPTRDTGHHGDNDDGSHHRD/DAEAEEEEFEAEQLDADWPQLLLLQLLRLLLQVQVVLVVHDYAYEYEHEQFDDSLCVSCVVVVHHSVVSCVVRRVNVVVSCVLLVRPHPDYDYLPDPLLLVQLLLLLVLLVVLVFKDKDKDKAWAFPVVRDGDHPVQCPHVVGGHTDIDMDIFMWGALQVCLVVLLVVCVVQVQAEDDPVLSVVQNVVSVVGDHIGGFWDLPDQRARAHVPGRSIHTDCLSSRLSRSVSVQRPPPCPRPSNVNPPHQEYEYASVCRNSLSRVNVVSCVSSVHDHHNYYYHFYEEPGRVVVVCVQQNSLLVLCQSLQPGFGRDYYYDDPVSSQVVCCPQPQPQLLVLLVVLQVCCVVQVVQWQADADDADPLLVVLLVLLLVLLVQLVVCSSSSGSNRSVVSLSVSSVVLVVSLVVVPLVVCSPVPVNNSSNNSLSSLQSSLSSLLSCCSRRPVLSVLSVLQSVPDPVQRRNVNNPVPTRDTGHHGDRDDGSRHRNDD/DAEAEEEEFEAEQLDADKPQLLLLQLLRLLLQVQVVLVVHDYAYEYEHDQFDPSLCVSCVVVVHHSVVSCVVRRVNVVVSCVLLVGPHPDYDYLPDPLLLVQLQLLLVLLVVLVFKDKDKDKAWAFPVVRDGDDPVQWDQDDVRFIDGVVGGGTDMDMDIFMWGNLQVCLVVLLVVCVVQVQAEDDPVLSVVQNVVSVVGDDIGGFWDLPDQRARAHVPGRSIHTDCLSSRLSRSVSVQRPPPCPRPSNVNPPHQEYEYASVCRNSLSRVNVVSCVSSVHDHHNYYYHFYEEDECIHPVVVCVVQNSLLVLCLSLAVDFGRDYYYDYPVSSQVVCCPQPQPLLQVLLVVLQVCCVVQVVQWQADADDADPLLVVLLVLLLVLLVQLVVCSSSSRSNRSVVSLSVSSVSLVVSLVVQPLVVCSPVPVNVSSNNSLSSLQSSLSSLLSCCSRRPVLSVLSVLQSVPDPVQRRNVNNPVPTDDTGHHGDDDDGSRHRD

Nearest PDB structures (foldseek):
  4py2-assembly3_C  TM=1.002E+00  e=2.474E-90  Brucella abortus 2308
  4py2-assembly2_B  TM=9.982E-01  e=3.751E-86  Brucella abortus 2308
  4dlp-assembly1_A  TM=9.691E-01  e=2.272E-84  Brucella abortus 2308
  5k0t-assembly3_C  TM=1.001E+00  e=3.096E-82  Brucella suis 1330
  4dlp-assembly3_C  TM=9.980E-01  e=1.136E-78  Brucella abortus 2308